Protein AF-0000000087414784 (afdb_homodimer)

Nearest PDB structures (foldseek):
  6j0m-assembly1_C  TM=7.718E-01  e=8.730E-21  Photorhabdus asymbiotica
  6rbk-assembly1_C  TM=7.246E-01  e=9.329E-22  Serratia entomophila
  6h3n-assembly1_B  TM=6.293E-01  e=3.799E-21  Pseudomonas aeruginosa PAO1
  7aef-assembly1_q  TM=4.570E-01  e=4.813E-23  Algoriphagus machipongonensis
  7q5p-assembly1_C  TM=6.430E-01  e=1.374E-19  Pseudomonas protegens Pf-5

Structure (mmCIF, N/CA/C/O backbone):
data_AF-0000000087414784-model_v1
#
loop_
_entity.id
_entity.type
_entity.pdbx_description
1 polymer 'Gp5/Type VI secretion system Vgr protein OB-fold domain-containing protein'
#
loop_
_atom_site.group_PDB
_atom_site.id
_atom_site.type_symbol
_atom_site.label_atom_id
_atom_site.label_alt_id
_atom_site.label_comp_id
_atom_site.label_asym_id
_atom_site.label_entity_id
_atom_site.label_seq_id
_atom_site.pdbx_PDB_ins_code
_atom_site.Cartn_x
_atom_site.Cartn_y
_atom_site.Cartn_z
_atom_site.occupancy
_atom_site.B_iso_or_equiv
_atom_site.auth_seq_id
_atom_site.auth_comp_id
_atom_site.auth_asym_id
_atom_site.auth_atom_id
_atom_site.pdbx_PDB_model_num
ATOM 1 N N . MET A 1 1 ? 35.594 40.844 33.906 1 26.88 1 MET A N 1
ATOM 2 C CA . MET A 1 1 ? 35.469 40.469 32.5 1 26.88 1 MET A CA 1
ATOM 3 C C . MET A 1 1 ? 34.125 40.906 31.906 1 26.88 1 MET A C 1
ATOM 5 O O . MET A 1 1 ? 33.094 40.562 32.438 1 26.88 1 MET A O 1
ATOM 9 N N . SER A 1 2 ? 34 42.062 31.359 1 31.09 2 SER A N 1
ATOM 10 C CA . SER A 1 2 ? 32.844 42.812 30.938 1 31.09 2 SER A CA 1
ATOM 11 C C . S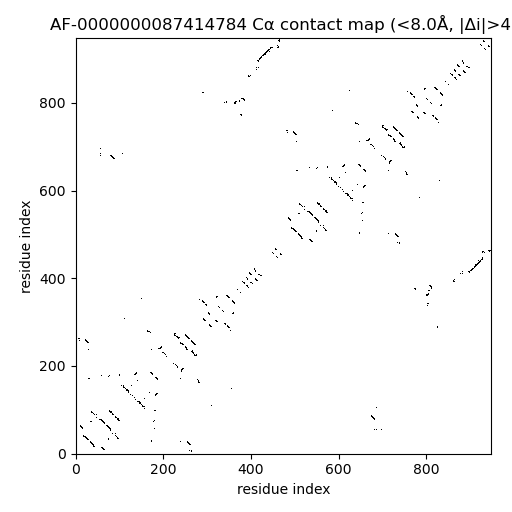ER A 1 2 ? 31.969 42 29.969 1 31.09 2 SER A C 1
ATOM 13 O O . SER A 1 2 ? 32.438 41.531 28.953 1 31.09 2 SER A O 1
ATOM 15 N N . LEU A 1 3 ? 31.031 41.344 30.547 1 39.91 3 LEU A N 1
ATOM 16 C CA . LEU A 1 3 ? 30 40.625 29.812 1 39.91 3 LEU A CA 1
ATOM 17 C C . LEU A 1 3 ? 29.453 41.469 28.656 1 39.91 3 LEU A C 1
ATOM 19 O O . LEU A 1 3 ? 28.812 42.469 28.875 1 39.91 3 LEU A O 1
ATOM 23 N N . SER A 1 4 ? 30.203 41.719 27.625 1 41.31 4 SER A N 1
ATOM 24 C CA . SER A 1 4 ? 29.734 42.438 26.453 1 41.31 4 SER A CA 1
ATOM 25 C C . SER A 1 4 ? 28.359 41.969 26.031 1 41.31 4 SER A C 1
ATOM 27 O O . SER A 1 4 ? 28.172 40.781 25.719 1 41.31 4 SER A O 1
ATOM 29 N N . VAL A 1 5 ? 27.359 42.625 26.594 1 47.62 5 VAL A N 1
ATOM 30 C CA . VAL A 1 5 ? 25.953 42.438 26.25 1 47.62 5 VAL A CA 1
ATOM 31 C C . VAL A 1 5 ? 25.75 42.656 24.75 1 47.62 5 VAL A C 1
ATOM 33 O O . VAL A 1 5 ? 26.047 43.719 24.219 1 47.62 5 VAL A O 1
ATOM 36 N N . ILE A 1 6 ? 25.828 41.719 23.859 1 50.88 6 ILE A N 1
ATOM 37 C CA . ILE A 1 6 ? 25.516 41.812 22.438 1 50.88 6 ILE A CA 1
ATOM 38 C C . ILE A 1 6 ? 24.047 42.156 22.25 1 50.88 6 ILE A C 1
ATOM 40 O O . ILE A 1 6 ? 23.156 41.438 22.719 1 50.88 6 ILE A O 1
ATOM 44 N N . ALA A 1 7 ? 23.734 43.469 21.984 1 57.78 7 ALA A N 1
ATOM 45 C CA . ALA A 1 7 ? 22.422 44.094 21.812 1 57.78 7 ALA A CA 1
ATOM 46 C C . ALA A 1 7 ? 21.891 43.906 20.406 1 57.78 7 ALA A C 1
ATOM 48 O O . ALA A 1 7 ? 22.562 43.312 19.547 1 57.78 7 ALA A O 1
ATOM 49 N N . TYR A 1 8 ? 20.625 44.281 20.031 1 57.5 8 TYR A N 1
ATOM 50 C CA . TYR A 1 8 ? 19.859 44.188 18.781 1 57.5 8 TYR A CA 1
ATOM 51 C C . TYR A 1 8 ? 20.703 44.688 17.609 1 57.5 8 TYR A C 1
ATOM 53 O O . TYR A 1 8 ? 20.562 44.156 16.5 1 57.5 8 TYR A O 1
ATOM 61 N N . ASN A 1 9 ? 21.719 45.562 17.875 1 63.94 9 ASN A N 1
ATOM 62 C CA . ASN A 1 9 ? 22.516 46.156 16.797 1 63.94 9 ASN A CA 1
ATOM 63 C C . ASN A 1 9 ? 23.547 45.188 16.25 1 63.94 9 ASN A C 1
ATOM 65 O O . ASN A 1 9 ? 24.188 45.469 15.234 1 63.94 9 ASN A O 1
ATOM 69 N N . ASN A 1 10 ? 23.453 44 16.797 1 79.62 10 ASN A N 1
ATOM 70 C CA . ASN A 1 10 ? 24.531 43.094 16.438 1 79.62 10 ASN A CA 1
ATOM 71 C C . ASN A 1 10 ? 24.031 41.969 15.516 1 79.62 10 ASN A C 1
ATOM 73 O O . ASN A 1 10 ? 24.781 41.031 15.203 1 79.62 10 ASN A O 1
ATOM 77 N N . LEU A 1 11 ? 22.766 42.031 15.086 1 88.12 11 LEU A N 1
ATOM 78 C CA . LEU A 1 11 ? 22.281 40.969 14.195 1 88.12 11 LEU A CA 1
ATOM 79 C C . LEU A 1 11 ? 21.938 41.562 12.82 1 88.12 11 LEU A C 1
ATOM 81 O O . LEU A 1 11 ? 21.375 42.625 12.719 1 88.12 11 LEU A O 1
ATOM 85 N N . GLN A 1 12 ? 22.344 40.875 11.852 1 90.19 12 GLN A N 1
ATOM 86 C CA . GLN A 1 12 ? 22 41.219 10.477 1 90.19 12 GLN A CA 1
ATOM 87 C C . GLN A 1 12 ? 21.141 40.156 9.836 1 90.19 12 GLN A C 1
ATOM 89 O O . GLN A 1 12 ? 21.516 38.969 9.82 1 90.19 12 GLN A O 1
ATOM 94 N N . ILE A 1 13 ? 19.969 40.594 9.391 1 93.38 13 ILE A N 1
ATOM 95 C CA . ILE A 1 13 ? 19.062 39.656 8.711 1 93.38 13 ILE A CA 1
ATOM 96 C C . ILE A 1 13 ? 18.906 40.062 7.246 1 93.38 13 ILE A C 1
ATOM 98 O O . ILE A 1 13 ? 18.531 41.188 6.945 1 93.38 13 ILE A O 1
ATOM 102 N N . ALA A 1 14 ? 19.297 39.281 6.391 1 91.62 14 ALA A N 1
ATOM 103 C CA . ALA A 1 14 ? 19.141 39.5 4.953 1 91.62 14 ALA A CA 1
ATOM 104 C C . ALA A 1 14 ? 18.156 38.5 4.355 1 91.62 14 ALA A C 1
ATOM 106 O O . ALA A 1 14 ? 18.203 37.312 4.684 1 91.62 14 ALA A O 1
ATOM 107 N N . PRO A 1 15 ? 17.25 38.906 3.449 1 92.06 15 PRO A N 1
ATOM 108 C CA . PRO A 1 15 ? 17.234 40.156 2.707 1 92.06 15 PRO A CA 1
ATOM 109 C C . PRO A 1 15 ? 16.312 41.188 3.326 1 92.06 15 PRO A C 1
ATOM 111 O O . PRO A 1 15 ? 16.109 42.281 2.752 1 92.06 15 PRO A O 1
ATOM 114 N N . TYR A 1 16 ? 15.742 40.938 4.441 1 91.62 16 TYR A N 1
ATOM 115 C CA . TYR A 1 16 ? 14.727 41.812 4.988 1 91.62 16 TYR A CA 1
ATOM 116 C C . TYR A 1 16 ? 15.359 42.906 5.832 1 91.62 16 TYR A C 1
ATOM 118 O O . TYR A 1 16 ? 16.234 42.656 6.652 1 91.62 16 TYR A O 1
ATOM 126 N N . LYS A 1 17 ? 14.938 44.094 5.547 1 88.94 17 LYS A N 1
ATOM 127 C CA . LYS A 1 17 ? 15.336 45.25 6.363 1 88.94 17 LYS A CA 1
ATOM 128 C C . LYS A 1 17 ? 14.25 45.625 7.359 1 88.94 17 LYS A C 1
ATOM 130 O O . LYS A 1 17 ? 13.156 46.031 6.965 1 88.94 17 LYS A O 1
ATOM 135 N N . LEU A 1 18 ? 14.578 45.5 8.648 1 90.44 18 LEU A N 1
ATOM 136 C CA . LEU A 1 18 ? 13.609 45.781 9.703 1 90.44 18 LEU A CA 1
ATOM 137 C C . LEU A 1 18 ? 13.922 47.125 10.383 1 90.44 18 LEU A C 1
ATOM 139 O O . LEU A 1 18 ? 15.086 47.469 10.57 1 90.44 18 LEU A O 1
ATOM 143 N N . THR A 1 19 ? 12.914 47.844 10.695 1 89.56 19 THR A N 1
ATOM 144 C CA . THR A 1 19 ? 13.086 49.031 11.523 1 89.56 19 THR A CA 1
ATOM 145 C C . THR A 1 19 ? 13.438 48.656 12.953 1 89.56 19 THR A C 1
ATOM 147 O O . THR A 1 19 ? 14.258 49.281 13.602 1 89.56 19 THR A O 1
ATOM 150 N N . ASN A 1 20 ? 12.805 47.625 13.422 1 90.62 20 ASN A N 1
ATOM 151 C CA . ASN A 1 20 ? 13.055 47.094 14.758 1 90.62 20 ASN A CA 1
ATOM 152 C C . ASN A 1 20 ? 12.836 45.562 14.797 1 90.62 20 ASN A C 1
ATOM 154 O O . ASN A 1 20 ? 11.805 45.062 14.352 1 90.62 20 ASN A O 1
ATOM 158 N N . LEU A 1 21 ? 13.867 44.906 15.289 1 92 21 LEU A N 1
ATOM 159 C CA . LEU A 1 21 ? 13.734 43.469 15.531 1 92 21 LEU A CA 1
ATOM 160 C C . LEU A 1 21 ? 13.141 43.219 16.906 1 92 21 LEU A C 1
ATOM 162 O O . LEU A 1 21 ? 13.656 43.719 17.922 1 92 21 LEU A O 1
ATOM 166 N N . LEU A 1 22 ? 12.086 42.5 16.953 1 91.88 22 LEU A N 1
ATOM 167 C CA . LEU A 1 22 ? 11.391 42.281 18.219 1 91.88 22 LEU A CA 1
ATOM 168 C C . LEU A 1 22 ? 11.781 40.938 18.844 1 91.88 22 LEU A C 1
ATOM 170 O O . LEU A 1 22 ? 12.078 40.875 20.031 1 91.88 22 LEU A O 1
ATOM 174 N N . GLU A 1 23 ? 11.703 39.938 18.109 1 94.5 23 GLU A N 1
ATOM 175 C CA . GLU A 1 23 ? 12.023 38.625 18.594 1 94.5 23 GLU A CA 1
ATOM 176 C C . GLU A 1 23 ? 12.742 37.812 17.516 1 94.5 23 GLU A C 1
ATOM 178 O O . GLU A 1 23 ? 12.508 38 16.312 1 94.5 23 GLU A O 1
ATOM 183 N N . LEU A 1 24 ? 13.648 36.938 17.953 1 96.19 24 LEU A N 1
ATOM 184 C CA . LEU A 1 24 ? 14.352 36.031 17.062 1 96.19 24 LEU A CA 1
ATOM 185 C C . LEU A 1 24 ? 14.656 34.719 17.766 1 96.19 24 LEU A C 1
ATOM 187 O O . LEU A 1 24 ? 15.07 34.719 18.922 1 96.19 24 LEU A O 1
ATOM 191 N N . LYS A 1 25 ? 14.383 33.656 17.141 1 97.44 25 LYS A N 1
ATOM 192 C CA . LYS A 1 25 ? 14.664 32.344 17.672 1 97.44 25 LYS A CA 1
ATOM 193 C C . LYS A 1 25 ? 15.273 31.438 16.594 1 97.44 25 LYS A C 1
ATOM 195 O O . LYS A 1 25 ? 14.773 31.359 15.477 1 97.44 25 LYS A O 1
ATOM 200 N N . ILE A 1 26 ? 16.391 30.781 16.875 1 97.88 26 ILE A N 1
ATOM 201 C CA . ILE A 1 26 ? 17 29.766 16.047 1 97.88 26 ILE A CA 1
ATOM 202 C C . ILE A 1 26 ? 17.125 28.453 16.812 1 97.88 26 ILE A C 1
ATOM 204 O O . ILE A 1 26 ? 17.578 28.453 17.969 1 97.88 26 ILE A O 1
ATOM 208 N N . THR A 1 27 ? 16.703 27.406 16.234 1 98.38 27 THR A N 1
ATOM 209 C CA . THR A 1 27 ? 16.812 26.094 16.875 1 98.38 27 THR A CA 1
ATOM 210 C C . THR A 1 27 ? 17.516 25.094 15.945 1 98.38 27 THR A C 1
ATOM 212 O O . THR A 1 27 ? 17.203 25.031 14.758 1 98.38 27 THR A O 1
ATOM 215 N N . LYS A 1 28 ? 18.453 24.344 16.469 1 97.94 28 LYS A N 1
ATOM 216 C CA . LYS A 1 28 ? 19.156 23.281 15.75 1 97.94 28 LYS A CA 1
ATOM 217 C C . LYS A 1 28 ? 19.156 21.984 16.562 1 97.94 28 LYS A C 1
ATOM 219 O O . LYS A 1 28 ? 19.547 21.969 17.719 1 97.94 28 LYS A O 1
ATOM 224 N N . LYS A 1 29 ? 18.672 21 15.984 1 97.25 29 LYS A N 1
ATOM 225 C CA . LYS A 1 29 ? 18.625 19.688 16.594 1 97.25 29 LYS A CA 1
ATOM 226 C C . LYS A 1 29 ? 18.984 18.594 15.586 1 97.25 29 LYS A C 1
ATOM 228 O O . LYS A 1 29 ? 18.672 18.719 14.398 1 97.25 29 LYS A O 1
ATOM 233 N N . MET A 1 30 ? 19.594 17.531 16.125 1 96.31 30 MET A N 1
ATOM 234 C CA . MET A 1 30 ? 19.875 16.391 15.258 1 96.31 30 MET A CA 1
ATOM 235 C C . MET A 1 30 ? 18.578 15.836 14.664 1 96.31 30 MET A C 1
ATOM 237 O O . MET A 1 30 ? 17.562 15.75 15.352 1 96.31 30 MET A O 1
ATOM 241 N N . ASN A 1 31 ? 18.578 15.445 13.398 1 97.31 31 ASN A N 1
ATOM 242 C CA . ASN A 1 31 ? 17.5 14.805 12.656 1 97.31 31 ASN A CA 1
ATOM 243 C C . ASN A 1 31 ? 16.391 15.797 12.297 1 97.31 31 ASN A C 1
ATOM 245 O O . ASN A 1 31 ? 15.43 15.445 11.617 1 97.31 31 ASN A O 1
ATOM 249 N N . ASP A 1 32 ? 16.516 17.047 12.766 1 97.81 32 ASP A N 1
ATOM 250 C CA . ASP A 1 32 ? 15.602 18.109 12.375 1 97.81 32 ASP A CA 1
ATOM 251 C C . ASP A 1 32 ? 16.312 19.156 11.508 1 97.81 32 ASP A C 1
ATOM 253 O O . ASP A 1 32 ? 17.531 19.266 11.547 1 97.81 32 ASP A O 1
ATOM 257 N N . HIS A 1 33 ? 15.492 19.781 10.727 1 98.19 33 HIS A N 1
ATOM 258 C CA . HIS A 1 33 ? 16.047 20.969 10.07 1 98.19 33 HIS A CA 1
ATOM 259 C C . HIS A 1 33 ? 16.203 22.109 11.055 1 98.19 33 HIS A C 1
ATOM 261 O O . HIS A 1 33 ? 15.453 22.219 12.023 1 98.19 33 HIS A O 1
ATOM 267 N N . ALA A 1 34 ? 17.266 22.859 10.805 1 98.38 34 ALA A N 1
ATOM 268 C CA . ALA A 1 34 ? 17.375 24.078 11.602 1 98.38 34 ALA A CA 1
ATOM 269 C C . ALA A 1 34 ? 16.234 25.047 11.281 1 98.38 34 ALA A C 1
ATOM 271 O O . ALA A 1 34 ? 15.812 25.156 10.125 1 98.38 34 ALA A O 1
ATOM 272 N N . ARG A 1 35 ? 15.797 25.703 12.281 1 98.38 35 ARG A N 1
ATOM 273 C CA . ARG A 1 35 ? 14.648 26.594 12.094 1 98.38 35 ARG A CA 1
ATOM 274 C C . ARG A 1 35 ? 14.938 27.984 12.617 1 98.38 35 ARG A C 1
ATOM 276 O O . ARG A 1 35 ? 15.656 28.156 13.609 1 98.38 35 ARG A O 1
ATOM 283 N N . LEU A 1 36 ? 14.359 28.938 11.898 1 98.25 36 LEU A N 1
ATOM 284 C CA . LEU A 1 36 ? 14.461 30.359 12.266 1 98.25 36 LEU A CA 1
ATOM 285 C C . LEU A 1 36 ? 13.078 30.984 12.344 1 98.25 36 LEU A C 1
ATOM 287 O O . LEU A 1 36 ? 12.227 30.75 11.484 1 98.25 36 LEU A O 1
ATOM 291 N N . TYR A 1 37 ? 12.812 31.609 13.359 1 98.06 37 TYR A N 1
ATOM 292 C CA . TYR A 1 37 ? 11.633 32.438 13.516 1 98.06 37 TYR A CA 1
ATOM 293 C C . TYR A 1 37 ? 12.008 33.844 13.992 1 98.06 37 TYR A C 1
ATOM 295 O O . TYR A 1 37 ? 12.844 34 14.883 1 98.06 37 TYR A O 1
ATOM 303 N N . PHE A 1 38 ? 11.469 34.906 13.398 1 96.31 38 PHE A N 1
ATOM 304 C CA . PHE A 1 38 ? 11.664 36.25 13.961 1 96.31 38 PHE A CA 1
ATOM 305 C C . PHE A 1 38 ? 10.477 37.156 13.648 1 96.31 38 PHE A C 1
ATOM 307 O O . PHE A 1 38 ? 9.703 36.875 12.734 1 96.31 38 PHE A O 1
ATOM 314 N N . THR A 1 39 ? 10.258 38.062 14.414 1 95.31 39 THR A N 1
ATOM 315 C CA . THR A 1 39 ? 9.258 39.094 14.227 1 95.31 39 THR A CA 1
ATOM 316 C C . THR A 1 39 ? 9.883 40.5 14.375 1 95.31 39 THR A C 1
ATOM 318 O O . THR A 1 39 ? 10.844 40.656 15.125 1 95.31 39 THR A O 1
ATOM 321 N N . GLY A 1 40 ? 9.43 41.438 13.617 1 92.94 40 GLY A N 1
ATOM 322 C CA . GLY A 1 40 ? 9.906 42.812 13.664 1 92.94 40 GLY A CA 1
ATOM 323 C C . GLY A 1 40 ? 8.977 43.812 12.992 1 92.94 40 GLY A C 1
ATOM 324 O O . GLY A 1 40 ? 7.914 43.406 12.492 1 92.94 40 GLY A O 1
ATOM 325 N N . ILE A 1 41 ? 9.336 45.031 13.086 1 93.69 41 ILE A N 1
ATOM 326 C CA . ILE A 1 41 ? 8.547 46.125 12.484 1 93.69 41 ILE A CA 1
ATOM 327 C C . ILE A 1 41 ? 9.172 46.531 11.156 1 93.69 41 ILE A C 1
ATOM 329 O O . ILE A 1 41 ? 10.398 46.656 11.055 1 93.69 41 ILE A O 1
ATOM 333 N N . VAL A 1 42 ? 8.289 46.625 10.156 1 91.94 42 VAL A N 1
ATOM 334 C CA . VAL A 1 42 ? 8.758 47.062 8.844 1 91.94 42 VAL A CA 1
ATOM 335 C C . VAL A 1 42 ? 8.117 48.375 8.477 1 91.94 42 VAL A C 1
ATOM 337 O O . VAL A 1 42 ? 7.062 48.75 9.016 1 91.94 42 VAL A O 1
ATOM 340 N N . SER A 1 43 ? 8.82 49.062 7.531 1 89.38 43 SER A N 1
ATOM 341 C CA . SER A 1 43 ? 8.289 50.344 7.082 1 89.38 43 SER A CA 1
ATOM 342 C C . SER A 1 43 ? 7.059 50.156 6.195 1 89.38 43 SER A C 1
ATOM 344 O O . SER A 1 43 ? 6.871 49.094 5.605 1 89.38 43 SER A O 1
ATOM 346 N N . GLU A 1 44 ? 6.234 51.156 6.117 1 84.81 44 GLU A N 1
ATOM 347 C CA . GLU A 1 44 ? 5.012 51.156 5.324 1 84.81 44 GLU A CA 1
ATOM 348 C C . GLU A 1 44 ? 5.316 50.969 3.84 1 84.81 44 GLU A C 1
ATOM 350 O O . GLU A 1 44 ? 4.539 50.344 3.111 1 84.81 44 GLU A O 1
ATOM 355 N N . GLU A 1 45 ? 6.414 51.438 3.443 1 81.38 45 GLU A N 1
ATOM 356 C CA . GLU A 1 45 ? 6.777 51.375 2.031 1 81.38 45 GLU A CA 1
ATOM 357 C C . GLU A 1 45 ? 7.109 49.969 1.606 1 81.38 45 GLU A C 1
ATOM 359 O O . GLU A 1 45 ? 6.945 49.594 0.438 1 81.38 45 GLU A O 1
ATOM 364 N N . LEU A 1 46 ? 7.383 49.188 2.57 1 78.25 46 LEU A N 1
ATOM 365 C CA . LEU A 1 46 ? 7.918 47.875 2.23 1 78.25 46 LEU A CA 1
ATOM 366 C C . LEU A 1 46 ? 6.914 46.75 2.555 1 78.25 46 LEU A C 1
ATOM 368 O O . LEU A 1 46 ? 7.102 45.594 2.162 1 78.25 46 LEU A O 1
ATOM 372 N N . LYS A 1 47 ? 5.867 47 3.15 1 70.94 47 LYS A N 1
ATOM 373 C CA . LYS A 1 47 ? 4.984 46.031 3.787 1 70.94 47 LYS A CA 1
ATOM 374 C C . LYS A 1 47 ? 4.438 45.031 2.768 1 70.94 47 LYS A C 1
ATOM 376 O O . LYS A 1 47 ? 4.625 43.844 2.912 1 70.94 47 LYS A O 1
ATOM 381 N N . ASP A 1 48 ? 3.805 45.5 1.738 1 70.94 48 ASP A N 1
ATOM 382 C CA . ASP A 1 48 ? 3.18 44.594 0.782 1 70.94 48 ASP A CA 1
ATOM 383 C C . ASP A 1 48 ? 4.215 44.031 -0.179 1 70.94 48 ASP A C 1
ATOM 385 O O . ASP A 1 48 ? 4.07 42.875 -0.64 1 70.94 48 ASP A O 1
ATOM 389 N N . SER A 1 49 ? 5.227 44.688 -0.272 1 79.62 49 SER A N 1
ATOM 390 C CA . SER A 1 49 ? 6.273 44.281 -1.208 1 79.62 49 SER A CA 1
ATOM 391 C C . SER A 1 49 ? 7 43.031 -0.723 1 79.62 49 SER A C 1
ATOM 393 O O . SER A 1 49 ? 7.32 42.156 -1.518 1 79.62 49 SER A O 1
ATOM 395 N N . TYR A 1 50 ? 7.113 42.906 0.583 1 85.81 50 TYR A N 1
ATOM 396 C CA . TYR A 1 50 ? 7.875 41.781 1.112 1 85.81 50 TYR A CA 1
ATOM 397 C C . TYR A 1 50 ? 7.113 40.469 0.921 1 85.81 50 TYR A C 1
ATOM 399 O O . TYR A 1 50 ? 7.715 39.438 0.603 1 85.81 50 TYR A O 1
ATOM 407 N N . VAL A 1 51 ? 5.883 40.531 1.086 1 86.44 51 VAL A N 1
ATOM 408 C CA . VAL A 1 51 ? 5.102 39.312 0.902 1 86.44 51 VAL A CA 1
ATOM 409 C C . VAL A 1 51 ? 5.113 38.906 -0.57 1 86.44 51 VAL A C 1
ATOM 411 O O . VAL A 1 51 ? 5.273 37.719 -0.895 1 86.44 51 VAL A O 1
ATOM 414 N N . GLU A 1 52 ? 5.031 39.844 -1.412 1 82.5 52 GLU A N 1
ATOM 415 C CA . GLU A 1 52 ? 5.008 39.562 -2.848 1 82.5 52 GLU A CA 1
ATOM 416 C C . GLU A 1 52 ? 6.391 39.188 -3.361 1 82.5 52 GLU A C 1
ATOM 418 O O . GLU A 1 52 ? 6.512 38.312 -4.238 1 82.5 52 GLU A O 1
ATOM 423 N N . MET A 1 53 ? 7.387 39.75 -2.74 1 84.56 53 MET A N 1
ATOM 424 C CA . MET A 1 53 ? 8.75 39.531 -3.213 1 84.56 53 MET A CA 1
ATOM 425 C C . MET A 1 53 ? 9.305 38.188 -2.725 1 84.56 53 MET A C 1
ATOM 427 O O . MET A 1 53 ? 10.227 37.656 -3.326 1 84.56 53 MET A O 1
ATOM 431 N N . THR A 1 54 ? 8.789 37.781 -1.643 1 90.38 54 THR A N 1
ATOM 432 C CA . THR A 1 54 ? 9.281 36.5 -1.106 1 90.38 54 THR A CA 1
ATOM 433 C C . THR A 1 54 ? 8.766 35.344 -1.93 1 90.38 54 THR A C 1
ATOM 435 O O . THR A 1 54 ? 7.551 35.156 -2.068 1 90.38 54 THR A O 1
ATOM 438 N N . GLU A 1 55 ? 9.703 34.625 -2.492 1 90.44 55 GLU A N 1
ATOM 439 C CA . GLU A 1 55 ? 9.375 33.5 -3.332 1 90.44 55 GLU A CA 1
ATOM 440 C C . GLU A 1 55 ? 9.859 32.188 -2.701 1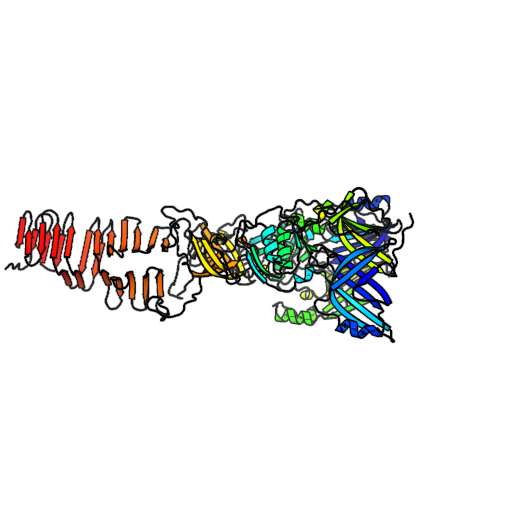 90.44 55 GLU A C 1
ATOM 442 O O . GLU A 1 55 ? 10.508 32.188 -1.657 1 90.44 55 GLU A O 1
ATOM 447 N N . VAL A 1 56 ? 9.539 31.125 -3.361 1 89.06 56 VAL A N 1
ATOM 448 C CA . VAL A 1 56 ? 9.781 29.781 -2.857 1 89.06 56 VAL A CA 1
ATOM 449 C C . VAL A 1 56 ? 11.289 29.562 -2.68 1 89.06 56 VAL A C 1
ATOM 451 O O . VAL A 1 56 ? 11.711 28.844 -1.775 1 89.06 56 VAL A O 1
ATOM 454 N N . GLN A 1 57 ? 12.109 30.234 -3.363 1 87.44 57 GLN A N 1
ATOM 455 C CA . GLN A 1 57 ? 13.547 30.016 -3.303 1 87.44 57 GLN A CA 1
ATOM 456 C C . GLN A 1 57 ? 14.25 31.172 -2.586 1 87.44 57 GLN A C 1
ATOM 458 O O . GLN A 1 57 ? 15.477 31.266 -2.607 1 87.44 57 GLN A O 1
ATOM 463 N N . THR A 1 58 ? 13.453 32 -1.995 1 93.25 58 THR A N 1
ATOM 464 C CA . THR A 1 58 ? 14.07 33.125 -1.302 1 93.25 58 THR A CA 1
ATOM 465 C C . THR A 1 58 ? 14.953 32.625 -0.156 1 93.25 58 THR A C 1
ATOM 467 O O . THR A 1 58 ? 14.477 31.953 0.753 1 93.25 58 THR A O 1
ATOM 470 N N . LYS A 1 59 ? 16.188 33.094 -0.203 1 94.94 59 LYS A N 1
ATOM 471 C CA . LYS A 1 59 ? 17.172 32.719 0.819 1 94.94 59 LYS A CA 1
ATOM 472 C C . LYS A 1 59 ? 17.172 33.75 1.952 1 94.94 59 LYS A C 1
ATOM 474 O O . LYS A 1 59 ? 16.891 34.938 1.733 1 94.94 59 LYS A O 1
ATOM 479 N N . ILE A 1 60 ? 17.438 33.25 3.07 1 96.38 60 ILE A N 1
ATOM 480 C CA . ILE A 1 60 ? 17.547 34.125 4.238 1 96.38 60 ILE A CA 1
ATOM 481 C C . ILE A 1 60 ? 18.797 33.75 5.031 1 96.38 60 ILE A C 1
ATOM 483 O O . ILE A 1 60 ? 19.156 32.562 5.141 1 96.38 60 ILE A O 1
ATOM 487 N N . GLN A 1 61 ? 19.484 34.75 5.523 1 96.31 61 GLN A N 1
ATOM 488 C CA . GLN A 1 61 ? 20.688 34.562 6.344 1 96.31 61 GLN A CA 1
ATOM 489 C C . GLN A 1 61 ? 20.656 35.469 7.566 1 96.31 61 GLN A C 1
ATOM 491 O O . GLN A 1 61 ? 20.234 36.625 7.477 1 96.31 61 GLN A O 1
ATOM 496 N N . VAL A 1 62 ? 21 34.906 8.617 1 95.75 62 VAL A N 1
ATOM 497 C CA . VAL A 1 62 ? 21.172 35.656 9.859 1 95.75 62 VAL A CA 1
ATOM 498 C C . VAL A 1 62 ? 22.609 35.562 10.328 1 95.75 62 VAL A C 1
ATOM 500 O O . VAL A 1 62 ? 23.172 34.469 10.461 1 95.75 62 VAL A O 1
ATOM 503 N N . SER A 1 63 ? 23.203 36.719 10.539 1 93.75 63 SER A N 1
ATOM 504 C CA . SER A 1 63 ? 24.594 36.781 10.992 1 93.75 63 SER A CA 1
ATOM 505 C C . SER A 1 63 ? 24.734 37.688 12.219 1 93.75 63 SER A C 1
ATOM 507 O O . SER A 1 63 ? 23.969 38.625 12.383 1 93.75 63 SER A O 1
ATOM 509 N N . GLN A 1 64 ? 25.625 37.25 12.984 1 90.19 64 GLN A N 1
ATOM 510 C CA . GLN A 1 64 ? 26 38.062 14.133 1 90.19 64 GLN A CA 1
ATOM 511 C C . GLN A 1 64 ? 27.25 38.906 13.836 1 90.19 64 GLN A C 1
ATOM 513 O O . GLN A 1 64 ? 28.219 38.375 13.297 1 90.19 64 GLN A O 1
ATOM 518 N N . ILE A 1 65 ? 27.156 40.188 14.141 1 86.62 65 ILE A N 1
ATOM 519 C CA . ILE A 1 65 ? 28.297 41.094 13.938 1 86.62 65 ILE A CA 1
ATOM 520 C C . ILE A 1 65 ? 28.922 41.438 15.289 1 86.62 65 ILE A C 1
ATOM 522 O O . ILE A 1 65 ? 28.234 41.906 16.188 1 86.62 65 ILE A O 1
ATOM 526 N N . ASP A 1 66 ? 30.141 41.125 15.438 1 78.5 66 ASP A N 1
ATOM 527 C CA . ASP A 1 66 ? 30.812 41.438 16.703 1 78.5 66 ASP A CA 1
ATOM 528 C C . ASP A 1 66 ? 31.344 42.875 16.703 1 78.5 66 ASP A C 1
ATOM 530 O O . ASP A 1 66 ? 31.141 43.594 15.734 1 78.5 66 ASP A O 1
ATOM 534 N N . LYS A 1 67 ? 31.969 43.281 17.859 1 76.38 67 LYS A N 1
ATOM 535 C CA . LYS A 1 67 ? 32.469 44.656 18.047 1 76.38 67 LYS A CA 1
ATOM 536 C C . LYS A 1 67 ? 33.594 44.969 17.047 1 76.38 67 LYS A C 1
ATOM 538 O O . LYS A 1 67 ? 33.781 46.125 16.672 1 76.38 67 LYS A O 1
ATOM 543 N N . GLN A 1 68 ? 34.219 43.938 16.656 1 77.12 68 GLN A N 1
ATOM 544 C CA . GLN A 1 68 ? 35.312 44.125 15.688 1 77.12 68 GLN A CA 1
ATOM 545 C C . GLN A 1 68 ? 34.781 44 14.258 1 77.12 68 GLN A C 1
ATOM 547 O O . GLN A 1 68 ? 35.562 43.812 13.32 1 77.12 68 GLN A O 1
ATOM 552 N N . ALA A 1 69 ? 33.531 44 14.07 1 79.62 69 ALA A N 1
ATOM 553 C CA . ALA A 1 69 ? 32.844 43.969 12.789 1 79.62 69 ALA A CA 1
ATOM 554 C C . ALA A 1 69 ? 33 42.625 12.109 1 79.62 69 ALA A C 1
ATOM 556 O O . ALA A 1 69 ? 32.875 42.531 10.883 1 79.62 69 ALA A O 1
ATOM 557 N N . ASN A 1 70 ? 33.344 41.594 12.883 1 83.56 70 ASN A N 1
ATOM 558 C CA . ASN A 1 70 ? 33.375 40.25 12.32 1 83.56 70 ASN A CA 1
ATOM 559 C C . ASN A 1 70 ? 31.953 39.656 12.227 1 83.56 70 ASN A C 1
ATOM 561 O O . ASN A 1 70 ? 31.172 39.781 13.156 1 83.56 70 ASN A O 1
ATOM 565 N N . CYS A 1 71 ? 31.688 39.125 11.016 1 86.44 71 CYS A N 1
ATOM 566 C CA . CYS A 1 71 ? 30.359 38.562 10.75 1 86.44 71 CYS A CA 1
ATOM 567 C C . CYS A 1 71 ? 30.375 37.062 10.906 1 86.44 71 CYS A C 1
ATOM 569 O O . CYS A 1 71 ? 31.078 36.344 10.18 1 86.44 71 CYS A O 1
ATOM 571 N N . THR A 1 72 ? 29.703 36.531 11.867 1 88.62 72 THR A N 1
ATOM 572 C CA . THR A 1 72 ? 29.578 35.094 12.078 1 88.62 72 THR A CA 1
ATOM 573 C C . THR A 1 72 ? 28.188 34.625 11.68 1 88.62 72 THR A C 1
ATOM 575 O O . THR A 1 72 ? 27.188 35.031 12.281 1 88.62 72 THR A O 1
ATOM 578 N N . PRO A 1 73 ? 28.141 33.75 10.766 1 92.94 73 PRO A N 1
ATOM 579 C CA . PRO A 1 73 ? 26.828 33.25 10.352 1 92.94 73 PRO A CA 1
ATOM 580 C C . PRO A 1 73 ? 26.172 32.375 11.406 1 92.94 73 PRO A C 1
ATOM 582 O O . PRO A 1 73 ? 26.812 31.469 11.945 1 92.94 73 PRO A O 1
ATOM 585 N N . LEU A 1 74 ? 24.922 32.656 11.703 1 94.69 74 LEU A N 1
ATOM 586 C CA . LEU A 1 74 ? 24.172 31.875 12.688 1 94.69 74 LEU A CA 1
ATOM 587 C C . LEU A 1 74 ? 23.172 30.938 11.992 1 94.69 74 LEU A C 1
ATOM 589 O O . LEU A 1 74 ? 22.859 29.859 12.516 1 94.69 74 LEU A O 1
ATOM 593 N N . PHE A 1 75 ? 22.641 31.391 10.883 1 97.12 75 PHE A N 1
ATOM 594 C CA . PHE A 1 75 ? 21.609 30.625 10.203 1 97.12 75 PHE A CA 1
ATOM 595 C C . PHE A 1 75 ? 21.547 30.969 8.727 1 97.12 75 PHE A C 1
ATOM 597 O O . PHE A 1 75 ? 21.688 32.156 8.352 1 97.12 75 PHE A O 1
ATOM 604 N N . ALA A 1 76 ? 21.422 30.016 7.922 1 97.31 76 ALA A N 1
ATOM 605 C CA . ALA A 1 76 ? 21.156 30.172 6.492 1 97.31 76 ALA A CA 1
ATOM 606 C C . ALA A 1 76 ? 20.125 29.141 6.02 1 97.31 76 ALA A C 1
ATOM 608 O O . ALA A 1 76 ? 20.234 27.953 6.328 1 97.31 76 ALA A O 1
ATOM 609 N N . GLY A 1 77 ? 19.125 29.578 5.336 1 97.12 77 GLY A N 1
ATOM 610 C CA . GLY A 1 77 ? 18.078 28.688 4.852 1 97.12 77 GLY A CA 1
ATOM 611 C C . GLY A 1 77 ? 17.109 29.359 3.887 1 97.12 77 GLY A C 1
ATOM 612 O O . GLY A 1 77 ? 17.516 30.25 3.129 1 97.12 77 GLY A O 1
ATOM 613 N N . ILE A 1 78 ? 15.938 28.844 3.797 1 96.12 78 ILE A N 1
ATOM 614 C CA . ILE A 1 78 ? 14.906 29.375 2.916 1 96.12 78 ILE A CA 1
ATOM 615 C C . ILE A 1 78 ? 13.68 29.766 3.734 1 96.12 78 ILE A C 1
ATOM 617 O O . ILE A 1 78 ? 13.383 29.125 4.75 1 96.12 78 ILE A O 1
ATOM 621 N N . VAL A 1 79 ? 12.961 30.766 3.232 1 96.56 79 VAL A N 1
ATOM 622 C CA . VAL A 1 79 ? 11.758 31.234 3.918 1 96.56 79 VAL A CA 1
ATOM 623 C C . VAL A 1 79 ? 10.617 30.25 3.68 1 96.56 79 VAL A C 1
ATOM 625 O O . VAL A 1 79 ? 10.352 29.859 2.541 1 96.56 79 VAL A O 1
ATOM 628 N N . SER A 1 80 ? 9.984 29.812 4.754 1 96.12 80 SER A N 1
ATOM 629 C CA . SER A 1 80 ? 8.875 28.859 4.645 1 96.12 80 SER A CA 1
ATOM 630 C C . SER A 1 80 ? 7.531 29.562 4.797 1 96.12 80 SER A C 1
ATOM 632 O O . SER A 1 80 ? 6.516 29.094 4.277 1 96.12 80 SER A O 1
ATOM 634 N N . ARG A 1 81 ? 7.547 30.625 5.559 1 96.06 81 ARG A N 1
ATOM 635 C CA . ARG A 1 81 ? 6.324 31.391 5.816 1 96.06 81 ARG A CA 1
ATOM 636 C C . ARG A 1 81 ? 6.637 32.844 6.121 1 96.06 81 ARG A C 1
ATOM 638 O O . ARG A 1 81 ? 7.605 33.156 6.82 1 96.06 81 ARG A O 1
ATOM 645 N N . ILE A 1 82 ? 5.879 33.75 5.586 1 95.06 82 ILE A N 1
ATOM 646 C CA . ILE A 1 82 ? 5.988 35.188 5.871 1 95.06 82 ILE A CA 1
ATOM 647 C C . ILE A 1 82 ? 4.598 35.781 6.082 1 95.06 82 ILE A C 1
ATOM 649 O O . ILE A 1 82 ? 3.648 35.406 5.383 1 95.06 82 ILE A O 1
ATOM 653 N N . GLU A 1 83 ? 4.469 36.531 7.059 1 94.25 83 GLU A N 1
ATOM 654 C CA . GLU A 1 83 ? 3.201 37.188 7.379 1 94.25 83 GLU A CA 1
ATOM 655 C C . GLU A 1 83 ? 3.41 38.625 7.766 1 94.25 83 GLU A C 1
ATOM 657 O O . GLU A 1 83 ? 4.371 38.969 8.469 1 94.25 83 GLU A O 1
ATOM 662 N N . ILE A 1 84 ? 2.611 39.5 7.219 1 92.12 84 ILE A N 1
ATOM 663 C CA . ILE A 1 84 ? 2.598 40.906 7.613 1 92.12 84 ILE A CA 1
ATOM 664 C C . ILE A 1 84 ? 1.245 41.25 8.234 1 92.12 84 ILE A C 1
ATOM 666 O O . ILE A 1 84 ? 0.197 41 7.637 1 92.12 84 ILE A O 1
ATOM 670 N N . LYS A 1 85 ? 1.306 41.781 9.375 1 90.44 85 LYS A N 1
ATOM 671 C CA . LYS A 1 85 ? 0.11 42.219 10.094 1 90.44 85 LYS A CA 1
ATOM 672 C C . LYS A 1 85 ? 0.07 43.75 10.211 1 90.44 85 LYS A C 1
ATOM 674 O O . LYS A 1 85 ? 1.033 44.344 10.672 1 90.44 85 LYS A O 1
ATOM 679 N N . ALA A 1 86 ? -1.015 44.312 9.773 1 87.38 86 ALA A N 1
ATOM 680 C CA . ALA A 1 86 ? -1.215 45.75 9.914 1 87.38 86 ALA A CA 1
ATOM 681 C C . ALA A 1 86 ? -2.102 46.062 11.117 1 87.38 86 ALA A C 1
ATOM 683 O O . ALA A 1 86 ? -3.27 45.656 11.156 1 87.38 86 ALA A O 1
ATOM 684 N N . VAL A 1 87 ? -1.528 46.688 12.148 1 84.56 87 VAL A N 1
ATOM 685 C CA . VAL A 1 87 ? -2.262 47.094 13.336 1 84.56 87 VAL A CA 1
ATOM 686 C C . VAL A 1 87 ? -2.061 48.594 13.57 1 84.56 87 VAL A C 1
ATOM 688 O O . VAL A 1 87 ? -0.975 49.031 13.961 1 84.56 87 VAL A O 1
ATOM 691 N N . ARG A 1 88 ? -3.158 49.438 13.453 1 82.44 88 ARG A N 1
ATOM 692 C CA . ARG A 1 88 ? -3.131 50.875 13.695 1 82.44 88 ARG A CA 1
ATOM 693 C C . ARG A 1 88 ? -1.969 51.531 12.953 1 82.44 88 ARG A C 1
ATOM 695 O O . ARG A 1 88 ? -1.166 52.219 13.562 1 82.44 88 ARG A O 1
ATOM 702 N N . ASP A 1 89 ? -1.67 51.156 11.812 1 82.69 89 ASP A N 1
ATOM 703 C CA . ASP A 1 89 ? -0.72 51.75 10.867 1 82.69 89 ASP A CA 1
ATOM 704 C C . ASP A 1 89 ? 0.704 51.281 11.164 1 82.69 89 ASP A C 1
ATOM 706 O O . ASP A 1 89 ? 1.672 51.906 10.727 1 82.69 89 ASP A O 1
ATOM 710 N N . ILE A 1 90 ? 0.761 50.312 12.07 1 88.69 90 ILE A N 1
ATOM 711 C CA . ILE A 1 90 ? 2.045 49.656 12.273 1 88.69 90 ILE A CA 1
ATOM 712 C C . ILE A 1 90 ? 2.035 48.281 11.586 1 88.69 90 ILE A C 1
ATOM 714 O O . ILE A 1 90 ? 1.048 47.562 11.664 1 88.69 90 ILE A O 1
ATOM 718 N N . TYR A 1 91 ? 3.162 48.062 10.953 1 91.12 91 TYR A N 1
ATOM 719 C CA . TYR A 1 91 ? 3.244 46.812 10.188 1 91.12 91 TYR A CA 1
ATOM 720 C C . TYR A 1 91 ? 4.23 45.844 10.82 1 91.12 91 TYR A C 1
ATOM 722 O O . TYR A 1 91 ? 5.438 46.094 10.844 1 91.12 91 TYR A O 1
ATOM 730 N N . TYR A 1 92 ? 3.717 44.75 11.305 1 92.94 92 TYR A N 1
ATOM 731 C CA . TYR A 1 92 ? 4.523 43.719 11.93 1 92.94 92 TYR A CA 1
ATOM 732 C C . TYR A 1 92 ? 4.773 42.562 10.961 1 92.94 92 TYR A C 1
ATOM 734 O O . TYR A 1 92 ? 3.838 42.062 10.344 1 92.94 92 TYR A O 1
ATOM 742 N N . MET A 1 93 ? 6.047 42.219 10.867 1 94 93 MET A N 1
ATOM 743 C CA . MET A 1 93 ? 6.43 41.125 9.992 1 94 93 MET A CA 1
ATOM 744 C C . MET A 1 93 ? 6.809 39.906 10.812 1 94 93 MET A C 1
ATOM 746 O O . MET A 1 93 ? 7.5 40 11.828 1 94 93 MET A O 1
ATOM 750 N N . GLU A 1 94 ? 6.285 38.781 10.461 1 95.81 94 GLU A N 1
ATOM 751 C CA . GLU A 1 94 ? 6.66 37.5 11.023 1 95.81 94 GLU A CA 1
ATOM 752 C C . GLU A 1 94 ? 7.184 36.562 9.938 1 95.81 94 GLU A C 1
ATOM 754 O O . GLU A 1 94 ? 6.527 36.344 8.914 1 95.81 94 GLU A O 1
ATOM 759 N N . VAL A 1 95 ? 8.383 36.031 10.188 1 96.56 95 VAL A N 1
ATOM 760 C CA . VAL A 1 95 ? 8.992 35.156 9.188 1 96.56 95 VAL A CA 1
ATOM 761 C C . VAL A 1 95 ? 9.414 33.844 9.828 1 96.56 95 VAL A C 1
ATOM 763 O O . VAL A 1 95 ? 9.945 33.812 10.938 1 96.56 95 VAL A O 1
ATOM 766 N N . GLU A 1 96 ? 9.078 32.75 9.188 1 97.88 96 GLU A N 1
ATOM 767 C CA . GLU A 1 96 ? 9.617 31.422 9.492 1 97.88 96 GLU A CA 1
ATOM 768 C C . GLU A 1 96 ? 10.5 30.922 8.359 1 97.88 96 GLU A C 1
ATOM 770 O O . GLU A 1 96 ? 10.188 31.109 7.18 1 97.88 96 GLU A O 1
ATOM 775 N N . ALA A 1 97 ? 11.617 30.375 8.75 1 97.81 97 ALA A N 1
ATOM 776 C CA . ALA A 1 97 ? 12.547 29.844 7.758 1 97.81 97 ALA A CA 1
ATOM 777 C C . ALA A 1 97 ? 13.125 28.5 8.211 1 97.81 97 ALA A C 1
ATOM 779 O O . ALA A 1 97 ? 13.016 28.141 9.391 1 97.81 97 ALA A O 1
ATOM 780 N N . VAL A 1 98 ? 13.578 27.734 7.266 1 97.62 98 VAL A N 1
ATOM 781 C CA . VAL A 1 98 ? 14.156 26.422 7.508 1 97.62 98 VAL A CA 1
ATOM 782 C C . VAL A 1 98 ? 15.477 26.297 6.75 1 97.62 98 VAL A C 1
ATOM 784 O O . VAL A 1 98 ? 15.68 26.953 5.73 1 97.62 98 VAL A O 1
ATOM 787 N N . SER A 1 99 ? 16.344 25.5 7.312 1 97.69 99 SER A N 1
ATOM 788 C CA . SER A 1 99 ? 17.656 25.328 6.672 1 97.69 99 SER A CA 1
ATOM 789 C C . SER A 1 99 ? 17.5 24.781 5.258 1 97.69 99 SER A C 1
ATOM 791 O O . SER A 1 99 ? 16.469 24.203 4.918 1 97.69 99 SER A O 1
ATOM 793 N N . HIS A 1 100 ? 18.547 24.953 4.449 1 97 100 HIS A N 1
ATOM 794 C CA . HIS A 1 100 ? 18.531 24.547 3.051 1 97 100 HIS A CA 1
ATOM 795 C C . HIS A 1 100 ? 18.328 23.031 2.924 1 97 100 HIS A C 1
ATOM 797 O O . HIS A 1 100 ? 17.875 22.547 1.877 1 97 100 HIS A O 1
ATOM 803 N N . THR A 1 101 ? 18.578 22.281 3.949 1 97.25 101 THR A N 1
ATOM 804 C CA . THR A 1 101 ? 18.438 20.828 3.918 1 97.25 101 THR A CA 1
ATOM 805 C C . THR A 1 101 ? 16.969 20.438 3.756 1 97.25 101 THR A C 1
ATOM 807 O O . THR A 1 101 ? 16.656 19.297 3.406 1 97.25 101 THR A O 1
ATOM 810 N N . TYR A 1 102 ? 16.062 21.375 4.004 1 96.88 102 TYR A N 1
ATOM 811 C CA . TYR A 1 102 ? 14.633 21.141 3.846 1 96.88 102 TYR A CA 1
ATOM 812 C C . TYR A 1 102 ? 14.305 20.719 2.416 1 96.88 102 TYR A C 1
ATOM 814 O O . TYR A 1 102 ? 13.305 20.047 2.174 1 96.88 102 TYR A O 1
ATOM 822 N N . GLN A 1 103 ? 15.117 21.078 1.475 1 95.31 103 GLN A N 1
ATOM 823 C CA . GLN A 1 103 ? 14.914 20.703 0.077 1 95.31 103 GLN A CA 1
ATOM 824 C C . GLN A 1 103 ? 14.852 19.188 -0.094 1 95.31 103 GLN A C 1
ATOM 826 O O . GLN A 1 103 ? 14.195 18.688 -1.013 1 95.31 103 GLN A O 1
ATOM 831 N N . LEU A 1 104 ? 15.492 18.5 0.825 1 97.31 104 LEU A N 1
ATOM 832 C CA . LEU A 1 104 ? 15.531 17.047 0.753 1 97.31 104 LEU A CA 1
ATOM 833 C C . LEU A 1 104 ? 14.273 16.438 1.37 1 97.31 104 LEU A C 1
ATOM 835 O O . LEU A 1 104 ? 14.078 15.219 1.331 1 97.31 104 LEU A O 1
ATOM 839 N N . ASP A 1 105 ? 13.461 17.203 1.982 1 97.31 105 ASP A N 1
ATOM 840 C CA . ASP A 1 105 ? 12.32 16.703 2.756 1 97.31 105 ASP A CA 1
ATOM 841 C C . ASP A 1 105 ? 11 17.172 2.152 1 97.31 105 ASP A C 1
ATOM 843 O O . ASP A 1 105 ? 10.062 17.5 2.883 1 97.31 105 ASP A O 1
ATOM 847 N N . VAL A 1 106 ? 10.977 17.25 0.808 1 95.31 106 VAL A N 1
ATOM 848 C CA . VAL A 1 106 ? 9.789 17.766 0.125 1 95.31 106 VAL A CA 1
ATOM 849 C C . VAL A 1 106 ? 9.172 16.656 -0.719 1 95.31 106 VAL A C 1
ATOM 851 O O . VAL A 1 106 ? 8.094 16.141 -0.387 1 95.31 106 VAL A O 1
ATOM 854 N N . LYS A 1 107 ? 9.852 16.172 -1.658 1 95.12 107 LYS A N 1
ATOM 855 C CA . LYS A 1 107 ? 9.328 15.219 -2.631 1 95.12 107 LYS A CA 1
ATOM 856 C C . LYS A 1 107 ? 9.461 13.789 -2.117 1 95.12 107 LYS A C 1
ATOM 858 O O . LYS A 1 107 ? 10.523 13.398 -1.622 1 95.12 107 LYS A O 1
ATOM 863 N N . ARG A 1 108 ? 8.422 13.062 -2.176 1 95.31 108 ARG A N 1
ATOM 864 C CA . ARG A 1 108 ? 8.477 11.641 -1.854 1 95.31 108 ARG A CA 1
ATOM 865 C C . ARG A 1 108 ? 8.922 10.82 -3.059 1 95.31 108 ARG A C 1
ATOM 867 O O . ARG A 1 108 ? 8.531 11.109 -4.191 1 95.31 108 ARG A O 1
ATOM 874 N N . LYS A 1 109 ? 9.789 9.859 -2.762 1 96.19 109 LYS A N 1
ATOM 875 C CA . LYS A 1 109 ? 10.359 9.047 -3.83 1 96.19 109 LYS A CA 1
ATOM 876 C C . LYS A 1 109 ? 10.312 7.562 -3.475 1 96.19 109 LYS A C 1
ATOM 878 O O . LYS A 1 109 ? 10.141 7.203 -2.307 1 96.19 109 LYS A O 1
ATOM 883 N N . SER A 1 110 ? 10.391 6.738 -4.508 1 97.12 110 SER A N 1
ATOM 884 C CA . SER A 1 110 ? 10.547 5.297 -4.359 1 97.12 110 SER A CA 1
ATOM 885 C C . SER A 1 110 ? 11.664 4.77 -5.262 1 97.12 110 SER A C 1
ATOM 887 O O . SER A 1 110 ? 11.648 5.004 -6.469 1 97.12 110 SER A O 1
ATOM 889 N N . ARG A 1 111 ? 12.594 4.109 -4.676 1 97.94 111 ARG A N 1
ATOM 890 C CA . ARG A 1 111 ? 13.688 3.475 -5.398 1 97.94 111 ARG A CA 1
ATOM 891 C C . ARG A 1 111 ? 14.32 2.361 -4.566 1 97.94 111 ARG A C 1
ATOM 893 O O . ARG A 1 111 ? 14.211 2.359 -3.338 1 97.94 111 ARG A O 1
ATOM 900 N N . SER A 1 112 ? 14.922 1.428 -5.199 1 98.31 112 SER A N 1
ATOM 901 C CA . SER A 1 112 ? 15.578 0.331 -4.488 1 98.31 112 SER A CA 1
ATOM 902 C C . SER A 1 112 ? 17.094 0.384 -4.656 1 98.31 112 SER A C 1
ATOM 904 O O . SER A 1 112 ? 17.594 0.904 -5.656 1 98.31 112 SER A O 1
ATOM 906 N N . PHE A 1 113 ? 17.812 -0.008 -3.672 1 98.38 113 PHE A N 1
ATOM 907 C CA . PHE A 1 113 ? 19.25 -0.222 -3.656 1 98.38 113 PHE A CA 1
ATOM 908 C C . PHE A 1 113 ? 19.578 -1.694 -3.436 1 98.38 113 PHE A C 1
ATOM 910 O O . PHE A 1 113 ? 19.562 -2.176 -2.301 1 98.38 113 PHE A O 1
ATOM 917 N N . GLN A 1 114 ? 20.016 -2.33 -4.539 1 98.19 114 GLN A N 1
ATOM 918 C CA . GLN A 1 114 ? 20.094 -3.787 -4.512 1 98.19 114 GLN A CA 1
ATOM 919 C C . GLN A 1 114 ? 21.531 -4.266 -4.438 1 98.19 114 GLN A C 1
ATOM 921 O O . GLN A 1 114 ? 21.797 -5.438 -4.152 1 98.19 114 GLN A O 1
ATOM 926 N N . TYR A 1 115 ? 22.469 -3.381 -4.723 1 97.75 115 TYR A N 1
ATOM 927 C CA . TYR A 1 115 ? 23.859 -3.777 -4.773 1 97.75 115 TYR A CA 1
ATOM 928 C C . TYR A 1 115 ? 24.438 -3.939 -3.369 1 97.75 115 TYR A C 1
ATOM 930 O O . TYR A 1 115 ? 24.734 -2.949 -2.697 1 97.75 115 TYR A O 1
ATOM 938 N N . LYS A 1 116 ? 24.656 -5.125 -2.998 1 96.06 116 LYS A N 1
ATOM 939 C CA . LYS A 1 116 ? 25.062 -5.43 -1.631 1 96.06 116 LYS A CA 1
ATOM 940 C C . LYS A 1 116 ? 26.422 -4.801 -1.306 1 96.06 116 LYS A C 1
ATOM 942 O O . LYS A 1 116 ? 26.688 -4.48 -0.149 1 96.06 116 LYS A O 1
ATOM 947 N N . ASP A 1 117 ? 27.266 -4.574 -2.279 1 97.12 117 ASP A N 1
ATOM 948 C CA . ASP A 1 117 ? 28.625 -4.074 -2.047 1 97.12 117 ASP A CA 1
ATOM 949 C C . ASP A 1 117 ? 28.672 -2.555 -2.188 1 97.12 117 ASP A C 1
ATOM 951 O O . ASP A 1 117 ? 29.75 -1.958 -2.131 1 97.12 117 ASP A O 1
ATOM 955 N N . MET A 1 118 ? 27.562 -1.977 -2.387 1 97.69 118 MET A N 1
ATOM 956 C CA . MET A 1 118 ? 27.531 -0.518 -2.43 1 97.69 118 MET A CA 1
ATOM 957 C C . MET A 1 118 ? 27.875 0.077 -1.07 1 97.69 118 MET A C 1
ATOM 959 O O . MET A 1 118 ? 27.344 -0.35 -0.044 1 97.69 118 MET A O 1
ATOM 963 N N . SER A 1 119 ? 28.766 0.993 -1.076 1 98.06 119 SER A N 1
ATOM 964 C CA . SER A 1 119 ? 29.109 1.666 0.171 1 98.06 119 SER A CA 1
ATOM 965 C C . SER A 1 119 ? 28.062 2.701 0.552 1 98.06 119 SER A C 1
ATOM 967 O O . SER A 1 119 ? 27.359 3.238 -0.315 1 98.06 119 SER A O 1
ATOM 969 N N . TYR A 1 120 ? 27.953 2.992 1.788 1 98.19 120 TYR A N 1
ATOM 970 C CA . TYR A 1 120 ? 27.031 4.035 2.236 1 98.19 120 TYR A CA 1
ATOM 971 C C . TYR A 1 120 ? 27.422 5.387 1.657 1 98.19 120 TYR A C 1
ATOM 973 O O . TYR A 1 120 ? 26.562 6.223 1.375 1 98.19 120 TYR A O 1
ATOM 981 N N . SER A 1 121 ? 28.672 5.633 1.484 1 97.31 121 SER A N 1
ATOM 982 C CA . SER A 1 121 ? 29.125 6.867 0.849 1 97.31 121 SER A CA 1
ATOM 983 C C . SER A 1 121 ? 28.578 6.988 -0.569 1 97.31 121 SER A C 1
ATOM 985 O O . SER A 1 121 ? 28.141 8.062 -0.982 1 97.31 121 SER A O 1
ATOM 987 N N . ALA A 1 122 ? 28.641 5.887 -1.258 1 97.31 122 ALA A N 1
ATOM 988 C CA . ALA A 1 122 ? 28.109 5.883 -2.617 1 97.31 122 ALA A CA 1
ATOM 989 C C . ALA A 1 122 ? 26.594 6.098 -2.611 1 97.31 122 ALA A C 1
ATOM 991 O O . ALA A 1 122 ? 26.062 6.805 -3.471 1 97.31 122 ALA A O 1
ATOM 992 N N . LEU A 1 123 ? 25.906 5.453 -1.687 1 98.06 123 LEU A N 1
ATOM 993 C CA . LEU A 1 123 ? 24.469 5.641 -1.534 1 98.06 123 LEU A CA 1
ATOM 994 C C . LEU A 1 123 ? 24.125 7.105 -1.289 1 98.06 123 LEU A C 1
ATOM 996 O O . LEU A 1 123 ? 23.234 7.66 -1.938 1 98.06 123 LEU A O 1
ATOM 1000 N N . LEU A 1 124 ? 24.875 7.75 -0.397 1 98.19 124 LEU A N 1
ATOM 1001 C CA . LEU A 1 124 ? 24.656 9.156 -0.078 1 98.19 124 LEU A CA 1
ATOM 1002 C C . LEU A 1 124 ? 24.812 10.031 -1.32 1 98.19 124 LEU A C 1
ATOM 1004 O O . LEU A 1 124 ? 23.984 10.883 -1.597 1 98.19 124 LEU A O 1
ATOM 1008 N N . GLN A 1 125 ? 25.812 9.773 -2.029 1 96.94 125 GLN A N 1
ATOM 1009 C CA . GLN A 1 125 ? 26.062 10.562 -3.229 1 96.94 125 GLN A CA 1
ATOM 1010 C C . GLN A 1 125 ? 24.953 10.383 -4.262 1 96.94 125 GLN A C 1
ATOM 1012 O O . GLN A 1 125 ? 24.547 11.352 -4.906 1 96.94 125 GLN A O 1
ATOM 1017 N N . GLU A 1 126 ? 24.5 9.195 -4.398 1 96.5 126 GLU A N 1
ATOM 1018 C CA . GLU A 1 126 ? 23.422 8.938 -5.344 1 96.5 126 GLU A CA 1
ATOM 1019 C C . GLU A 1 126 ? 22.141 9.664 -4.934 1 96.5 126 GLU A C 1
ATOM 1021 O O . GLU A 1 126 ? 21.453 10.242 -5.777 1 96.5 126 GLU A O 1
ATOM 1026 N N . VAL A 1 127 ? 21.812 9.633 -3.682 1 97.69 127 VAL A N 1
ATOM 1027 C CA . VAL A 1 127 ? 20.578 10.227 -3.168 1 97.69 127 VAL A CA 1
ATOM 1028 C C . VAL A 1 127 ? 20.609 11.742 -3.342 1 97.69 127 VAL A C 1
ATOM 1030 O O . VAL A 1 127 ? 19.625 12.359 -3.73 1 97.69 127 VAL A O 1
ATOM 1033 N N . VAL A 1 128 ? 21.812 12.375 -3.16 1 96.75 128 VAL A N 1
ATOM 1034 C CA . VAL A 1 128 ? 21.859 13.828 -3.125 1 96.75 128 VAL A CA 1
ATOM 1035 C C . VAL A 1 128 ? 22.203 14.367 -4.508 1 96.75 128 VAL A C 1
ATOM 1037 O O . VAL A 1 128 ? 22.219 15.586 -4.723 1 96.75 128 V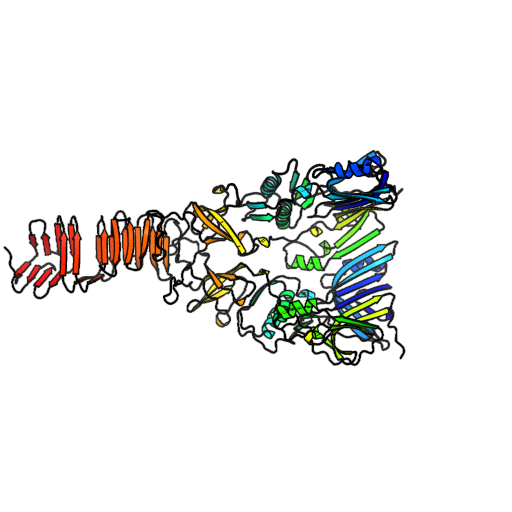AL A O 1
ATOM 1040 N N . SER A 1 129 ? 22.484 13.477 -5.488 1 94.12 129 SER A N 1
ATOM 1041 C CA . SER A 1 129 ? 22.938 13.867 -6.816 1 94.12 129 SER A CA 1
ATOM 1042 C C . SER A 1 129 ? 21.938 14.797 -7.488 1 94.12 129 SER A C 1
ATOM 1044 O O . SER A 1 129 ? 22.312 15.641 -8.305 1 94.12 129 SER A O 1
ATOM 1046 N N . GLY A 1 130 ? 20.75 14.812 -7.137 1 90.75 130 GLY A N 1
ATOM 1047 C CA . GLY A 1 130 ? 19.734 15.617 -7.797 1 90.75 130 GLY A CA 1
ATOM 1048 C C . GLY A 1 130 ? 19.625 17.016 -7.215 1 90.75 130 GLY A C 1
ATOM 1049 O O . GLY A 1 130 ? 18.891 17.859 -7.742 1 90.75 130 GLY A O 1
ATOM 1050 N N . TYR A 1 131 ? 20.375 17.375 -6.219 1 94.81 131 TYR A N 1
ATOM 1051 C CA . TYR A 1 131 ? 20.297 18.672 -5.562 1 94.81 131 TYR A CA 1
ATOM 1052 C C . TYR A 1 131 ? 21.531 19.516 -5.883 1 94.81 131 TYR A C 1
ATOM 1054 O O . TYR A 1 131 ? 22.641 19.219 -5.426 1 94.81 131 TYR A O 1
ATOM 1062 N N . PRO A 1 132 ? 21.328 20.578 -6.535 1 90.81 132 PRO A N 1
ATOM 1063 C CA . PRO A 1 132 ? 22.469 21.406 -6.926 1 90.81 132 PRO A CA 1
ATOM 1064 C C . PRO A 1 132 ? 23.219 21.969 -5.73 1 90.81 132 PRO A C 1
ATOM 1066 O O . PRO A 1 132 ? 22.609 22.531 -4.816 1 90.81 132 PRO A O 1
ATOM 1069 N N . GLY A 1 133 ? 24.562 21.781 -5.738 1 91.5 133 GLY A N 1
ATOM 1070 C CA . GLY A 1 133 ? 25.453 22.391 -4.75 1 91.5 133 GLY A CA 1
ATOM 1071 C C . GLY A 1 133 ? 25.406 21.688 -3.408 1 91.5 133 GLY A C 1
ATOM 1072 O O . GLY A 1 133 ? 26 22.156 -2.436 1 91.5 133 GLY A O 1
ATOM 1073 N N . ILE A 1 134 ? 24.75 20.641 -3.355 1 93.88 134 ILE A N 1
ATOM 1074 C CA . ILE A 1 134 ? 24.609 19.953 -2.072 1 93.88 134 ILE A CA 1
ATOM 1075 C C . ILE A 1 134 ? 25.938 19.312 -1.681 1 93.88 134 ILE A C 1
ATOM 1077 O O . ILE A 1 134 ? 26.719 18.906 -2.547 1 93.88 134 ILE A O 1
ATOM 1081 N N . ASP A 1 135 ? 26.188 19.297 -0.363 1 95.38 135 ASP A N 1
ATOM 1082 C CA . ASP A 1 135 ? 27.375 18.641 0.191 1 95.38 135 ASP A CA 1
ATOM 1083 C C . ASP A 1 135 ? 27.016 17.797 1.418 1 95.38 135 ASP A C 1
ATOM 1085 O O . ASP A 1 135 ? 26.375 18.297 2.352 1 95.38 135 ASP A O 1
ATOM 1089 N N . VAL A 1 136 ? 27.375 16.547 1.355 1 96.62 136 VAL A N 1
ATOM 1090 C CA . VAL A 1 136 ? 27.141 15.664 2.484 1 96.62 136 VAL A CA 1
ATOM 1091 C C . VAL A 1 136 ? 28.469 15.125 3.008 1 96.62 136 VAL A C 1
ATOM 1093 O O . VAL A 1 136 ? 29.297 14.625 2.234 1 96.62 136 VAL A O 1
ATOM 1096 N N . MET A 1 137 ? 28.734 15.289 4.238 1 95.69 137 MET A N 1
ATOM 1097 C CA . MET A 1 137 ? 29.938 14.773 4.891 1 95.69 137 MET A CA 1
ATOM 1098 C C . MET A 1 137 ? 29.625 13.531 5.707 1 95.69 137 MET A C 1
ATOM 1100 O O . MET A 1 137 ? 28.922 13.609 6.715 1 95.69 137 MET A O 1
ATOM 1104 N N . ASP A 1 138 ? 30.156 12.43 5.352 1 96.75 138 ASP A N 1
ATOM 1105 C CA . ASP A 1 138 ? 29.922 11.156 6.023 1 96.75 138 ASP A CA 1
ATOM 1106 C C . ASP A 1 138 ? 30.875 10.992 7.215 1 96.75 138 ASP A C 1
ATOM 1108 O O . ASP A 1 138 ? 32.062 10.789 7.035 1 96.75 138 ASP A O 1
ATOM 1112 N N . MET A 1 139 ? 30.297 11.008 8.414 1 95.88 139 MET A N 1
ATOM 1113 C CA . MET A 1 139 ? 31.078 10.922 9.641 1 95.88 139 MET A CA 1
ATOM 1114 C C . MET A 1 139 ? 30.859 9.586 10.344 1 95.88 139 MET A C 1
ATOM 1116 O O . MET A 1 139 ? 31.328 9.383 11.461 1 95.88 139 MET A O 1
ATOM 1120 N N . ALA A 1 140 ? 30.156 8.703 9.703 1 95.69 140 ALA A N 1
ATOM 1121 C CA . ALA A 1 140 ? 29.703 7.562 10.5 1 95.69 140 ALA A CA 1
ATOM 1122 C C . ALA A 1 140 ? 29.984 6.246 9.781 1 95.69 140 ALA A C 1
ATOM 1124 O O . ALA A 1 140 ? 30.438 5.277 10.398 1 95.69 140 ALA A O 1
ATOM 1125 N N . SER A 1 141 ? 29.859 6.168 8.445 1 96 141 SER A N 1
ATOM 1126 C CA . SER A 1 141 ? 29.828 4.879 7.766 1 96 141 SER A CA 1
ATOM 1127 C C . SER A 1 141 ? 31.219 4.27 7.668 1 96 141 SER A C 1
ATOM 1129 O O . SER A 1 141 ? 31.375 3.047 7.688 1 96 141 SER A O 1
ATOM 1131 N N . ASN A 1 142 ? 32.281 5.055 7.547 1 95.12 142 ASN A N 1
ATOM 1132 C CA . ASN A 1 142 ? 33.656 4.598 7.465 1 95.12 142 ASN A CA 1
ATOM 1133 C C . ASN A 1 142 ? 33.844 3.506 6.41 1 95.12 142 ASN A C 1
ATOM 1135 O O . ASN A 1 142 ? 34.438 2.463 6.68 1 95.12 142 ASN A O 1
ATOM 1139 N N . GLY A 1 143 ? 33.156 3.668 5.285 1 93.31 143 GLY A N 1
ATOM 1140 C CA . GLY A 1 143 ? 33.312 2.766 4.16 1 93.31 143 GLY A CA 1
ATOM 1141 C C . GLY A 1 143 ? 32.469 1.522 4.242 1 93.31 143 GLY A C 1
ATOM 1142 O O . GLY A 1 143 ? 32.562 0.64 3.387 1 93.31 143 GLY A O 1
ATOM 1143 N N . THR A 1 144 ? 31.625 1.456 5.188 1 97.38 144 THR A N 1
ATOM 1144 C CA . THR A 1 144 ? 30.75 0.294 5.355 1 97.38 144 THR A CA 1
ATOM 1145 C C . THR A 1 144 ? 29.844 0.113 4.141 1 97.38 144 THR A C 1
ATOM 1147 O O . THR A 1 144 ? 29.375 1.094 3.559 1 97.38 144 THR A O 1
ATOM 1150 N N . LYS A 1 145 ? 29.656 -1.145 3.742 1 97.81 145 LYS A N 1
ATOM 1151 C CA . LYS A 1 145 ? 28.781 -1.487 2.619 1 97.81 145 LYS A CA 1
ATOM 1152 C C . LYS A 1 145 ? 27.359 -1.749 3.088 1 97.81 145 LYS A C 1
ATOM 1154 O O . LYS A 1 145 ? 27.109 -1.937 4.281 1 97.81 145 LYS A O 1
ATOM 1159 N N . LEU A 1 146 ? 26.359 -1.666 2.217 1 97.25 146 LEU A N 1
ATOM 1160 C CA . LEU A 1 146 ? 24.953 -1.906 2.547 1 97.25 146 LEU A CA 1
ATOM 1161 C C . LEU A 1 146 ? 24.75 -3.33 3.053 1 97.25 146 LEU A C 1
ATOM 1163 O O . LEU A 1 146 ? 24.141 -3.539 4.098 1 97.25 146 LEU A O 1
ATOM 1167 N N . GLU A 1 147 ? 25.297 -4.395 2.307 1 96.38 147 GLU A N 1
ATOM 1168 C CA . GLU A 1 147 ? 25.297 -5.812 2.654 1 96.38 147 GLU A CA 1
ATOM 1169 C C . GLU A 1 147 ? 23.891 -6.402 2.57 1 96.38 147 GLU A C 1
ATOM 1171 O O . GLU A 1 147 ? 23.734 -7.625 2.609 1 96.38 147 GLU A O 1
ATOM 1176 N N . LYS A 1 148 ? 22.922 -5.621 2.561 1 96.12 148 LYS A N 1
ATOM 1177 C CA . LYS A 1 148 ? 21.547 -6.113 2.482 1 96.12 148 LYS A CA 1
ATOM 1178 C C . LYS A 1 148 ? 20.703 -5.27 1.524 1 96.12 148 LYS A C 1
ATOM 1180 O O . LYS A 1 148 ? 21.078 -4.141 1.196 1 96.12 148 LYS A O 1
ATOM 1185 N N . PHE A 1 149 ? 19.609 -5.879 1.086 1 97.75 149 PHE A N 1
ATOM 1186 C CA . PHE A 1 149 ? 18.656 -5.152 0.253 1 97.75 149 PHE A CA 1
ATOM 1187 C C . PHE A 1 149 ? 18.125 -3.932 0.988 1 97.75 149 PHE A C 1
ATOM 1189 O O . PHE A 1 149 ? 17.766 -4.016 2.166 1 97.75 149 PHE A O 1
ATOM 1196 N N . THR A 1 150 ? 18.078 -2.762 0.324 1 98.31 150 THR A N 1
ATOM 1197 C CA . THR A 1 150 ? 17.594 -1.514 0.909 1 98.31 150 THR A CA 1
ATOM 1198 C C . THR A 1 150 ? 16.625 -0.815 -0.033 1 98.31 150 THR A C 1
ATOM 1200 O O . THR A 1 150 ? 16.844 -0.767 -1.244 1 98.31 150 THR A O 1
ATOM 1203 N N . ILE A 1 151 ? 15.484 -0.266 0.547 1 98.12 151 ILE A N 1
ATOM 1204 C CA . ILE A 1 151 ? 14.484 0.363 -0.311 1 98.12 151 ILE A CA 1
ATOM 1205 C C . ILE A 1 151 ? 14.047 1.693 0.298 1 98.12 151 ILE A C 1
ATOM 1207 O O . ILE A 1 151 ? 13.914 1.812 1.519 1 98.12 151 ILE A O 1
ATOM 1211 N N . GLN A 1 152 ? 14.039 2.715 -0.476 1 97.94 152 GLN A N 1
ATOM 1212 C CA . GLN A 1 152 ? 13.273 3.928 -0.208 1 97.94 152 GLN A CA 1
ATOM 1213 C C . GLN A 1 152 ? 11.875 3.842 -0.812 1 97.94 152 GLN A C 1
ATOM 1215 O O . GLN A 1 152 ? 11.727 3.711 -2.029 1 97.94 152 GLN A O 1
ATOM 1220 N N . TYR A 1 153 ? 10.828 3.9 0.037 1 97.38 153 TYR A N 1
ATOM 1221 C CA . TYR A 1 153 ? 9.469 3.74 -0.455 1 97.38 153 TYR A CA 1
ATOM 1222 C C . TYR A 1 153 ? 8.562 4.84 0.082 1 97.38 153 TYR A C 1
ATOM 1224 O O . TYR A 1 153 ? 8.211 4.848 1.267 1 97.38 153 TYR A O 1
ATOM 1232 N N . GLN A 1 154 ? 8.156 5.75 -0.797 1 94.94 154 GLN A N 1
ATOM 1233 C CA . GLN A 1 154 ? 7.258 6.844 -0.448 1 94.94 154 GLN A CA 1
ATOM 1234 C C . GLN A 1 154 ? 7.789 7.637 0.741 1 94.94 154 GLN A C 1
ATOM 1236 O O . GLN A 1 154 ? 7.062 7.895 1.701 1 94.94 154 GLN A O 1
ATOM 1241 N N . GLU A 1 155 ? 9.031 7.918 0.624 1 96 155 GLU A N 1
ATOM 1242 C CA . GLU A 1 155 ? 9.75 8.727 1.606 1 96 155 GLU A CA 1
ATOM 1243 C C . GLU A 1 155 ? 10.555 9.836 0.931 1 96 155 GLU A C 1
ATOM 1245 O O . GLU A 1 155 ? 10.977 9.688 -0.217 1 96 155 GLU A O 1
ATOM 1250 N N . THR A 1 156 ? 10.703 10.898 1.697 1 97.44 156 THR A N 1
ATOM 1251 C CA . THR A 1 156 ? 11.617 11.922 1.191 1 97.44 156 THR A CA 1
ATOM 1252 C C . THR A 1 156 ? 13.062 11.477 1.335 1 97.44 156 THR A C 1
ATOM 1254 O O . THR A 1 156 ? 13.359 10.539 2.074 1 97.44 156 THR A O 1
ATOM 1257 N N . ASP A 1 157 ? 13.938 12.078 0.617 1 98.44 157 ASP A N 1
ATOM 1258 C CA . ASP A 1 157 ? 15.359 11.758 0.726 1 98.44 157 ASP A CA 1
ATOM 1259 C C . ASP A 1 157 ? 15.859 11.977 2.148 1 98.44 157 ASP A C 1
ATOM 1261 O O . ASP A 1 157 ? 16.672 11.203 2.652 1 98.44 157 ASP A O 1
ATOM 1265 N N . TRP A 1 158 ? 15.383 13.023 2.824 1 98.38 158 TRP A N 1
ATOM 1266 C CA . TRP A 1 158 ? 15.781 13.312 4.199 1 98.38 158 TRP A CA 1
ATOM 1267 C C . TRP A 1 158 ? 15.336 12.195 5.141 1 98.38 158 TRP A C 1
ATOM 1269 O O . TRP A 1 158 ? 16.125 11.703 5.949 1 98.38 158 TRP A O 1
ATOM 1279 N N . GLN A 1 159 ? 14.086 11.773 4.98 1 98.12 159 GLN A N 1
ATOM 1280 C CA . GLN A 1 159 ? 13.562 10.688 5.797 1 98.12 159 GLN A CA 1
ATOM 1281 C C . GLN A 1 159 ? 14.344 9.398 5.57 1 98.12 159 GLN A C 1
ATOM 1283 O O . GLN A 1 159 ? 14.664 8.68 6.52 1 98.12 159 GLN A O 1
ATOM 1288 N N . PHE A 1 160 ? 14.641 9.172 4.359 1 98.38 160 PHE A N 1
ATOM 1289 C CA . PHE A 1 160 ? 15.375 7.973 3.988 1 98.38 160 PHE A CA 1
ATOM 1290 C C . PHE A 1 160 ? 16.781 7.996 4.578 1 98.38 160 PHE A C 1
ATOM 1292 O O . PHE A 1 160 ? 17.219 7.02 5.188 1 98.38 160 PHE A O 1
ATOM 1299 N N . LEU A 1 161 ? 17.469 9.094 4.434 1 98.56 161 LEU A N 1
ATOM 1300 C CA . LEU A 1 161 ? 18.844 9.203 4.926 1 98.56 161 LEU A CA 1
ATOM 1301 C C . LEU A 1 161 ? 18.875 9.164 6.449 1 98.56 161 LEU A C 1
ATOM 1303 O O . LEU A 1 161 ? 19.828 8.641 7.039 1 98.56 161 LEU A O 1
ATOM 1307 N N . LYS A 1 162 ? 17.875 9.727 7.074 1 98.19 162 LYS A N 1
ATOM 1308 C CA . LYS A 1 162 ? 17.75 9.602 8.523 1 98.19 162 LYS A CA 1
ATOM 1309 C C . LYS A 1 162 ? 17.703 8.133 8.953 1 98.19 162 LYS A C 1
ATOM 1311 O O . LYS A 1 162 ? 18.375 7.734 9.898 1 98.19 162 LYS A O 1
ATOM 1316 N N . ARG A 1 163 ? 16.938 7.359 8.266 1 97.69 163 ARG A N 1
ATOM 1317 C CA . ARG A 1 163 ? 16.828 5.93 8.539 1 97.69 163 ARG A CA 1
ATOM 1318 C C . ARG A 1 163 ? 18.172 5.23 8.328 1 97.69 163 ARG A C 1
ATOM 1320 O O . ARG A 1 163 ? 18.578 4.402 9.141 1 97.69 163 ARG A O 1
ATOM 1327 N N . MET A 1 164 ? 18.859 5.578 7.254 1 98.06 164 MET A N 1
ATOM 1328 C CA . MET A 1 164 ? 20.172 4.992 6.984 1 98.06 164 MET A CA 1
ATOM 1329 C C . MET A 1 164 ? 21.156 5.332 8.094 1 98.06 164 MET A C 1
ATOM 1331 O O . MET A 1 164 ? 21.922 4.473 8.531 1 98.06 164 MET A O 1
ATOM 1335 N N . ALA A 1 165 ? 21.094 6.594 8.562 1 97.94 165 ALA A N 1
ATOM 1336 C CA . ALA A 1 165 ? 21.984 7.02 9.641 1 97.94 165 ALA A CA 1
ATOM 1337 C C . ALA A 1 165 ? 21.703 6.246 10.922 1 97.94 165 ALA A C 1
ATOM 1339 O O . ALA A 1 165 ? 22.625 5.914 11.672 1 97.94 165 ALA A O 1
ATOM 1340 N N . SER A 1 166 ? 20.484 5.957 11.086 1 96.56 166 SER A N 1
ATOM 1341 C CA . SER A 1 166 ? 20.078 5.266 12.305 1 96.56 166 SER A CA 1
ATOM 1342 C C . SER A 1 166 ? 20.688 3.869 12.367 1 96.56 166 SER A C 1
ATOM 1344 O O . SER A 1 166 ? 20.859 3.307 13.453 1 96.56 166 SER A O 1
ATOM 1346 N N . ARG A 1 167 ? 21.016 3.307 11.234 1 95.38 167 ARG A N 1
ATOM 1347 C CA . ARG A 1 167 ? 21.672 2.008 11.211 1 95.38 167 ARG A CA 1
ATOM 1348 C C . ARG A 1 167 ? 23.031 2.072 11.906 1 95.38 167 ARG A C 1
ATOM 1350 O O . ARG A 1 167 ? 23.578 1.043 12.305 1 95.38 167 ARG A O 1
ATOM 1357 N N . PHE A 1 168 ? 23.625 3.248 12.016 1 95.44 168 PHE A N 1
ATOM 1358 C CA . PHE A 1 168 ? 24.875 3.479 12.703 1 95.44 168 PHE A CA 1
ATOM 1359 C C . PHE A 1 168 ? 24.641 4.156 14.047 1 95.44 168 PHE A C 1
ATOM 1361 O O . PHE A 1 168 ? 25.562 4.734 14.633 1 95.44 168 PHE A O 1
ATOM 1368 N N . HIS A 1 169 ? 23.375 4.195 14.469 1 93.75 169 HIS A N 1
ATOM 1369 C CA . HIS A 1 169 ? 22.969 4.785 15.734 1 93.75 169 HIS A CA 1
ATOM 1370 C C . HIS A 1 169 ? 23.328 6.266 15.797 1 93.75 169 HIS A C 1
ATOM 1372 O O . HIS A 1 169 ? 23.828 6.742 16.828 1 93.75 169 HIS A O 1
ATOM 1378 N N . THR A 1 170 ? 23.172 6.938 14.719 1 95.81 170 THR A N 1
ATOM 1379 C CA . THR A 1 170 ? 23.391 8.375 14.633 1 95.81 170 THR A CA 1
ATOM 1380 C C . THR A 1 170 ? 22.297 9.031 13.789 1 95.81 170 THR A C 1
ATOM 1382 O O . THR A 1 170 ? 21.25 8.43 13.547 1 95.81 170 THR A O 1
ATOM 1385 N N . GLY A 1 171 ? 22.406 10.367 13.523 1 97.31 171 GLY A N 1
ATOM 1386 C CA . GLY A 1 171 ? 21.406 11.102 12.758 1 97.31 171 GLY A CA 1
ATOM 1387 C C . GLY A 1 171 ? 22.031 12.07 11.766 1 97.31 171 GLY A C 1
ATOM 1388 O O . GLY A 1 171 ? 23.188 11.93 11.398 1 97.31 171 GLY A O 1
ATOM 1389 N N . LEU A 1 172 ? 21.203 12.891 11.266 1 98.38 172 LEU A N 1
ATOM 1390 C CA . LEU A 1 172 ? 21.609 13.938 10.344 1 98.38 172 LEU A CA 1
ATOM 1391 C C . LEU A 1 172 ? 21.688 15.289 11.047 1 98.38 172 LEU A C 1
ATOM 1393 O O . LEU A 1 172 ? 20.844 15.602 11.883 1 98.38 172 LEU A O 1
ATOM 1397 N N . ILE A 1 173 ? 22.703 16.031 10.695 1 97.94 173 ILE A N 1
ATOM 1398 C CA . ILE A 1 173 ? 22.859 17.359 11.281 1 97.94 173 ILE A CA 1
ATOM 1399 C C . ILE A 1 173 ? 23.047 18.391 10.18 1 97.94 173 ILE A C 1
ATOM 1401 O O . ILE A 1 173 ? 24.062 18.391 9.477 1 97.94 173 ILE A O 1
ATOM 1405 N N . PRO A 1 174 ? 22.109 19.281 10.008 1 97.56 174 PRO A N 1
ATOM 1406 C CA . PRO A 1 174 ? 22.281 20.344 9.008 1 97.56 174 PRO A CA 1
ATOM 1407 C C . PRO A 1 174 ? 23.422 21.297 9.344 1 97.56 174 PRO A C 1
ATOM 1409 O O . PRO A 1 174 ? 23.625 21.641 10.516 1 97.56 174 PRO A O 1
ATOM 1412 N N . ALA A 1 175 ? 24.234 21.609 8.391 1 95 175 ALA A N 1
ATOM 1413 C CA . ALA A 1 175 ? 25.156 22.734 8.492 1 95 175 ALA A CA 1
ATOM 1414 C C . ALA A 1 175 ? 24.484 24.031 8.055 1 95 175 ALA A C 1
ATOM 1416 O O . ALA A 1 175 ? 24.656 24.469 6.914 1 95 175 ALA A O 1
ATOM 1417 N N . SER A 1 176 ? 23.828 24.672 8.945 1 93.5 176 SER A N 1
ATOM 1418 C CA . SER A 1 176 ? 22.891 25.75 8.625 1 93.5 176 SER A CA 1
ATOM 1419 C C . SER A 1 176 ? 23.594 27.109 8.586 1 93.5 176 SER A C 1
ATOM 1421 O O . SER A 1 176 ? 22.984 28.141 8.883 1 93.5 176 SER A O 1
ATOM 1423 N N . SER A 1 177 ? 24.859 27.156 8.359 1 92.44 177 SER A N 1
ATOM 1424 C CA . SER A 1 177 ? 25.594 28.406 8.219 1 92.44 177 SER A CA 1
ATOM 1425 C C . SER A 1 177 ? 26.047 28.625 6.781 1 92.44 177 SER A C 1
ATOM 1427 O O . SER A 1 177 ? 26.656 29.656 6.465 1 92.44 177 SER A O 1
ATOM 1429 N N . PHE A 1 178 ? 25.656 27.703 5.965 1 91.12 178 PHE A N 1
ATOM 1430 C CA . PHE A 1 178 ? 26.094 27.766 4.574 1 91.12 178 PHE A CA 1
ATOM 1431 C C . PHE A 1 178 ? 24.922 28.109 3.658 1 91.12 178 PHE A C 1
ATOM 1433 O O . PHE A 1 178 ? 23.766 27.844 3.996 1 91.12 178 PHE A O 1
ATOM 1440 N N . ASP A 1 179 ? 25.234 28.609 2.48 1 90.81 179 ASP A N 1
ATOM 1441 C CA . ASP A 1 179 ? 24.219 29.094 1.551 1 90.81 179 ASP A CA 1
ATOM 1442 C C . ASP A 1 179 ? 23.703 27.969 0.66 1 90.81 179 ASP A C 1
ATOM 1444 O O . ASP A 1 179 ? 22.938 28.219 -0.274 1 90.81 179 ASP A O 1
ATOM 1448 N N . LYS A 1 180 ? 24.203 26.828 0.871 1 92.5 180 LYS A N 1
ATOM 1449 C CA . LYS A 1 180 ? 23.766 25.625 0.143 1 92.5 180 LYS A CA 1
ATOM 1450 C C . LYS A 1 180 ? 23.422 24.5 1.103 1 92.5 180 LYS A C 1
ATOM 1452 O O . LYS A 1 180 ? 23.828 24.516 2.266 1 92.5 180 LYS A O 1
ATOM 1457 N N . PRO A 1 181 ? 22.578 23.609 0.543 1 95.31 181 PRO A N 1
ATOM 1458 C CA . PRO A 1 181 ? 22.297 22.484 1.438 1 95.31 181 PRO A CA 1
ATOM 1459 C C . PRO A 1 181 ? 23.547 21.688 1.787 1 95.31 181 PRO A C 1
ATOM 1461 O O . PRO A 1 181 ? 24.25 21.203 0.893 1 95.31 181 PRO A O 1
ATOM 1464 N N . LYS A 1 182 ? 23.875 21.672 3.006 1 96.88 182 LYS A N 1
ATOM 1465 C CA . LYS A 1 182 ? 25 20.938 3.561 1 96.88 182 LYS A CA 1
ATOM 1466 C C . LYS A 1 182 ? 24.625 20.266 4.875 1 96.88 182 LYS A C 1
ATOM 1468 O O . LYS A 1 182 ? 23.922 20.844 5.699 1 96.88 182 LYS A O 1
ATOM 1473 N N . PHE A 1 183 ? 24.984 18.969 5.004 1 97.88 183 PHE A N 1
ATOM 1474 C CA . PHE A 1 183 ? 24.672 18.297 6.262 1 97.88 183 PHE A CA 1
ATOM 1475 C C . PHE A 1 183 ? 25.672 17.188 6.551 1 97.88 183 PHE A C 1
ATOM 1477 O O . PHE A 1 183 ? 26.422 16.781 5.672 1 97.88 183 PHE A O 1
ATOM 1484 N N . TYR A 1 184 ? 25.688 16.828 7.777 1 97.56 184 TYR A N 1
ATOM 1485 C CA . TYR A 1 184 ? 26.547 15.75 8.25 1 97.56 184 TYR A CA 1
ATOM 1486 C C . TYR A 1 184 ? 25.734 14.469 8.43 1 97.56 184 TYR A C 1
ATOM 1488 O O . TYR A 1 184 ? 24.625 14.492 8.961 1 97.56 184 TYR A O 1
ATOM 1496 N N . PHE A 1 185 ? 26.266 13.383 7.879 1 98.25 185 PHE A N 1
ATOM 1497 C CA . PHE A 1 185 ? 25.844 12.031 8.211 1 98.25 185 PHE A CA 1
ATOM 1498 C C . PHE A 1 185 ? 26.609 11.508 9.422 1 98.25 185 PHE A C 1
ATOM 1500 O O . PHE A 1 185 ? 27.719 10.977 9.281 1 98.25 185 PHE A O 1
ATOM 1507 N N . GLY A 1 186 ? 25.922 11.75 10.602 1 96.75 186 GLY A N 1
ATOM 1508 C CA . GLY A 1 186 ? 26.625 11.531 11.859 1 96.75 186 GLY A CA 1
ATOM 1509 C C . GLY A 1 186 ? 26.984 12.82 12.57 1 96.75 186 GLY A C 1
ATOM 1510 O O . GLY A 1 186 ? 26.672 13.906 12.086 1 96.75 186 GLY A O 1
ATOM 1511 N N . VAL A 1 187 ? 27.609 12.68 13.664 1 95.31 187 VAL A N 1
ATOM 1512 C CA . VAL A 1 187 ? 28.016 13.82 14.477 1 95.31 187 VAL A CA 1
ATOM 1513 C C . VAL A 1 187 ? 29.359 14.344 14.008 1 95.31 187 VAL A C 1
ATOM 1515 O O . VAL A 1 187 ? 30.328 13.586 13.922 1 95.31 187 VAL A O 1
ATOM 1518 N N . PRO A 1 188 ? 29.391 15.586 13.641 1 93.12 188 PRO A N 1
ATOM 1519 C CA . PRO A 1 188 ? 30.672 16.141 13.211 1 93.12 188 PRO A CA 1
ATOM 1520 C C . PRO A 1 188 ? 31.703 16.172 14.328 1 93.12 188 PRO A C 1
ATOM 1522 O O . PRO A 1 188 ? 31.344 16.297 15.5 1 93.12 188 PRO A O 1
ATOM 1525 N N . GLU A 1 189 ? 32.969 15.891 13.992 1 83.56 189 GLU A N 1
ATOM 1526 C CA . GLU A 1 189 ? 34.062 16.031 14.953 1 83.56 189 GLU A CA 1
ATOM 1527 C C . GLU A 1 189 ? 34.5 17.484 15.102 1 83.56 189 GLU A C 1
ATOM 1529 O O . GLU A 1 189 ? 35.312 17.984 14.328 1 83.56 189 GLU A O 1
ATOM 1534 N N . GLY A 1 190 ? 33.688 18.203 15.742 1 70.69 190 GLY A N 1
ATOM 1535 C CA . GLY A 1 190 ? 33.969 19.609 15.898 1 70.69 190 GLY A CA 1
ATOM 1536 C C . GLY A 1 190 ? 35.219 19.891 16.672 1 70.69 190 GLY A C 1
ATOM 1537 O O . GLY A 1 190 ? 35.781 18.984 17.328 1 70.69 190 GLY A O 1
ATOM 1538 N N . GLY A 1 191 ? 35.969 20.906 16.422 1 73.56 191 GLY A N 1
ATOM 1539 C CA . GLY A 1 191 ? 37.156 21.312 17.156 1 73.56 191 GLY A CA 1
ATOM 1540 C C . GLY A 1 191 ? 36.875 21.656 18.609 1 73.56 191 GLY A C 1
ATOM 1541 O O . GLY A 1 191 ? 35.719 21.906 18.984 1 73.56 191 GLY A O 1
ATOM 1542 N N . TYR A 1 192 ? 37.656 21.344 19.562 1 79.75 192 TYR A N 1
ATOM 1543 C CA . TYR A 1 192 ? 37.594 21.719 20.969 1 79.75 192 TYR A CA 1
ATOM 1544 C C . TYR A 1 192 ? 37.406 23.219 21.125 1 79.75 192 TYR A C 1
ATOM 1546 O O . TYR A 1 192 ? 38.219 24.016 20.609 1 79.75 192 TYR A O 1
ATOM 1554 N N . SER A 1 193 ? 36.219 23.656 21.625 1 80.38 193 SER A N 1
ATOM 1555 C CA . SER A 1 193 ? 35.875 25.062 21.719 1 80.38 193 SER A CA 1
ATOM 1556 C C . SER A 1 193 ? 36.219 25.641 23.078 1 80.38 193 SER A C 1
ATOM 1558 O O . SER A 1 193 ? 35.875 26.781 23.391 1 80.38 193 SER A O 1
ATOM 1560 N N . GLY A 1 194 ? 36.812 24.812 23.969 1 83.19 194 GLY A N 1
ATOM 1561 C CA . GLY A 1 194 ? 37.312 25.312 25.234 1 83.19 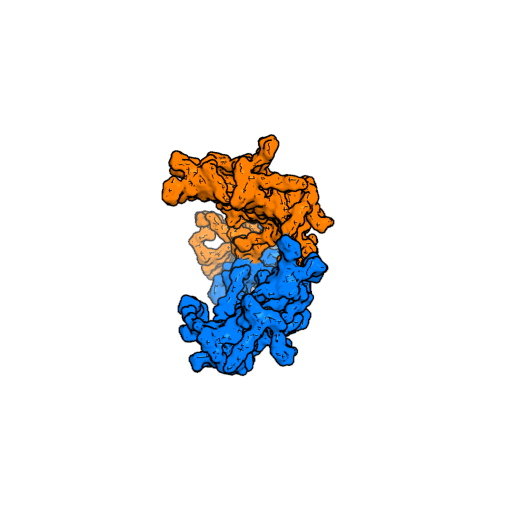194 GLY A CA 1
ATOM 1562 C C . GLY A 1 194 ? 36.344 25.062 26.391 1 83.19 194 GLY A C 1
ATOM 1563 O O . GLY A 1 194 ? 35.406 24.266 26.266 1 83.19 194 GLY A O 1
ATOM 1564 N N . ARG A 1 195 ? 36.781 25.703 27.562 1 86.75 195 ARG A N 1
ATOM 1565 C CA . ARG A 1 195 ? 36 25.562 28.797 1 86.75 195 ARG A CA 1
ATOM 1566 C C . ARG A 1 195 ? 34.844 26.562 28.828 1 86.75 195 ARG A C 1
ATOM 1568 O O . ARG A 1 195 ? 35.031 27.719 28.453 1 86.75 195 ARG A O 1
ATOM 1575 N N . LEU A 1 196 ? 33.656 26.062 28.984 1 84.56 196 LEU A N 1
ATOM 1576 C CA . LEU A 1 196 ? 32.5 26.953 29.156 1 84.56 196 LEU A CA 1
ATOM 1577 C C . LEU A 1 196 ? 32.406 27.406 30.609 1 84.56 196 LEU A C 1
ATOM 1579 O O . LEU A 1 196 ? 32.469 26.609 31.531 1 84.56 196 LEU A O 1
ATOM 1583 N N . GLU A 1 197 ? 32.656 28.656 30.828 1 69.94 197 GLU A N 1
ATOM 1584 C CA . GLU A 1 197 ? 32.469 29.203 32.156 1 69.94 197 GLU A CA 1
ATOM 1585 C C . GLU A 1 197 ? 31.016 29.578 32.406 1 69.94 197 GLU A C 1
ATOM 1587 O O . GLU A 1 197 ? 30.328 30.062 31.516 1 69.94 197 GLU A O 1
ATOM 1592 N N . ASP A 1 198 ? 30.266 28.766 33.062 1 59.47 198 ASP A N 1
ATOM 1593 C CA . ASP A 1 198 ? 28.828 29.031 33.031 1 59.47 198 ASP A CA 1
ATOM 1594 C C . ASP A 1 198 ? 28.328 29.516 34.406 1 59.47 198 ASP A C 1
ATOM 1596 O O . ASP A 1 198 ? 28.812 29.047 35.438 1 59.47 198 ASP A O 1
ATOM 1600 N N . PHE A 1 199 ? 27.625 30.656 34.312 1 64.31 199 PHE A N 1
ATOM 1601 C CA . PHE A 1 199 ? 27.016 31.062 35.594 1 64.31 199 PHE A CA 1
ATOM 1602 C C . PHE A 1 199 ? 25.734 30.297 35.844 1 64.31 199 PHE A C 1
ATOM 1604 O O . PHE A 1 199 ? 25.531 29.766 36.938 1 64.31 199 PHE A O 1
ATOM 1611 N N . HIS A 1 200 ? 24.766 30.156 34.719 1 79.62 200 HIS A N 1
ATOM 1612 C CA . HIS A 1 200 ? 23.484 29.516 34.906 1 79.62 200 HIS A CA 1
ATOM 1613 C C . HIS A 1 200 ? 23.406 28.203 34.125 1 79.62 200 HIS A C 1
ATOM 1615 O O . HIS A 1 200 ? 23.766 28.172 32.938 1 79.62 200 HIS A O 1
ATOM 1621 N N . TYR A 1 201 ? 23.266 27.078 34.875 1 84.94 201 TYR A N 1
ATOM 1622 C CA . TYR A 1 201 ? 23.188 25.812 34.156 1 84.94 201 TYR A CA 1
ATOM 1623 C C . TYR A 1 201 ? 22.141 24.906 34.812 1 84.94 201 TYR A C 1
ATOM 1625 O O . TYR A 1 201 ? 21.656 25.172 35.906 1 84.94 201 TYR A O 1
ATOM 1633 N N . SER A 1 202 ? 21.625 23.969 34.062 1 91.56 202 SER A N 1
ATOM 1634 C CA . SER A 1 202 ? 20.75 22.891 34.531 1 91.56 202 SER A CA 1
ATOM 1635 C C . SER A 1 202 ? 21.25 21.531 34.094 1 91.56 202 SER A C 1
ATOM 1637 O O . SER A 1 202 ? 21.922 21.422 33.062 1 91.56 202 SER A O 1
ATOM 1639 N N . ILE A 1 203 ? 21.094 20.547 35 1 92.44 203 ILE A N 1
ATOM 1640 C CA . ILE A 1 203 ? 21.453 19.156 34.719 1 92.44 203 ILE A CA 1
ATOM 1641 C C . ILE A 1 203 ? 20.203 18.281 34.781 1 92.44 203 ILE A C 1
ATOM 1643 O O . ILE A 1 203 ? 19.375 18.422 35.656 1 92.44 203 ILE A O 1
ATOM 1647 N N . ARG A 1 204 ? 19.984 17.5 33.75 1 93.88 204 ARG A N 1
ATOM 1648 C CA . ARG A 1 204 ? 18.859 16.578 33.75 1 93.88 204 ARG A CA 1
ATOM 1649 C C . ARG A 1 204 ? 19.297 15.188 33.281 1 93.88 204 ARG A C 1
ATOM 1651 O O . ARG A 1 204 ? 20.203 15.055 32.469 1 93.88 204 ARG A O 1
ATOM 1658 N N . LYS A 1 205 ? 18.672 14.125 33.875 1 93.31 205 LYS A N 1
ATOM 1659 C CA . LYS A 1 205 ? 18.891 12.727 33.5 1 93.31 205 LYS A CA 1
ATOM 1660 C C . LYS A 1 205 ? 17.625 12.086 32.969 1 93.31 205 LYS A C 1
ATOM 1662 O O . LYS A 1 205 ? 16.578 12.109 33.625 1 93.31 205 LYS A O 1
ATOM 1667 N N . GLU A 1 206 ? 17.688 11.648 31.734 1 92.81 206 GLU A N 1
ATOM 1668 C CA . GLU A 1 206 ? 16.531 11.047 31.078 1 92.81 206 GLU A CA 1
ATOM 1669 C C . GLU A 1 206 ? 16.547 9.531 31.219 1 92.81 206 GLU A C 1
ATOM 1671 O O . GLU A 1 206 ? 16.891 8.82 30.266 1 92.81 206 GLU A O 1
ATOM 1676 N N . LEU A 1 207 ? 15.977 8.953 32.281 1 91.25 207 LEU A N 1
ATOM 1677 C CA . LEU A 1 207 ? 16.031 7.535 32.625 1 91.25 207 LEU A CA 1
ATOM 1678 C C . LEU A 1 207 ? 15.07 6.727 31.781 1 91.25 207 LEU A C 1
ATOM 1680 O O . LEU A 1 207 ? 15.336 5.57 31.453 1 91.25 207 LEU A O 1
ATOM 1684 N N . ALA A 1 208 ? 13.914 7.297 31.516 1 88.56 208 ALA A N 1
ATOM 1685 C CA . ALA A 1 208 ? 12.938 6.602 30.672 1 88.56 208 ALA A CA 1
ATOM 1686 C C . ALA A 1 208 ? 13.516 6.293 29.297 1 88.56 208 ALA A C 1
ATOM 1688 O O . ALA A 1 208 ? 13.359 5.184 28.781 1 88.56 208 ALA A O 1
ATOM 1689 N N . ASN A 1 209 ? 14.188 7.297 28.703 1 88.38 209 ASN A N 1
ATOM 1690 C CA . ASN A 1 209 ? 14.805 7.109 27.406 1 88.38 209 ASN A CA 1
ATOM 1691 C C . ASN A 1 209 ? 15.898 6.047 27.453 1 88.38 209 ASN A C 1
ATOM 1693 O O . ASN A 1 209 ? 16.031 5.25 26.516 1 88.38 209 ASN A O 1
ATOM 1697 N N . PHE A 1 210 ? 16.672 6.012 28.5 1 90 210 PHE A N 1
ATOM 1698 C CA . PHE A 1 210 ? 17.703 4.996 28.672 1 90 210 PHE A CA 1
ATOM 1699 C C . PHE A 1 210 ? 17.078 3.602 28.703 1 90 210 PHE A C 1
ATOM 1701 O O . PHE A 1 210 ? 17.578 2.682 28.047 1 90 210 PHE A O 1
ATOM 1708 N N . ARG A 1 211 ? 16.016 3.486 29.406 1 89.19 211 ARG A N 1
ATOM 1709 C CA . ARG A 1 211 ? 15.352 2.191 29.531 1 89.19 211 ARG A CA 1
ATOM 1710 C C . ARG A 1 211 ? 14.867 1.689 28.172 1 89.19 211 ARG A C 1
ATOM 1712 O O . ARG A 1 211 ? 15.062 0.523 27.828 1 89.19 211 ARG A O 1
ATOM 1719 N N . ILE A 1 212 ? 14.32 2.504 27.438 1 88.31 212 ILE A N 1
ATOM 1720 C CA . ILE A 1 212 ? 13.781 2.145 26.141 1 88.31 212 ILE A CA 1
ATOM 1721 C C . ILE A 1 212 ? 14.922 1.765 25.188 1 88.31 212 ILE A C 1
ATOM 1723 O O . ILE A 1 212 ? 14.875 0.721 24.531 1 88.31 212 ILE A O 1
ATOM 1727 N N . SER A 1 213 ? 15.914 2.551 25.172 1 88.94 213 SER A N 1
ATOM 1728 C CA . SER A 1 213 ? 17.031 2.328 24.25 1 88.94 213 SER A CA 1
ATOM 1729 C C . SER A 1 213 ? 17.828 1.09 24.641 1 88.94 213 SER A C 1
ATOM 1731 O O . SER A 1 213 ? 18.234 0.305 23.781 1 88.94 213 SER A O 1
ATOM 1733 N N . SER A 1 214 ? 18.062 0.881 25.891 1 87.75 214 SER A N 1
ATOM 1734 C CA . SER A 1 214 ? 18.875 -0.233 26.359 1 87.75 214 SER A CA 1
ATOM 1735 C C . SER A 1 214 ? 18.172 -1.568 26.125 1 87.75 214 SER A C 1
ATOM 1737 O O . SER A 1 214 ? 18.828 -2.576 25.844 1 87.75 214 SER A O 1
ATOM 1739 N N . GLU A 1 215 ? 16.891 -1.479 26.109 1 87.19 215 GLU A N 1
ATOM 1740 C CA . GLU A 1 215 ? 16.156 -2.729 25.984 1 87.19 215 GLU A CA 1
ATOM 1741 C C . GLU A 1 215 ? 15.867 -3.053 24.516 1 87.19 215 GLU A C 1
ATOM 1743 O O . GLU A 1 215 ? 15.672 -4.215 24.156 1 87.19 215 GLU A O 1
ATOM 1748 N N . ASN A 1 216 ? 15.844 -2.084 23.734 1 84.88 216 ASN A N 1
ATOM 1749 C CA . ASN A 1 216 ? 15.383 -2.314 22.359 1 84.88 216 ASN A CA 1
ATOM 1750 C C . ASN A 1 216 ? 16.516 -2.148 21.359 1 84.88 216 ASN A C 1
ATOM 1752 O O . ASN A 1 216 ? 16.406 -2.594 20.219 1 84.88 216 ASN A O 1
ATOM 1756 N N . ASP A 1 217 ? 17.5 -1.457 21.828 1 79.38 217 ASP A N 1
ATOM 1757 C CA . ASP A 1 217 ? 18.562 -1.192 20.859 1 79.38 217 ASP A CA 1
ATOM 1758 C C . ASP A 1 217 ? 19.906 -1.698 21.391 1 79.38 217 ASP A C 1
ATOM 1760 O O . ASP A 1 217 ? 20.047 -1.984 22.578 1 79.38 217 ASP A O 1
ATOM 1764 N N . THR A 1 218 ? 20.906 -2.029 20.578 1 66.88 218 THR A N 1
ATOM 1765 C CA . THR A 1 218 ? 22.141 -2.699 20.938 1 66.88 218 THR A CA 1
ATOM 1766 C C . THR A 1 218 ? 23.266 -1.686 21.125 1 66.88 218 THR A C 1
ATOM 1768 O O . THR A 1 218 ? 24.438 -2.061 21.234 1 66.88 218 THR A O 1
ATOM 1771 N N . GLY A 1 219 ? 22.953 -0.544 21.297 1 66.94 219 GLY A N 1
ATOM 1772 C CA . GLY A 1 219 ? 24.109 0.33 21.359 1 66.94 219 GLY A CA 1
ATOM 1773 C C . GLY A 1 219 ? 24.828 0.263 22.688 1 66.94 219 GLY A C 1
ATOM 1774 O O . GLY A 1 219 ? 24.297 -0.244 23.672 1 66.94 219 GLY A O 1
ATOM 1775 N N . ASP A 1 220 ? 26.109 0.411 22.688 1 82.25 220 ASP A N 1
ATOM 1776 C CA . ASP A 1 220 ? 26.969 0.507 23.875 1 82.25 220 ASP A CA 1
ATOM 1777 C C . ASP A 1 220 ? 26.719 1.809 24.625 1 82.25 220 ASP A C 1
ATOM 1779 O O . ASP A 1 220 ? 27.484 2.766 24.5 1 82.25 220 ASP A O 1
ATOM 1783 N N . ILE A 1 221 ? 25.547 1.811 25.25 1 86.56 221 ILE A N 1
ATOM 1784 C CA . ILE A 1 221 ? 25.188 3.027 25.969 1 86.56 221 ILE A CA 1
ATOM 1785 C C . ILE A 1 221 ? 25.047 2.729 27.453 1 86.56 221 ILE A C 1
ATOM 1787 O O . ILE A 1 221 ? 24.703 1.609 27.844 1 86.56 221 ILE A O 1
ATOM 1791 N N . GLY A 1 222 ? 25.438 3.658 28.25 1 89.25 222 GLY A N 1
ATOM 1792 C CA . GLY A 1 222 ? 25.266 3.588 29.703 1 89.25 222 GLY A CA 1
ATOM 1793 C C . GLY A 1 222 ? 24.297 4.625 30.234 1 89.25 222 GLY A C 1
ATOM 1794 O O . GLY A 1 222 ? 23.922 5.559 29.531 1 89.25 222 GLY A O 1
ATOM 1795 N N . GLU A 1 223 ? 23.969 4.434 31.406 1 91.12 223 GLU A N 1
ATOM 1796 C CA . GLU A 1 223 ? 23.031 5.336 32.062 1 91.12 223 GLU A CA 1
ATOM 1797 C C . GLU A 1 223 ? 23.562 6.766 32.094 1 91.12 223 GLU A C 1
ATOM 1799 O O . GLU A 1 223 ? 22.797 7.723 31.969 1 91.12 223 GLU A O 1
ATOM 1804 N N . SER A 1 224 ? 24.812 6.926 32.219 1 91.31 224 SER A N 1
ATOM 1805 C CA . SER A 1 224 ? 25.453 8.234 32.344 1 91.31 224 SER A CA 1
ATOM 1806 C C . SER A 1 224 ? 25.422 8.977 31.016 1 91.31 224 SER A C 1
ATOM 1808 O O . SER A 1 224 ? 25.609 10.195 30.969 1 91.31 224 SER A O 1
ATOM 1810 N N . ASP A 1 225 ? 25.156 8.273 29.953 1 92.38 225 ASP A N 1
ATOM 1811 C CA . ASP A 1 225 ? 25.094 8.883 28.641 1 92.38 225 ASP A CA 1
ATOM 1812 C C . ASP A 1 225 ? 23.766 9.617 28.438 1 92.38 225 ASP A C 1
ATOM 1814 O O . ASP A 1 225 ? 23.609 10.359 27.469 1 92.38 225 ASP A O 1
ATOM 1818 N N . PHE A 1 226 ? 22.922 9.508 29.344 1 93.44 226 PHE A N 1
ATOM 1819 C CA . PHE A 1 226 ? 21.625 10.148 29.25 1 93.44 226 PHE A CA 1
ATOM 1820 C C . PHE A 1 226 ? 21.516 11.312 30.234 1 93.44 226 PHE A C 1
ATOM 1822 O O . PHE A 1 226 ? 20.422 11.664 30.672 1 93.44 226 PHE A O 1
ATOM 1829 N N . ILE A 1 227 ? 22.656 11.781 30.609 1 94.62 227 ILE A N 1
ATOM 1830 C CA . ILE A 1 227 ? 22.734 13.016 31.375 1 94.62 227 ILE A CA 1
ATOM 1831 C C . ILE A 1 227 ? 22.953 14.195 30.422 1 94.62 227 ILE A C 1
ATOM 1833 O O . ILE A 1 227 ? 23.891 14.188 29.609 1 94.62 227 ILE A O 1
ATOM 1837 N N . TYR A 1 228 ? 22.141 15.219 30.578 1 95.56 228 TYR A N 1
ATOM 1838 C CA . TYR A 1 228 ? 22.219 16.406 29.734 1 95.56 228 TYR A CA 1
ATOM 1839 C C . TYR A 1 228 ? 22.406 17.656 30.562 1 95.56 228 TYR A C 1
ATOM 1841 O O . TYR A 1 228 ? 21.797 17.812 31.625 1 95.56 228 TYR A O 1
ATOM 1849 N N . TYR A 1 229 ? 23.281 18.484 30.062 1 94.31 229 TYR A N 1
ATOM 1850 C CA . TYR A 1 229 ? 23.562 19.766 30.703 1 94.31 229 TYR A CA 1
ATOM 1851 C C . TYR A 1 229 ? 23.078 20.922 29.844 1 94.31 229 TYR A C 1
ATOM 1853 O O . TYR A 1 229 ? 23.219 20.891 28.609 1 94.31 229 TYR A O 1
ATOM 1861 N N . GLU A 1 230 ? 22.438 21.766 30.391 1 94.5 230 GLU A N 1
ATOM 1862 C CA . GLU A 1 230 ? 22.062 23 29.703 1 94.5 230 GLU A CA 1
ATOM 1863 C C . GLU A 1 230 ? 22.906 24.172 30.156 1 94.5 230 GLU A C 1
ATOM 1865 O O . GLU A 1 230 ? 23.047 24.422 31.359 1 94.5 230 GLU A O 1
ATOM 1870 N N . ALA A 1 231 ? 23.516 24.844 29.203 1 91.5 231 ALA A N 1
ATOM 1871 C CA . ALA A 1 231 ? 24.391 25.984 29.531 1 91.5 231 ALA A CA 1
ATOM 1872 C C . ALA A 1 231 ? 24.078 27.172 28.625 1 91.5 231 ALA A C 1
ATOM 1874 O O . ALA A 1 231 ? 23.781 27.016 27.453 1 91.5 231 ALA A O 1
ATOM 1875 N N . GLU A 1 232 ? 24.156 28.297 29.219 1 90.06 232 GLU A N 1
ATOM 1876 C CA . GLU A 1 232 ? 24.016 29.547 28.484 1 90.06 232 GLU A CA 1
ATOM 1877 C C . GLU A 1 232 ? 25.359 30.266 28.359 1 90.06 232 GLU A C 1
ATOM 1879 O O . GLU A 1 232 ? 26.109 30.359 29.328 1 90.06 232 GLU A O 1
ATOM 1884 N N . THR A 1 233 ? 25.703 30.609 27.125 1 85.19 233 THR A N 1
ATOM 1885 C CA . THR A 1 233 ? 26.969 31.297 26.875 1 85.19 233 THR A CA 1
ATOM 1886 C C . THR A 1 233 ? 26.828 32.281 25.719 1 85.19 233 THR A C 1
ATOM 1888 O O . THR A 1 233 ? 25.844 32.219 24.969 1 85.19 233 THR A O 1
ATOM 1891 N N . ASP A 1 234 ? 27.781 33.188 25.594 1 80.69 234 ASP A N 1
ATOM 1892 C CA . ASP A 1 234 ? 27.797 34.125 24.484 1 80.69 234 ASP A CA 1
ATOM 1893 C C . ASP A 1 234 ? 28.625 33.594 23.312 1 80.69 234 ASP A C 1
ATOM 1895 O O . ASP A 1 234 ? 28.594 34.156 22.219 1 80.69 234 ASP A O 1
ATOM 1899 N N . LYS A 1 235 ? 29.234 32.469 23.531 1 83.88 235 LYS A N 1
ATOM 1900 C CA . LYS A 1 235 ? 30 31.828 22.469 1 83.88 235 LYS A CA 1
ATOM 1901 C C . LYS A 1 235 ? 29.078 31.141 21.453 1 83.88 235 LYS A C 1
ATOM 1903 O O . LYS A 1 235 ? 28.078 30.531 21.828 1 83.88 235 LYS A O 1
ATOM 1908 N N . VAL A 1 236 ? 29.438 31.375 20.234 1 89.5 236 VAL A N 1
ATOM 1909 C CA . VAL A 1 236 ? 28.656 30.719 19.188 1 89.5 236 VAL A CA 1
ATOM 1910 C C . VAL A 1 236 ? 29.219 29.328 18.938 1 89.5 236 VAL A C 1
ATOM 1912 O O . VAL A 1 236 ? 30.375 29.172 18.531 1 89.5 236 VAL A O 1
ATOM 1915 N N . LEU A 1 237 ? 28.438 28.344 19.234 1 92 237 LEU A N 1
ATOM 1916 C CA . LEU A 1 237 ? 28.812 26.953 19.047 1 92 237 LEU A CA 1
ATOM 1917 C C . LEU A 1 237 ? 27.812 26.25 18.125 1 92 237 LEU A C 1
ATOM 1919 O O . LEU A 1 237 ? 26.719 26.766 17.875 1 92 237 LEU A O 1
ATOM 1923 N N . ASP A 1 238 ? 28.234 25.156 17.562 1 93.44 238 ASP A N 1
ATOM 1924 C CA . ASP A 1 238 ? 27.359 24.344 16.703 1 93.44 238 ASP A CA 1
ATOM 1925 C C . ASP A 1 238 ? 27.25 22.922 17.234 1 93.44 238 ASP A C 1
ATOM 1927 O O . ASP A 1 238 ? 28.031 22.516 18.094 1 93.44 238 ASP A O 1
ATOM 1931 N N . ILE A 1 239 ? 26.266 22.266 16.75 1 95.75 239 ILE A N 1
ATOM 1932 C CA . ILE A 1 239 ? 26.125 20.859 17.156 1 95.75 239 ILE A CA 1
ATOM 1933 C C . ILE A 1 239 ? 27.422 20.109 16.828 1 95.75 239 ILE A C 1
ATOM 1935 O O . ILE A 1 239 ? 27.984 20.266 15.75 1 95.75 239 ILE A O 1
ATOM 1939 N N . GLY A 1 240 ? 27.891 19.312 17.781 1 94.5 240 GLY A N 1
ATOM 1940 C CA . GLY A 1 240 ? 29.109 18.547 17.594 1 94.5 240 GLY A CA 1
ATOM 1941 C C . GLY A 1 240 ? 30.328 19.203 18.203 1 94.5 240 GLY A C 1
ATOM 1942 O O . GLY A 1 240 ? 31.375 18.562 18.359 1 94.5 240 GLY A O 1
ATOM 1943 N N . SER A 1 241 ? 30.219 20.469 18.516 1 94.06 241 SER A N 1
ATOM 1944 C CA . SER A 1 241 ? 31.328 21.141 19.203 1 94.06 241 SER A CA 1
ATOM 1945 C C . SER A 1 241 ? 31.625 20.5 20.547 1 94.06 241 SER A C 1
ATOM 1947 O O . SER A 1 241 ? 30.703 20.141 21.297 1 94.06 241 SER A O 1
ATOM 1949 N N . GLU A 1 242 ? 32.906 20.344 20.828 1 94.88 242 GLU A N 1
ATOM 1950 C CA . GLU A 1 242 ? 33.344 19.797 22.109 1 94.88 242 GLU A CA 1
ATOM 1951 C C . GLU A 1 242 ? 33.688 20.906 23.094 1 94.88 242 GLU A C 1
ATOM 1953 O O . GLU A 1 242 ? 34.406 21.844 22.734 1 94.88 242 GLU A O 1
ATOM 1958 N N . VAL A 1 243 ? 33.188 20.734 24.266 1 93.69 243 VAL A N 1
ATOM 1959 C CA . VAL A 1 243 ? 33.438 21.75 25.281 1 93.69 243 VAL A CA 1
ATOM 1960 C C . VAL A 1 243 ? 33.719 21.062 26.625 1 93.69 243 VAL A C 1
ATOM 1962 O O . VAL A 1 243 ? 33.281 19.938 26.859 1 93.69 243 VAL A O 1
ATOM 1965 N N . ASP A 1 244 ? 34.5 21.75 27.438 1 92.25 244 ASP A N 1
ATOM 1966 C CA . ASP A 1 244 ? 34.688 21.312 28.812 1 92.25 244 ASP A CA 1
ATOM 1967 C C . ASP A 1 244 ? 33.688 22.016 29.75 1 92.25 244 ASP A C 1
ATOM 1969 O O . ASP A 1 244 ? 33.625 23.25 29.781 1 92.25 244 ASP A O 1
ATOM 1973 N N . PHE A 1 245 ? 32.938 21.219 30.344 1 90.81 245 PHE A N 1
ATOM 1974 C CA . PHE A 1 245 ? 31.938 21.766 31.25 1 90.81 245 PHE A CA 1
ATOM 1975 C C . PHE A 1 245 ? 31.859 20.938 32.531 1 90.81 245 PHE A C 1
ATOM 1977 O O . PHE A 1 245 ? 31.656 19.719 32.469 1 90.81 245 PHE A O 1
ATOM 1984 N N . LYS A 1 246 ? 32.062 21.578 33.688 1 87 246 LYS A N 1
ATOM 1985 C CA . LYS A 1 246 ? 32 20.953 35 1 87 246 LYS A CA 1
ATOM 1986 C C . LYS A 1 246 ? 32.938 19.75 35.094 1 87 246 LYS A C 1
ATOM 1988 O O . LYS A 1 246 ? 32.531 18.688 35.562 1 87 246 LYS A O 1
ATOM 1993 N N . GLY A 1 247 ? 34 19.812 34.5 1 85.88 247 GLY A N 1
ATOM 1994 C CA . GLY A 1 247 ? 35.062 18.797 34.625 1 85.88 247 GLY A CA 1
ATOM 1995 C C . GLY A 1 247 ? 34.906 17.656 33.625 1 85.88 247 GLY A C 1
ATOM 1996 O O . GLY A 1 247 ? 35.625 16.672 33.688 1 85.88 247 GLY A O 1
ATOM 1997 N N . LYS A 1 248 ? 34 17.859 32.844 1 90.5 248 LYS A N 1
ATOM 1998 C CA . LYS A 1 248 ? 33.75 16.812 31.844 1 90.5 248 LYS A CA 1
ATOM 1999 C C . LYS A 1 248 ? 33.875 17.375 30.422 1 90.5 248 LYS A C 1
ATOM 2001 O O . LYS A 1 248 ? 33.531 18.547 30.188 1 90.5 248 LYS A O 1
ATOM 2006 N N . THR A 1 249 ? 34.344 16.562 29.562 1 92.38 249 THR A N 1
ATOM 2007 C CA . THR A 1 249 ? 34.312 16.922 28.141 1 92.38 249 THR A CA 1
ATOM 2008 C C . THR A 1 249 ? 33 16.469 27.516 1 92.38 249 THR A C 1
ATOM 2010 O O . THR A 1 249 ? 32.688 15.273 27.484 1 92.38 249 THR A O 1
ATOM 2013 N N . LEU A 1 250 ? 32.219 17.422 27.078 1 94.62 250 LEU A N 1
ATOM 2014 C CA . LEU A 1 250 ? 30.906 17.156 26.531 1 94.62 250 LEU A CA 1
ATOM 2015 C C . LEU A 1 250 ? 30.781 17.672 25.109 1 94.62 250 LEU A C 1
ATOM 2017 O O . LEU A 1 250 ? 31.688 18.328 24.594 1 94.62 250 LEU A O 1
ATOM 2021 N N . VAL A 1 251 ? 29.703 17.281 24.469 1 95.62 251 VAL A N 1
ATOM 2022 C CA . VAL A 1 251 ? 29.422 17.672 23.094 1 95.62 251 VAL A CA 1
ATOM 2023 C C . VAL A 1 251 ? 28.094 18.422 23.031 1 95.62 251 VAL A C 1
ATOM 2025 O O . VAL A 1 251 ? 27.141 18.078 23.734 1 95.62 251 VAL A O 1
ATOM 2028 N N . VAL A 1 252 ? 28.031 19.469 22.141 1 95.69 252 VAL A N 1
ATOM 2029 C CA . VAL A 1 252 ? 26.781 20.203 21.938 1 95.69 252 VAL A CA 1
ATOM 2030 C C . VAL A 1 252 ? 25.781 19.344 21.172 1 95.69 252 VAL A C 1
ATOM 2032 O O . VAL A 1 252 ? 26.047 18.953 20.031 1 95.69 252 VAL A O 1
ATOM 2035 N N . SER A 1 253 ? 24.641 19.125 21.75 1 96.12 253 SER A N 1
ATOM 2036 C CA . SER A 1 253 ? 23.641 18.281 21.109 1 96.12 253 SER A CA 1
ATOM 2037 C C . SER A 1 253 ? 22.516 19.109 20.516 1 96.12 253 SER A C 1
ATOM 2039 O O . SER A 1 253 ? 21.906 18.734 19.516 1 96.12 253 SER A O 1
ATOM 2041 N N . GLU A 1 254 ? 22.172 20.203 21.141 1 97.38 254 GLU A N 1
ATOM 2042 C CA . GLU A 1 254 ? 21.141 21.125 20.672 1 97.38 254 GLU A CA 1
ATOM 2043 C C . GLU A 1 254 ? 21.578 22.578 20.828 1 97.38 254 GLU A C 1
ATOM 2045 O O . GLU A 1 254 ? 22.344 22.906 21.734 1 97.38 254 GLU A O 1
ATOM 2050 N N . VAL A 1 255 ? 21.078 23.359 19.938 1 96.88 255 VAL A N 1
ATOM 2051 C CA . VAL A 1 255 ? 21.391 24.781 19.953 1 96.88 255 VAL A CA 1
ATOM 2052 C C . VAL A 1 255 ? 20.109 25.594 19.969 1 96.88 255 VAL A C 1
ATOM 2054 O O . VAL A 1 255 ? 19.234 25.406 19.109 1 96.88 255 VAL A O 1
ATOM 2057 N N . TYR A 1 256 ? 19.984 26.438 20.922 1 96.5 256 TYR A N 1
ATOM 2058 C CA . TYR A 1 256 ? 18.891 27.406 21 1 96.5 256 TYR A CA 1
ATOM 2059 C C . TYR A 1 256 ? 19.422 28.828 21.078 1 96.5 256 TYR A C 1
ATOM 2061 O O . TYR A 1 256 ? 20.094 29.188 22.047 1 96.5 256 TYR A O 1
ATOM 2069 N N . THR A 1 257 ? 19.172 29.594 20.078 1 95.56 257 THR A N 1
ATOM 2070 C CA . THR A 1 257 ? 19.5 31.016 20.078 1 95.56 257 THR A CA 1
ATOM 2071 C C . THR A 1 257 ? 18.25 31.875 20.156 1 95.56 257 THR A C 1
ATOM 2073 O O . THR A 1 257 ? 17.328 31.703 19.344 1 95.56 257 THR A O 1
ATOM 2076 N N . GLU A 1 258 ? 18.219 32.719 21.094 1 93.94 258 GLU A N 1
ATOM 2077 C CA . GLU A 1 258 ? 17.031 33.562 21.266 1 93.94 258 GLU A CA 1
ATOM 2078 C C . GLU A 1 258 ? 17.406 35.031 21.531 1 93.94 258 GLU A C 1
ATOM 2080 O O . GLU A 1 258 ? 18.359 35.281 22.25 1 93.94 258 GLU A O 1
ATOM 2085 N N . MET A 1 259 ? 16.75 35.844 20.844 1 91.06 259 MET A N 1
ATOM 2086 C CA . MET A 1 259 ? 16.828 37.281 21.141 1 91.06 259 MET A CA 1
ATOM 2087 C C . MET A 1 259 ? 15.492 37.781 21.688 1 91.06 259 MET A C 1
ATOM 2089 O O . MET A 1 259 ? 14.461 37.688 21.031 1 91.06 259 MET A O 1
ATOM 2093 N N . LYS A 1 260 ? 15.562 38.156 22.906 1 79.25 260 LYS A N 1
ATOM 2094 C CA . LYS A 1 260 ? 14.422 38.812 23.547 1 79.25 260 LYS A CA 1
ATOM 2095 C C . LYS A 1 260 ? 14.844 40.062 24.266 1 79.25 260 LYS A C 1
ATOM 2097 O O . LYS A 1 260 ? 15.859 40.094 24.984 1 79.25 260 LYS A O 1
ATOM 2102 N N . ASN A 1 261 ? 14.094 41.156 24.141 1 79.94 261 ASN A N 1
ATOM 2103 C CA . ASN A 1 261 ? 14.359 42.438 24.766 1 79.94 261 ASN A CA 1
ATOM 2104 C C . ASN A 1 261 ? 15.766 42.938 24.453 1 79.94 261 ASN A C 1
ATOM 2106 O O . ASN A 1 261 ? 16.5 43.344 25.359 1 79.94 261 ASN A O 1
ATOM 2110 N N . SER A 1 262 ? 16.266 42.688 23.203 1 79.19 262 SER A N 1
ATOM 2111 C CA . SER A 1 262 ? 17.5 43.219 22.625 1 79.19 262 SER A CA 1
ATOM 2112 C C . SER A 1 262 ? 18.719 42.5 23.156 1 79.19 262 SER A C 1
ATOM 2114 O O . SER A 1 262 ? 19.844 43 23.078 1 79.19 262 SER A O 1
ATOM 2116 N N . LEU A 1 263 ? 18.484 41.375 23.766 1 83.19 263 LEU A N 1
ATOM 2117 C CA . LEU A 1 263 ? 19.609 40.562 24.234 1 83.19 263 LEU A CA 1
ATOM 2118 C C . LEU A 1 263 ? 19.656 39.219 23.5 1 83.19 263 LEU A C 1
ATOM 2120 O O . LEU A 1 263 ? 18.641 38.5 23.453 1 83.19 263 LEU A O 1
ATOM 2124 N N . LEU A 1 264 ? 20.812 38.969 22.969 1 88 264 LEU A N 1
ATOM 2125 C CA . LEU A 1 264 ? 21 37.688 22.266 1 88 264 LEU A CA 1
ATOM 2126 C C . LEU A 1 264 ? 21.609 36.656 23.203 1 88 264 LEU A C 1
ATOM 2128 O O . LEU A 1 264 ? 22.625 36.906 23.859 1 88 264 LEU A O 1
ATOM 2132 N N . LYS A 1 265 ? 20.953 35.562 23.344 1 88.19 265 LYS A N 1
ATOM 2133 C CA . LYS A 1 265 ? 21.422 34.5 24.203 1 88.19 265 LYS A CA 1
ATOM 2134 C C . LYS A 1 265 ? 21.531 33.188 23.438 1 88.19 265 LYS A C 1
ATOM 2136 O O . LYS A 1 265 ? 20.688 32.875 22.578 1 88.19 265 LYS A O 1
ATOM 2141 N N . HIS A 1 266 ? 22.562 32.5 23.734 1 91.75 266 HIS A N 1
ATOM 2142 C CA . HIS A 1 266 ? 22.734 31.141 23.203 1 91.75 266 HIS A CA 1
ATOM 2143 C C . HIS A 1 266 ? 22.625 30.094 24.297 1 91.75 266 HIS A C 1
ATOM 2145 O O . HIS A 1 266 ? 23.359 30.156 25.281 1 91.75 266 HIS A O 1
ATOM 2151 N N . ARG A 1 267 ? 21.734 29.266 24.188 1 93.44 267 ARG A N 1
ATOM 2152 C CA . ARG A 1 267 ? 21.562 28.141 25.109 1 93.44 267 ARG A CA 1
ATOM 2153 C C . ARG A 1 267 ? 21.891 26.812 24.422 1 93.44 267 ARG A C 1
ATOM 2155 O O . ARG A 1 267 ? 21.406 26.547 23.312 1 93.44 267 ARG A O 1
ATOM 2162 N N . TYR A 1 268 ? 22.703 26.062 25.062 1 94.62 268 TYR A N 1
ATOM 2163 C CA . TYR A 1 268 ? 23.156 24.812 24.484 1 94.62 268 TYR A CA 1
ATOM 2164 C C . TYR A 1 268 ? 22.797 23.625 25.391 1 94.62 268 TYR A C 1
ATOM 2166 O O . TYR A 1 268 ? 22.891 23.734 26.625 1 94.62 268 TYR A O 1
ATOM 2174 N N . ILE A 1 269 ? 22.422 22.531 24.812 1 96.19 269 ILE A N 1
ATOM 2175 C CA . ILE A 1 269 ? 22.312 21.266 25.516 1 96.19 269 ILE A CA 1
ATOM 2176 C C . ILE A 1 269 ? 23.547 20.406 25.25 1 96.19 269 ILE A C 1
ATOM 2178 O O . ILE A 1 269 ? 23.922 20.188 24.094 1 96.19 269 ILE A O 1
ATOM 2182 N N . LEU A 1 270 ? 24.203 20 26.328 1 95.19 270 LEU A N 1
ATOM 2183 C CA . LEU A 1 270 ? 25.453 19.25 26.266 1 95.19 270 LEU A CA 1
ATOM 2184 C C . LEU A 1 270 ? 25.281 17.828 26.781 1 95.19 270 LEU A C 1
ATOM 2186 O O . LEU A 1 270 ? 24.531 17.594 27.734 1 95.19 270 LEU A O 1
ATOM 2190 N N . CYS A 1 271 ? 25.953 16.938 26.156 1 95.31 271 CYS A N 1
ATOM 2191 C CA . CYS A 1 271 ? 25.953 15.547 26.609 1 95.31 271 CYS A CA 1
ATOM 2192 C C . CYS A 1 271 ? 27.234 14.844 26.203 1 95.31 271 CYS A C 1
ATOM 2194 O O . CYS A 1 271 ? 28.094 15.445 25.547 1 95.31 271 CYS A O 1
ATOM 2196 N N . SER A 1 272 ? 27.359 13.656 26.719 1 93.25 272 SER A N 1
ATOM 2197 C CA . SER A 1 272 ? 28.5 12.867 26.266 1 93.25 272 SER A CA 1
ATOM 2198 C C . SER A 1 272 ? 28.359 12.5 24.797 1 93.25 272 SER A C 1
ATOM 2200 O O . SER A 1 272 ? 27.281 12.617 24.219 1 93.25 272 SER A O 1
ATOM 2202 N N . LYS A 1 273 ? 29.438 12.133 24.219 1 91.06 273 LYS A N 1
ATOM 2203 C CA . LYS A 1 273 ? 29.406 11.719 22.828 1 91.06 273 LYS A CA 1
ATOM 2204 C C . LYS A 1 273 ? 28.422 10.57 22.609 1 91.06 273 LYS A C 1
ATOM 2206 O O . LYS A 1 273 ? 27.656 10.562 21.641 1 91.06 273 LYS A O 1
ATOM 2211 N N . LYS A 1 274 ? 28.359 9.648 23.516 1 91.5 274 LYS A N 1
ATOM 2212 C CA . LYS A 1 274 ? 27.453 8.5 23.453 1 91.5 274 LYS A CA 1
ATOM 2213 C C . LYS A 1 274 ? 26.016 8.922 23.703 1 91.5 274 LYS A C 1
ATOM 2215 O O . LYS A 1 274 ? 25.078 8.195 23.344 1 91.5 274 LYS A O 1
ATOM 2220 N N . GLY A 1 275 ? 25.891 10.023 24.344 1 91.81 275 GLY A N 1
ATOM 2221 C CA . GL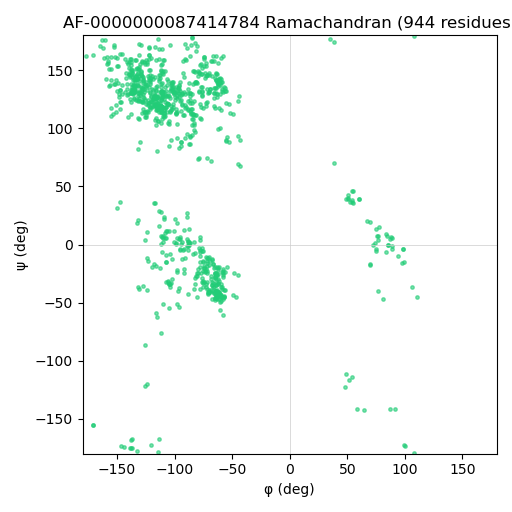Y A 1 275 ? 24.562 10.555 24.594 1 91.81 275 GLY A CA 1
ATOM 2222 C C . GLY A 1 275 ? 23.859 11 23.312 1 91.81 275 GLY A C 1
ATOM 2223 O O . GLY A 1 275 ? 22.641 11.195 23.312 1 91.81 275 GLY A O 1
ATOM 2224 N N . MET A 1 276 ? 24.594 11.102 22.25 1 92.88 276 MET A N 1
ATOM 2225 C CA . MET A 1 276 ? 24.047 11.531 20.953 1 92.88 276 MET A CA 1
ATOM 2226 C C . MET A 1 276 ? 23.516 10.344 20.172 1 92.88 276 MET A C 1
ATOM 2228 O O . MET A 1 276 ? 22.969 10.508 19.078 1 92.88 276 MET A O 1
ATOM 2232 N N . THR A 1 277 ? 23.641 9.203 20.75 1 92.06 277 THR A N 1
ATOM 2233 C CA . THR A 1 277 ? 23.266 7.977 20.062 1 92.06 277 THR A CA 1
ATOM 2234 C C . THR A 1 277 ? 21.766 7.977 19.734 1 92.06 277 THR A C 1
ATOM 2236 O O . THR A 1 277 ? 20.953 8.414 20.562 1 92.06 277 THR A O 1
ATOM 2239 N N . GLN A 1 278 ? 21.422 7.52 18.516 1 92.5 278 GLN A N 1
ATOM 2240 C CA . GLN A 1 278 ? 20.031 7.41 18.062 1 92.5 278 GLN A CA 1
ATOM 2241 C C . GLN A 1 278 ? 19.609 5.953 17.938 1 92.5 278 GLN A C 1
ATOM 2243 O O . GLN A 1 278 ? 20.422 5.09 17.594 1 92.5 278 GLN A O 1
ATOM 2248 N N . ASN A 1 279 ? 18.312 5.664 18.219 1 92.19 279 ASN A N 1
ATOM 2249 C CA . ASN A 1 279 ? 17.75 4.332 18 1 92.19 279 ASN A CA 1
ATOM 2250 C C . ASN A 1 279 ? 17.562 4.051 16.516 1 92.19 279 ASN A C 1
ATOM 2252 O O . ASN A 1 279 ? 17.375 4.977 15.719 1 92.19 279 ASN A O 1
ATOM 2256 N N . THR A 1 280 ? 17.594 2.799 16.219 1 93.25 280 THR A N 1
ATOM 2257 C CA . THR A 1 280 ? 17.375 2.4 14.836 1 93.25 280 THR A CA 1
ATOM 2258 C C . THR A 1 280 ? 15.922 2.646 14.438 1 93.25 280 THR A C 1
ATOM 2260 O O . THR A 1 280 ? 15 2.342 15.195 1 93.25 280 THR A O 1
ATOM 2263 N N . VAL A 1 281 ? 15.781 3.236 13.273 1 94.56 281 VAL A N 1
ATOM 2264 C CA . VAL A 1 281 ? 14.453 3.545 12.766 1 94.56 281 VAL A CA 1
ATOM 2265 C C . VAL A 1 281 ? 14.141 2.664 11.555 1 94.56 281 VAL A C 1
ATOM 2267 O O . VAL A 1 281 ? 14.953 2.568 10.625 1 94.56 281 VAL A O 1
ATOM 2270 N N . TYR A 1 282 ? 12.938 2.016 11.539 1 94.38 282 TYR A N 1
ATOM 2271 C CA . TYR A 1 282 ? 12.484 1.196 10.422 1 94.38 282 TYR A CA 1
ATOM 2272 C C . TYR A 1 282 ? 11.32 1.867 9.695 1 94.38 282 TYR A C 1
ATOM 2274 O O . TYR A 1 282 ? 10.578 2.65 10.289 1 94.38 282 TYR A O 1
ATOM 2282 N N . HIS A 1 283 ? 11.242 1.617 8.438 1 94.69 283 HIS A N 1
ATOM 2283 C CA . HIS A 1 283 ? 10.133 2.146 7.66 1 94.69 283 HIS A CA 1
ATOM 2284 C C . HIS A 1 283 ? 8.906 1.248 7.77 1 94.69 283 HIS A C 1
ATOM 2286 O O . HIS A 1 283 ? 8.789 0.26 7.039 1 94.69 283 HIS A O 1
ATOM 2292 N N . GLN A 1 284 ? 7.902 1.67 8.469 1 92.06 284 GLN A N 1
ATOM 2293 C CA . GLN A 1 284 ? 6.715 0.853 8.711 1 92.06 284 GLN A CA 1
ATOM 2294 C C . GLN A 1 284 ? 5.844 0.777 7.461 1 92.06 284 GLN A C 1
ATOM 2296 O O . GLN A 1 284 ? 5.07 -0.17 7.293 1 92.06 284 GLN A O 1
ATOM 2301 N N . GLY A 1 285 ? 6.035 1.661 6.633 1 93.44 285 GLY A N 1
ATOM 2302 C CA . GLY A 1 285 ? 5.184 1.787 5.461 1 93.44 285 GLY A CA 1
ATOM 2303 C C . GLY A 1 285 ? 5.398 0.685 4.445 1 93.44 285 GLY A C 1
ATOM 2304 O O . GLY A 1 285 ? 4.582 0.494 3.543 1 93.44 285 GLY A O 1
ATOM 2305 N N . ILE A 1 286 ? 6.434 -0.111 4.574 1 94.75 286 ILE A N 1
ATOM 2306 C CA . ILE A 1 286 ? 6.707 -1.138 3.574 1 94.75 286 ILE A CA 1
ATOM 2307 C C . ILE A 1 286 ? 6.062 -2.455 3.998 1 94.75 286 ILE A C 1
ATOM 2309 O O . ILE A 1 286 ? 5.98 -3.396 3.205 1 94.75 286 ILE A O 1
ATOM 2313 N N . THR A 1 287 ? 5.602 -2.559 5.242 1 94.62 287 THR A N 1
ATOM 2314 C CA . THR A 1 287 ? 5.066 -3.811 5.77 1 94.62 287 THR A CA 1
ATOM 2315 C C . THR A 1 287 ? 3.797 -4.211 5.023 1 94.62 287 THR A C 1
ATOM 2317 O O . THR A 1 287 ? 2.826 -3.451 4.984 1 94.62 287 THR A O 1
ATOM 2320 N N . GLY A 1 288 ? 3.852 -5.352 4.363 1 94.56 288 GLY A N 1
ATOM 2321 C CA . GLY A 1 288 ? 2.658 -5.898 3.738 1 94.56 288 GLY A CA 1
ATOM 2322 C C . GLY A 1 288 ? 2.518 -5.512 2.279 1 94.56 288 GLY A C 1
ATOM 2323 O O . GLY A 1 288 ? 1.688 -6.074 1.561 1 94.56 288 GLY A O 1
ATOM 2324 N N . ILE A 1 289 ? 3.324 -4.625 1.835 1 95.5 289 ILE A N 1
ATOM 2325 C CA . ILE A 1 289 ? 3.195 -4.184 0.45 1 95.5 289 ILE A CA 1
ATOM 2326 C C . ILE A 1 289 ? 3.877 -5.184 -0.477 1 95.5 289 ILE A C 1
ATOM 2328 O O . ILE A 1 289 ? 4.586 -6.082 -0.015 1 95.5 289 ILE A O 1
ATOM 2332 N N . SER A 1 290 ? 3.623 -5.062 -1.702 1 96.62 290 SER A N 1
ATOM 2333 C CA . SER A 1 290 ? 4.406 -5.754 -2.719 1 96.62 290 SER A CA 1
ATOM 2334 C C . SER A 1 290 ? 4.664 -4.859 -3.926 1 96.62 290 SER A C 1
ATOM 2336 O O . SER A 1 290 ? 3.84 -4 -4.254 1 96.62 290 SER A O 1
ATOM 2338 N N . LEU A 1 291 ? 5.801 -5.039 -4.52 1 97.25 291 LEU A N 1
ATOM 2339 C CA . LEU A 1 291 ? 6.227 -4.254 -5.672 1 97.25 291 LEU A CA 1
ATOM 2340 C C . LEU A 1 291 ? 6.441 -5.148 -6.891 1 97.25 291 LEU A C 1
ATOM 2342 O O . LEU A 1 291 ? 7.086 -6.195 -6.789 1 97.25 291 LEU A O 1
ATOM 2346 N N . GLN A 1 292 ? 5.914 -4.711 -7.977 1 96.81 292 GLN A N 1
ATOM 2347 C CA . GLN A 1 292 ? 6.055 -5.469 -9.211 1 96.81 292 GLN A CA 1
ATOM 2348 C C . GLN A 1 292 ? 7.422 -5.234 -9.852 1 96.81 292 GLN A C 1
ATOM 2350 O O . GLN A 1 292 ? 8.008 -4.164 -9.688 1 96.81 292 GLN A O 1
ATOM 2355 N N . GLY A 1 293 ? 7.887 -6.234 -10.523 1 97.62 293 GLY A N 1
ATOM 2356 C CA . GLY A 1 293 ? 9.117 -6.113 -11.289 1 97.62 293 GLY A CA 1
ATOM 2357 C C . GLY A 1 293 ? 9.312 -7.242 -12.281 1 97.62 293 GLY A C 1
ATOM 2358 O O . GLY A 1 293 ? 8.578 -8.234 -12.258 1 97.62 293 GLY A O 1
ATOM 2359 N N . LYS A 1 294 ? 10.297 -7.098 -13.125 1 98.06 294 LYS A N 1
ATOM 2360 C CA . LYS A 1 294 ? 10.609 -8.062 -14.172 1 98.06 294 LYS A CA 1
ATOM 2361 C C . LYS A 1 294 ? 11.812 -8.922 -13.789 1 98.06 294 LYS A C 1
ATOM 2363 O O . LYS A 1 294 ? 12.82 -8.406 -13.305 1 98.06 294 LYS A O 1
ATOM 2368 N N . VAL A 1 295 ? 11.695 -10.25 -13.984 1 98.12 295 VAL A N 1
ATOM 2369 C CA . VAL A 1 295 ? 12.773 -11.18 -13.656 1 98.12 295 VAL A CA 1
ATOM 2370 C C . VAL A 1 295 ? 13.922 -11.008 -14.648 1 98.12 295 VAL A C 1
ATOM 2372 O O . VAL A 1 295 ? 13.719 -11.117 -15.859 1 98.12 295 VAL A O 1
ATOM 2375 N N . ILE A 1 296 ? 15.164 -10.875 -14.133 1 98.62 296 ILE A N 1
ATOM 2376 C CA . ILE A 1 296 ? 16.297 -10.617 -15.023 1 98.62 296 ILE A CA 1
ATOM 2377 C C . ILE A 1 296 ? 17.359 -11.703 -14.836 1 98.62 296 ILE A C 1
ATOM 2379 O O . ILE A 1 296 ? 18.266 -11.828 -15.656 1 98.62 296 ILE A O 1
ATOM 2383 N N . ALA A 1 297 ? 17.266 -12.484 -13.781 1 98.5 297 ALA A N 1
ATOM 2384 C CA . ALA A 1 297 ? 18.109 -13.648 -13.578 1 98.5 297 ALA A CA 1
ATOM 2385 C C . ALA A 1 297 ? 17.438 -14.68 -12.672 1 98.5 297 ALA A C 1
ATOM 2387 O O . ALA A 1 297 ? 16.609 -14.328 -11.828 1 98.5 297 ALA A O 1
ATOM 2388 N N . VAL A 1 298 ? 17.766 -15.891 -12.867 1 97.75 298 VAL A N 1
ATOM 2389 C CA . VAL A 1 298 ? 17.234 -17 -12.062 1 97.75 298 VAL A CA 1
ATOM 2390 C C . VAL A 1 298 ? 18.375 -17.953 -11.703 1 97.75 298 VAL A C 1
ATOM 2392 O O . VAL A 1 298 ? 19.156 -18.359 -12.57 1 97.75 298 VAL A O 1
ATOM 2395 N N . GLU A 1 299 ? 18.484 -18.297 -10.438 1 97.81 299 GLU A N 1
ATOM 2396 C CA . GLU A 1 299 ? 19.453 -19.266 -9.953 1 97.81 299 GLU A CA 1
ATOM 2397 C C . GLU A 1 299 ? 18.906 -20.062 -8.758 1 97.81 299 GLU A C 1
ATOM 2399 O O . GLU A 1 299 ? 18.5 -19.469 -7.762 1 97.81 299 GLU A O 1
ATOM 2404 N N . LYS A 1 300 ? 18.859 -21.422 -8.867 1 96.69 300 LYS A N 1
ATOM 2405 C CA . LYS A 1 300 ? 18.297 -22.266 -7.824 1 96.69 300 LYS A CA 1
ATOM 2406 C C . LYS A 1 300 ? 16.875 -21.828 -7.469 1 96.69 300 LYS A C 1
ATOM 2408 O O . LYS A 1 300 ? 16.016 -21.75 -8.336 1 96.69 300 LYS A O 1
ATOM 2413 N N . ASP A 1 301 ? 16.703 -21.344 -6.223 1 96.06 301 ASP A N 1
ATOM 2414 C CA . ASP A 1 301 ? 15.383 -20.922 -5.797 1 96.06 301 ASP A CA 1
ATOM 2415 C C . ASP A 1 301 ? 15.336 -19.422 -5.559 1 96.06 301 ASP A C 1
ATOM 2417 O O . ASP A 1 301 ? 14.594 -18.938 -4.699 1 96.06 301 ASP A O 1
ATOM 2421 N N . ASN A 1 302 ? 16.203 -18.703 -6.316 1 98 302 ASN A N 1
ATOM 2422 C CA . ASN A 1 302 ? 16.281 -17.266 -6.188 1 98 302 ASN A CA 1
ATOM 2423 C C . ASN A 1 302 ? 16.094 -16.562 -7.535 1 98 302 ASN A C 1
ATOM 2425 O O . ASN A 1 302 ? 16.328 -17.172 -8.586 1 98 302 ASN A O 1
ATOM 2429 N N . VAL A 1 303 ? 15.641 -15.32 -7.441 1 98.06 303 VAL A N 1
ATOM 2430 C CA . VAL A 1 303 ? 15.5 -14.516 -8.648 1 98.06 303 VAL A CA 1
ATOM 2431 C C . VAL A 1 303 ? 16.062 -13.117 -8.422 1 98.06 303 VAL A C 1
ATOM 2433 O O . VAL A 1 303 ? 16.031 -12.609 -7.301 1 98.06 303 VAL A O 1
ATOM 2436 N N . LYS A 1 304 ? 16.672 -12.508 -9.453 1 98.69 304 LYS A N 1
ATOM 2437 C CA . LYS A 1 304 ? 16.953 -11.078 -9.508 1 98.69 304 LYS A CA 1
ATOM 2438 C C . LYS A 1 304 ? 15.867 -10.328 -10.281 1 98.69 304 LYS A C 1
ATOM 2440 O O . LYS A 1 304 ? 15.398 -10.805 -11.312 1 98.69 304 LYS A O 1
ATOM 2445 N N . VAL A 1 305 ? 15.461 -9.234 -9.758 1 98.62 305 VAL A N 1
ATOM 2446 C CA . VAL A 1 305 ? 14.289 -8.562 -10.305 1 98.62 305 VAL A CA 1
ATOM 2447 C C . VAL A 1 305 ? 14.602 -7.094 -10.562 1 98.62 305 VAL A C 1
ATOM 2449 O O . VAL A 1 305 ? 15.203 -6.422 -9.727 1 98.62 305 VAL A O 1
ATOM 2452 N N . HIS A 1 306 ? 14.273 -6.613 -11.758 1 98.75 306 HIS A N 1
ATOM 2453 C CA . HIS A 1 306 ? 14.195 -5.184 -12.039 1 98.75 306 HIS A CA 1
ATOM 2454 C C . HIS A 1 306 ? 12.844 -4.613 -11.617 1 98.75 306 HIS A C 1
ATOM 2456 O O . HIS A 1 306 ? 11.852 -4.766 -12.328 1 98.75 306 HIS A O 1
ATOM 2462 N N . LEU A 1 307 ? 12.859 -3.934 -10.5 1 98.5 307 LEU A N 1
ATOM 2463 C CA . LEU A 1 307 ? 11.617 -3.404 -9.953 1 98.5 307 LEU A CA 1
ATOM 2464 C C . LEU A 1 307 ? 11.102 -2.24 -10.789 1 98.5 307 LEU A C 1
ATOM 2466 O O . LEU A 1 307 ? 11.891 -1.42 -11.266 1 98.5 307 LEU A O 1
ATOM 2470 N N . ASP A 1 308 ? 9.82 -2.072 -10.922 1 97.19 308 ASP A N 1
ATOM 2471 C CA . ASP A 1 308 ? 9.188 -1.03 -11.727 1 97.19 308 ASP A CA 1
ATOM 2472 C C . ASP A 1 308 ? 9.516 0.358 -11.18 1 97.19 308 ASP A C 1
ATOM 2474 O O . ASP A 1 308 ? 9.508 1.34 -11.922 1 97.19 308 ASP A O 1
ATOM 2478 N N . ILE A 1 309 ? 9.805 0.431 -9.93 1 97.25 309 ILE A N 1
ATOM 2479 C CA . ILE A 1 309 ? 10.055 1.723 -9.297 1 97.25 309 ILE A CA 1
ATOM 2480 C C . ILE A 1 309 ? 11.438 2.236 -9.703 1 97.25 309 ILE A C 1
ATOM 2482 O O . ILE A 1 309 ? 11.758 3.406 -9.484 1 97.25 309 ILE A O 1
ATOM 2486 N N . ASP A 1 310 ? 12.25 1.365 -10.273 1 98.12 310 ASP A N 1
ATOM 2487 C CA . ASP A 1 310 ? 13.602 1.743 -10.68 1 98.12 310 ASP A CA 1
ATOM 2488 C C . ASP A 1 310 ? 13.672 1.967 -12.188 1 98.12 310 ASP A C 1
ATOM 2490 O O . ASP A 1 310 ? 13.141 1.168 -12.969 1 98.12 310 ASP A O 1
ATOM 2494 N N . LYS A 1 311 ? 14.367 2.961 -12.602 1 96.38 311 LYS A N 1
ATOM 2495 C CA . LYS A 1 311 ? 14.523 3.252 -14.023 1 96.38 311 LYS A CA 1
ATOM 2496 C C . LYS A 1 311 ? 15.391 2.203 -14.711 1 96.38 311 LYS A C 1
ATOM 2498 O O . LYS A 1 311 ? 15.109 1.788 -15.836 1 96.38 311 LYS A O 1
ATOM 2503 N N . GLU A 1 312 ? 16.438 1.799 -14.031 1 96.94 312 GLU A N 1
ATOM 2504 C CA . GLU A 1 312 ? 17.375 0.806 -14.547 1 96.94 312 GLU A CA 1
ATOM 2505 C C . GLU A 1 312 ? 17.844 -0.143 -13.445 1 96.94 312 GLU A C 1
ATOM 2507 O O . GLU A 1 312 ? 17.75 0.186 -12.258 1 96.94 312 GLU A O 1
ATOM 2512 N N . GLN A 1 313 ? 18.281 -1.32 -13.859 1 97.56 313 GLN A N 1
ATOM 2513 C CA . GLN A 1 313 ? 18.797 -2.316 -12.93 1 97.56 313 GLN A CA 1
ATOM 2514 C C . GLN A 1 313 ? 19.766 -3.268 -13.633 1 97.56 313 GLN A C 1
ATOM 2516 O O . GLN A 1 313 ? 19.359 -4.027 -14.516 1 97.56 313 GLN A O 1
ATOM 2521 N N . SER A 1 314 ? 21.031 -3.205 -13.328 1 97.38 314 SER A N 1
ATOM 2522 C CA . SER A 1 314 ? 22 -4.16 -13.867 1 97.38 314 SER A CA 1
ATOM 2523 C C . SER A 1 314 ? 21.906 -5.504 -13.156 1 97.38 314 SER A C 1
ATOM 2525 O O . SER A 1 314 ? 21.703 -5.551 -11.938 1 97.38 314 SER A O 1
ATOM 2527 N N . ILE A 1 315 ? 22.156 -6.598 -13.844 1 97.94 315 ILE A N 1
ATOM 2528 C CA . ILE A 1 315 ? 22.094 -7.945 -13.281 1 97.94 315 ILE A CA 1
ATOM 2529 C C . ILE A 1 315 ? 23.172 -8.109 -12.211 1 97.94 315 ILE A C 1
ATOM 2531 O O . ILE A 1 315 ? 22.906 -8.656 -11.141 1 97.94 315 ILE A O 1
ATOM 2535 N N . ALA A 1 316 ? 24.312 -7.582 -12.461 1 97.5 316 ALA A N 1
ATOM 2536 C CA . ALA A 1 316 ? 25.469 -7.754 -11.586 1 97.5 316 ALA A CA 1
ATOM 2537 C C . ALA A 1 316 ? 25.234 -7.102 -10.227 1 97.5 316 ALA A C 1
ATOM 2539 O O . ALA A 1 316 ? 25.75 -7.562 -9.211 1 97.5 316 ALA A O 1
ATOM 2540 N N . LYS A 1 317 ? 24.438 -6.109 -10.211 1 97.62 317 LYS A N 1
ATOM 2541 C CA . LYS A 1 317 ? 24.25 -5.344 -8.984 1 97.62 317 LYS A CA 1
ATOM 2542 C C . LYS A 1 317 ? 22.875 -5.613 -8.375 1 97.62 317 LYS A C 1
ATOM 2544 O O . LYS A 1 317 ? 22.484 -4.965 -7.402 1 97.62 317 LYS A O 1
ATOM 2549 N N . ALA A 1 318 ? 22.141 -6.539 -8.953 1 98.38 318 ALA A N 1
ATOM 2550 C CA . ALA A 1 318 ? 20.797 -6.836 -8.469 1 98.38 318 ALA A CA 1
ATOM 2551 C C . ALA A 1 318 ? 20.844 -7.781 -7.273 1 98.38 318 ALA A C 1
ATOM 2553 O O . ALA A 1 318 ? 21.766 -8.586 -7.145 1 98.38 318 ALA A O 1
ATOM 2554 N N . TRP A 1 319 ? 19.938 -7.684 -6.383 1 98.38 319 TRP A N 1
ATOM 2555 C CA . TRP A 1 319 ? 19.781 -8.5 -5.184 1 98.38 319 TRP A CA 1
ATOM 2556 C C . TRP A 1 319 ? 19.094 -9.82 -5.516 1 98.38 319 TRP A C 1
ATOM 2558 O O . TRP A 1 319 ? 18.172 -9.859 -6.336 1 98.38 319 TRP A O 1
ATOM 2568 N N . TRP A 1 320 ? 19.516 -10.945 -4.922 1 98.44 320 TRP A N 1
ATOM 2569 C CA . TRP A 1 320 ? 18.844 -12.242 -5.062 1 98.44 320 TRP A CA 1
ATOM 2570 C C . TRP A 1 320 ? 17.688 -12.367 -4.078 1 98.44 320 TRP A C 1
ATOM 2572 O O . TRP A 1 320 ? 17.906 -12.438 -2.867 1 98.44 320 TRP A O 1
ATOM 2582 N N . PHE A 1 321 ? 16.5 -12.383 -4.539 1 98.5 321 PHE A N 1
ATOM 2583 C CA . PHE A 1 321 ? 15.32 -12.617 -3.713 1 98.5 321 PHE A CA 1
ATOM 2584 C C . PHE A 1 321 ? 14.961 -14.094 -3.684 1 98.5 321 PHE A C 1
ATOM 2586 O O . PHE A 1 321 ? 14.891 -14.742 -4.73 1 98.5 321 PHE A O 1
ATOM 2593 N N . PRO A 1 322 ? 14.734 -14.664 -2.492 1 97.88 322 PRO A N 1
ATOM 2594 C CA . PRO A 1 322 ? 14.172 -16.016 -2.479 1 97.88 322 PRO A CA 1
ATOM 2595 C C . PRO A 1 322 ? 12.773 -16.078 -3.105 1 97.88 322 PRO A C 1
ATOM 2597 O O . PRO A 1 322 ? 11.977 -15.164 -2.928 1 97.88 322 PRO A O 1
ATOM 2600 N N . TYR A 1 323 ? 12.523 -17.125 -3.857 1 96.75 323 TYR A N 1
ATOM 2601 C CA . TYR A 1 323 ? 11.234 -17.281 -4.523 1 96.75 323 TYR A CA 1
ATOM 2602 C C . TYR A 1 323 ? 10.32 -18.188 -3.721 1 96.75 323 TYR A C 1
ATOM 2604 O O . TYR A 1 323 ? 10.695 -19.312 -3.361 1 96.75 323 TYR A O 1
ATOM 2612 N N . SER A 1 324 ? 9.117 -17.656 -3.48 1 94.5 324 SER A N 1
ATOM 2613 C CA . SER A 1 324 ? 8.141 -18.406 -2.711 1 94.5 324 SER A CA 1
ATOM 2614 C C . SER A 1 324 ? 7.434 -19.438 -3.582 1 94.5 324 SER A C 1
ATOM 2616 O O . SER A 1 324 ? 7.098 -19.172 -4.734 1 94.5 324 SER A O 1
ATOM 2618 N N . THR A 1 325 ? 7.227 -20.641 -2.988 1 91.88 325 THR A N 1
ATOM 2619 C CA . THR A 1 325 ? 6.52 -21.703 -3.682 1 91.88 325 THR A CA 1
ATOM 2620 C C . THR A 1 325 ? 5.355 -22.219 -2.842 1 91.88 325 THR A C 1
ATOM 2622 O O . THR A 1 325 ? 5.34 -22.047 -1.621 1 91.88 325 THR A O 1
ATOM 2625 N N . ALA A 1 326 ? 4.363 -22.828 -3.512 1 87.5 326 ALA A N 1
ATOM 2626 C CA . ALA A 1 326 ? 3.145 -23.281 -2.84 1 87.5 326 ALA A CA 1
ATOM 2627 C C . ALA A 1 326 ? 3.393 -24.547 -2.041 1 87.5 326 ALA A C 1
ATOM 2629 O O . ALA A 1 326 ? 2.672 -24.844 -1.086 1 87.5 326 ALA A O 1
ATOM 2630 N N . TYR A 1 327 ? 4.383 -25.297 -2.367 1 90.75 327 TYR A N 1
ATOM 2631 C CA . TYR A 1 327 ? 4.594 -26.609 -1.766 1 90.75 327 TYR A CA 1
ATOM 2632 C C . TYR A 1 327 ? 6.074 -26.969 -1.738 1 90.75 327 TYR A C 1
ATOM 2634 O O . TYR A 1 327 ? 6.715 -27.078 -2.789 1 90.75 327 TYR A O 1
ATOM 2642 N N . THR A 1 328 ? 6.578 -27.047 -0.548 1 91.88 328 THR A N 1
ATOM 2643 C CA . THR A 1 328 ? 7.922 -27.578 -0.35 1 91.88 328 THR A CA 1
ATOM 2644 C C . THR A 1 328 ? 7.867 -28.969 0.265 1 91.88 328 THR A C 1
ATOM 2646 O O . THR A 1 328 ? 6.945 -29.281 1.021 1 91.88 328 THR A O 1
ATOM 2649 N N . ALA A 1 329 ? 8.617 -29.844 -0.163 1 92.56 329 ALA A N 1
ATOM 2650 C CA . ALA A 1 329 ? 8.953 -31.125 0.45 1 92.56 329 ALA A CA 1
ATOM 2651 C C . ALA A 1 329 ? 10.438 -31.188 0.812 1 92.56 329 ALA A C 1
ATOM 2653 O O . ALA A 1 329 ? 11.234 -31.797 0.095 1 92.56 329 ALA A O 1
ATOM 2654 N N . GLU A 1 330 ? 10.711 -30.609 1.887 1 92.75 330 GLU A N 1
ATOM 2655 C CA . GLU A 1 330 ? 12.109 -30.375 2.236 1 92.75 330 GLU A CA 1
ATOM 2656 C C . GLU A 1 330 ? 12.961 -31.609 1.964 1 92.75 330 GLU A C 1
ATOM 2658 O O . GLU A 1 330 ? 12.609 -32.719 2.383 1 92.75 330 GLU A O 1
ATOM 2663 N N . GLY A 1 331 ? 13.984 -31.312 1.233 1 93.5 331 GLY A N 1
ATOM 2664 C CA . GLY A 1 331 ? 14.883 -32.406 0.867 1 93.5 331 GLY A CA 1
ATOM 2665 C C . GLY A 1 331 ? 14.406 -33.188 -0.338 1 93.5 331 GLY A C 1
ATOM 2666 O O . GLY A 1 331 ? 15.117 -34.062 -0.831 1 93.5 331 GLY A O 1
ATOM 2667 N N . HIS A 1 332 ? 13.141 -32.875 -0.852 1 93.25 332 HIS A N 1
ATOM 2668 C CA . HIS A 1 332 ? 12.578 -33.656 -1.954 1 93.25 332 HIS A CA 1
ATOM 2669 C C . HIS A 1 332 ? 12.016 -32.75 -3.033 1 93.25 332 HIS A C 1
ATOM 2671 O O . HIS A 1 332 ? 11.133 -33.125 -3.799 1 93.25 332 HIS A O 1
ATOM 2677 N N . SER A 1 333 ? 12.344 -31.391 -3.188 1 90.88 333 SER A N 1
ATOM 2678 C CA . SER A 1 333 ? 12.078 -30.391 -4.211 1 90.88 333 SER A CA 1
ATOM 2679 C C . SER A 1 333 ? 10.688 -29.797 -4.055 1 90.88 333 SER A C 1
ATOM 2681 O O . SER A 1 333 ? 10.531 -28.578 -4.008 1 90.88 333 SER A O 1
ATOM 2683 N N . GLY A 1 334 ? 9.672 -30.75 -3.852 1 93.56 334 GLY A N 1
ATOM 2684 C CA . GLY A 1 334 ? 8.32 -30.219 -3.846 1 93.56 334 GLY A CA 1
ATOM 2685 C C . GLY A 1 334 ? 7.902 -29.625 -5.176 1 93.56 334 GLY A C 1
ATOM 2686 O O . GLY A 1 334 ? 8.18 -30.203 -6.23 1 93.56 334 GLY A O 1
ATOM 2687 N N . TRP A 1 335 ? 7.176 -28.562 -5.145 1 93.25 335 TRP A N 1
ATOM 2688 C CA . TRP A 1 335 ? 6.84 -27.812 -6.355 1 93.25 335 TRP A CA 1
ATOM 2689 C C . TRP A 1 335 ? 7.965 -26.875 -6.746 1 93.25 335 TRP A C 1
ATOM 2691 O O . TRP A 1 335 ? 8.086 -25.781 -6.184 1 93.25 335 TRP A O 1
ATOM 2701 N N . TYR A 1 336 ? 8.844 -27.281 -7.676 1 94.31 336 TYR A N 1
ATOM 2702 C CA . TYR A 1 336 ? 9.961 -26.484 -8.164 1 94.31 336 TYR A CA 1
ATOM 2703 C C . TYR A 1 336 ? 9.68 -25.938 -9.562 1 94.31 336 TYR A C 1
ATOM 2705 O O . TYR A 1 336 ? 10.031 -26.578 -10.555 1 94.31 336 TYR A O 1
ATOM 2713 N N . CYS A 1 337 ? 9.031 -24.859 -9.617 1 93.88 337 CYS A N 1
ATOM 2714 C CA . CYS A 1 337 ? 8.625 -24.172 -10.836 1 93.88 337 CYS A CA 1
ATOM 2715 C C . CYS A 1 337 ? 9.016 -22.703 -10.773 1 93.88 337 CYS A C 1
ATOM 2717 O O . CYS A 1 337 ? 8.203 -21.844 -10.391 1 93.88 337 CYS A O 1
ATOM 2719 N N . MET A 1 338 ? 10.227 -22.375 -11.211 1 95.31 338 MET A N 1
ATOM 2720 C CA . MET A 1 338 ? 10.773 -21.016 -11.117 1 95.31 338 MET A CA 1
ATOM 2721 C C . MET A 1 338 ? 10.297 -20.156 -12.289 1 95.31 338 MET A C 1
ATOM 2723 O O . MET A 1 338 ? 10.062 -20.672 -13.383 1 95.31 338 MET A O 1
ATOM 2727 N N . PRO A 1 339 ? 10.164 -18.891 -12.062 1 95.62 339 PRO A N 1
ATOM 2728 C CA . PRO A 1 339 ? 9.797 -18 -13.164 1 95.62 339 PRO A CA 1
ATOM 2729 C C . PRO A 1 339 ? 10.836 -17.969 -14.281 1 95.62 339 PRO A C 1
ATOM 2731 O O . PRO A 1 339 ? 12 -18.312 -14.055 1 95.62 339 PRO A O 1
ATOM 2734 N N . GLU A 1 340 ? 10.359 -17.594 -15.484 1 96.31 340 GLU A N 1
ATOM 2735 C CA . GLU A 1 340 ? 11.234 -17.406 -16.641 1 96.31 340 GLU A CA 1
ATOM 2736 C C . GLU A 1 340 ? 11.805 -15.992 -16.672 1 96.31 340 GLU A C 1
ATOM 2738 O O . GLU A 1 340 ? 11.281 -15.086 -16.031 1 96.31 340 GLU A O 1
ATOM 2743 N N . LEU A 1 341 ? 12.914 -15.836 -17.469 1 96.38 341 LEU A N 1
ATOM 2744 C CA . LEU A 1 341 ? 13.391 -14.484 -17.75 1 96.38 341 LEU A CA 1
ATOM 2745 C C . LEU A 1 341 ? 12.305 -13.648 -18.422 1 96.38 341 LEU A C 1
ATOM 2747 O O . LEU A 1 341 ? 11.594 -14.141 -19.297 1 96.38 341 LEU A O 1
ATOM 2751 N N . ASN A 1 342 ? 12.078 -12.43 -17.906 1 95.19 342 ASN A N 1
ATOM 2752 C CA . ASN A 1 342 ? 11.141 -11.453 -18.453 1 95.19 342 ASN A CA 1
ATOM 2753 C C . ASN A 1 342 ? 9.719 -11.688 -17.938 1 95.19 342 ASN A C 1
ATOM 2755 O O . ASN A 1 342 ? 8.789 -10.992 -18.344 1 95.19 342 ASN A O 1
ATOM 2759 N N . ASP A 1 343 ? 9.594 -12.711 -17.125 1 96 343 ASP A N 1
ATOM 2760 C CA . ASP A 1 343 ? 8.336 -12.789 -16.375 1 96 343 ASP A CA 1
ATOM 2761 C C . ASP A 1 343 ? 8.234 -11.656 -15.359 1 96 343 ASP A C 1
ATOM 2763 O O . ASP A 1 343 ? 9.242 -11.055 -14.992 1 96 343 ASP A O 1
ATOM 2767 N N . TYR A 1 344 ? 7.008 -11.375 -14.977 1 96.56 344 TYR A N 1
ATOM 2768 C CA . TYR A 1 344 ? 6.785 -10.391 -13.922 1 96.56 344 TYR A CA 1
ATOM 2769 C C . TYR A 1 344 ? 6.434 -11.078 -12.609 1 96.56 344 TYR A C 1
ATOM 2771 O O . TYR A 1 344 ? 5.668 -12.039 -12.586 1 96.56 344 TYR A O 1
ATOM 2779 N N . VAL A 1 345 ? 7.102 -10.648 -11.547 1 96.81 345 VAL A N 1
ATOM 2780 C CA . VAL A 1 345 ? 6.832 -11.148 -10.203 1 96.81 345 VAL A CA 1
ATOM 2781 C C . VAL A 1 345 ? 6.637 -9.977 -9.242 1 96.81 345 VAL A C 1
ATOM 2783 O O . VAL A 1 345 ? 6.797 -8.82 -9.633 1 96.81 345 VAL A O 1
ATOM 2786 N N . ARG A 1 346 ? 6.219 -10.289 -8.055 1 96.88 346 ARG A N 1
ATOM 2787 C CA . ARG A 1 346 ? 6.055 -9.266 -7.027 1 96.88 346 ARG A CA 1
ATOM 2788 C C . ARG A 1 346 ? 6.996 -9.508 -5.855 1 96.88 346 ARG A C 1
ATOM 2790 O O . ARG A 1 346 ? 7.16 -10.648 -5.41 1 96.88 346 ARG A O 1
ATOM 2797 N N . ILE A 1 347 ? 7.656 -8.492 -5.418 1 98.12 347 ILE A N 1
ATOM 2798 C CA . ILE A 1 347 ? 8.477 -8.562 -4.215 1 98.12 347 ILE A CA 1
ATOM 2799 C C . ILE A 1 347 ? 7.652 -8.141 -3 1 98.12 347 ILE A C 1
ATOM 2801 O O . ILE A 1 347 ? 7.277 -6.977 -2.867 1 98.12 347 ILE A O 1
ATOM 2805 N N . TYR A 1 348 ? 7.395 -9.086 -2.166 1 97.38 348 TYR A N 1
ATOM 2806 C CA . TYR A 1 348 ? 6.559 -8.922 -0.981 1 97.38 348 TYR A CA 1
ATOM 2807 C C . TYR A 1 348 ? 7.41 -8.664 0.256 1 97.38 348 TYR A C 1
ATOM 2809 O O . TYR A 1 348 ? 8.445 -9.305 0.448 1 97.38 348 TYR A O 1
ATOM 2817 N N . PHE A 1 349 ? 6.996 -7.652 1.083 1 97.81 349 PHE A N 1
ATOM 2818 C CA . PHE A 1 349 ? 7.656 -7.332 2.344 1 97.81 349 PHE A CA 1
ATOM 2819 C C . PHE A 1 349 ? 6.828 -7.824 3.525 1 97.81 349 PHE A C 1
ATOM 2821 O O . PHE A 1 349 ? 5.902 -7.137 3.969 1 97.81 349 PHE A O 1
ATOM 2828 N N . PRO A 1 350 ? 7.258 -8.922 4.113 1 95.31 350 PRO A N 1
ATOM 2829 C CA . PRO A 1 350 ? 6.449 -9.484 5.199 1 95.31 350 PRO A CA 1
ATOM 2830 C C . PRO A 1 350 ? 6.535 -8.664 6.484 1 95.31 350 PRO A C 1
ATOM 2832 O O . PRO A 1 350 ? 5.668 -8.781 7.355 1 95.31 350 PRO A O 1
ATOM 2835 N N . SER A 1 351 ? 7.629 -7.922 6.602 1 95.19 351 SER A N 1
ATOM 2836 C CA . SER A 1 351 ? 7.836 -7.062 7.762 1 95.19 351 SER A CA 1
ATOM 2837 C C . SER A 1 351 ? 8.547 -5.77 7.375 1 95.19 351 SER A C 1
ATOM 2839 O O . SER A 1 351 ? 8.75 -5.5 6.188 1 95.19 351 SER A O 1
ATOM 2841 N N . HIS A 1 352 ? 8.883 -4.996 8.398 1 94.25 352 HIS A N 1
ATOM 2842 C CA . HIS A 1 352 ? 9.578 -3.736 8.148 1 94.25 352 HIS A CA 1
ATOM 2843 C C . HIS A 1 352 ? 11.055 -3.965 7.867 1 94.25 352 HIS A C 1
ATOM 2845 O O . HIS A 1 352 ? 11.789 -3.021 7.559 1 94.25 352 HIS A O 1
ATOM 2851 N N . ARG A 1 353 ? 11.562 -5.25 8.016 1 94.81 353 ARG A N 1
ATOM 2852 C CA . ARG A 1 353 ? 12.938 -5.582 7.664 1 94.81 353 ARG A CA 1
ATOM 2853 C C . ARG A 1 353 ? 13.07 -5.816 6.16 1 94.81 353 ARG A C 1
ATOM 2855 O O . ARG A 1 353 ? 12.602 -6.828 5.641 1 94.81 353 ARG A O 1
ATOM 2862 N N . GLU A 1 354 ? 13.734 -4.945 5.508 1 97.06 354 GLU A N 1
ATOM 2863 C CA . GLU A 1 354 ? 13.812 -4.91 4.047 1 97.06 354 GLU A CA 1
ATOM 2864 C C . GLU A 1 354 ? 14.469 -6.176 3.502 1 97.06 354 GLU A C 1
ATOM 2866 O O . GLU A 1 354 ? 14.094 -6.66 2.43 1 97.06 354 GLU A O 1
ATOM 2871 N N . GLU A 1 355 ? 15.414 -6.754 4.207 1 94.81 355 GLU A N 1
ATOM 2872 C CA . GLU A 1 355 ? 16.172 -7.914 3.75 1 94.81 355 GLU A CA 1
ATOM 2873 C C . GLU A 1 355 ? 15.328 -9.18 3.773 1 94.81 355 GLU A C 1
ATOM 2875 O O . GLU A 1 355 ? 15.711 -10.203 3.203 1 94.81 355 GLU A O 1
ATOM 2880 N N . GLU A 1 356 ? 14.188 -9.117 4.367 1 96.44 356 GLU A N 1
ATOM 2881 C CA . GLU A 1 356 ? 13.305 -10.273 4.461 1 96.44 356 GLU A CA 1
ATOM 2882 C C . GLU A 1 356 ? 12.375 -10.359 3.252 1 96.44 356 GLU A C 1
ATOM 2884 O O . GLU A 1 356 ? 11.562 -11.281 3.148 1 96.44 356 GLU A O 1
ATOM 2889 N N . ALA A 1 357 ? 12.539 -9.461 2.322 1 97.62 357 ALA A N 1
ATOM 2890 C CA . ALA A 1 357 ? 11.68 -9.422 1.141 1 97.62 357 ALA A CA 1
ATOM 2891 C C . ALA A 1 357 ? 11.805 -10.711 0.332 1 97.62 357 ALA A C 1
ATOM 2893 O O . ALA A 1 357 ? 12.891 -11.266 0.201 1 97.62 357 ALA A O 1
ATOM 2894 N N . ILE A 1 358 ? 10.648 -11.195 -0.254 1 97.81 358 ILE A N 1
ATOM 2895 C CA . ILE A 1 358 ? 10.625 -12.414 -1.055 1 97.81 358 ILE A CA 1
ATOM 2896 C C . ILE A 1 358 ? 9.852 -12.164 -2.348 1 97.81 358 ILE A C 1
ATOM 2898 O O . ILE A 1 358 ? 9 -11.281 -2.408 1 97.81 358 ILE A O 1
ATOM 2902 N N . ALA A 1 359 ? 10.234 -12.898 -3.354 1 97.38 359 ALA A N 1
ATOM 2903 C CA . ALA A 1 359 ? 9.484 -12.859 -4.605 1 97.38 359 ALA A CA 1
ATOM 2904 C C . ALA A 1 359 ? 8.297 -13.828 -4.562 1 97.38 359 ALA A C 1
ATOM 2906 O O . ALA A 1 359 ? 8.453 -14.984 -4.172 1 97.38 359 ALA A O 1
ATOM 2907 N N . ILE A 1 360 ? 7.086 -13.258 -4.938 1 93.62 360 ILE A N 1
ATOM 2908 C CA . ILE A 1 360 ? 5.898 -14.109 -4.887 1 93.62 360 ILE A CA 1
ATOM 2909 C C . ILE A 1 360 ? 5.121 -13.977 -6.195 1 93.62 360 ILE A C 1
ATOM 2911 O O . ILE A 1 360 ? 5.082 -12.898 -6.797 1 93.62 360 ILE A O 1
ATOM 2915 N N . GLY A 1 361 ? 4.496 -14.969 -6.629 1 84.75 361 GLY A N 1
ATOM 2916 C CA . GLY A 1 361 ? 3.496 -15.07 -7.68 1 84.75 361 GLY A CA 1
ATOM 2917 C C . GLY A 1 361 ? 3.746 -14.125 -8.836 1 84.75 361 GLY A C 1
ATOM 2918 O O . GLY A 1 361 ? 4.777 -13.445 -8.883 1 84.75 361 GLY A O 1
ATOM 2919 N N . SER A 1 362 ? 2.887 -14.289 -9.758 1 86.12 362 SER A N 1
ATOM 2920 C CA . SER A 1 362 ? 2.975 -13.523 -10.992 1 86.12 362 SER A CA 1
ATOM 2921 C C . SER A 1 362 ? 1.593 -13.109 -11.484 1 86.12 362 SER A C 1
ATOM 2923 O O . SER A 1 362 ? 0.608 -13.812 -11.258 1 86.12 362 SER A O 1
ATOM 2925 N N . VAL A 1 363 ? 1.536 -11.891 -11.93 1 90.06 363 VAL A N 1
ATOM 2926 C CA . VAL A 1 363 ? 0.374 -11.461 -12.703 1 90.06 363 VAL A CA 1
ATOM 2927 C C . VAL A 1 363 ? 0.758 -11.297 -14.172 1 90.06 363 VAL A C 1
ATOM 2929 O O . VAL A 1 363 ? 1.668 -10.539 -14.5 1 90.06 363 VAL A O 1
ATOM 2932 N N . ARG A 1 364 ? 0.025 -12.039 -14.898 1 92.69 364 ARG A N 1
ATOM 2933 C CA . ARG A 1 364 ? 0.317 -12.07 -16.328 1 92.69 364 ARG A CA 1
ATOM 2934 C C . ARG A 1 364 ? 0.175 -10.688 -16.938 1 92.69 364 ARG A C 1
ATOM 2936 O O . ARG A 1 364 ? -0.764 -9.953 -16.625 1 92.69 364 ARG A O 1
ATOM 2943 N N . LYS A 1 365 ? 1.099 -10.32 -17.828 1 91.94 365 LYS A N 1
ATOM 2944 C CA . LYS A 1 365 ? 1.036 -9.039 -18.531 1 91.94 365 LYS A CA 1
ATOM 2945 C C . LYS A 1 365 ? 0.605 -9.234 -19.984 1 91.94 365 LYS A C 1
ATOM 2947 O O . LYS A 1 365 ? -0.055 -8.367 -20.562 1 91.94 365 LYS A O 1
ATOM 2952 N N . ASP A 1 366 ? 1.006 -10.359 -20.516 1 91.12 366 ASP A N 1
ATOM 2953 C CA . ASP A 1 366 ? 0.589 -10.711 -21.875 1 91.12 366 ASP A CA 1
ATOM 2954 C C . ASP A 1 366 ? -0.723 -11.492 -21.859 1 91.12 366 ASP A C 1
ATOM 2956 O O . ASP A 1 366 ? -0.719 -12.719 -21.734 1 91.12 366 ASP A O 1
ATOM 2960 N N . SER A 1 367 ? -1.789 -10.844 -22.031 1 87.94 367 SER A N 1
ATOM 2961 C CA . SER A 1 367 ? -3.1 -11.484 -21.969 1 87.94 367 SER A CA 1
ATOM 2962 C C . SER A 1 367 ? -3.648 -11.758 -23.375 1 87.94 367 SER A C 1
ATOM 2964 O O . SER A 1 367 ? -4.832 -12.07 -23.531 1 87.94 367 SER A O 1
ATOM 2966 N N . GLU A 1 368 ? -2.834 -11.617 -24.328 1 91.5 368 GLU A N 1
ATOM 2967 C CA . GLU A 1 368 ? -3.27 -11.875 -25.688 1 91.5 368 GLU A CA 1
ATOM 2968 C C . GLU A 1 368 ? -3.377 -13.375 -25.969 1 91.5 368 GLU A C 1
ATOM 2970 O O . GLU A 1 368 ? -2.471 -14.141 -25.625 1 91.5 368 GLU A O 1
ATOM 2975 N N . ILE A 1 369 ? -4.484 -13.711 -26.531 1 92.12 369 ILE A N 1
ATOM 2976 C CA . ILE A 1 369 ? -4.699 -15.109 -26.875 1 92.12 369 ILE A CA 1
ATOM 2977 C C . ILE A 1 369 ? -3.938 -15.453 -28.156 1 92.12 369 ILE A C 1
ATOM 2979 O O . ILE A 1 369 ? -4.121 -14.797 -29.188 1 92.12 369 ILE A O 1
ATOM 2983 N N . LYS A 1 370 ? -3.053 -16.344 -28.203 1 88.56 370 LYS A N 1
ATOM 2984 C CA . LYS A 1 370 ? -2.27 -16.844 -29.344 1 88.56 370 LYS A CA 1
ATOM 2985 C C . LYS A 1 370 ? -2.17 -18.359 -29.312 1 88.56 370 LYS A C 1
ATOM 2987 O O . LYS A 1 370 ? -2.756 -19.016 -28.438 1 88.56 370 LYS A O 1
ATOM 2992 N N . GLU A 1 371 ? -1.476 -18.953 -30.141 1 88.06 371 GLU A N 1
ATOM 2993 C CA . GLU A 1 371 ? -1.318 -20.406 -30.234 1 88.06 371 GLU A CA 1
ATOM 2994 C C . GLU A 1 371 ? -0.646 -20.969 -29 1 88.06 371 GLU A C 1
ATOM 2996 O O . GLU A 1 371 ? -1.051 -22.031 -28.484 1 88.06 371 GLU A O 1
ATOM 3001 N N . LYS A 1 372 ? 0.312 -20.312 -28.516 1 90.06 372 LYS A N 1
ATOM 3002 C CA . LYS A 1 372 ? 1.076 -20.797 -27.359 1 90.06 372 LYS A CA 1
ATOM 3003 C C . LYS A 1 372 ? 0.583 -20.156 -26.062 1 90.06 372 LYS A C 1
ATOM 3005 O O . LYS A 1 372 ? 0.878 -20.641 -24.969 1 90.06 372 LYS A O 1
ATOM 3010 N N . ASN A 1 373 ? -0.009 -19.062 -26.125 1 92.62 373 ASN A N 1
ATOM 3011 C CA . ASN A 1 373 ? -0.583 -18.375 -24.969 1 92.62 373 ASN A CA 1
ATOM 3012 C C . ASN A 1 373 ? -2.074 -18.672 -24.828 1 92.62 373 ASN A C 1
ATOM 3014 O O . ASN A 1 373 ? -2.908 -17.812 -25.156 1 92.62 373 ASN A O 1
ATOM 3018 N N . LYS A 1 374 ? -2.4 -19.75 -24.25 1 93.88 374 LYS A N 1
ATOM 3019 C CA . LYS A 1 374 ? -3.746 -20.312 -24.219 1 93.88 374 LYS A CA 1
ATOM 3020 C C . LYS A 1 374 ? -4.52 -19.828 -23 1 93.88 374 LYS A C 1
ATOM 3022 O O . LYS A 1 374 ? -4.527 -20.484 -21.953 1 93.88 374 LYS A O 1
ATOM 3027 N N . LEU A 1 375 ? -5.227 -18.75 -23.172 1 93.69 375 LEU A N 1
ATOM 3028 C CA . LEU A 1 375 ? -5.918 -18.094 -22.062 1 93.69 375 LEU A CA 1
ATOM 3029 C C . LEU A 1 375 ? -7.398 -17.922 -22.375 1 93.69 375 LEU A C 1
ATOM 3031 O O . LEU A 1 375 ? -8.133 -17.297 -21.609 1 93.69 375 LEU A O 1
ATOM 3035 N N . GLY A 1 376 ? -7.852 -18.422 -23.469 1 93.31 376 GLY A N 1
ATOM 3036 C CA . GLY A 1 376 ? -9.156 -18.062 -23.984 1 93.31 376 GLY A CA 1
ATOM 3037 C C . GLY A 1 376 ? -10.305 -18.734 -23.234 1 93.31 376 GLY A C 1
ATOM 3038 O O . GLY A 1 376 ? -11.43 -18.219 -23.25 1 93.31 376 GLY A O 1
ATOM 3039 N N . ASN A 1 377 ? -10.078 -19.875 -22.688 1 95.06 377 ASN A N 1
ATOM 3040 C CA . ASN A 1 377 ? -11.133 -20.609 -22.016 1 95.06 377 ASN A CA 1
ATOM 3041 C C . ASN A 1 377 ? -10.75 -20.969 -20.594 1 95.06 377 ASN A C 1
ATOM 3043 O O . ASN A 1 377 ? -9.992 -21.922 -20.359 1 95.06 377 ASN A O 1
ATOM 3047 N N . PRO A 1 378 ? -11.406 -20.312 -19.641 1 95 378 PRO A N 1
ATOM 3048 C CA . PRO A 1 378 ? -11.023 -20.547 -18.234 1 95 378 PRO A CA 1
ATOM 3049 C C . PRO A 1 378 ? -11.414 -21.922 -17.734 1 95 378 PRO A C 1
ATOM 3051 O O . PRO A 1 378 ? -10.977 -22.344 -16.672 1 95 378 PRO A O 1
ATOM 3054 N N . ASP A 1 379 ? -12.203 -22.672 -18.469 1 94.94 379 ASP A N 1
ATOM 3055 C CA . ASP A 1 379 ? -12.578 -24.031 -18.078 1 94.94 379 ASP A CA 1
ATOM 3056 C C . ASP A 1 379 ? -11.453 -25.016 -18.359 1 94.94 379 ASP A C 1
ATOM 3058 O O . ASP A 1 379 ? -11.477 -26.141 -17.875 1 94.94 379 ASP A O 1
ATOM 3062 N N . ILE A 1 380 ? -10.602 -24.625 -19.188 1 96.81 380 ILE A N 1
ATOM 3063 C CA . ILE A 1 380 ? -9.453 -25.469 -19.5 1 96.81 380 ILE A CA 1
ATOM 3064 C C . ILE A 1 380 ? -8.273 -25.062 -18.609 1 96.81 380 ILE A C 1
ATOM 3066 O O . ILE A 1 380 ? -7.957 -23.875 -18.5 1 96.81 380 ILE A O 1
ATOM 3070 N N . LYS A 1 381 ? -7.668 -26.031 -17.938 1 97.06 381 LYS A N 1
ATOM 3071 C CA . LYS A 1 381 ? -6.496 -25.797 -17.094 1 97.06 381 LYS A CA 1
ATOM 3072 C C . LYS A 1 381 ? -5.219 -26.25 -17.781 1 97.06 381 LYS A C 1
ATOM 3074 O O . LYS A 1 381 ? -5.203 -27.312 -18.438 1 97.06 381 LYS A O 1
ATOM 3079 N N . TYR A 1 382 ? -4.207 -25.391 -17.703 1 96.5 382 TYR A N 1
ATOM 3080 C CA . TYR A 1 382 ? -2.951 -25.703 -18.375 1 96.5 382 TYR A CA 1
ATOM 3081 C C . TYR A 1 382 ? -1.779 -25.625 -17.391 1 96.5 382 TYR A C 1
ATOM 3083 O O . TYR A 1 382 ? -1.727 -24.734 -16.547 1 96.5 382 TYR A O 1
ATOM 3091 N N . PHE A 1 383 ? -0.897 -26.547 -17.438 1 96.56 383 PHE A N 1
ATOM 3092 C CA . PHE A 1 383 ? 0.502 -26.375 -17.078 1 96.56 383 PHE A CA 1
ATOM 3093 C C . PHE A 1 383 ? 1.402 -26.484 -18.297 1 96.56 383 PHE A C 1
ATOM 3095 O O . PHE A 1 383 ? 1.562 -27.562 -18.859 1 96.56 383 PHE A O 1
ATOM 3102 N N . ARG A 1 384 ? 1.913 -25.375 -18.797 1 96.44 384 ARG A N 1
ATOM 3103 C CA . ARG A 1 384 ? 2.717 -25.344 -20.016 1 96.44 384 ARG A CA 1
ATOM 3104 C C . ARG A 1 384 ? 4.008 -24.562 -19.797 1 96.44 384 ARG A C 1
ATOM 3106 O O . ARG A 1 384 ? 3.979 -23.422 -19.344 1 96.44 384 ARG A O 1
ATOM 3113 N N . THR A 1 385 ? 5.121 -25.141 -20.078 1 95.81 385 THR A N 1
ATOM 3114 C CA . THR A 1 385 ? 6.414 -24.5 -19.891 1 95.81 385 THR A CA 1
ATOM 3115 C C . THR A 1 385 ? 6.789 -23.656 -21.109 1 95.81 385 THR A C 1
ATOM 3117 O O . THR A 1 385 ? 6.113 -23.719 -22.141 1 95.81 385 THR A O 1
ATOM 3120 N N . ALA A 1 386 ? 7.871 -22.906 -20.953 1 93.94 386 ALA A N 1
ATOM 3121 C CA . ALA A 1 386 ? 8.352 -22.047 -22.031 1 93.94 386 ALA A CA 1
ATOM 3122 C C . ALA A 1 386 ? 8.836 -22.875 -23.219 1 93.94 386 ALA A C 1
ATOM 3124 O O . ALA A 1 386 ? 8.867 -22.391 -24.344 1 93.94 386 ALA A O 1
ATOM 3125 N N . PHE A 1 387 ? 9.148 -24.172 -22.984 1 94.69 387 PHE A N 1
ATOM 3126 C CA . PHE A 1 387 ? 9.688 -25.016 -24.031 1 94.69 387 PHE A CA 1
ATOM 3127 C C . PHE A 1 387 ? 8.594 -25.891 -24.656 1 94.69 387 PHE A C 1
ATOM 3129 O O . PHE A 1 387 ? 8.875 -26.797 -25.422 1 94.69 387 PHE A O 1
ATOM 3136 N N . GLY A 1 388 ? 7.348 -25.688 -24.125 1 94.75 388 GLY A N 1
ATOM 3137 C CA . GLY A 1 388 ? 6.211 -26.25 -24.844 1 94.75 388 GLY A CA 1
ATOM 3138 C C . GLY A 1 388 ? 5.734 -27.578 -24.266 1 94.75 388 GLY A C 1
ATOM 3139 O O . GLY A 1 388 ? 4.82 -28.203 -24.797 1 94.75 388 GLY A O 1
ATOM 3140 N N . LYS A 1 389 ? 6.379 -28.125 -23.281 1 97.44 389 LYS A N 1
ATOM 3141 C CA . LYS A 1 389 ? 5.82 -29.266 -22.578 1 97.44 389 LYS A CA 1
ATOM 3142 C C . LYS A 1 389 ? 4.523 -28.906 -21.859 1 97.44 389 LYS A C 1
ATOM 3144 O O . LYS A 1 389 ? 4.457 -27.875 -21.172 1 97.44 389 LYS A O 1
ATOM 3149 N N . GLU A 1 390 ? 3.455 -29.719 -22.047 1 97.25 390 GLU A N 1
ATOM 3150 C CA . GLU A 1 390 ? 2.146 -29.25 -21.609 1 97.25 390 GLU A CA 1
ATOM 3151 C C . GLU A 1 390 ? 1.32 -30.375 -21 1 97.25 390 GLU A C 1
ATOM 3153 O O . GLU A 1 390 ? 1.325 -31.5 -21.5 1 97.25 390 GLU A O 1
ATOM 3158 N N . LEU A 1 391 ? 0.714 -30.125 -19.891 1 97.62 391 LEU A N 1
ATOM 3159 C CA . LEU A 1 391 ? -0.414 -30.875 -19.344 1 97.62 391 LEU A CA 1
ATOM 3160 C C . LEU A 1 391 ? -1.704 -30.062 -19.453 1 97.62 391 LEU A C 1
ATOM 3162 O O . LEU A 1 391 ? -1.813 -28.969 -18.891 1 97.62 391 LEU A O 1
ATOM 3166 N N . MET A 1 392 ? -2.656 -30.547 -20.172 1 98 392 MET A N 1
ATOM 3167 C CA . MET A 1 392 ? -3.912 -29.828 -20.391 1 98 392 MET A CA 1
ATOM 3168 C C . MET A 1 392 ? -5.09 -30.609 -19.828 1 98 392 MET A C 1
ATOM 3170 O O . MET A 1 392 ? -5.207 -31.812 -20.047 1 98 392 MET A O 1
ATOM 3174 N N . PHE A 1 393 ? -5.91 -30 -19.047 1 98.06 393 PHE A N 1
ATOM 3175 C CA . PHE A 1 393 ? -7.137 -30.562 -18.484 1 98.06 393 PHE A CA 1
ATOM 3176 C C . PHE A 1 393 ? -8.359 -29.812 -19 1 98.06 393 PHE A C 1
ATOM 3178 O O . PHE A 1 393 ? -8.648 -28.703 -18.547 1 98.06 393 PHE A O 1
ATOM 3185 N N . SER A 1 394 ? -9.047 -30.328 -19.875 1 97.56 394 SER A N 1
ATOM 3186 C CA . SER A 1 394 ? -10.297 -29.75 -20.375 1 97.56 394 SER A CA 1
ATOM 3187 C C . SER A 1 394 ? -11.5 -30.5 -19.812 1 97.56 394 SER A C 1
ATOM 3189 O O . SER A 1 394 ? -11.344 -31.516 -19.125 1 97.56 394 SER A O 1
ATOM 3191 N N . PRO A 1 395 ? -12.672 -29.969 -20.062 1 96.69 395 PRO A N 1
ATOM 3192 C CA . PRO A 1 395 ? -13.859 -30.672 -19.578 1 96.69 395 PRO A CA 1
ATOM 3193 C C . PRO A 1 395 ? -13.969 -32.094 -20.109 1 96.69 395 PRO A C 1
ATOM 3195 O O . PRO A 1 395 ? -14.469 -33 -19.422 1 96.69 395 PRO A O 1
ATOM 3198 N N . GLU A 1 396 ? -13.305 -32.406 -21.203 1 97.31 396 GLU A N 1
ATOM 3199 C CA . GLU A 1 396 ? -13.555 -33.688 -21.859 1 97.31 396 GLU A CA 1
ATOM 3200 C C . GLU A 1 396 ? -12.305 -34.562 -21.875 1 97.31 396 GLU A C 1
ATOM 3202 O O . GLU A 1 396 ? -12.391 -35.75 -22.109 1 97.31 396 GLU A O 1
ATOM 3207 N N . GLU A 1 397 ? -11.195 -34.031 -21.656 1 97.62 397 GLU A N 1
ATOM 3208 C CA . GLU A 1 397 ? -10.016 -34.875 -21.828 1 97.62 397 GLU A CA 1
ATOM 3209 C C . GLU A 1 397 ? -8.828 -34.312 -21.047 1 97.62 397 GLU A C 1
ATOM 3211 O O . GLU A 1 397 ? -8.844 -33.156 -20.625 1 97.62 397 GLU A O 1
ATOM 3216 N N . ILE A 1 398 ? -7.855 -35.125 -20.797 1 98.31 398 ILE A N 1
ATOM 3217 C CA . ILE A 1 398 ? -6.496 -34.781 -20.375 1 98.31 398 ILE A CA 1
ATOM 3218 C C . ILE A 1 398 ? -5.523 -35.062 -21.516 1 98.31 398 ILE A C 1
ATOM 3220 O O . ILE A 1 398 ? -5.59 -36.094 -22.172 1 98.31 398 ILE A O 1
ATOM 3224 N N . VAL A 1 399 ? -4.688 -34.094 -21.797 1 98.5 399 VAL A N 1
ATOM 3225 C CA . VAL A 1 399 ? -3.676 -34.281 -22.844 1 98.5 399 VAL A CA 1
ATOM 3226 C C . VAL A 1 399 ? -2.291 -34 -22.266 1 98.5 399 VAL A C 1
ATOM 3228 O O . VAL A 1 399 ? -2.061 -32.906 -21.719 1 98.5 399 VAL A O 1
ATOM 3231 N N . ILE A 1 400 ? -1.443 -34.938 -22.312 1 98.38 400 ILE A N 1
ATOM 3232 C CA . ILE A 1 400 ? -0.035 -34.781 -21.953 1 98.38 400 ILE A CA 1
ATOM 3233 C C . ILE A 1 400 ? 0.8 -34.656 -23.234 1 98.38 400 ILE A C 1
ATOM 3235 O O . ILE A 1 400 ? 0.878 -35.594 -24.031 1 98.38 400 ILE A O 1
ATOM 3239 N N . THR A 1 401 ? 1.474 -33.531 -23.406 1 98.12 401 THR A N 1
ATOM 3240 C CA . THR A 1 401 ? 2.141 -33.25 -24.672 1 98.12 401 THR A CA 1
ATOM 3241 C C . THR A 1 401 ? 3.641 -33.062 -24.469 1 98.12 401 THR A C 1
ATOM 3243 O O . THR A 1 401 ? 4.066 -32.188 -23.703 1 98.12 401 THR A O 1
ATOM 3246 N N . GLY A 1 402 ? 4.418 -33.844 -25.172 1 97.69 402 GLY A N 1
ATOM 3247 C CA . GLY A 1 402 ? 5.859 -33.688 -25.203 1 97.69 402 GLY A CA 1
ATOM 3248 C C . GLY A 1 402 ? 6.324 -32.719 -26.281 1 97.69 402 GLY A C 1
ATOM 3249 O O . GLY A 1 402 ? 7.273 -31.969 -26.094 1 97.69 402 GLY A O 1
ATOM 3250 N N . LYS A 1 403 ? 5.715 -32.875 -27.359 1 97.25 403 LYS A N 1
ATOM 3251 C CA . LYS A 1 403 ? 5.918 -31.969 -28.5 1 97.25 403 LYS A CA 1
ATOM 3252 C C . LYS A 1 403 ? 4.602 -31.703 -29.219 1 97.25 403 LYS A C 1
ATOM 3254 O O . LYS A 1 403 ? 3.91 -32.625 -29.625 1 97.25 403 LYS A O 1
ATOM 3259 N N . ASP A 1 404 ? 4.367 -30.406 -29.391 1 94.69 404 ASP A N 1
ATOM 3260 C CA . ASP A 1 404 ? 3.092 -30 -29.969 1 94.69 404 ASP A CA 1
ATOM 3261 C C . ASP A 1 404 ? 2.826 -30.719 -31.281 1 94.69 404 ASP A C 1
ATOM 3263 O O . ASP A 1 404 ? 3.629 -30.641 -32.219 1 94.69 404 ASP A O 1
ATOM 3267 N N . GLY A 1 405 ? 1.719 -31.438 -31.297 1 93.88 405 GLY A N 1
ATOM 3268 C CA . GLY A 1 405 ? 1.246 -32.094 -32.5 1 93.88 405 GLY A CA 1
ATOM 3269 C C . GLY A 1 405 ? 2.053 -33.312 -32.875 1 93.88 405 GLY A C 1
ATOM 3270 O O . GLY A 1 405 ? 1.711 -34.031 -33.844 1 93.88 405 GLY A O 1
ATOM 3271 N N . GLU A 1 406 ? 3.076 -33.75 -32.156 1 97.38 406 GLU A N 1
ATOM 3272 C CA . GLU A 1 406 ? 3.982 -34.781 -32.625 1 97.38 406 GLU A CA 1
ATOM 3273 C C . GLU A 1 406 ? 4.082 -35.906 -31.578 1 97.38 406 GLU A C 1
ATOM 3275 O O . GLU A 1 406 ? 4.297 -37.062 -31.938 1 97.38 406 GLU A O 1
ATOM 3280 N N . ILE A 1 407 ? 4.043 -35.625 -30.344 1 98.31 407 ILE A N 1
ATOM 3281 C CA . ILE A 1 407 ? 4.191 -36.594 -29.281 1 98.31 407 ILE A CA 1
ATOM 3282 C C . ILE A 1 407 ? 3.223 -36.281 -28.141 1 98.31 407 ILE A C 1
ATOM 3284 O O . ILE A 1 407 ? 3.381 -35.281 -27.453 1 98.31 407 ILE A O 1
ATOM 3288 N N . PHE A 1 408 ? 2.197 -37.094 -27.938 1 98.44 408 PHE A N 1
ATOM 3289 C CA . PHE A 1 408 ? 1.243 -36.812 -26.875 1 98.44 408 PHE A CA 1
ATOM 3290 C C . PHE A 1 408 ? 0.497 -38.062 -26.453 1 98.44 408 PHE A C 1
ATOM 3292 O O . PHE A 1 408 ? 0.504 -39.062 -27.172 1 98.44 408 PHE A O 1
ATOM 3299 N N . ILE A 1 409 ? -0.043 -38.125 -25.297 1 98.44 409 ILE A N 1
ATOM 3300 C CA . ILE A 1 409 ? -1.011 -39.062 -24.75 1 98.44 409 ILE A CA 1
ATOM 3301 C C . ILE A 1 409 ? -2.32 -38.375 -24.438 1 98.44 409 ILE A C 1
ATOM 3303 O O . ILE A 1 409 ? -2.324 -37.312 -23.781 1 98.44 409 ILE A O 1
ATOM 3307 N N . LYS A 1 410 ? -3.375 -38.875 -24.906 1 98.31 410 LYS A N 1
ATOM 3308 C CA . LYS A 1 410 ? -4.688 -38.25 -24.734 1 98.31 410 LYS A CA 1
ATOM 3309 C C . LYS A 1 410 ? -5.66 -39.219 -24.062 1 98.31 410 LYS A C 1
ATOM 3311 O O . LYS A 1 410 ? -5.809 -40.375 -24.484 1 98.31 410 LYS A O 1
ATOM 3316 N N . LEU A 1 411 ? -6.184 -38.812 -22.953 1 98.56 411 LEU A N 1
ATOM 3317 C CA . LEU A 1 411 ? -7.277 -39.531 -22.297 1 98.56 411 LEU A CA 1
ATOM 3318 C C . LEU A 1 411 ? -8.594 -38.781 -22.484 1 98.56 411 LEU A C 1
ATOM 3320 O O . LEU A 1 411 ? -8.867 -37.781 -21.812 1 98.56 411 LEU A O 1
ATOM 3324 N N . ASN A 1 412 ? -9.414 -39.281 -23.344 1 98.19 412 ASN A N 1
ATOM 3325 C CA . ASN A 1 412 ? -10.656 -38.625 -23.734 1 98.19 412 ASN A CA 1
ATOM 3326 C C . ASN A 1 412 ? -11.875 -39.406 -23.297 1 98.19 412 ASN A C 1
ATOM 3328 O O . ASN A 1 412 ? -11.922 -40.625 -23.469 1 98.19 412 ASN A O 1
ATOM 3332 N N . GLU A 1 413 ? -12.852 -38.688 -22.859 1 96.5 413 GLU A N 1
ATOM 3333 C CA . GLU A 1 413 ? -14.039 -39.344 -22.312 1 96.5 413 GLU A CA 1
ATOM 3334 C C . GLU A 1 413 ? -14.805 -40.094 -23.406 1 96.5 413 GLU A C 1
ATOM 3336 O O . GLU A 1 413 ? -15.445 -41.125 -23.141 1 96.5 413 GLU A O 1
ATOM 3341 N N . LYS A 1 414 ? -14.758 -39.594 -24.547 1 96.38 414 LYS A N 1
ATOM 3342 C CA . LYS A 1 414 ? -15.562 -40.156 -25.641 1 96.38 414 LYS A CA 1
ATOM 3343 C C . LYS A 1 414 ? -14.75 -41.125 -26.469 1 96.38 414 LYS A C 1
ATOM 3345 O O . LYS A 1 414 ? -15.258 -42.188 -26.875 1 96.38 414 LYS A O 1
ATOM 3350 N N . ASP A 1 415 ? -13.461 -40.812 -26.672 1 96.62 415 ASP A N 1
ATOM 3351 C CA . ASP A 1 415 ? -12.672 -41.562 -27.641 1 96.62 415 ASP A CA 1
ATOM 3352 C C . ASP A 1 415 ? -11.75 -42.562 -26.953 1 96.62 415 ASP A C 1
ATOM 3354 O O . ASP A 1 415 ? -11.188 -43.469 -27.609 1 96.62 415 ASP A O 1
ATOM 3358 N N . GLY A 1 416 ? -11.586 -42.469 -25.656 1 97.81 416 GLY A N 1
ATOM 3359 C CA . GLY A 1 416 ? -10.695 -43.375 -24.922 1 97.81 416 GLY A CA 1
ATOM 3360 C C . GLY A 1 416 ? -9.281 -42.844 -24.797 1 97.81 416 GLY A C 1
ATOM 3361 O O . GLY A 1 416 ? -9.086 -41.688 -24.438 1 97.81 416 GLY A O 1
ATOM 3362 N N . ILE A 1 417 ? -8.289 -43.781 -24.922 1 98.5 417 ILE A N 1
ATOM 3363 C CA . ILE A 1 417 ? -6.902 -43.375 -24.719 1 98.5 417 ILE A CA 1
ATOM 3364 C C . ILE A 1 417 ? -6.145 -43.438 -26.047 1 98.5 417 ILE A C 1
ATOM 3366 O O . ILE A 1 417 ? -6.273 -44.438 -26.797 1 98.5 417 ILE A O 1
ATOM 3370 N N . GLN A 1 418 ? -5.457 -42.438 -26.359 1 98.38 418 GLN A N 1
ATOM 3371 C CA . GLN A 1 418 ? -4.609 -42.406 -27.547 1 98.38 418 GLN A CA 1
ATOM 3372 C C . GLN A 1 418 ? -3.16 -42.094 -27.188 1 98.38 418 GLN A C 1
ATOM 3374 O O . GLN A 1 418 ? -2.879 -41.094 -26.5 1 98.38 418 GLN A O 1
ATOM 3379 N N . ILE A 1 419 ? -2.246 -42.938 -27.484 1 98.31 419 ILE A N 1
ATOM 3380 C CA . ILE A 1 419 ? -0.808 -42.719 -27.406 1 98.31 419 ILE A CA 1
ATOM 3381 C C . ILE A 1 419 ? -0.229 -42.5 -28.797 1 98.31 419 ILE A C 1
ATOM 3383 O O . ILE A 1 419 ? -0.253 -43.438 -29.625 1 98.31 419 ILE A O 1
ATOM 3387 N N . PHE A 1 420 ? 0.264 -41.281 -29.047 1 98.44 420 PHE A N 1
ATOM 3388 C CA . PHE A 1 420 ? 0.69 -40.938 -30.391 1 98.44 420 PHE A CA 1
ATOM 3389 C C . PHE A 1 420 ? 2.125 -40.438 -30.391 1 98.44 420 PHE A C 1
ATOM 3391 O O . PHE A 1 420 ? 2.512 -39.656 -29.516 1 98.44 420 PHE A O 1
ATOM 3398 N N . SER A 1 421 ? 2.984 -40.844 -31.391 1 98.44 421 SER A N 1
ATOM 3399 C CA . SER A 1 421 ? 4.352 -40.375 -31.547 1 98.44 421 SER A CA 1
ATOM 3400 C C . SER A 1 421 ? 4.781 -40.375 -33 1 98.44 421 SER A C 1
ATOM 3402 O O . SER A 1 421 ? 4.547 -41.344 -33.719 1 98.44 421 SER A O 1
ATOM 3404 N N . LYS A 1 422 ? 5.348 -39.281 -33.406 1 98.06 422 LYS A N 1
ATOM 3405 C CA . LYS A 1 422 ? 6 -39.281 -34.719 1 98.06 422 LYS A CA 1
ATOM 3406 C C . LYS A 1 422 ? 7.328 -40 -34.656 1 98.06 422 LYS A C 1
ATOM 3408 O O . LYS A 1 422 ? 7.949 -40.25 -35.688 1 98.06 422 LYS A O 1
ATOM 3413 N N . LYS A 1 423 ? 7.684 -40.438 -33.469 1 97.75 423 LYS A N 1
ATOM 3414 C CA . LYS A 1 423 ? 8.891 -41.219 -33.219 1 97.75 423 LYS A CA 1
ATOM 3415 C C . LYS A 1 423 ? 8.547 -42.562 -32.625 1 97.75 423 LYS A C 1
ATOM 3417 O O . LYS A 1 423 ? 7.383 -42.969 -32.594 1 97.75 423 LYS A O 1
ATOM 3422 N N . ASN A 1 424 ? 9.57 -43.344 -32.188 1 97.5 424 ASN A N 1
ATOM 3423 C CA . ASN A 1 424 ? 9.367 -44.719 -31.703 1 97.5 424 ASN A CA 1
ATOM 3424 C C . ASN A 1 424 ? 8.578 -44.719 -30.391 1 97.5 424 ASN A C 1
ATOM 3426 O O . ASN A 1 424 ? 8.672 -43.781 -29.594 1 97.5 424 ASN A O 1
ATOM 3430 N N . ILE A 1 425 ? 7.73 -45.781 -30.25 1 97.56 425 ILE A N 1
ATOM 3431 C CA . ILE A 1 425 ? 7.102 -46.094 -28.969 1 97.56 425 ILE A CA 1
ATOM 3432 C C . ILE A 1 425 ? 7.664 -47.406 -28.438 1 97.56 425 ILE A C 1
ATOM 3434 O O . ILE A 1 425 ? 7.656 -48.438 -29.141 1 97.56 425 ILE A O 1
ATOM 3438 N N . LYS A 1 426 ? 8.18 -47.375 -27.281 1 97.5 426 LYS A N 1
ATOM 3439 C CA . LYS A 1 426 ? 8.734 -48.562 -26.672 1 97.5 426 LYS A CA 1
ATOM 3440 C C . LYS A 1 426 ? 7.98 -48.938 -25.391 1 97.5 426 LYS A C 1
ATOM 3442 O O . LYS A 1 426 ? 7.895 -48.125 -24.469 1 97.5 426 LYS A O 1
ATOM 3447 N N . ILE A 1 427 ? 7.41 -50.156 -25.375 1 96.69 427 ILE A N 1
ATOM 3448 C CA . ILE A 1 427 ? 6.805 -50.75 -24.172 1 96.69 427 ILE A CA 1
ATOM 3449 C C . ILE A 1 427 ? 7.645 -51.906 -23.688 1 96.69 427 ILE A C 1
ATOM 3451 O O . ILE A 1 427 ? 7.672 -52.969 -24.312 1 96.69 427 ILE A O 1
ATOM 3455 N N . ILE A 1 428 ? 8.305 -51.75 -22.547 1 97.12 428 ILE A N 1
ATOM 3456 C CA . ILE A 1 428 ? 9.273 -52.719 -22.078 1 97.12 428 ILE A CA 1
ATOM 3457 C C . ILE A 1 428 ? 8.93 -53.125 -20.641 1 97.12 428 ILE A C 1
ATOM 3459 O O . ILE A 1 428 ? 8.75 -52.281 -19.766 1 97.12 428 ILE A O 1
ATOM 3463 N N . SER A 1 429 ? 8.82 -54.406 -20.391 1 96.38 429 SER A N 1
ATOM 3464 C CA . SER A 1 429 ? 8.586 -54.938 -19.062 1 96.38 429 SER A CA 1
ATOM 3465 C C . SER A 1 429 ? 9.617 -56.031 -18.703 1 96.38 429 SER A C 1
ATOM 3467 O O . SER A 1 429 ? 9.977 -56.844 -19.547 1 96.38 429 SER A O 1
ATOM 3469 N N . GLN A 1 430 ? 10.117 -55.938 -17.531 1 96.12 430 GLN A N 1
ATOM 3470 C CA . GLN A 1 430 ? 10.992 -57 -17.047 1 96.12 430 GLN A CA 1
ATOM 3471 C C . GLN A 1 430 ? 10.195 -58.156 -16.484 1 96.12 430 GLN A C 1
ATOM 3473 O O . GLN A 1 430 ? 10.766 -59.125 -15.93 1 96.12 430 GLN A O 1
ATOM 3478 N N . ALA A 1 431 ? 8.922 -58 -16.578 1 96.31 431 ALA A N 1
ATOM 3479 C CA . ALA A 1 431 ? 7.988 -59.062 -16.203 1 96.31 431 ALA A CA 1
ATOM 3480 C C . ALA A 1 431 ? 7.066 -59.406 -17.359 1 96.31 431 ALA A C 1
ATOM 3482 O O . ALA A 1 431 ? 7.535 -59.781 -18.438 1 96.31 431 ALA A O 1
ATOM 3483 N N . ASP A 1 432 ? 5.695 -59.25 -17.203 1 96.38 432 ASP A N 1
ATOM 3484 C CA . ASP A 1 432 ? 4.738 -59.656 -18.219 1 96.38 432 ASP A CA 1
ATOM 3485 C C . ASP A 1 432 ? 4.07 -58.438 -18.859 1 96.38 432 ASP A C 1
ATOM 3487 O O . ASP A 1 432 ? 3.988 -57.375 -18.25 1 96.38 432 ASP A O 1
ATOM 3491 N N . ILE A 1 433 ? 3.709 -58.5 -20.141 1 96.56 433 ILE A N 1
ATOM 3492 C CA . ILE A 1 433 ? 2.811 -57.594 -20.812 1 96.56 433 ILE A CA 1
ATOM 3493 C C . ILE A 1 433 ? 1.512 -58.312 -21.188 1 96.56 433 ILE A C 1
ATOM 3495 O O . ILE A 1 433 ? 1.535 -59.344 -21.859 1 96.56 433 ILE A O 1
ATOM 3499 N N . THR A 1 434 ? 0.513 -57.812 -20.656 1 96.44 434 THR A N 1
ATOM 3500 C CA . THR A 1 434 ? -0.793 -58.375 -20.969 1 96.44 434 THR A CA 1
ATOM 3501 C C . THR A 1 434 ? -1.665 -57.344 -21.688 1 96.44 434 THR A C 1
ATOM 3503 O O . THR A 1 434 ? -1.821 -56.219 -21.219 1 96.44 434 THR A O 1
ATOM 3506 N N . MET A 1 435 ? -2.154 -57.688 -22.906 1 95.81 435 MET A N 1
ATOM 3507 C CA . MET A 1 435 ? -3.129 -56.875 -23.656 1 95.81 435 MET A CA 1
ATOM 3508 C C . MET A 1 435 ? -4.465 -57.625 -23.75 1 95.81 435 MET A C 1
ATOM 3510 O O . MET A 1 435 ? -4.543 -58.688 -24.344 1 95.81 435 MET A O 1
ATOM 3514 N N . SER A 1 436 ? -5.426 -57 -23.156 1 96.06 436 SER A N 1
ATOM 3515 C CA . SER A 1 436 ? -6.734 -57.625 -23.125 1 96.06 436 SER A CA 1
ATOM 3516 C C . SER A 1 436 ? -7.832 -56.688 -23.578 1 96.06 436 SER A C 1
ATOM 3518 O O . SER A 1 436 ? -7.918 -55.562 -23.078 1 96.06 436 SER A O 1
ATOM 3520 N N . ALA A 1 437 ? -8.734 -57.125 -24.578 1 95.88 437 ALA A N 1
ATOM 3521 C CA . ALA A 1 437 ? -9.844 -56.312 -25.062 1 95.88 437 ALA A CA 1
ATOM 3522 C C . ALA A 1 437 ? -11.164 -57.094 -24.984 1 95.88 437 ALA A C 1
ATOM 3524 O O . ALA A 1 437 ? -11.211 -58.281 -25.25 1 95.88 437 ALA A O 1
ATOM 3525 N N . GLU A 1 438 ? -12.164 -56.406 -24.578 1 94.75 438 GLU A N 1
ATOM 3526 C CA . GLU A 1 438 ? -13.477 -57.062 -24.5 1 94.75 438 GLU A CA 1
ATOM 3527 C C . GLU A 1 438 ? -14.117 -57.188 -25.875 1 94.75 438 GLU A C 1
ATOM 3529 O O . GLU A 1 438 ? -15.117 -57.875 -26.047 1 94.75 438 GLU A O 1
ATOM 3534 N N . LYS A 1 439 ? -13.57 -56.562 -26.844 1 95.25 439 LYS A N 1
ATOM 3535 C CA . LYS A 1 439 ? -14.109 -56.688 -28.203 1 95.25 439 LYS A CA 1
ATOM 3536 C C . LYS A 1 439 ? -13.023 -57.125 -29.172 1 95.25 439 LYS A C 1
ATOM 3538 O O . LYS A 1 439 ? -12.828 -58.344 -29.406 1 95.25 439 LYS A O 1
ATOM 3543 N N . LYS A 1 440 ? -12.242 -56.188 -29.734 1 96.25 440 LYS A N 1
ATOM 3544 C CA . LYS A 1 440 ? -11.312 -56.531 -30.797 1 96.25 440 LYS A CA 1
ATOM 3545 C C . LYS A 1 440 ? -9.93 -55.938 -30.547 1 96.25 440 LYS A C 1
ATOM 3547 O O . LYS A 1 440 ? -9.812 -54.875 -29.906 1 96.25 440 LYS A O 1
ATOM 3552 N N . ILE A 1 441 ? -8.789 -56.594 -30.953 1 95.81 441 ILE A N 1
ATOM 3553 C CA . ILE A 1 441 ? -7.43 -56.062 -31.047 1 95.81 441 ILE A CA 1
ATOM 3554 C C . ILE A 1 441 ? -6.969 -56.062 -32.5 1 95.81 441 ILE A C 1
ATOM 3556 O O . ILE A 1 441 ? -7.031 -57.094 -33.188 1 95.81 441 ILE A O 1
ATOM 3560 N N . SER A 1 442 ? -6.688 -54.969 -32.969 1 96.06 442 SER A N 1
ATOM 3561 C CA . SER A 1 442 ? -6.148 -54.844 -34.312 1 96.06 442 SER A CA 1
ATOM 3562 C C . SER A 1 442 ? -4.711 -54.344 -34.281 1 96.06 442 SER A C 1
ATOM 3564 O O . SER A 1 442 ? -4.438 -53.25 -33.781 1 96.06 442 SER A O 1
ATOM 3566 N N . ILE A 1 443 ? -3.762 -55.125 -34.781 1 95.31 443 ILE A N 1
ATOM 3567 C CA . ILE A 1 443 ? -2.357 -54.75 -34.906 1 95.31 443 ILE A CA 1
ATOM 3568 C C . ILE A 1 443 ? -2.002 -54.594 -36.375 1 95.31 443 ILE A C 1
ATOM 3570 O O . ILE A 1 443 ? -2.168 -55.5 -37.188 1 95.31 443 ILE A O 1
ATOM 3574 N N . SER A 1 444 ? -1.61 -53.375 -36.719 1 95.81 444 SER A N 1
ATOM 3575 C CA . SER A 1 444 ? -1.28 -53.125 -38.125 1 95.81 444 SER A CA 1
ATOM 3576 C C . SER A 1 444 ? 0.019 -52.344 -38.25 1 95.81 444 SER A C 1
ATOM 3578 O O . SER A 1 444 ? 0.293 -51.469 -37.438 1 95.81 444 SER A O 1
ATOM 3580 N N . ALA A 1 445 ? 0.877 -52.625 -39.219 1 95.19 445 ALA A N 1
ATOM 3581 C CA . ALA A 1 445 ? 2.1 -51.906 -39.562 1 95.19 445 ALA A CA 1
ATOM 3582 C C . ALA A 1 445 ? 2.234 -51.75 -41.094 1 95.19 445 ALA A C 1
ATOM 3584 O O . ALA A 1 445 ? 1.791 -52.594 -41.844 1 95.19 445 ALA A O 1
ATOM 3585 N N . LYS A 1 446 ? 2.818 -50.656 -41.438 1 93.88 446 LYS A N 1
ATOM 3586 C CA . LYS A 1 446 ? 2.957 -50.344 -42.875 1 93.88 446 LYS A CA 1
ATOM 3587 C C . LYS A 1 446 ? 4.059 -51.188 -43.5 1 93.88 446 LYS A C 1
ATOM 3589 O O . LYS A 1 446 ? 3.914 -51.656 -44.625 1 93.88 446 LYS A O 1
ATOM 3594 N N . ASP A 1 447 ? 5.129 -51.438 -42.781 1 94.19 447 ASP A N 1
ATOM 3595 C CA . ASP A 1 447 ? 6.297 -52.031 -43.406 1 94.19 447 ASP A CA 1
ATOM 3596 C C . ASP A 1 447 ? 6.5 -53.469 -42.938 1 94.19 447 ASP A C 1
ATOM 3598 O O . ASP A 1 447 ? 6.73 -54.344 -43.75 1 94.19 447 ASP A O 1
ATOM 3602 N N . GLU A 1 448 ? 6.504 -53.656 -41.562 1 95.44 448 GLU A N 1
ATOM 3603 C CA . GLU A 1 448 ? 6.855 -55 -41.094 1 95.44 448 GLU A CA 1
ATOM 3604 C C . GLU A 1 448 ? 6.332 -55.219 -39.656 1 95.44 448 GLU A C 1
ATOM 3606 O O . GLU A 1 448 ? 6.324 -54.312 -38.844 1 95.44 448 GLU A O 1
ATOM 3611 N N . ILE A 1 449 ? 5.82 -56.562 -39.375 1 95.62 449 ILE A N 1
ATOM 3612 C CA . ILE A 1 449 ? 5.531 -57.031 -38.031 1 95.62 449 ILE A CA 1
ATOM 3613 C C . ILE A 1 449 ? 6.395 -58.25 -37.719 1 95.62 449 ILE A C 1
ATOM 3615 O O . ILE A 1 449 ? 6.355 -59.25 -38.438 1 95.62 449 ILE A O 1
ATOM 3619 N N . ASN A 1 450 ? 7.117 -58.094 -36.688 1 94.94 450 ASN A N 1
ATOM 3620 C CA . ASN A 1 450 ? 7.965 -59.188 -36.219 1 94.94 450 ASN A CA 1
ATOM 3621 C C . ASN A 1 450 ? 7.613 -59.594 -34.781 1 94.94 450 ASN A C 1
ATOM 3623 O O . ASN A 1 450 ? 7.664 -58.781 -33.875 1 94.94 450 ASN A O 1
ATOM 3627 N N . ILE A 1 451 ? 7.176 -60.906 -34.625 1 93.81 451 ILE A N 1
ATOM 3628 C CA . ILE A 1 451 ? 6.895 -61.5 -33.344 1 93.81 451 ILE A CA 1
ATOM 3629 C C . ILE A 1 451 ? 7.922 -62.594 -33.031 1 93.81 451 ILE A C 1
ATOM 3631 O O . ILE A 1 451 ? 8.031 -63.594 -33.781 1 93.81 451 ILE A O 1
ATOM 3635 N N . THR A 1 452 ? 8.609 -62.375 -31.984 1 93.69 452 THR A N 1
ATOM 3636 C CA . THR A 1 452 ? 9.68 -63.344 -31.703 1 93.69 452 THR A CA 1
ATOM 3637 C C . THR A 1 452 ? 9.68 -63.719 -30.219 1 93.69 452 THR A C 1
ATOM 3639 O O . THR A 1 452 ? 9.477 -62.875 -29.344 1 93.69 452 THR A O 1
ATOM 3642 N N . CYS A 1 453 ? 9.852 -65.062 -29.938 1 93 453 CYS A N 1
ATOM 3643 C CA . CYS A 1 453 ? 10.031 -65.625 -28.609 1 93 453 CYS A CA 1
ATOM 3644 C C . CYS A 1 453 ? 10.938 -66.875 -28.641 1 93 453 CYS A C 1
ATOM 3646 O O . CYS A 1 453 ? 10.586 -67.875 -29.234 1 93 453 CYS A O 1
ATOM 3648 N N . LYS A 1 454 ? 12.062 -66.812 -28 1 92 454 LYS A N 1
ATOM 3649 C CA . LYS A 1 454 ? 13.039 -67.875 -28.062 1 92 454 LYS A CA 1
ATOM 3650 C C . LYS A 1 454 ? 13.32 -68.312 -29.5 1 92 454 LYS A C 1
ATOM 3652 O O . LYS A 1 454 ? 13.656 -67.438 -30.344 1 92 454 LYS A O 1
ATOM 3657 N N . GLU A 1 455 ? 12.898 -69.625 -29.984 1 88.88 455 GLU A N 1
ATOM 3658 C CA . GLU A 1 455 ? 13.211 -70.062 -31.328 1 88.88 455 GLU A CA 1
ATOM 3659 C C . GLU A 1 455 ? 12.023 -69.875 -32.281 1 88.88 455 GLU A C 1
ATOM 3661 O O . GLU A 1 455 ? 12.133 -70.125 -33.469 1 88.88 455 GLU A O 1
ATOM 3666 N N . SER A 1 456 ? 10.992 -69.375 -31.75 1 91.88 456 SER A N 1
ATOM 3667 C CA . SER A 1 456 ? 9.805 -69.188 -32.562 1 91.88 456 SER A CA 1
ATOM 3668 C C . SER A 1 456 ? 9.758 -67.75 -33.125 1 91.88 456 SER A C 1
ATOM 3670 O O . SER A 1 456 ? 10.141 -66.812 -32.406 1 91.88 456 SER A O 1
ATOM 3672 N N . SER A 1 457 ? 9.344 -67.625 -34.406 1 93.44 457 SER A N 1
ATOM 3673 C CA . SER A 1 457 ? 9.219 -66.25 -35 1 93.44 457 SER A CA 1
ATOM 3674 C C . SER A 1 457 ? 8.125 -66.25 -36.062 1 93.44 457 SER A C 1
ATOM 3676 O O . SER A 1 457 ? 7.891 -67.188 -36.75 1 93.44 457 SER A O 1
ATOM 3678 N N . ILE A 1 458 ? 7.418 -65.188 -36.062 1 93.19 458 ILE A N 1
ATOM 3679 C CA . ILE A 1 458 ? 6.48 -64.812 -37.125 1 93.19 458 ILE A CA 1
ATOM 3680 C C . ILE A 1 458 ? 6.879 -63.5 -37.75 1 93.19 458 ILE A C 1
ATOM 3682 O O . ILE A 1 458 ? 6.965 -62.5 -37.062 1 93.19 458 ILE A O 1
ATOM 3686 N N . LYS A 1 459 ? 7.184 -63.5 -39 1 95 459 LYS A N 1
ATOM 3687 C CA . LYS A 1 459 ? 7.535 -62.312 -39.75 1 95 459 LYS A CA 1
ATOM 3688 C C . LYS A 1 459 ? 6.508 -62.031 -40.844 1 95 459 LYS A C 1
ATOM 3690 O O . LYS A 1 459 ? 6.23 -62.875 -41.656 1 95 459 LYS A O 1
ATOM 3695 N N . MET A 1 460 ? 6.016 -60.844 -40.844 1 94.88 460 MET A N 1
ATOM 3696 C CA . MET A 1 460 ? 4.996 -60.438 -41.812 1 94.88 460 MET A CA 1
ATOM 3697 C C . MET A 1 460 ? 5.414 -59.156 -42.531 1 94.88 460 MET A C 1
ATOM 3699 O O . MET A 1 460 ? 5.5 -58.094 -41.938 1 94.88 460 MET A O 1
ATOM 3703 N N . ASN A 1 461 ? 5.641 -59.094 -43.812 1 94.31 461 ASN A N 1
ATOM 3704 C CA . ASN A 1 461 ? 6.016 -57.969 -44.656 1 94.31 461 ASN A CA 1
ATOM 3705 C C . ASN A 1 461 ? 5.48 -58.125 -46.094 1 94.31 461 ASN A C 1
ATOM 3707 O O . ASN A 1 461 ? 6.113 -57.688 -47.062 1 94.31 461 ASN A O 1
ATOM 3711 N N . GLY A 1 462 ? 4.438 -58.719 -46.188 1 91.25 462 GLY A N 1
ATOM 3712 C CA . GLY A 1 462 ? 3.877 -59.156 -47.438 1 91.25 462 GLY A CA 1
ATOM 3713 C C . GLY A 1 462 ? 3.914 -60.688 -47.594 1 91.25 462 GLY A C 1
ATOM 3714 O O . GLY A 1 462 ? 2.955 -61.281 -48.094 1 91.25 462 GLY A O 1
ATOM 3715 N N . ILE A 1 463 ? 5.137 -61.188 -47.219 1 92.88 463 ILE A N 1
ATOM 3716 C CA . ILE A 1 463 ? 5.316 -62.625 -47.062 1 92.88 463 ILE A CA 1
ATOM 3717 C C . ILE A 1 463 ? 5.215 -63 -45.594 1 92.88 463 ILE A C 1
ATOM 3719 O O . ILE A 1 463 ? 5.785 -62.312 -44.75 1 92.88 463 ILE A O 1
ATOM 3723 N N . THR A 1 464 ? 4.441 -64.125 -45.312 1 93.81 464 THR A N 1
ATOM 3724 C CA . THR A 1 464 ? 4.297 -64.562 -43.906 1 93.81 464 THR A CA 1
ATOM 3725 C C . THR A 1 464 ? 5.191 -65.75 -43.625 1 93.81 464 THR A C 1
ATOM 3727 O O . THR A 1 464 ? 4.992 -66.812 -44.219 1 93.81 464 THR A O 1
ATOM 3730 N N . ASN A 1 465 ? 6.082 -65.562 -42.781 1 92.88 465 ASN A N 1
ATOM 3731 C CA . ASN A 1 465 ? 6.988 -66.625 -42.406 1 92.88 465 ASN A CA 1
ATOM 3732 C C . ASN A 1 465 ? 6.793 -67 -40.938 1 92.88 465 ASN A C 1
ATOM 3734 O O . ASN A 1 465 ? 6.945 -66.188 -40.031 1 92.88 465 ASN A O 1
ATOM 3738 N N . ILE A 1 466 ? 6.402 -68.25 -40.688 1 93.25 466 ILE A N 1
ATOM 3739 C CA . ILE A 1 466 ? 6.242 -68.812 -39.344 1 93.25 466 ILE A CA 1
ATOM 3740 C C . ILE A 1 466 ? 7.316 -69.875 -39.094 1 93.25 466 ILE A C 1
ATOM 3742 O O . ILE A 1 466 ? 7.391 -70.875 -39.812 1 93.25 466 ILE A O 1
ATOM 3746 N N . SER A 1 467 ? 8.102 -69.562 -38.156 1 91.88 467 SER A N 1
ATOM 3747 C CA . SER A 1 467 ? 9.211 -70.5 -37.906 1 91.88 467 SER A CA 1
ATOM 3748 C C . SER A 1 467 ? 9.273 -70.875 -36.438 1 91.88 467 SER A C 1
ATOM 3750 O O . SER A 1 467 ? 8.867 -70.125 -35.562 1 91.88 467 SER A O 1
ATOM 3752 N N . GLY A 1 468 ? 9.719 -72.125 -36.062 1 89.38 468 GLY A N 1
ATOM 3753 C CA . GLY A 1 468 ? 9.945 -72.688 -34.75 1 89.38 468 GLY A CA 1
ATOM 3754 C C . GLY A 1 468 ? 10.641 -74 -34.781 1 89.38 468 GLY A C 1
ATOM 3755 O O . GLY A 1 468 ? 10.805 -74.625 -35.844 1 89.38 468 GLY A O 1
ATOM 3756 N N . LYS A 1 469 ? 11.172 -74.375 -33.656 1 89.88 469 LYS A N 1
ATOM 3757 C CA . LYS A 1 469 ? 11.734 -75.75 -33.594 1 89.88 469 LYS A CA 1
ATOM 3758 C C . LYS A 1 469 ? 10.758 -76.75 -34.125 1 89.88 469 LYS A C 1
ATOM 3760 O O . LYS A 1 469 ? 11.148 -77.688 -34.875 1 89.88 469 LYS A O 1
ATOM 3765 N N . GLU A 1 470 ? 9.5 -76.625 -33.75 1 88.56 470 GLU A N 1
ATOM 3766 C CA . GLU A 1 470 ? 8.367 -77.375 -34.281 1 88.56 470 GLU A CA 1
ATOM 3767 C C . GLU A 1 470 ? 7.137 -76.5 -34.438 1 88.56 470 GLU A C 1
ATOM 3769 O O . GLU A 1 470 ? 6.828 -75.688 -33.562 1 88.56 470 GLU A O 1
ATOM 3774 N N . VAL A 1 471 ? 6.543 -76.562 -35.656 1 86.94 471 VAL A N 1
ATOM 3775 C CA . VAL A 1 471 ? 5.309 -75.812 -35.906 1 86.94 471 VAL A CA 1
ATOM 3776 C C . VAL A 1 471 ? 4.141 -76.75 -36.031 1 86.94 471 VAL A C 1
ATOM 3778 O O . VAL A 1 471 ? 4.105 -77.625 -36.969 1 86.94 471 VAL A O 1
ATOM 3781 N N . LYS A 1 472 ? 3.264 -76.75 -35.188 1 83.88 472 LYS A N 1
ATOM 3782 C CA . LYS A 1 472 ? 2.121 -77.688 -35.219 1 83.88 472 LYS A CA 1
ATOM 3783 C C . LYS A 1 472 ? 0.844 -76.938 -35.625 1 83.88 472 LYS A C 1
ATOM 3785 O O . LYS A 1 472 ? 0.51 -75.938 -35.031 1 83.88 472 LYS A O 1
ATOM 3790 N N . THR A 1 473 ? 0.262 -77.312 -36.719 1 78.12 473 THR A N 1
ATOM 3791 C CA . THR A 1 473 ? -1.033 -76.812 -37.156 1 78.12 473 THR A CA 1
ATOM 3792 C C . THR A 1 473 ? -2.07 -77.938 -37.188 1 78.12 473 THR A C 1
ATOM 3794 O O . THR A 1 473 ? -1.798 -79 -37.719 1 78.12 473 THR A O 1
ATOM 3797 N N . ASN A 1 474 ? -3.064 -78 -36.5 1 66.62 474 ASN A N 1
ATOM 3798 C CA . ASN A 1 474 ? -4.047 -79.062 -36.594 1 66.62 474 ASN A CA 1
ATOM 3799 C C . ASN A 1 474 ? -5.211 -78.688 -37.5 1 66.62 474 ASN A C 1
ATOM 3801 O O . ASN A 1 474 ? -5.617 -77.562 -37.562 1 66.62 474 ASN A O 1
ATOM 3805 N N . MET B 1 1 ? -19.875 56.469 8.484 1 28.05 1 MET B N 1
ATOM 3806 C CA . MET B 1 1 ? -20.703 55.281 8.391 1 28.05 1 MET B CA 1
ATOM 3807 C C . MET B 1 1 ? -20.719 54.5 9.719 1 28.05 1 MET B C 1
ATOM 3809 O O . MET B 1 1 ? -19.656 54.188 10.266 1 28.05 1 MET B O 1
ATOM 3813 N N . SER B 1 2 ? -21.656 54.688 10.586 1 30.45 2 SER B N 1
ATOM 3814 C CA . SER B 1 2 ? -21.812 54.25 11.969 1 30.45 2 SER B CA 1
ATOM 3815 C C . SER B 1 2 ? -21.625 52.75 12.094 1 30.45 2 SER B C 1
ATOM 3817 O O . SER B 1 2 ? -22.312 51.969 11.43 1 30.45 2 SER B O 1
ATOM 3819 N N . LEU B 1 3 ? -20.391 52.344 12.289 1 40.25 3 LEU B N 1
ATOM 3820 C CA . LEU B 1 3 ? -20.047 50.969 12.586 1 40.25 3 LEU B CA 1
ATOM 3821 C C . LEU B 1 3 ? -21.016 50.375 13.609 1 40.25 3 LEU B C 1
ATOM 3823 O O . LEU B 1 3 ? -21.016 50.75 14.773 1 40.25 3 LEU B O 1
ATOM 3827 N N . SER B 1 4 ? -22.266 50.156 13.312 1 41.31 4 SER B N 1
ATOM 3828 C CA . SER B 1 4 ? -23.219 49.562 14.219 1 41.31 4 SER B CA 1
ATOM 3829 C C . SER B 1 4 ? -22.625 48.344 14.914 1 41.31 4 SER B C 1
ATOM 3831 O O . SER B 1 4 ? -22.188 47.375 14.258 1 41.31 4 SER B O 1
ATOM 3833 N N . VAL B 1 5 ? -22.078 48.594 16.062 1 48.03 5 VAL B N 1
ATOM 3834 C CA . VAL B 1 5 ? -21.547 47.594 16.984 1 48.03 5 VAL B CA 1
ATOM 3835 C C . VAL B 1 5 ? -22.641 46.562 17.312 1 48.03 5 VAL B C 1
ATOM 3837 O O . VAL B 1 5 ? -23.703 46.938 17.828 1 48.03 5 VAL B O 1
ATOM 3840 N N . ILE B 1 6 ? -22.859 45.5 16.641 1 52.5 6 ILE B N 1
ATOM 3841 C CA . ILE B 1 6 ? -23.781 44.438 16.969 1 52.5 6 ILE B CA 1
ATOM 3842 C C . ILE B 1 6 ? -23.391 43.812 18.312 1 52.5 6 ILE B C 1
ATOM 3844 O O . ILE B 1 6 ? -22.281 43.312 18.484 1 52.5 6 ILE B O 1
ATOM 3848 N N . ALA B 1 7 ? -24.109 44.219 19.406 1 56.81 7 ALA B N 1
ATOM 3849 C CA . ALA B 1 7 ? -23.938 43.844 20.797 1 56.81 7 ALA B CA 1
ATOM 3850 C C . ALA B 1 7 ? -24.578 42.469 21.094 1 56.81 7 ALA B C 1
ATOM 3852 O O . ALA B 1 7 ? -25.219 41.906 20.219 1 56.81 7 ALA B O 1
ATOM 3853 N N . TYR B 1 8 ? -24.375 41.844 22.297 1 56.91 8 TYR B N 1
ATOM 3854 C CA . TYR B 1 8 ? -24.844 40.594 22.844 1 56.91 8 TYR B CA 1
ATOM 3855 C C . TYR B 1 8 ? -26.328 40.406 22.578 1 56.91 8 TYR B C 1
ATOM 3857 O O . TYR B 1 8 ? -26.797 39.281 22.359 1 56.91 8 TYR B O 1
ATOM 3865 N N . ASN B 1 9 ? -27.047 41.562 22.422 1 63.16 9 ASN B N 1
ATOM 3866 C CA . ASN B 1 9 ? -28.5 41.469 22.281 1 63.16 9 ASN B CA 1
ATOM 3867 C C . ASN B 1 9 ? -28.906 41.031 20.875 1 63.16 9 ASN B C 1
ATOM 3869 O O . ASN B 1 9 ? -30.078 40.719 20.625 1 63.16 9 ASN B O 1
ATOM 3873 N N . ASN B 1 10 ? -27.859 40.688 20.125 1 79.88 10 ASN B N 1
ATOM 3874 C CA . ASN B 1 10 ? -28.188 40.438 18.734 1 79.88 10 ASN B CA 1
ATOM 3875 C C . ASN B 1 10 ? -28.016 38.969 18.391 1 79.88 10 ASN B C 1
ATOM 3877 O O . ASN B 1 10 ? -28.109 38.562 17.219 1 79.88 10 ASN B O 1
ATOM 3881 N N . LEU B 1 11 ? -27.75 38.125 19.406 1 88.62 11 LEU B N 1
ATOM 3882 C CA . LEU B 1 11 ? -27.594 36.719 19.125 1 88.62 11 LEU B CA 1
ATOM 3883 C C . LEU B 1 11 ? -28.688 35.906 19.812 1 88.62 11 LEU B C 1
ATOM 3885 O O . LEU B 1 11 ? -29.031 36.156 20.969 1 88.62 11 LEU B O 1
ATOM 3889 N N . GLN B 1 12 ? -29.219 35.031 19.109 1 90.25 12 GLN B N 1
ATOM 3890 C CA . GLN B 1 12 ? -30.203 34.125 19.656 1 90.25 12 GLN B CA 1
ATOM 3891 C C . GLN B 1 12 ? -29.703 32.688 19.609 1 90.25 12 GLN B C 1
ATOM 3893 O O . GLN B 1 12 ? -29.266 32.188 18.562 1 90.25 12 GLN B O 1
ATOM 3898 N N . ILE B 1 13 ? -29.734 32.062 20.797 1 93.44 13 ILE B N 1
ATOM 3899 C CA . ILE B 1 13 ? -29.297 30.656 20.906 1 93.44 13 ILE B CA 1
ATOM 3900 C C . ILE B 1 13 ? -30.484 29.781 21.328 1 93.44 13 ILE B C 1
ATOM 3902 O O . ILE B 1 13 ? -31.109 30.031 22.359 1 93.44 13 ILE B O 1
ATOM 3906 N N . ALA B 1 14 ? -30.828 28.969 20.516 1 91.88 14 ALA B N 1
ATOM 3907 C CA . ALA B 1 14 ? -31.891 28.016 20.812 1 91.88 14 ALA B CA 1
ATOM 3908 C C . ALA B 1 14 ? -31.344 26.594 20.938 1 91.88 14 ALA B C 1
ATOM 3910 O O . ALA B 1 14 ? -30.516 26.172 20.125 1 91.88 14 ALA B O 1
ATOM 3911 N N . PRO B 1 15 ? -31.766 25.719 21.906 1 91.56 15 PRO B N 1
ATOM 3912 C CA . PRO B 1 15 ? -32.938 25.891 22.766 1 91.56 15 PRO B CA 1
ATOM 3913 C C . PRO B 1 15 ? -32.625 26.5 24.125 1 91.56 15 PRO B C 1
ATOM 3915 O O . PRO B 1 15 ? -33.469 26.625 24.984 1 91.56 15 PRO B O 1
ATOM 3918 N N . TYR B 1 16 ? -31.422 26.891 24.297 1 91.31 16 TYR B N 1
ATOM 3919 C CA . TYR B 1 16 ? -31.016 27.328 25.625 1 91.31 16 TYR B CA 1
ATOM 3920 C C . TYR B 1 16 ? -31.297 28.828 25.812 1 91.31 16 TYR B C 1
ATOM 3922 O O . TYR B 1 16 ? -31 29.625 24.938 1 91.31 16 TYR B O 1
ATOM 3930 N N . LYS B 1 17 ? -31.859 29.078 26.938 1 89.12 17 LYS B N 1
ATOM 3931 C CA . LYS B 1 17 ? -32.062 30.469 27.312 1 89.12 17 LYS B CA 1
ATOM 3932 C C . LYS B 1 17 ? -31.031 30.906 28.359 1 89.12 17 LYS B C 1
ATOM 3934 O O . LYS B 1 17 ? -31.016 30.375 29.484 1 89.12 17 LYS B O 1
ATOM 3939 N N . LEU B 1 18 ? -30.266 31.891 27.953 1 90.19 18 LEU B N 1
ATOM 3940 C CA . LEU B 1 18 ? -29.219 32.375 28.828 1 90.19 18 LEU B CA 1
ATOM 3941 C C . LEU B 1 18 ? -29.562 33.719 29.422 1 90.19 18 LEU B C 1
ATOM 3943 O O . LEU B 1 18 ? -30.172 34.562 28.75 1 90.19 18 LEU B O 1
ATOM 3947 N N . THR B 1 19 ? -29.188 33.906 30.656 1 89.75 19 THR B N 1
ATOM 3948 C CA . THR B 1 19 ? -29.297 35.219 31.25 1 89.75 19 THR B CA 1
ATOM 3949 C C . THR B 1 19 ? -28.266 36.156 30.656 1 89.75 19 THR B C 1
ATOM 3951 O O . THR B 1 19 ? -28.547 37.344 30.422 1 89.75 19 THR B O 1
ATOM 3954 N N . ASN B 1 20 ? -27.094 35.656 30.5 1 90.69 20 ASN B N 1
ATOM 3955 C CA . ASN B 1 20 ? -26 36.406 29.906 1 90.69 20 ASN B CA 1
ATOM 3956 C C . ASN B 1 20 ? -25.078 35.5 29.094 1 90.69 20 ASN B C 1
ATOM 3958 O O . ASN B 1 20 ? -24.641 34.438 29.562 1 90.69 20 ASN B O 1
ATOM 3962 N N . LEU B 1 21 ? -24.844 35.969 27.844 1 92.31 21 LEU B N 1
ATOM 3963 C CA . LEU B 1 21 ? -23.859 35.281 27.016 1 92.31 21 LEU B CA 1
ATOM 3964 C C . LEU B 1 21 ? -22.453 35.844 27.234 1 92.31 21 LEU B C 1
ATOM 3966 O O . LEU B 1 21 ? -22.25 37.062 27.125 1 92.31 21 LEU B O 1
ATOM 3970 N N . LEU B 1 22 ? -21.531 35.031 27.594 1 91.75 22 LEU B N 1
ATOM 3971 C CA . LEU B 1 22 ? -20.188 35.469 27.953 1 91.75 22 LEU B CA 1
ATOM 3972 C C . LEU B 1 22 ? -19.234 35.344 26.766 1 91.75 22 LEU B C 1
ATOM 3974 O O . LEU B 1 22 ? -18.484 36.281 26.453 1 91.75 22 LEU B O 1
ATOM 3978 N N . GLU B 1 23 ? -19.188 34.219 26.219 1 94.5 23 GLU B N 1
ATOM 3979 C CA . GLU B 1 23 ? -18.297 33.938 25.094 1 94.5 23 GLU B CA 1
ATOM 3980 C C . GLU B 1 23 ? -18.984 33.062 24.047 1 94.5 23 GLU B C 1
ATOM 3982 O O . GLU B 1 23 ? -19.812 32.219 24.391 1 94.5 23 GLU B O 1
ATOM 3987 N N . LEU B 1 24 ? -18.656 33.281 22.828 1 96.44 24 LEU B N 1
ATOM 3988 C CA . LEU B 1 24 ? -19.156 32.469 21.734 1 96.44 24 LEU B CA 1
ATOM 3989 C C . LEU B 1 24 ? -18.109 32.375 20.609 1 96.44 24 LEU B C 1
ATOM 3991 O O . LEU B 1 24 ? -17.5 33.375 20.25 1 96.44 24 LEU B O 1
ATOM 3995 N N . LYS B 1 25 ? -17.828 31.203 20.188 1 97.5 25 LYS B N 1
ATOM 3996 C CA . LYS B 1 25 ? -16.906 30.969 19.078 1 97.5 25 LYS B CA 1
ATOM 3997 C C . LYS B 1 25 ? -17.5 29.984 18.062 1 97.5 25 LYS B C 1
ATOM 3999 O O . LYS B 1 25 ? -18 28.922 18.453 1 97.5 25 LYS B O 1
ATOM 4004 N N . ILE B 1 26 ? -17.531 30.328 16.828 1 98 26 ILE B N 1
ATOM 4005 C CA . ILE B 1 26 ? -17.906 29.453 15.719 1 98 26 ILE B CA 1
ATOM 4006 C C . ILE B 1 26 ? -16.75 29.344 14.727 1 98 26 ILE B C 1
ATOM 4008 O O . ILE B 1 26 ? -16.156 30.359 14.336 1 98 26 ILE B O 1
ATOM 4012 N N . THR B 1 27 ? -16.344 28.156 14.367 1 98.44 27 THR B N 1
ATOM 4013 C CA . THR B 1 27 ? -15.281 27.938 13.391 1 98.44 27 THR B CA 1
ATOM 4014 C C . THR B 1 27 ? -15.781 27.062 12.25 1 98.44 27 THR B C 1
ATOM 4016 O O . THR B 1 27 ? -16.422 26.031 12.484 1 98.44 27 THR B O 1
ATOM 4019 N N . LYS B 1 28 ? -15.508 27.469 11.023 1 98.06 28 LYS B N 1
ATOM 4020 C CA . LYS B 1 28 ? -15.82 26.703 9.82 1 98.06 28 LYS B CA 1
ATOM 4021 C C . LYS B 1 28 ? -14.594 26.562 8.93 1 98.06 28 LYS B C 1
ATOM 4023 O O . LYS B 1 28 ? -13.961 27.562 8.57 1 98.06 28 LYS B O 1
ATOM 4028 N N . LYS B 1 29 ? -14.219 25.406 8.641 1 97.31 29 LYS B N 1
ATOM 4029 C CA . LYS B 1 29 ? -13.094 25.094 7.766 1 97.31 29 LYS B CA 1
ATOM 4030 C C . LYS B 1 29 ? -13.445 23.953 6.809 1 97.31 29 LYS B C 1
ATOM 4032 O O . LYS B 1 29 ? -14.188 23.047 7.168 1 97.31 29 LYS B O 1
ATOM 4037 N N . MET B 1 30 ? -12.859 24.016 5.617 1 96.56 30 MET B N 1
ATOM 4038 C CA . MET B 1 30 ? -13.039 22.922 4.676 1 96.56 30 MET B CA 1
ATOM 4039 C C . MET B 1 30 ? -12.547 21.609 5.277 1 96.56 30 MET B C 1
ATOM 4041 O O . MET B 1 30 ? -11.508 21.562 5.938 1 96.56 30 MET B O 1
ATOM 4045 N N . ASN B 1 31 ? -13.258 20.484 5.059 1 97.5 31 ASN B N 1
ATOM 4046 C CA . ASN B 1 31 ? -12.922 19.125 5.449 1 97.5 31 ASN B CA 1
ATOM 4047 C C . ASN B 1 31 ? -13.133 18.891 6.945 1 97.5 31 ASN B C 1
ATOM 4049 O O . ASN B 1 31 ? -12.945 17.781 7.441 1 97.5 31 ASN B O 1
ATOM 4053 N N . ASP B 1 32 ? -13.477 19.969 7.688 1 97.94 32 ASP B N 1
ATOM 4054 C CA . ASP B 1 32 ? -13.844 19.844 9.094 1 97.94 32 ASP B CA 1
ATOM 4055 C C . ASP B 1 32 ? -15.328 20.125 9.305 1 97.94 32 ASP B C 1
ATOM 4057 O O . ASP B 1 32 ? -15.961 20.797 8.492 1 97.94 32 ASP B O 1
ATOM 4061 N N . HIS B 1 33 ? -15.781 19.547 10.375 1 98.38 33 HIS B N 1
ATOM 4062 C CA . HIS B 1 33 ? -17.109 19.984 10.797 1 98.38 33 HIS B CA 1
ATOM 4063 C C . HIS B 1 33 ? -17.078 21.375 11.422 1 98.38 33 HIS B C 1
ATOM 4065 O O . HIS B 1 33 ? -16.062 21.75 12.031 1 98.38 33 HIS B O 1
ATOM 4071 N N . ALA B 1 34 ? -18.156 22.094 11.117 1 98.38 34 ALA B N 1
ATOM 4072 C CA . ALA B 1 34 ? -18.25 23.375 11.828 1 98.38 34 ALA B CA 1
ATOM 4073 C C . ALA B 1 34 ? -18.406 23.156 13.328 1 98.38 34 ALA B C 1
ATOM 4075 O O . ALA B 1 34 ? -19.062 22.203 13.758 1 98.38 34 ALA B O 1
ATOM 4076 N N . ARG B 1 35 ? -17.859 24.047 14.086 1 98.44 35 ARG B N 1
ATOM 4077 C CA . ARG B 1 35 ? -17.875 23.875 15.531 1 98.44 35 ARG B CA 1
ATOM 4078 C C . ARG B 1 35 ? -18.359 25.156 16.219 1 98.44 35 ARG B C 1
ATOM 4080 O O . ARG B 1 35 ? -18.109 26.266 15.742 1 98.44 35 ARG B O 1
ATOM 4087 N N . LEU B 1 36 ? -19.094 24.875 17.328 1 98.19 36 LEU B N 1
ATOM 4088 C CA . LEU B 1 36 ? -19.625 25.953 18.156 1 98.19 36 LEU B CA 1
ATOM 4089 C C . LEU B 1 36 ? -19.219 25.75 19.609 1 98.19 36 LEU B C 1
ATOM 4091 O O . LEU B 1 36 ? -19.281 24.625 20.125 1 98.19 36 LEU B O 1
ATOM 4095 N N . TYR B 1 37 ? -18.734 26.734 20.172 1 98.06 37 TYR B N 1
ATOM 4096 C CA . TYR B 1 37 ? -18.484 26.797 21.609 1 98.06 37 TYR B CA 1
ATOM 4097 C C . TYR B 1 37 ? -19.047 28.078 22.219 1 98.06 37 TYR B C 1
ATOM 4099 O O . TYR B 1 37 ? -18.906 29.156 21.641 1 98.06 37 TYR B O 1
ATOM 4107 N N . PHE B 1 38 ? -19.797 28 23.359 1 96.38 38 PHE B N 1
ATOM 4108 C CA . PHE B 1 38 ? -20.172 29.219 24.047 1 96.38 38 PHE B CA 1
ATOM 4109 C C . PHE B 1 38 ? -20.297 28.984 25.547 1 96.38 38 PHE B C 1
ATOM 4111 O O . PHE B 1 38 ? -20.422 27.844 25.984 1 96.38 38 PHE B O 1
ATOM 4118 N N . THR B 1 39 ? -20.109 29.969 26.203 1 95.06 39 THR B N 1
ATOM 4119 C CA . THR B 1 39 ? -20.328 29.984 27.641 1 95.06 39 THR B CA 1
ATOM 4120 C C . THR B 1 39 ? -21.25 31.141 28.047 1 95.06 39 THR B C 1
ATOM 4122 O O . THR B 1 39 ? -21.234 32.188 27.406 1 95.06 39 THR B O 1
ATOM 4125 N N . GLY B 1 40 ? -22.125 30.859 29.031 1 92.81 40 GLY B N 1
ATOM 4126 C CA . GLY B 1 40 ? -23.062 31.875 29.531 1 92.81 40 GLY B CA 1
ATOM 4127 C C . GLY B 1 40 ? -23.609 31.531 30.906 1 92.81 40 GLY B C 1
ATOM 4128 O O . GLY B 1 40 ? -23.266 30.5 31.484 1 92.81 40 GLY B O 1
ATOM 4129 N N . ILE B 1 41 ? -24.375 32.469 31.406 1 93.62 41 ILE B N 1
ATOM 4130 C CA . ILE B 1 41 ? -24.984 32.312 32.719 1 93.62 41 ILE B CA 1
ATOM 4131 C C . ILE B 1 41 ? -26.453 31.891 32.562 1 93.62 41 ILE B C 1
ATOM 4133 O O . ILE B 1 41 ? -27.156 32.406 31.703 1 93.62 41 ILE B O 1
ATOM 4137 N N . VAL B 1 42 ? -26.781 30.844 33.312 1 92.12 42 VAL B N 1
ATOM 4138 C CA . VAL B 1 42 ? -28.156 30.375 33.312 1 92.12 42 VAL B CA 1
ATOM 4139 C C . VAL B 1 42 ? -28.797 30.594 34.656 1 92.12 42 VAL B C 1
ATOM 4141 O O . VAL B 1 42 ? -28.094 30.703 35.688 1 92.12 42 VAL B O 1
ATOM 4144 N N . SER B 1 43 ? -30.156 30.594 34.594 1 90 43 SER B N 1
ATOM 4145 C CA . SER B 1 43 ? -30.875 30.781 35.844 1 90 43 SER B CA 1
ATOM 4146 C C . SER B 1 43 ? -30.828 29.516 36.688 1 90 43 SER B C 1
ATOM 4148 O O . SER B 1 43 ? -30.625 28.422 36.188 1 90 43 SER B O 1
ATOM 4150 N N . GLU B 1 44 ? -31.062 29.703 37.969 1 85.81 44 GLU B N 1
ATOM 4151 C CA . GLU B 1 44 ? -31.047 28.609 38.938 1 85.81 44 GLU B CA 1
ATOM 4152 C C . GLU B 1 44 ? -32.156 27.594 38.656 1 85.81 44 GLU B C 1
ATOM 4154 O O . GLU B 1 44 ? -31.969 26.406 38.875 1 85.81 44 GLU B O 1
ATOM 4159 N N . GLU B 1 45 ? -33.156 28.062 38.125 1 83 45 GLU B N 1
ATOM 4160 C CA . GLU B 1 45 ? -34.281 27.203 37.844 1 83 45 GLU B CA 1
ATOM 4161 C C . GLU B 1 45 ? -34 26.25 36.688 1 83 45 GLU B C 1
ATOM 4163 O O . GLU B 1 45 ? -34.562 25.141 36.656 1 83 45 GLU B O 1
ATOM 4168 N N . LEU B 1 46 ? -33.156 26.609 35.906 1 79.5 46 LEU B N 1
ATOM 4169 C CA . LEU B 1 46 ? -33 25.859 34.656 1 79.5 46 LEU B CA 1
ATOM 4170 C C . LEU B 1 46 ? -31.719 25.031 34.688 1 79.5 46 LEU B C 1
ATOM 4172 O O . LEU B 1 46 ? -31.516 24.172 33.844 1 79.5 46 LEU B O 1
ATOM 4176 N N . LYS B 1 47 ? -30.844 25.156 35.625 1 70.56 47 LYS B N 1
ATOM 4177 C CA . LYS B 1 47 ? -29.469 24.656 35.656 1 70.56 47 LYS B CA 1
ATOM 4178 C C . LYS B 1 47 ? -29.438 23.141 35.469 1 70.56 47 LYS B C 1
ATOM 4180 O O . LYS B 1 47 ? -28.797 22.641 34.531 1 70.56 47 LYS B O 1
ATOM 4185 N N . ASP B 1 48 ? -30.062 22.391 36.344 1 74.56 48 ASP B N 1
ATOM 4186 C CA . ASP B 1 48 ? -29.984 20.938 36.25 1 74.56 48 ASP B CA 1
ATOM 4187 C C . ASP B 1 48 ? -30.844 20.406 35.125 1 74.56 48 ASP B C 1
ATOM 4189 O O . ASP B 1 48 ? -30.516 19.375 34.531 1 74.56 48 ASP B O 1
ATOM 4193 N N . SER B 1 49 ? -31.75 21.188 34.75 1 82 49 SER B N 1
ATOM 4194 C CA . SER B 1 49 ? -32.688 20.766 33.719 1 82 49 SER B CA 1
ATOM 4195 C C . SER B 1 49 ? -32.031 20.719 32.344 1 82 49 SER B C 1
ATOM 4197 O O . SER B 1 49 ? -32.281 19.812 31.562 1 82 49 SER B O 1
ATOM 4199 N N . TYR B 1 50 ? -31.156 21.578 32.156 1 86.38 50 TYR B N 1
ATOM 4200 C CA . TYR B 1 50 ? -30.547 21.672 30.844 1 86.38 50 TYR B CA 1
ATOM 4201 C C . TYR B 1 50 ? -29.641 20.469 30.578 1 86.38 50 TYR B C 1
ATOM 4203 O O . TYR B 1 50 ? -29.609 19.938 29.469 1 86.38 50 TYR B O 1
ATOM 4211 N N . VAL B 1 51 ? -28.891 20.047 31.547 1 86.62 51 VAL B N 1
ATOM 4212 C CA . VAL B 1 51 ? -28.031 18.875 31.391 1 86.62 51 VAL B CA 1
ATOM 4213 C C . VAL B 1 51 ? -28.891 17.625 31.156 1 86.62 51 VAL B C 1
ATOM 4215 O O . VAL B 1 51 ? -28.578 16.797 30.297 1 86.62 51 VAL B O 1
ATOM 4218 N N . GLU B 1 52 ? -29.969 17.531 31.859 1 85.88 52 GLU B N 1
ATOM 4219 C CA . GLU B 1 52 ? -30.844 16.359 31.766 1 85.88 52 GLU B CA 1
ATOM 4220 C C . GLU B 1 52 ? -31.656 16.375 30.469 1 85.88 52 GLU B C 1
ATOM 4222 O O . GLU B 1 52 ? -31.922 15.328 29.875 1 85.88 52 GLU B O 1
ATOM 4227 N N . MET B 1 53 ? -31.984 17.562 30.016 1 85.62 53 MET B N 1
ATOM 4228 C CA . MET B 1 53 ? -32.812 17.703 28.828 1 85.62 53 MET B CA 1
ATOM 4229 C C . MET B 1 53 ? -32 17.531 27.562 1 85.62 53 MET B C 1
ATOM 4231 O O . MET B 1 53 ? -32.562 17.234 26.5 1 85.62 53 MET B O 1
ATOM 4235 N N . THR B 1 54 ? -30.734 17.797 27.703 1 89 54 THR B N 1
ATOM 4236 C CA . THR B 1 54 ? -29.891 17.656 26.531 1 89 54 THR B CA 1
ATOM 4237 C C . THR B 1 54 ? -29.609 16.188 26.219 1 89 54 THR B C 1
ATOM 4239 O O . THR B 1 54 ? -29.062 15.469 27.047 1 89 54 THR B O 1
ATOM 4242 N N . GLU B 1 55 ? -30.062 15.727 25.047 1 90.25 55 GLU B N 1
ATOM 4243 C CA . GLU B 1 55 ? -29.891 14.344 24.609 1 90.25 55 GLU B CA 1
ATOM 4244 C C . GLU B 1 55 ? -28.984 14.266 23.375 1 90.25 55 GLU B C 1
ATOM 4246 O O . GLU B 1 55 ? -28.516 15.289 22.891 1 90.25 55 GLU B O 1
ATOM 4251 N N . VAL B 1 56 ? -28.812 13.102 22.906 1 87.81 56 VAL B N 1
ATOM 4252 C CA . VAL B 1 56 ? -27.859 12.805 21.844 1 87.81 56 VAL B CA 1
ATOM 4253 C C . VAL B 1 56 ? -28.281 13.5 20.562 1 87.81 56 VAL B C 1
ATOM 4255 O O . VAL B 1 56 ? -27.438 13.914 19.766 1 87.81 56 VAL B O 1
ATOM 4258 N N . GLN B 1 57 ? -29.531 13.797 20.422 1 88.06 57 GLN B N 1
ATOM 4259 C CA . GLN B 1 57 ? -30 14.383 19.172 1 88.06 57 GLN B CA 1
ATOM 4260 C C . GLN B 1 57 ? -30.469 15.82 19.391 1 88.06 57 GLN B C 1
ATOM 4262 O O . GLN B 1 57 ? -31.172 16.375 18.547 1 88.06 57 GLN B O 1
ATOM 4267 N N . THR B 1 58 ? -30.078 16.359 20.5 1 93.44 58 THR B N 1
ATOM 4268 C CA . THR B 1 58 ? -30.5 17.734 20.75 1 93.44 58 THR B CA 1
ATOM 4269 C C . THR B 1 58 ? -29.875 18.688 19.734 1 93.44 58 THR B C 1
ATOM 4271 O O . THR B 1 58 ? -28.656 18.766 19.609 1 93.44 58 THR B O 1
ATOM 4274 N N . LYS B 1 59 ? -30.766 19.453 19.078 1 95.06 59 LYS B N 1
ATOM 4275 C CA . LYS B 1 59 ? -30.344 20.406 18.062 1 95.06 59 LYS B CA 1
ATOM 4276 C C . LYS B 1 59 ? -30.094 21.781 18.688 1 95.06 59 LYS B C 1
ATOM 4278 O O . LYS B 1 59 ? -30.734 22.156 19.672 1 95.06 59 LYS B O 1
ATOM 4283 N N . ILE B 1 60 ? -29.141 22.391 18.156 1 96.12 60 ILE B N 1
ATOM 4284 C CA . ILE B 1 60 ? -28.828 23.75 18.594 1 96.12 60 ILE B CA 1
ATOM 4285 C C . ILE B 1 60 ? -28.672 24.672 17.391 1 96.12 60 ILE B C 1
ATOM 4287 O O . ILE B 1 60 ? -28.156 24.266 16.344 1 96.12 60 ILE B O 1
ATOM 4291 N N . GLN B 1 61 ? -29.156 25.891 17.5 1 96.25 61 GLN B N 1
ATOM 4292 C CA . GLN B 1 61 ? -29.047 26.906 16.453 1 96.25 61 GLN B CA 1
ATOM 4293 C C . GLN B 1 61 ? -28.641 28.266 17.031 1 96.25 61 GLN B C 1
ATOM 4295 O O . GLN B 1 61 ? -29.109 28.641 18.109 1 96.25 61 GLN B O 1
ATOM 4300 N N . VAL B 1 62 ? -27.766 28.828 16.344 1 95.75 62 VAL B N 1
ATOM 4301 C CA . VAL B 1 62 ? -27.359 30.188 16.672 1 95.75 62 VAL B CA 1
ATOM 4302 C C . VAL B 1 62 ? -27.672 31.125 15.516 1 95.75 62 VAL B C 1
ATOM 4304 O O . VAL B 1 62 ? -27.281 30.875 14.375 1 95.75 62 VAL B O 1
ATOM 4307 N N . SER B 1 63 ? -28.406 32.188 15.812 1 93.81 63 SER B N 1
ATOM 4308 C CA . SER B 1 63 ? -28.781 33.188 14.789 1 93.81 63 SER B CA 1
ATOM 4309 C C . SER B 1 63 ? -28.453 34.594 15.234 1 93.81 63 SER B C 1
ATOM 4311 O O . SER B 1 63 ? -28.453 34.906 16.422 1 93.81 63 SER B O 1
ATOM 4313 N N . GLN B 1 64 ? -28.125 35.312 14.234 1 90.25 64 GLN B N 1
ATOM 4314 C CA . GLN B 1 64 ? -27.906 36.719 14.461 1 90.25 64 GLN B CA 1
ATOM 4315 C C . GLN B 1 64 ? -29.141 37.531 14.07 1 90.25 64 GLN B C 1
ATOM 4317 O O . GLN B 1 64 ? -29.734 37.312 13.023 1 90.25 64 GLN B O 1
ATOM 4322 N N . ILE B 1 65 ? -29.562 38.438 14.992 1 86.56 65 ILE B N 1
ATOM 4323 C CA . ILE B 1 65 ? -30.719 39.281 14.75 1 86.56 65 ILE B CA 1
ATOM 4324 C C . ILE B 1 65 ? -30.25 40.688 14.445 1 86.56 65 ILE B C 1
ATOM 4326 O O . ILE B 1 65 ? -29.516 41.312 15.234 1 86.56 65 ILE B O 1
ATOM 4330 N N . ASP B 1 66 ? -30.594 41.188 13.289 1 77.75 66 ASP B N 1
ATOM 4331 C CA . ASP B 1 66 ? -30.203 42.562 12.945 1 77.75 66 ASP B CA 1
ATOM 4332 C C . ASP B 1 66 ? -31.203 43.562 13.5 1 77.75 66 ASP B C 1
ATOM 4334 O O . ASP B 1 66 ? -32.156 43.188 14.172 1 77.75 66 ASP B O 1
ATOM 4338 N N . LYS B 1 67 ? -30.891 44.906 13.258 1 75.31 67 LYS B N 1
ATOM 4339 C CA . LYS B 1 67 ? -31.703 46 13.773 1 75.31 67 LYS B CA 1
ATOM 4340 C C . LYS B 1 67 ? -33.125 45.938 13.18 1 75.31 67 LYS B C 1
ATOM 4342 O O . LYS B 1 67 ? -34.062 46.406 13.812 1 75.31 67 LYS B O 1
ATOM 4347 N N . GLN B 1 68 ? -33.188 45.438 12.047 1 76.31 68 GLN B N 1
ATOM 4348 C CA . GLN B 1 68 ? -34.5 45.312 11.391 1 76.31 68 GLN B CA 1
ATOM 4349 C C . GLN B 1 68 ? -35.188 44 11.758 1 76.31 68 GLN B C 1
ATOM 4351 O O . GLN B 1 68 ? -36.125 43.562 11.07 1 76.31 68 GLN B O 1
ATOM 4356 N N . ALA B 1 69 ? -34.719 43.312 12.734 1 78.25 69 ALA B N 1
ATOM 4357 C CA . ALA B 1 69 ? -35.25 42.062 13.289 1 78.25 69 ALA B CA 1
ATOM 4358 C C . ALA B 1 69 ? -35.125 40.906 12.297 1 78.25 69 ALA B C 1
ATOM 4360 O O . ALA B 1 69 ? -35.875 39.938 12.352 1 78.25 69 ALA B O 1
ATOM 4361 N N . ASN B 1 70 ? -34.219 41.062 11.312 1 83.69 70 ASN B N 1
ATOM 4362 C CA . ASN B 1 70 ? -33.938 39.938 10.438 1 83.69 70 ASN B CA 1
ATOM 4363 C C . ASN B 1 70 ? -33 38.938 11.117 1 83.69 70 ASN B C 1
ATOM 4365 O O . ASN B 1 70 ? -32.031 39.312 11.766 1 83.69 70 ASN B O 1
ATOM 4369 N N . CYS B 1 71 ? -33.438 37.656 11.016 1 85.81 71 CYS B N 1
ATOM 4370 C CA . CYS B 1 71 ? -32.688 36.562 11.641 1 85.81 71 CYS B CA 1
ATOM 4371 C C . CYS B 1 71 ? -31.797 35.875 10.633 1 85.81 71 CYS B C 1
ATOM 4373 O O . CYS B 1 71 ? -32.312 35.281 9.664 1 85.81 71 CYS B O 1
ATOM 4375 N N . THR B 1 72 ? -30.531 35.969 10.781 1 88.56 72 THR B N 1
ATOM 4376 C CA . THR B 1 72 ? -29.594 35.281 9.922 1 88.56 72 THR B CA 1
ATOM 4377 C C . THR B 1 72 ? -28.953 34.094 10.664 1 88.56 72 THR B C 1
ATOM 4379 O O . THR B 1 72 ? -28.25 34.312 11.656 1 88.56 72 THR B O 1
ATOM 4382 N N . PRO B 1 73 ? -29.109 32.969 10.172 1 92.81 73 PRO B N 1
ATOM 4383 C CA . PRO B 1 73 ? -28.516 31.797 10.852 1 92.81 73 PRO B CA 1
ATOM 4384 C C . PRO B 1 73 ? -26.984 31.766 10.719 1 92.81 73 PRO B C 1
ATOM 4386 O O . PRO B 1 73 ? -26.453 31.953 9.625 1 92.81 73 PRO B O 1
ATOM 4389 N N . LEU B 1 74 ? -26.297 31.516 11.852 1 94.75 74 LEU B N 1
ATOM 4390 C CA . LEU B 1 74 ? -24.844 31.453 11.867 1 94.75 74 LEU B CA 1
ATOM 4391 C C . LEU B 1 74 ? -24.375 30.016 12.023 1 94.75 74 LEU B C 1
ATOM 4393 O O . LEU B 1 74 ? -23.297 29.641 11.523 1 94.75 74 LEU B O 1
ATOM 4397 N N . PHE B 1 75 ? -25.156 29.219 12.75 1 97.31 75 PHE B N 1
ATOM 4398 C CA . PHE B 1 75 ? -24.734 27.859 13.055 1 97.31 75 PHE B CA 1
ATOM 4399 C C . PHE B 1 75 ? -25.938 26.969 13.383 1 97.31 75 PHE B C 1
ATOM 4401 O O . PHE B 1 75 ? -26.859 27.422 14.047 1 97.31 75 PHE B O 1
ATOM 4408 N N . ALA B 1 76 ? -25.953 25.844 12.875 1 97.31 76 ALA B N 1
ATOM 4409 C CA . ALA B 1 76 ? -26.906 24.797 13.234 1 97.31 76 ALA B CA 1
ATOM 4410 C C . ALA B 1 76 ? -26.219 23.438 13.344 1 97.31 76 ALA B C 1
ATOM 4412 O O . ALA B 1 76 ? -25.438 23.062 12.469 1 97.31 76 ALA B O 1
ATOM 4413 N N . GLY B 1 77 ? -26.438 22.734 14.422 1 97.25 77 GLY B N 1
ATOM 4414 C CA . GLY B 1 77 ? -25.812 21.438 14.641 1 97.25 77 GLY B CA 1
ATOM 4415 C C . GLY B 1 77 ? -26.375 20.703 15.836 1 97.25 77 GLY B C 1
ATOM 4416 O O . GLY B 1 77 ? -27.562 20.828 16.156 1 97.25 77 GLY B O 1
ATOM 4417 N N . ILE B 1 78 ? -25.578 19.844 16.375 1 96.56 78 ILE B N 1
ATOM 4418 C CA . ILE B 1 78 ? -25.969 19.047 17.531 1 96.56 78 ILE B CA 1
ATOM 4419 C C . ILE B 1 78 ? -25 19.281 18.688 1 96.56 78 ILE B C 1
ATOM 4421 O O . ILE B 1 78 ? -23.812 19.516 18.469 1 96.56 78 ILE B O 1
ATOM 4425 N N . VAL B 1 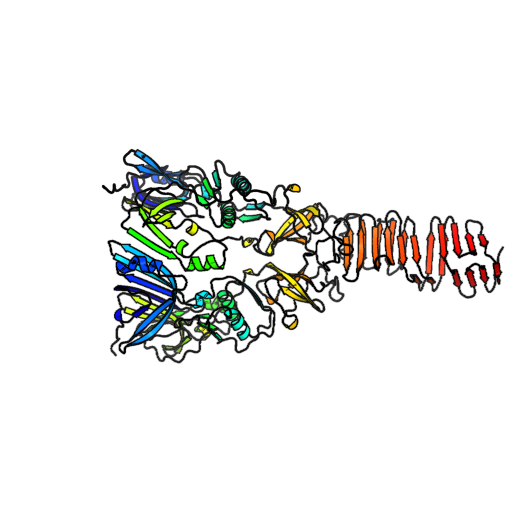79 ? -25.516 19.156 19.875 1 96.75 79 VAL B N 1
ATOM 4426 C CA . VAL B 1 79 ? -24.703 19.375 21.062 1 96.75 79 VAL B CA 1
ATOM 4427 C C . VAL B 1 79 ? -23.797 18.172 21.297 1 96.75 79 VAL B C 1
ATOM 4429 O O . VAL B 1 79 ? -24.266 17.031 21.281 1 96.75 79 VAL B O 1
ATOM 4432 N N . SER B 1 80 ? -22.547 18.391 21.469 1 96.19 80 SER B N 1
ATOM 4433 C CA . SER B 1 80 ? -21.594 17.312 21.703 1 96.19 80 SER B CA 1
ATOM 4434 C C . SER B 1 80 ? -21.203 17.234 23.188 1 96.19 80 SER B C 1
ATOM 4436 O O . SER B 1 80 ? -20.875 16.156 23.688 1 96.19 80 SER B O 1
ATOM 4438 N N . ARG B 1 81 ? -21.172 18.359 23.828 1 96.25 81 ARG B N 1
ATOM 4439 C CA . ARG B 1 81 ? -20.812 18.422 25.25 1 96.25 81 ARG B CA 1
ATOM 4440 C C . ARG B 1 81 ? -21.516 19.562 25.953 1 96.25 81 ARG B C 1
ATOM 4442 O O . ARG B 1 81 ? -21.672 20.656 25.375 1 96.25 81 ARG B O 1
ATOM 4449 N N . ILE B 1 82 ? -21.984 19.391 27.125 1 94.69 82 ILE B N 1
ATOM 4450 C CA . ILE B 1 82 ? -22.609 20.406 27.969 1 94.69 82 ILE B CA 1
ATOM 4451 C C . ILE B 1 82 ? -22.109 20.266 29.406 1 94.69 82 ILE B C 1
ATOM 4453 O O . ILE B 1 82 ? -21.938 19.141 29.906 1 94.69 82 ILE B O 1
ATOM 4457 N N . GLU B 1 83 ? -21.734 21.344 29.938 1 93.94 83 GLU B N 1
ATOM 4458 C CA . GLU B 1 83 ? -21.266 21.375 31.312 1 93.94 83 GLU B CA 1
ATOM 4459 C C . GLU B 1 83 ? -21.844 22.578 32.062 1 93.94 83 GLU B C 1
ATOM 4461 O O . GLU B 1 83 ? -21.938 23.672 31.5 1 93.94 83 GLU B O 1
ATOM 4466 N N . ILE B 1 84 ? -22.312 22.344 33.281 1 92.06 84 ILE B N 1
ATOM 4467 C CA . ILE B 1 84 ? -22.75 23.438 34.156 1 92.06 84 ILE B CA 1
ATOM 4468 C C . ILE B 1 84 ? -21.859 23.5 35.375 1 92.06 84 ILE B C 1
ATOM 4470 O O . ILE B 1 84 ? -21.641 22.484 36.062 1 92.06 84 ILE B O 1
ATOM 4474 N N . LYS B 1 85 ? -21.344 24.609 35.594 1 91.06 85 LYS B N 1
ATOM 4475 C CA . LYS B 1 85 ? -20.516 24.875 36.75 1 91.06 85 LYS B CA 1
ATOM 4476 C C . LYS B 1 85 ? -21.203 25.844 37.719 1 91.06 85 LYS B C 1
ATOM 4478 O O . LYS B 1 85 ? -21.609 26.938 37.312 1 91.06 85 LYS B O 1
ATOM 4483 N N . ALA B 1 86 ? -21.312 25.391 38.906 1 90 86 ALA B N 1
ATOM 4484 C CA . ALA B 1 86 ? -21.875 26.266 39.938 1 90 86 ALA B CA 1
ATOM 4485 C C . ALA B 1 86 ? -20.766 26.906 40.781 1 90 86 ALA B C 1
ATOM 4487 O O . ALA B 1 86 ? -20 26.219 41.438 1 90 86 ALA B O 1
ATOM 4488 N N . VAL B 1 87 ? -20.672 28.203 40.625 1 90.88 87 VAL B N 1
ATOM 4489 C CA . VAL B 1 87 ? -19.688 28.953 41.406 1 90.88 87 VAL B CA 1
ATOM 4490 C C . VAL B 1 87 ? -20.375 30.062 42.188 1 90.88 87 VAL B C 1
ATOM 4492 O O . VAL B 1 87 ? -20.891 31.031 41.594 1 90.88 87 VAL B O 1
ATOM 4495 N N . ARG B 1 88 ? -20.375 30.016 43.531 1 90.38 88 ARG B N 1
ATOM 4496 C CA . ARG B 1 88 ? -20.969 31.016 44.406 1 90.38 88 ARG B CA 1
ATOM 4497 C C . ARG B 1 88 ? -22.406 31.312 44 1 90.38 88 ARG B C 1
ATOM 4499 O O . ARG B 1 88 ? -22.766 32.469 43.812 1 90.38 88 ARG B O 1
ATOM 4506 N N . ASP B 1 89 ? -23.203 30.422 43.688 1 87.31 89 ASP B N 1
ATOM 4507 C CA . ASP B 1 89 ? -24.625 30.469 43.375 1 87.31 89 ASP B CA 1
ATOM 4508 C C . ASP B 1 89 ? -24.891 31.016 42 1 87.31 89 ASP B C 1
ATOM 4510 O O . ASP B 1 89 ? -26 31.438 41.688 1 87.31 89 ASP B O 1
ATOM 4514 N N . ILE B 1 90 ? -23.719 31.188 41.312 1 92 90 ILE B N 1
ATOM 4515 C CA . ILE B 1 90 ? -23.875 31.516 39.906 1 92 90 ILE B CA 1
ATOM 4516 C C . ILE B 1 90 ? -23.641 30.266 39.062 1 92 90 ILE B C 1
ATOM 4518 O O . ILE B 1 90 ? -22.719 29.5 39.312 1 92 90 ILE B O 1
ATOM 4522 N N . TYR B 1 91 ? -24.484 30.062 38.094 1 92.69 91 TYR B N 1
ATOM 4523 C CA . TYR B 1 91 ? -24.422 28.859 37.281 1 92.69 91 TYR B CA 1
ATOM 4524 C C . TYR B 1 91 ? -23.938 29.172 35.875 1 92.69 91 TYR B C 1
ATOM 4526 O O . TYR B 1 91 ? -24.625 29.844 35.094 1 92.69 91 TYR B O 1
ATOM 4534 N N . TYR B 1 92 ? -22.75 28.656 35.594 1 93.69 92 TYR B N 1
ATOM 4535 C CA . TYR B 1 92 ? -22.156 28.859 34.281 1 93.69 92 TYR B CA 1
ATOM 4536 C C . TYR B 1 92 ? -22.359 27.641 33.375 1 93.69 92 TYR B C 1
ATOM 4538 O O . TYR B 1 92 ? -22.047 26.516 33.781 1 93.69 92 TYR B O 1
ATOM 4546 N N . MET B 1 93 ? -22.891 27.922 32.219 1 93.62 93 MET B N 1
ATOM 4547 C CA . MET B 1 93 ? -23.109 26.859 31.25 1 93.62 93 MET B CA 1
ATOM 4548 C C . MET B 1 93 ? -22.078 26.906 30.125 1 93.62 93 MET B C 1
ATOM 4550 O O . MET B 1 93 ? -21.766 27.984 29.609 1 93.62 93 MET B O 1
ATOM 4554 N N . GLU B 1 94 ? -21.438 25.828 29.859 1 95.62 94 GLU B N 1
ATOM 4555 C CA . GLU B 1 94 ? -20.531 25.656 28.719 1 95.62 94 GLU B CA 1
ATOM 4556 C C . GLU B 1 94 ? -21.047 24.594 27.766 1 95.62 94 GLU B C 1
ATOM 4558 O O . GLU B 1 94 ? -21.344 23.469 28.172 1 95.62 94 GLU B O 1
ATOM 4563 N N . VAL B 1 95 ? -21.156 24.984 26.5 1 96.62 95 VAL B N 1
ATOM 4564 C CA . VAL B 1 95 ? -21.703 24.062 25.516 1 96.62 95 VAL B CA 1
ATOM 4565 C C . VAL B 1 95 ? -20.781 23.969 24.297 1 96.62 95 VAL B C 1
ATOM 4567 O O . VAL B 1 95 ? -20.234 24.984 23.844 1 96.62 95 VAL B O 1
ATOM 4570 N N . GLU B 1 96 ? -20.453 22.766 23.891 1 98 96 GLU B N 1
ATOM 4571 C CA . GLU B 1 96 ? -19.812 22.484 22.609 1 98 96 GLU B CA 1
ATOM 4572 C C . GLU B 1 96 ? -20.781 21.797 21.641 1 98 96 GLU B C 1
ATOM 4574 O O . GLU B 1 96 ? -21.562 20.938 22.047 1 98 96 GLU B O 1
ATOM 4579 N N . ALA B 1 97 ? -20.781 22.25 20.438 1 97.94 97 ALA B N 1
ATOM 4580 C CA . ALA B 1 97 ? -21.656 21.672 19.422 1 97.94 97 ALA B CA 1
ATOM 4581 C C . ALA B 1 97 ? -20.938 21.516 18.094 1 97.94 97 ALA B C 1
ATOM 4583 O O . ALA B 1 97 ? -19.875 22.109 17.875 1 97.94 97 ALA B O 1
ATOM 4584 N N . VAL B 1 98 ? -21.391 20.594 17.297 1 97.94 98 VAL B N 1
ATOM 4585 C CA . VAL B 1 98 ? -20.812 20.297 15.977 1 97.94 98 VAL B CA 1
ATOM 4586 C C . VAL B 1 98 ? -21.922 20.281 14.93 1 97.94 98 VAL B C 1
ATOM 4588 O O . VAL B 1 98 ? -23.094 20.031 15.25 1 97.94 98 VAL B O 1
ATOM 4591 N N . SER B 1 99 ? -21.562 20.656 13.727 1 97.75 99 SER B N 1
ATOM 4592 C CA . SER B 1 99 ? -22.562 20.688 12.664 1 97.75 99 SER B CA 1
ATOM 4593 C C . SER B 1 99 ? -23.219 19.328 12.461 1 97.75 99 SER B C 1
ATOM 4595 O O . SER B 1 99 ? -22.656 18.312 12.852 1 97.75 99 SER B O 1
ATOM 4597 N N . HIS B 1 100 ? -24.391 19.328 11.789 1 97.12 100 HIS B N 1
ATOM 4598 C CA . HIS B 1 100 ? -25.156 18.109 11.586 1 97.12 100 HIS B CA 1
ATOM 4599 C C . HIS B 1 100 ? -24.375 17.109 10.742 1 97.12 100 HIS B C 1
ATOM 4601 O O . HIS B 1 100 ? -24.656 15.898 10.789 1 97.12 100 HIS B O 1
ATOM 4607 N N . THR B 1 101 ? -23.375 17.516 9.992 1 97.31 101 THR B N 1
ATOM 4608 C CA . THR B 1 101 ? -22.594 16.641 9.133 1 97.31 101 THR B CA 1
ATOM 4609 C C . THR B 1 101 ? -21.797 15.648 9.961 1 97.31 101 THR B C 1
ATOM 4611 O O . THR B 1 101 ? -21.297 14.648 9.438 1 97.31 101 THR B O 1
ATOM 4614 N N . TYR B 1 102 ? -21.641 15.914 11.234 1 97.19 102 TYR B N 1
ATOM 4615 C CA . TYR B 1 102 ? -20.922 15.023 12.133 1 97.19 102 TYR B CA 1
ATOM 4616 C C . TYR B 1 102 ? -21.562 13.641 12.156 1 97.19 102 TYR B C 1
ATOM 4618 O O . TYR B 1 102 ? -20.891 12.648 12.453 1 97.19 102 TYR B O 1
ATOM 4626 N N . GLN B 1 103 ? -22.812 13.555 11.82 1 96.12 103 GLN B N 1
ATOM 4627 C CA . GLN B 1 103 ? -23.516 12.273 11.773 1 96.12 103 GLN B CA 1
ATOM 4628 C C . GLN B 1 103 ? -22.828 11.305 10.812 1 96.12 103 GLN B C 1
ATOM 4630 O O . GLN B 1 103 ? -22.875 10.094 11 1 96.12 103 GLN B O 1
ATOM 4635 N N . LEU B 1 104 ? -22.156 11.875 9.82 1 97.62 104 LEU B N 1
ATOM 4636 C CA . LEU B 1 104 ? -21.484 11.055 8.812 1 97.62 104 LEU B CA 1
ATOM 4637 C C . LEU B 1 104 ? -20.125 10.586 9.312 1 97.62 104 LEU B C 1
ATOM 4639 O O . LEU B 1 104 ? -19.453 9.812 8.641 1 97.62 104 LEU B O 1
ATOM 4643 N N . ASP B 1 105 ? -19.672 11.055 10.438 1 97.81 105 ASP B N 1
ATOM 4644 C CA . ASP B 1 105 ? -18.312 10.812 10.914 1 97.81 105 ASP B CA 1
ATOM 4645 C C . ASP B 1 105 ? -18.328 10.031 12.227 1 97.81 105 ASP B C 1
ATOM 4647 O O . ASP B 1 105 ? -17.469 10.234 13.078 1 97.81 105 ASP B O 1
ATOM 4651 N N . VAL B 1 106 ? -19.281 9.109 12.352 1 96.31 106 VAL B N 1
ATOM 4652 C CA . VAL B 1 106 ? -19.438 8.359 13.594 1 96.31 106 VAL B CA 1
ATOM 4653 C C . VAL B 1 106 ? -19.172 6.875 13.336 1 96.31 106 VAL B C 1
ATOM 4655 O O . VAL B 1 106 ? -18.219 6.305 13.867 1 96.31 106 VAL B O 1
ATOM 4658 N N . LYS B 1 107 ? -19.875 6.301 12.5 1 96.75 107 LYS B N 1
ATOM 4659 C CA . LYS B 1 107 ? -19.812 4.859 12.266 1 96.75 107 LYS B CA 1
ATOM 4660 C C . LYS B 1 107 ? -18.797 4.523 11.164 1 96.75 107 LYS B C 1
ATOM 4662 O O . LYS B 1 107 ? -18.844 5.113 10.086 1 96.75 107 LYS B O 1
ATOM 4667 N N . ARG B 1 108 ? -17.906 3.57 11.469 1 97.38 108 ARG B N 1
ATOM 4668 C CA . ARG B 1 108 ? -17 3.053 10.445 1 97.38 108 ARG B CA 1
ATOM 4669 C C . ARG B 1 108 ? -17.688 1.978 9.602 1 97.38 108 ARG B C 1
ATOM 4671 O O . ARG B 1 108 ? -18.438 1.16 10.125 1 97.38 108 ARG B O 1
ATOM 4678 N N . LYS B 1 109 ? -17.422 2.045 8.312 1 97.31 109 LYS B N 1
ATOM 4679 C CA . LYS B 1 109 ? -18.062 1.114 7.383 1 97.31 109 LYS B CA 1
ATOM 4680 C C . LYS B 1 109 ? -17.047 0.543 6.402 1 97.31 109 LYS B C 1
ATOM 4682 O O . LYS B 1 109 ? -15.938 1.084 6.258 1 97.31 109 LYS B O 1
ATOM 4687 N N . SER B 1 110 ? -17.406 -0.598 5.84 1 98 110 SER B N 1
ATOM 4688 C CA . SER B 1 110 ? -16.641 -1.2 4.75 1 98 110 SER B CA 1
ATOM 4689 C C . SER B 1 110 ? -17.562 -1.607 3.6 1 98 110 SER B C 1
ATOM 4691 O O . SER B 1 110 ? -18.531 -2.34 3.803 1 98 110 SER B O 1
ATOM 4693 N N . ARG B 1 111 ? -17.281 -1.105 2.43 1 97.94 111 ARG B N 1
ATOM 4694 C CA . ARG B 1 111 ? -18.016 -1.458 1.219 1 97.94 111 ARG B CA 1
ATOM 4695 C C . ARG B 1 111 ? -17.188 -1.176 -0.027 1 97.94 111 ARG B C 1
ATOM 4697 O O . ARG B 1 111 ? -16.266 -0.363 0.01 1 97.94 111 ARG B O 1
ATOM 4704 N N . SER B 1 112 ? -17.469 -1.837 -1.087 1 98.25 112 SER B N 1
ATOM 4705 C CA . SER B 1 112 ? -16.734 -1.627 -2.328 1 98.25 112 SER B CA 1
ATOM 4706 C C . SER B 1 112 ? -17.625 -1.017 -3.404 1 98.25 112 SER B C 1
ATOM 4708 O O . SER B 1 112 ? -18.844 -1.211 -3.393 1 98.25 112 SER B O 1
ATOM 4710 N N . PHE B 1 113 ? -17.062 -0.206 -4.199 1 98.38 113 PHE B N 1
ATOM 4711 C CA . PHE B 1 113 ? -17.656 0.36 -5.406 1 98.38 113 PHE B CA 1
ATOM 4712 C C . PHE B 1 113 ? -16.922 -0.122 -6.648 1 98.38 113 PHE B C 1
ATOM 4714 O O . PHE B 1 113 ? -15.867 0.412 -7 1 98.38 113 PHE B O 1
ATOM 4721 N N . GLN B 1 114 ? -17.594 -1.045 -7.375 1 98.19 114 GLN B N 1
ATOM 4722 C CA . GLN B 1 114 ? -16.875 -1.775 -8.414 1 98.19 114 GLN B CA 1
ATOM 4723 C C . GLN B 1 114 ? -17.281 -1.315 -9.805 1 98.19 114 GLN B C 1
ATOM 4725 O O . GLN B 1 114 ? -16.625 -1.635 -10.797 1 98.19 114 GLN B O 1
ATOM 4730 N N . TYR B 1 115 ? -18.391 -0.598 -9.867 1 97.81 115 TYR B N 1
ATOM 4731 C CA . TYR B 1 115 ? -18.922 -0.202 -11.172 1 97.81 115 TYR B CA 1
ATOM 4732 C C . TYR B 1 115 ? -18.141 0.966 -11.75 1 97.81 115 TYR B C 1
ATOM 4734 O O . TYR B 1 115 ? -18.312 2.111 -11.32 1 97.81 115 TYR B O 1
ATOM 4742 N N . LYS B 1 116 ? -17.375 0.703 -12.758 1 96.19 116 LYS B N 1
ATOM 4743 C CA . LYS B 1 116 ? -16.453 1.69 -13.312 1 96.19 116 LYS B CA 1
ATOM 4744 C C . LYS B 1 116 ? -17.203 2.883 -13.891 1 96.19 116 LYS B C 1
ATOM 4746 O O . LYS B 1 116 ? -16.688 4 -13.914 1 96.19 116 LYS B O 1
ATOM 4751 N N . ASP B 1 117 ? -18.453 2.709 -14.32 1 97.12 117 ASP B N 1
ATOM 4752 C CA . ASP B 1 117 ? -19.219 3.764 -14.984 1 97.12 117 ASP B CA 1
ATOM 4753 C C . ASP B 1 117 ? -20.109 4.5 -13.992 1 97.12 117 ASP B C 1
ATOM 4755 O O . ASP B 1 117 ? -20.922 5.348 -14.383 1 97.12 117 ASP B O 1
ATOM 4759 N N . MET B 1 118 ? -19.969 4.145 -12.766 1 97.69 118 MET B N 1
ATOM 4760 C CA . MET B 1 118 ? -20.719 4.879 -11.75 1 97.69 118 MET B CA 1
ATOM 4761 C C . MET B 1 118 ? -20.234 6.324 -11.656 1 97.69 118 MET B C 1
ATOM 4763 O O . MET B 1 118 ? -19.031 6.574 -11.586 1 97.69 118 MET B O 1
ATOM 4767 N N . SER B 1 119 ? -21.141 7.223 -11.695 1 97.94 119 SER B N 1
ATOM 4768 C CA . SER B 1 119 ? -20.781 8.625 -11.531 1 97.94 119 SER B CA 1
ATOM 4769 C C . SER B 1 119 ? -20.516 8.961 -10.07 1 97.94 119 SER B C 1
ATOM 4771 O O . SER B 1 119 ? -21.047 8.312 -9.172 1 97.94 119 SER B O 1
ATOM 4773 N N . TYR B 1 120 ? -19.766 9.953 -9.805 1 98.31 120 TYR B N 1
ATOM 4774 C CA . TYR B 1 120 ? -19.516 10.398 -8.438 1 98.31 120 TYR B CA 1
ATOM 4775 C C . TYR B 1 120 ? -20.812 10.898 -7.793 1 98.31 120 TYR B C 1
ATOM 4777 O O . TYR B 1 120 ? -21 10.742 -6.582 1 98.31 120 TYR B O 1
ATOM 4785 N N . SER B 1 121 ? -21.688 11.484 -8.547 1 97.38 121 SER B N 1
ATOM 4786 C CA . SER B 1 121 ? -22.984 11.906 -8.023 1 97.38 121 SER B CA 1
ATOM 4787 C C . SER B 1 121 ? -23.781 10.711 -7.488 1 97.38 121 SER B C 1
ATOM 4789 O O . SER B 1 121 ? -24.391 10.797 -6.426 1 97.38 121 SER B O 1
ATOM 4791 N N . ALA B 1 122 ? -23.734 9.648 -8.266 1 97.31 122 ALA B N 1
ATOM 4792 C CA . ALA B 1 122 ? -24.422 8.438 -7.832 1 97.31 122 ALA B CA 1
ATOM 4793 C C . ALA B 1 122 ? -23.781 7.863 -6.574 1 97.31 122 ALA B C 1
ATOM 4795 O O . ALA B 1 122 ? -24.484 7.387 -5.676 1 97.31 122 ALA B O 1
ATOM 4796 N N . LEU B 1 123 ? -22.469 7.867 -6.539 1 98.12 123 LEU B N 1
ATOM 4797 C CA . LEU B 1 123 ? -21.75 7.414 -5.355 1 98.12 123 LEU B CA 1
ATOM 4798 C C . LEU B 1 123 ? -22.156 8.219 -4.129 1 98.12 123 LEU B C 1
ATOM 4800 O O . LEU B 1 123 ? -22.438 7.652 -3.072 1 98.12 123 LEU B O 1
ATOM 4804 N N . LEU B 1 124 ? -22.203 9.555 -4.262 1 98.25 124 LEU B N 1
ATOM 4805 C CA . LEU B 1 124 ? -22.578 10.438 -3.166 1 98.25 124 LEU B CA 1
ATOM 4806 C C . LEU B 1 124 ? -23.984 10.102 -2.656 1 98.25 124 LEU B C 1
ATOM 4808 O O . LEU B 1 124 ? -24.188 9.977 -1.448 1 98.25 124 LEU B O 1
ATOM 4812 N N . GLN B 1 125 ? -24.859 9.914 -3.543 1 97 125 GLN B N 1
ATOM 4813 C CA . GLN B 1 125 ? -26.234 9.609 -3.166 1 97 125 GLN B CA 1
ATOM 4814 C C . GLN B 1 125 ? -26.328 8.273 -2.43 1 97 125 GLN B C 1
ATOM 4816 O O . GLN B 1 125 ? -27.062 8.148 -1.448 1 97 125 GLN B O 1
ATOM 4821 N N . GLU B 1 126 ? -25.578 7.332 -2.91 1 96.31 126 GLU B N 1
ATOM 4822 C CA . GLU B 1 126 ? -25.578 6.027 -2.254 1 96.31 126 GLU B CA 1
ATOM 4823 C C . GLU B 1 126 ? -25.031 6.125 -0.836 1 96.31 126 GLU B C 1
ATOM 4825 O O . GLU B 1 126 ? -25.578 5.523 0.092 1 96.31 126 GLU B O 1
ATOM 4830 N N . VAL B 1 127 ? -23.969 6.848 -0.669 1 97.69 127 VAL B N 1
ATOM 4831 C CA . VAL B 1 127 ? -23.297 6.957 0.619 1 97.69 127 VAL B CA 1
ATOM 4832 C C . VAL B 1 127 ? -24.203 7.676 1.617 1 97.69 127 VAL B C 1
ATOM 4834 O O . VAL B 1 127 ? -24.297 7.277 2.781 1 97.69 127 VAL B O 1
ATOM 4837 N N . VAL B 1 128 ? -24.969 8.688 1.16 1 96.75 128 VAL B N 1
ATOM 4838 C CA . VAL B 1 128 ? -25.703 9.516 2.111 1 96.75 128 VAL B CA 1
ATOM 4839 C C . VAL B 1 128 ? -27.125 9 2.266 1 96.75 128 VAL B C 1
ATOM 4841 O O . VAL B 1 128 ? -27.891 9.5 3.09 1 96.75 128 VAL B O 1
ATOM 4844 N N . SER B 1 129 ? -27.531 7.988 1.485 1 93.94 129 SER B N 1
ATOM 4845 C CA . SER B 1 129 ? -28.906 7.477 1.473 1 93.94 129 SER B CA 1
ATOM 4846 C C . SER B 1 129 ? -29.344 7.039 2.867 1 93.94 129 SER B C 1
ATOM 4848 O O . SER B 1 129 ? -30.531 7.102 3.197 1 93.94 129 SER B O 1
ATOM 4850 N N . GLY B 1 130 ? -28.484 6.719 3.727 1 90.62 130 GLY B N 1
ATOM 4851 C CA . GLY B 1 130 ? -28.844 6.23 5.047 1 90.62 130 GLY B CA 1
ATOM 4852 C C . GLY B 1 130 ? -29.078 7.34 6.051 1 90.62 130 GLY B C 1
ATOM 4853 O O . GLY B 1 130 ? -29.516 7.082 7.18 1 90.62 130 GLY B O 1
ATOM 4854 N N . TYR B 1 131 ? -28.969 8.586 5.688 1 94.81 131 TYR B N 1
ATOM 4855 C CA . TYR B 1 131 ? -29.125 9.711 6.598 1 94.81 131 TYR B CA 1
ATOM 4856 C C . TYR B 1 131 ? -30.375 10.508 6.273 1 94.81 131 TYR B C 1
ATOM 4858 O O . TYR B 1 131 ? -30.438 11.195 5.25 1 94.81 131 TYR B O 1
ATOM 4866 N N . PRO B 1 132 ? -31.297 10.492 7.152 1 90.94 132 PRO B N 1
ATOM 4867 C CA . PRO B 1 132 ? -32.562 11.188 6.887 1 90.94 132 PRO B CA 1
ATOM 4868 C C . PRO B 1 132 ? -32.375 12.688 6.66 1 90.94 132 PRO B C 1
ATOM 4870 O O . PRO B 1 132 ? -31.703 13.359 7.453 1 90.94 132 PRO B O 1
ATOM 4873 N N . GLY B 1 133 ? -32.969 13.203 5.531 1 91.75 133 GLY B N 1
ATOM 4874 C CA . GLY B 1 133 ? -33 14.633 5.258 1 91.75 133 GLY B CA 1
ATOM 4875 C C . GLY B 1 133 ? -31.688 15.18 4.754 1 91.75 133 GLY B C 1
ATOM 4876 O O . GLY B 1 133 ? -31.547 16.391 4.566 1 91.75 133 GLY B O 1
ATOM 4877 N N . ILE B 1 134 ? -30.766 14.344 4.562 1 93.56 134 ILE B N 1
ATOM 4878 C CA . ILE B 1 134 ? -29.453 14.812 4.16 1 93.56 134 ILE B CA 1
ATOM 4879 C C . ILE B 1 134 ? -29.5 15.344 2.73 1 93.56 134 ILE B C 1
ATOM 4881 O O . ILE B 1 134 ? -30.297 14.875 1.916 1 93.56 134 ILE B O 1
ATOM 4885 N N . ASP B 1 135 ? -28.672 16.391 2.512 1 95.44 135 ASP B N 1
ATOM 4886 C CA . ASP B 1 135 ? -28.531 16.953 1.178 1 95.44 135 ASP B CA 1
ATOM 4887 C C . ASP B 1 135 ? -27.062 17.219 0.844 1 95.44 135 ASP B C 1
ATOM 4889 O O . ASP B 1 135 ? -26.344 17.828 1.626 1 95.44 135 ASP B O 1
ATOM 4893 N N . VAL B 1 136 ? -26.672 16.656 -0.277 1 96.69 136 VAL B N 1
ATOM 4894 C CA . VAL B 1 136 ? -25.297 16.859 -0.738 1 96.69 136 VAL B CA 1
ATOM 4895 C C . VAL B 1 136 ? -25.312 17.562 -2.096 1 96.69 136 VAL B C 1
ATOM 4897 O O . VAL B 1 136 ? -26 17.125 -3.016 1 96.69 136 VAL B O 1
ATOM 4900 N N . MET B 1 137 ? -24.656 18.625 -2.213 1 95.88 137 MET B N 1
ATOM 4901 C CA . MET B 1 137 ? -24.531 19.359 -3.467 1 95.88 137 MET B CA 1
ATOM 4902 C C . MET B 1 137 ? -23.156 19.125 -4.094 1 95.88 137 MET B C 1
ATOM 4904 O O . MET B 1 137 ? -22.141 19.547 -3.551 1 95.88 137 MET B O 1
ATOM 4908 N N . ASP B 1 138 ? -23.109 18.531 -5.188 1 96.75 138 ASP B N 1
ATOM 4909 C CA . ASP B 1 138 ? -21.875 18.219 -5.898 1 96.75 138 ASP B CA 1
ATOM 4910 C C . ASP B 1 138 ? -21.406 19.406 -6.742 1 96.75 138 ASP B C 1
ATOM 4912 O O . ASP B 1 138 ? -22.016 19.719 -7.766 1 96.75 138 ASP B O 1
ATOM 4916 N N . MET B 1 139 ? -20.297 20 -6.355 1 96.19 139 MET B N 1
ATOM 4917 C CA . MET B 1 139 ? -19.781 21.188 -7.035 1 96.19 139 MET B CA 1
ATOM 4918 C C . MET B 1 139 ? -18.484 20.859 -7.785 1 96.19 139 MET B C 1
ATOM 4920 O O . MET B 1 139 ? -17.828 21.75 -8.312 1 96.19 139 MET B O 1
ATOM 4924 N N . ALA B 1 140 ? -18.094 19.594 -7.844 1 95.94 140 ALA B N 1
ATOM 4925 C CA . ALA B 1 140 ? -16.734 19.328 -8.297 1 95.94 140 ALA B CA 1
ATOM 4926 C C . ALA B 1 140 ? -16.719 18.25 -9.375 1 95.94 140 ALA B C 1
ATOM 4928 O O . ALA B 1 140 ? -16.016 18.375 -10.383 1 95.94 140 ALA B O 1
ATOM 4929 N N . SER B 1 141 ? -17.562 17.188 -9.297 1 96.12 141 SER B N 1
ATOM 4930 C CA . SER B 1 141 ? -17.375 16 -10.133 1 96.12 141 SER B CA 1
ATOM 4931 C C . SER B 1 141 ? -17.812 16.25 -11.562 1 96.12 141 SER B C 1
ATOM 4933 O O . SER B 1 141 ? -17.25 15.695 -12.508 1 96.12 141 SER B O 1
ATOM 4935 N N . ASN B 1 142 ? -18.844 17.078 -11.797 1 95.38 142 ASN B N 1
ATOM 4936 C CA . ASN B 1 142 ? -19.359 17.422 -13.125 1 95.38 142 ASN B CA 1
ATOM 4937 C C . ASN B 1 142 ? -19.625 16.172 -13.953 1 95.38 142 ASN B C 1
ATOM 4939 O O . ASN B 1 142 ? -19.203 16.078 -15.109 1 95.38 142 ASN B O 1
ATOM 4943 N N . GLY B 1 143 ? -20.156 15.148 -13.305 1 93.75 143 GLY B N 1
ATOM 4944 C CA . GLY B 1 143 ? -20.578 13.953 -14.023 1 93.75 143 GLY B CA 1
ATOM 4945 C C . GLY B 1 143 ? -19.469 12.945 -14.219 1 93.75 143 GLY B C 1
ATOM 4946 O O . GLY B 1 143 ? -19.672 11.914 -14.859 1 93.75 143 GLY B O 1
ATOM 4947 N N . THR B 1 144 ? -18.344 13.18 -13.688 1 97.31 144 THR B N 1
ATOM 4948 C CA . THR B 1 144 ? -17.219 12.273 -13.844 1 97.31 144 THR B CA 1
ATOM 4949 C C . THR B 1 144 ? -17.531 10.898 -13.258 1 97.31 144 THR B C 1
ATOM 4951 O O . THR B 1 144 ? -18.203 10.797 -12.227 1 97.31 144 THR B O 1
ATOM 4954 N N . LYS B 1 145 ? -17.062 9.867 -13.914 1 97.88 145 LYS B N 1
ATOM 4955 C CA . LYS B 1 145 ? -17.25 8.484 -13.477 1 97.88 145 LYS B CA 1
ATOM 4956 C C . LYS B 1 145 ? -16.078 8.016 -12.609 1 97.88 145 LYS B C 1
ATOM 4958 O O . LYS B 1 145 ? -15.023 8.648 -12.594 1 97.88 145 LYS B O 1
ATOM 4963 N N . LEU B 1 146 ? -16.266 7.023 -11.805 1 97.06 146 LEU B N 1
ATOM 4964 C CA . LEU B 1 146 ? -15.211 6.473 -10.953 1 97.06 146 LEU B CA 1
ATOM 4965 C C . LEU B 1 146 ? -14.039 5.965 -11.781 1 97.06 146 LEU B C 1
ATOM 4967 O O . LEU B 1 146 ? -12.883 6.297 -11.508 1 97.06 146 LEU B O 1
ATOM 4971 N N . GLU B 1 147 ? -14.312 5.129 -12.875 1 96.38 147 GLU B N 1
ATOM 4972 C CA . GLU B 1 147 ? -13.352 4.605 -13.852 1 96.38 147 GLU B CA 1
ATOM 4973 C C . GLU B 1 147 ? -12.43 3.572 -13.211 1 96.38 147 GLU B C 1
ATOM 4975 O O . GLU B 1 147 ? -11.711 2.854 -13.914 1 96.38 147 GLU B O 1
ATOM 4980 N N . LYS B 1 148 ? -12.352 3.527 -11.953 1 96.19 148 LYS B N 1
ATOM 4981 C CA . LYS B 1 148 ? -11.484 2.57 -11.281 1 96.19 148 LYS B CA 1
ATOM 4982 C C . LYS B 1 148 ? -12.172 1.966 -10.062 1 96.19 148 LYS B C 1
ATOM 4984 O O . LYS B 1 148 ? -13.148 2.521 -9.555 1 96.19 148 LYS B O 1
ATOM 4989 N N . PHE B 1 149 ? -11.648 0.811 -9.648 1 97.81 149 PHE B N 1
ATOM 4990 C CA . PHE B 1 149 ? -12.125 0.178 -8.422 1 97.81 149 PHE B CA 1
ATOM 4991 C C . PHE B 1 149 ? -11.945 1.104 -7.227 1 97.81 149 PHE B C 1
ATOM 4993 O O . PHE B 1 149 ? -10.898 1.73 -7.074 1 97.81 149 PHE B O 1
ATOM 5000 N N . THR B 1 150 ? -12.977 1.267 -6.398 1 98.38 150 THR B N 1
ATOM 5001 C CA . THR B 1 150 ? -12.953 2.125 -5.219 1 98.38 150 THR B CA 1
ATOM 5002 C C . THR B 1 150 ? -13.492 1.384 -4 1 98.38 150 THR B C 1
ATOM 5004 O O . THR B 1 150 ? -14.477 0.654 -4.098 1 98.38 150 THR B O 1
ATOM 5007 N N . ILE B 1 151 ? -12.789 1.554 -2.822 1 98.12 151 ILE B N 1
ATOM 5008 C CA . ILE B 1 151 ? -13.227 0.831 -1.632 1 98.12 151 ILE B CA 1
ATOM 5009 C C . ILE B 1 151 ? -13.25 1.776 -0.433 1 98.12 151 ILE B C 1
ATOM 5011 O O . ILE B 1 151 ? -12.375 2.639 -0.299 1 98.12 151 ILE B O 1
ATOM 5015 N N . GLN B 1 152 ? -14.312 1.757 0.302 1 98.06 152 GLN B N 1
ATOM 5016 C CA . GLN B 1 152 ? -14.359 2.252 1.674 1 98.06 152 GLN B CA 1
ATOM 5017 C C . GLN B 1 152 ? -14.047 1.141 2.672 1 98.06 152 GLN B C 1
ATOM 5019 O O . GLN B 1 152 ? -14.766 0.145 2.746 1 98.06 152 GLN B O 1
ATOM 5024 N N . TYR B 1 153 ? -12.938 1.288 3.451 1 98.12 153 TYR B N 1
ATOM 5025 C CA . TYR B 1 153 ? -12.516 0.225 4.355 1 98.12 153 TYR B CA 1
ATOM 5026 C C . TYR B 1 153 ? -12.242 0.773 5.75 1 98.12 153 TYR B C 1
ATOM 5028 O O . TYR B 1 153 ? -11.227 1.442 5.973 1 98.12 153 TYR B O 1
ATOM 5036 N N . GLN B 1 154 ? -13.148 0.448 6.66 1 97.44 154 GLN B N 1
ATOM 5037 C CA . GLN B 1 154 ? -13.016 0.864 8.055 1 97.44 154 GLN B CA 1
ATOM 5038 C C . GLN B 1 154 ? -12.844 2.377 8.156 1 97.44 154 GLN B C 1
ATOM 5040 O O . GLN B 1 154 ? -11.93 2.857 8.836 1 97.44 154 GLN B O 1
ATOM 5045 N N . GLU B 1 155 ? -13.648 3.088 7.453 1 97.06 155 GLU B N 1
ATOM 5046 C CA . GLU B 1 155 ? -13.711 4.547 7.457 1 97.06 155 GLU B CA 1
ATOM 5047 C C . GLU B 1 155 ? -15.148 5.035 7.617 1 97.06 155 GLU B C 1
ATOM 5049 O O . GLU B 1 155 ? -16.094 4.336 7.246 1 97.06 155 GLU B O 1
ATOM 5054 N N . THR B 1 156 ? -15.258 6.172 8.164 1 98.12 156 THR B N 1
ATOM 5055 C CA . THR B 1 156 ? -16.578 6.781 8.211 1 98.12 156 THR B CA 1
ATOM 5056 C C . THR B 1 156 ? -16.984 7.316 6.84 1 98.12 156 THR B C 1
ATOM 5058 O O . THR B 1 156 ? -16.141 7.465 5.957 1 98.12 156 THR B O 1
ATOM 5061 N N . ASP B 1 157 ? -18.25 7.535 6.66 1 98.62 157 ASP B N 1
ATOM 5062 C CA . ASP B 1 157 ? -18.719 8.094 5.398 1 98.62 157 ASP B CA 1
ATOM 5063 C C . ASP B 1 157 ? -18.078 9.453 5.125 1 98.62 157 ASP B C 1
ATOM 5065 O O . ASP B 1 157 ? -17.734 9.766 3.98 1 98.62 157 ASP B O 1
ATOM 5069 N N . TRP B 1 158 ? -17.859 10.281 6.172 1 98.5 158 TRP B N 1
ATOM 5070 C CA . TRP B 1 158 ? -17.219 11.586 6.027 1 98.5 158 TRP B CA 1
ATOM 5071 C C . TRP B 1 158 ? -15.773 11.438 5.574 1 98.5 158 TRP B C 1
ATOM 5073 O O . TRP B 1 158 ? -15.336 12.102 4.629 1 98.5 158 TRP B O 1
ATOM 5083 N N . GLN B 1 159 ? -15.07 10.531 6.207 1 98.19 159 GLN B N 1
ATOM 5084 C CA . GLN B 1 159 ? -13.68 10.273 5.832 1 98.19 159 GLN B CA 1
ATOM 5085 C C . GLN B 1 159 ? -13.578 9.789 4.391 1 98.19 159 GLN B C 1
ATOM 5087 O O . GLN B 1 159 ? -12.703 10.227 3.641 1 98.19 159 GLN B O 1
ATOM 5092 N N . PHE B 1 160 ? -14.477 8.906 4.078 1 98.5 160 PHE B N 1
ATOM 5093 C CA . PHE B 1 160 ? -14.492 8.344 2.736 1 98.5 160 PHE B CA 1
ATOM 5094 C C . PHE B 1 160 ? -14.781 9.422 1.698 1 98.5 160 PHE B C 1
ATOM 5096 O O . PHE B 1 160 ? -14.086 9.516 0.685 1 98.5 160 PHE B O 1
ATOM 5103 N N . LEU B 1 161 ? -15.773 10.227 1.951 1 98.62 161 LEU B N 1
ATOM 5104 C CA . LEU B 1 161 ? -16.156 11.258 0.998 1 98.62 161 LEU B CA 1
ATOM 5105 C C . LEU B 1 161 ? -15.078 12.328 0.888 1 98.62 161 LEU B C 1
ATOM 5107 O O . LEU B 1 161 ? -14.875 12.898 -0.186 1 98.62 161 LEU B O 1
ATOM 5111 N N . LYS B 1 162 ? -14.414 12.625 1.955 1 98.25 162 LYS B N 1
ATOM 5112 C CA . LYS B 1 162 ? -13.266 13.531 1.909 1 98.25 162 LYS B CA 1
ATOM 5113 C C . LYS B 1 162 ? -12.203 13.016 0.943 1 98.25 162 LYS B C 1
ATOM 5115 O O . LYS B 1 162 ? -11.664 13.781 0.14 1 98.25 162 LYS B O 1
ATOM 5120 N N . ARG B 1 163 ? -11.93 11.758 1.017 1 97.75 163 ARG B N 1
ATOM 5121 C CA . ARG B 1 163 ? -10.969 11.133 0.119 1 97.75 163 ARG B CA 1
ATOM 5122 C C . ARG B 1 163 ? -11.43 11.211 -1.331 1 97.75 163 ARG B C 1
ATOM 5124 O O . ARG B 1 163 ? -10.641 11.523 -2.227 1 97.75 163 ARG B O 1
ATOM 5131 N N . MET B 1 164 ? -12.711 10.969 -1.548 1 98.12 164 MET B N 1
ATOM 5132 C CA . MET B 1 164 ? -13.258 11.07 -2.898 1 98.12 164 MET B CA 1
ATOM 5133 C C . MET B 1 164 ? -13.133 12.492 -3.436 1 98.12 164 MET B C 1
ATOM 5135 O O . MET B 1 164 ? -12.781 12.695 -4.598 1 98.12 164 MET B O 1
ATOM 5139 N N . ALA B 1 165 ? -13.406 13.445 -2.557 1 98.12 165 ALA B N 1
ATOM 5140 C CA . ALA B 1 165 ? -13.312 14.844 -2.961 1 98.12 165 ALA B CA 1
ATOM 5141 C C . ALA B 1 165 ? -11.875 15.211 -3.322 1 98.12 165 ALA B C 1
ATOM 5143 O O . ALA B 1 165 ? -11.641 15.992 -4.25 1 98.12 165 ALA B O 1
ATOM 5144 N N . SER B 1 166 ? -10.992 14.602 -2.605 1 96.81 166 SER B N 1
ATOM 5145 C CA . SER B 1 166 ? -9.578 14.906 -2.828 1 96.81 166 SER B CA 1
ATOM 5146 C C . SER B 1 166 ? -9.133 14.492 -4.223 1 96.81 166 SER B C 1
ATOM 5148 O O . SER B 1 166 ? -8.164 15.031 -4.762 1 96.81 166 SER B O 1
ATOM 5150 N N . ARG B 1 167 ? -9.812 13.523 -4.832 1 96.19 167 ARG B N 1
ATOM 5151 C CA . ARG B 1 167 ? -9.508 13.109 -6.199 1 96.19 167 ARG B CA 1
ATOM 5152 C C . ARG B 1 167 ? -9.727 14.258 -7.18 1 96.19 167 ARG B C 1
ATOM 5154 O O . ARG B 1 167 ? -9.203 14.234 -8.297 1 96.19 167 ARG B O 1
ATOM 5161 N N . PHE B 1 168 ? -10.5 15.234 -6.785 1 96.06 168 PHE B N 1
ATOM 5162 C CA . PHE B 1 168 ? -10.758 16.438 -7.586 1 96.06 168 PHE B CA 1
ATOM 5163 C C . PHE B 1 168 ? -10.039 17.641 -7 1 96.06 168 PHE B C 1
ATOM 5165 O O . PHE B 1 168 ? -10.375 18.781 -7.312 1 96.06 168 PHE B O 1
ATOM 5172 N N . HIS B 1 169 ? -9.125 17.406 -6.051 1 94.44 169 HIS B N 1
ATOM 5173 C CA . HIS B 1 169 ? -8.336 18.438 -5.391 1 94.44 169 HIS B CA 1
ATOM 5174 C C . HIS B 1 169 ? -9.227 19.438 -4.668 1 94.44 169 HIS B C 1
ATOM 5176 O O . HIS B 1 169 ? -8.984 20.641 -4.742 1 94.44 169 HIS B O 1
ATOM 5182 N N . THR B 1 170 ? -10.25 18.938 -4.07 1 96.25 170 THR B N 1
ATOM 5183 C CA . THR B 1 170 ? -11.156 19.734 -3.258 1 96.25 170 THR B CA 1
ATOM 5184 C C . THR B 1 170 ? -11.539 19 -1.979 1 96.25 170 THR B C 1
ATOM 5186 O O . THR B 1 170 ? -10.891 18.016 -1.604 1 96.25 170 THR B O 1
ATOM 5189 N N . GLY B 1 171 ? -12.469 19.594 -1.166 1 97.56 171 GLY B N 1
ATOM 5190 C CA . GLY B 1 171 ? -12.8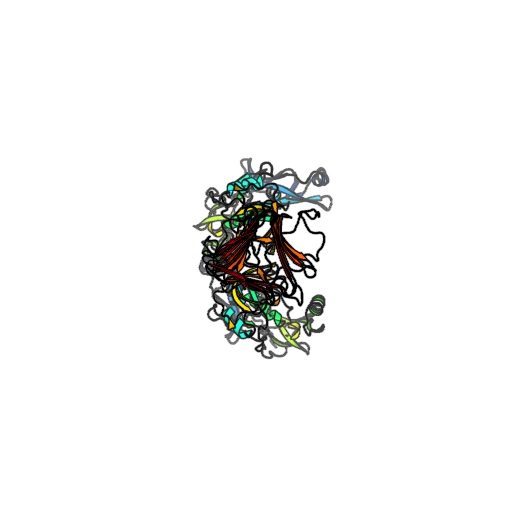91 19 0.089 1 97.56 171 GLY B CA 1
ATOM 5191 C C . GLY B 1 171 ? -14.383 19.078 0.318 1 97.56 171 GLY B C 1
ATOM 5192 O O . GLY B 1 171 ? -15.156 19.266 -0.627 1 97.56 171 GLY B O 1
ATOM 5193 N N . LEU B 1 172 ? -14.719 18.797 1.51 1 98.44 172 LEU B N 1
ATOM 5194 C CA . LEU B 1 172 ? -16.109 18.906 1.945 1 98.44 172 LEU B CA 1
ATOM 5195 C C . LEU B 1 172 ? -16.328 20.172 2.773 1 98.44 172 LEU B C 1
ATOM 5197 O O . LEU B 1 172 ? -15.477 20.531 3.592 1 98.44 172 LEU B O 1
ATOM 5201 N N . ILE B 1 173 ? -17.453 20.797 2.512 1 98 173 ILE B N 1
ATOM 5202 C CA . ILE B 1 173 ? -17.797 22 3.27 1 98 173 ILE B CA 1
ATOM 5203 C C . ILE B 1 173 ? -19.188 21.859 3.873 1 98 173 ILE B C 1
ATOM 5205 O O . ILE B 1 173 ? -20.188 21.828 3.146 1 98 173 ILE B O 1
ATOM 5209 N N . PRO B 1 174 ? -19.281 21.797 5.152 1 97.62 174 PRO B N 1
ATOM 5210 C CA . PRO B 1 174 ? -20.609 21.734 5.777 1 97.62 174 PRO B CA 1
ATOM 5211 C C . PRO B 1 174 ? -21.422 23.016 5.559 1 97.62 174 PRO B C 1
ATOM 5213 O O . PRO B 1 174 ? -20.875 24.109 5.598 1 97.62 174 PRO B O 1
ATOM 5216 N N . ALA B 1 175 ? -22.672 22.875 5.207 1 95.06 175 ALA B N 1
ATOM 5217 C CA . ALA B 1 175 ? -23.625 23.969 5.266 1 95.06 175 ALA B CA 1
ATOM 5218 C C . ALA B 1 175 ? -24.281 24.062 6.645 1 95.06 175 ALA B C 1
ATOM 5220 O O . ALA B 1 175 ? -25.391 23.594 6.848 1 95.06 175 ALA B O 1
ATOM 5221 N N . SER B 1 176 ? -23.641 24.75 7.508 1 93.44 176 SER B N 1
ATOM 5222 C CA . SER B 1 176 ? -23.969 24.688 8.922 1 93.44 176 SER B CA 1
ATOM 5223 C C . SER B 1 176 ? -25.031 25.734 9.289 1 93.44 176 SER B C 1
ATOM 5225 O O . SER B 1 176 ? -25.062 26.234 10.414 1 93.44 176 SER B O 1
ATOM 5227 N N . SER B 1 177 ? -25.859 26.141 8.406 1 92.31 177 SER B N 1
ATOM 5228 C CA . SER B 1 177 ? -26.953 27.062 8.68 1 92.31 177 SER B CA 1
ATOM 5229 C C . SER B 1 177 ? -28.297 26.375 8.547 1 92.31 177 SER B C 1
ATOM 5231 O O . SER B 1 177 ? -29.344 26.984 8.781 1 92.31 177 SER B O 1
ATOM 5233 N N . PHE B 1 178 ? -28.234 25.156 8.234 1 90.75 178 PHE B N 1
ATOM 5234 C CA . PHE B 1 178 ? -29.469 24.406 8.008 1 90.75 178 PHE B CA 1
ATOM 5235 C C . PHE B 1 178 ? -29.703 23.406 9.141 1 90.75 178 PHE B C 1
ATOM 5237 O O . PHE B 1 178 ? -28.766 22.984 9.805 1 90.75 178 PHE B O 1
ATOM 5244 N N . ASP B 1 179 ? -30.953 23 9.297 1 90.31 179 ASP B N 1
ATOM 5245 C CA . ASP B 1 179 ? -31.359 22.156 10.414 1 90.31 179 ASP B CA 1
ATOM 5246 C C . ASP B 1 179 ? -31.172 20.672 10.086 1 90.31 179 ASP B C 1
ATOM 5248 O O . ASP B 1 179 ? -31.594 19.797 10.844 1 90.31 179 ASP B O 1
ATOM 5252 N N . LYS B 1 180 ? -30.656 20.422 8.93 1 92.12 180 LYS B N 1
ATOM 5253 C CA . LYS B 1 180 ? -30.359 19.062 8.484 1 92.12 180 LYS B CA 1
ATOM 5254 C C . LYS B 1 180 ? -28.922 18.969 7.945 1 92.12 180 LYS B C 1
ATOM 5256 O O . LYS B 1 180 ? -28.312 19.984 7.617 1 92.12 180 LYS B O 1
ATOM 5261 N N . PRO B 1 181 ? -28.438 17.688 8.031 1 95.12 181 PRO B N 1
ATOM 5262 C CA . PRO B 1 181 ? -27.094 17.562 7.457 1 95.12 181 PRO B CA 1
ATOM 5263 C C . PRO B 1 181 ? -27.062 17.953 5.98 1 95.12 181 PRO B C 1
ATOM 5265 O O . PRO B 1 181 ? -27.797 17.391 5.172 1 95.12 181 PRO B O 1
ATOM 5268 N N . LYS B 1 182 ? -26.344 18.969 5.734 1 96.88 182 LYS B N 1
ATOM 5269 C CA . LYS B 1 182 ? -26.141 19.484 4.383 1 96.88 182 LYS B CA 1
ATOM 5270 C C . LYS B 1 182 ? -24.688 19.875 4.16 1 96.88 182 LYS B C 1
ATOM 5272 O O . LYS B 1 182 ? -24.047 20.453 5.043 1 96.88 182 LYS B O 1
ATOM 5277 N N . PHE B 1 183 ? -24.125 19.406 3.039 1 97.88 183 PHE B N 1
ATOM 5278 C CA . PHE B 1 183 ? -22.75 19.797 2.783 1 97.88 183 PHE B CA 1
ATOM 5279 C C . PHE B 1 183 ? -22.469 19.859 1.287 1 97.88 183 PHE B C 1
ATOM 5281 O O . PHE B 1 183 ? -23.266 19.375 0.481 1 97.88 183 PHE B O 1
ATOM 5288 N N . TYR B 1 184 ? -21.438 20.547 0.971 1 97.75 184 TYR B N 1
ATOM 5289 C CA . TYR B 1 184 ? -20.969 20.688 -0.404 1 97.75 184 TYR B CA 1
ATOM 5290 C C . TYR B 1 184 ? -19.797 19.75 -0.677 1 97.75 184 TYR B C 1
ATOM 5292 O O . TYR B 1 184 ? -18.891 19.625 0.151 1 97.75 184 TYR B O 1
ATOM 5300 N N . PHE B 1 185 ? -19.875 19.016 -1.772 1 98.25 185 PHE B N 1
ATOM 5301 C CA . PHE B 1 185 ? -18.75 18.328 -2.383 1 98.25 185 PHE B CA 1
ATOM 5302 C C . PHE B 1 185 ? -18 19.25 -3.338 1 98.25 185 PHE B C 1
ATOM 5304 O O . PHE B 1 185 ? -18.359 19.359 -4.512 1 98.25 185 PHE B O 1
ATOM 5311 N N . GLY B 1 186 ? -16.953 19.906 -2.73 1 97 186 GLY B N 1
ATOM 5312 C CA . GLY B 1 186 ? -16.297 21 -3.439 1 97 186 GLY B CA 1
ATOM 5313 C C . GLY B 1 186 ? -16.625 22.359 -2.863 1 97 186 GLY B C 1
ATOM 5314 O O . GLY B 1 186 ? -17.359 22.469 -1.879 1 97 186 GLY B O 1
ATOM 5315 N N . VAL B 1 187 ? -16.047 23.344 -3.455 1 95.75 187 VAL B N 1
ATOM 5316 C CA . VAL B 1 187 ? -16.234 24.719 -3.004 1 95.75 187 VAL B CA 1
ATOM 5317 C C . VAL B 1 187 ? -17.5 25.297 -3.635 1 95.75 187 VAL B C 1
ATOM 5319 O O . VAL B 1 187 ? -17.656 25.281 -4.859 1 95.75 187 VAL B O 1
ATOM 5322 N N . PRO B 1 188 ? -18.422 25.719 -2.803 1 93.69 188 PRO B N 1
ATOM 5323 C CA . PRO B 1 188 ? -19.641 26.312 -3.359 1 93.69 188 PRO B CA 1
ATOM 5324 C C . PRO B 1 188 ? -19.375 27.594 -4.129 1 93.69 188 PRO B C 1
ATOM 5326 O O . PRO B 1 188 ? -18.422 28.328 -3.82 1 93.69 188 PRO B O 1
ATOM 5329 N N . GLU B 1 189 ? -20.078 27.797 -5.227 1 84.44 189 GLU B N 1
ATOM 5330 C CA . GLU B 1 189 ? -20 29.047 -5.965 1 84.44 189 GLU B CA 1
ATOM 5331 C C . GLU B 1 189 ? -20.844 30.141 -5.293 1 84.44 189 GLU B C 1
ATOM 5333 O O . GLU B 1 189 ? -22.047 30.219 -5.516 1 84.44 189 GLU B O 1
ATOM 5338 N N . GLY B 1 190 ? -20.344 30.609 -4.246 1 71.69 190 GLY B N 1
ATOM 5339 C CA . GLY B 1 190 ? -21.094 31.609 -3.51 1 71.69 190 GLY B CA 1
ATOM 5340 C C . GLY B 1 190 ? -21.297 32.906 -4.285 1 71.69 190 GLY B C 1
ATOM 5341 O O . GLY B 1 190 ? -20.625 33.125 -5.293 1 71.69 190 GLY B O 1
ATOM 5342 N N . GLY B 1 191 ? -22.344 33.625 -4.152 1 74.75 191 GLY B N 1
ATOM 5343 C CA . GLY B 1 191 ? -22.609 34.906 -4.762 1 74.75 191 GLY B CA 1
ATOM 5344 C C . GLY B 1 191 ? -21.594 35.969 -4.359 1 74.75 191 GLY B C 1
ATOM 5345 O O . GLY B 1 191 ? -20.891 35.812 -3.365 1 74.75 191 GLY B O 1
ATOM 5346 N N . TYR B 1 192 ? -21.172 36.875 -5.203 1 80.44 192 TYR B N 1
ATOM 5347 C CA . TYR B 1 192 ? -20.328 38.031 -4.938 1 80.44 192 TYR B CA 1
ATOM 5348 C C . TYR B 1 192 ? -20.875 38.875 -3.787 1 80.44 192 TYR B C 1
ATOM 5350 O O . TYR B 1 192 ? -22.031 39.312 -3.822 1 80.44 192 TYR B O 1
ATOM 5358 N N . SER B 1 193 ? -20.125 38.906 -2.67 1 81.5 193 SER B N 1
ATOM 5359 C CA . SER B 1 193 ? -20.578 39.562 -1.44 1 81.5 193 SER B CA 1
ATOM 5360 C C . SER B 1 193 ? -20.078 41 -1.334 1 81.5 193 SER B C 1
ATOM 5362 O O . SER B 1 193 ? -20.266 41.656 -0.307 1 81.5 193 SER B O 1
ATOM 5364 N N . GLY B 1 194 ? -19.328 41.469 -2.342 1 84.12 194 GLY B N 1
ATOM 5365 C CA . GLY B 1 194 ? -18.922 42.875 -2.377 1 84.12 194 GLY B CA 1
ATOM 5366 C C . GLY B 1 194 ? -17.5 43.094 -1.894 1 84.12 194 GLY B C 1
ATOM 5367 O O . GLY B 1 194 ? -16.734 42.125 -1.762 1 84.12 194 GLY B O 1
ATOM 5368 N N . ARG B 1 195 ? -17.156 44.406 -1.789 1 87.75 195 ARG B N 1
ATOM 5369 C CA . ARG B 1 195 ? -15.812 44.812 -1.382 1 87.75 195 ARG B CA 1
ATOM 5370 C C . ARG B 1 195 ? -15.703 44.875 0.137 1 87.75 195 ARG B C 1
ATOM 5372 O O . ARG B 1 195 ? -16.625 45.344 0.813 1 87.75 195 ARG B O 1
ATOM 5379 N N . LEU B 1 196 ? -14.758 44.25 0.645 1 85.12 196 LEU B N 1
ATOM 5380 C CA . LEU B 1 196 ? -14.469 44.344 2.072 1 85.12 196 LEU B CA 1
ATOM 5381 C C . LEU B 1 196 ? -13.539 45.5 2.361 1 85.12 196 LEU B C 1
ATOM 5383 O O . LEU B 1 196 ? -12.57 45.719 1.634 1 85.12 196 LEU B O 1
ATOM 5387 N N . GLU B 1 197 ? -14.07 46.5 3.158 1 71.5 197 GLU B N 1
ATOM 5388 C CA . GLU B 1 197 ? -13.242 47.625 3.562 1 71.5 197 GLU B CA 1
ATOM 5389 C C . GLU B 1 197 ? -12.68 47.406 4.969 1 71.5 197 GLU B C 1
ATOM 5391 O O . GLU B 1 197 ? -13.391 46.938 5.863 1 71.5 197 GLU B O 1
ATOM 5396 N N . ASP B 1 198 ? -11.359 47.031 5.145 1 62.75 198 ASP B N 1
ATOM 5397 C CA . ASP B 1 198 ? -11.031 46.875 6.559 1 62.75 198 ASP B CA 1
ATOM 5398 C C . ASP B 1 198 ? -9.617 47.375 6.844 1 62.75 198 ASP B C 1
ATOM 5400 O O . ASP B 1 198 ? -8.742 47.281 5.977 1 62.75 198 ASP B O 1
ATOM 5404 N N . PHE B 1 199 ? -9.602 48 8.094 1 65.12 199 PHE B N 1
ATOM 5405 C CA . PHE B 1 199 ? -8.391 48.625 8.617 1 65.12 199 PHE B CA 1
ATOM 5406 C C . PHE B 1 199 ? -7.469 47.594 9.25 1 65.12 199 PHE B C 1
ATOM 5408 O O . PHE B 1 199 ? -6.254 47.812 9.328 1 65.12 199 PHE B O 1
ATOM 5415 N N . HIS B 1 200 ? -7.965 46.438 9.773 1 81.06 200 HIS B N 1
ATOM 5416 C CA . HIS B 1 200 ? -7.113 45.406 10.367 1 81.06 200 HIS B CA 1
ATOM 5417 C C . HIS B 1 200 ? -7.082 44.156 9.5 1 81.06 200 HIS B C 1
ATOM 5419 O O . HIS B 1 200 ? -8.117 43.5 9.281 1 81.06 200 HIS B O 1
ATOM 5425 N N . TYR B 1 201 ? -5.895 44 8.875 1 85.69 201 TYR B N 1
ATOM 5426 C CA . TYR B 1 201 ? -5.785 42.812 8.031 1 85.69 201 TYR B CA 1
ATOM 5427 C C . TYR B 1 201 ? -4.391 42.219 8.125 1 85.69 201 TYR B C 1
ATOM 5429 O O . TYR B 1 201 ? -3.473 42.812 8.672 1 85.69 201 TYR B O 1
ATOM 5437 N N . SER B 1 202 ? -4.305 41 7.777 1 90.88 202 SER B N 1
ATOM 5438 C CA . SER B 1 202 ? -3.016 40.344 7.672 1 90.88 202 SER B CA 1
ATOM 5439 C C . SER B 1 202 ? -2.898 39.562 6.359 1 90.88 202 SER B C 1
ATOM 5441 O O . SER B 1 202 ? -3.904 39.125 5.797 1 90.88 202 SER B O 1
ATOM 5443 N N . ILE B 1 203 ? -1.705 39.625 5.824 1 90.81 203 ILE B N 1
ATOM 5444 C CA . ILE B 1 203 ? -1.388 38.875 4.617 1 90.81 203 ILE B CA 1
ATOM 5445 C C . ILE B 1 203 ? -0.292 37.844 4.918 1 90.81 203 ILE B C 1
ATOM 5447 O O . ILE B 1 203 ? 0.733 38.188 5.516 1 90.81 203 ILE B O 1
ATOM 5451 N N . ARG B 1 204 ? -0.577 36.688 4.566 1 93.25 204 ARG B N 1
ATOM 5452 C CA . ARG B 1 204 ? 0.406 35.625 4.816 1 93.25 204 ARG B CA 1
ATOM 5453 C C . ARG B 1 204 ? 0.629 34.781 3.57 1 93.25 204 ARG B C 1
ATOM 5455 O O . ARG B 1 204 ? -0.305 34.531 2.803 1 93.25 204 ARG B O 1
ATOM 5462 N N . LYS B 1 205 ? 1.855 34.375 3.338 1 93.19 205 LYS B N 1
ATOM 5463 C CA . LYS B 1 205 ? 2.25 33.5 2.24 1 93.19 205 LYS B CA 1
ATOM 5464 C C . LYS B 1 205 ? 2.855 32.219 2.768 1 93.19 205 LYS B C 1
ATOM 5466 O O . LYS B 1 205 ? 3.838 32.219 3.512 1 93.19 205 LYS B O 1
ATOM 5471 N N . GLU B 1 206 ? 2.221 31.047 2.436 1 92.62 206 GLU B N 1
ATOM 5472 C CA . GLU B 1 206 ? 2.641 29.734 2.902 1 92.62 206 GLU B CA 1
ATOM 5473 C C . GLU B 1 206 ? 3.488 29.016 1.854 1 92.62 206 GLU B C 1
ATOM 5475 O O . GLU B 1 206 ? 2.984 28.172 1.107 1 92.62 206 GLU B O 1
ATOM 5480 N N . LEU B 1 207 ? 4.754 29.156 1.905 1 92.56 207 LEU B N 1
ATOM 5481 C CA . LEU B 1 207 ? 5.656 28.672 0.868 1 92.56 207 LEU B CA 1
ATOM 5482 C C . LEU B 1 207 ? 5.953 27.188 1.059 1 92.56 207 LEU B C 1
ATOM 5484 O O . LEU B 1 207 ? 6.137 26.453 0.083 1 92.56 207 LEU B O 1
ATOM 5488 N N . ALA B 1 208 ? 6.008 26.766 2.271 1 91.31 208 ALA B N 1
ATOM 5489 C CA . ALA B 1 208 ? 6.25 25.359 2.545 1 91.31 208 ALA B CA 1
ATOM 5490 C C . ALA B 1 208 ? 5.137 24.484 1.969 1 91.31 208 ALA B C 1
ATOM 5492 O O . ALA B 1 208 ? 5.402 23.469 1.323 1 91.31 208 ALA B O 1
ATOM 5493 N N . ASN B 1 209 ? 3.934 24.891 2.166 1 90.44 209 ASN B N 1
ATOM 5494 C CA . ASN B 1 209 ? 2.785 24.156 1.645 1 90.44 209 ASN B CA 1
ATOM 5495 C C . ASN B 1 209 ? 2.797 24.109 0.12 1 90.44 209 ASN B C 1
ATOM 5497 O O . ASN B 1 209 ? 2.479 23.078 -0.474 1 90.44 209 ASN B O 1
ATOM 5501 N N . PHE B 1 210 ? 3.156 25.219 -0.469 1 91.31 210 PHE B N 1
ATOM 5502 C CA . PHE B 1 210 ? 3.248 25.266 -1.923 1 91.31 210 PHE B CA 1
ATOM 5503 C C . PHE B 1 210 ? 4.281 24.266 -2.43 1 91.31 210 PHE B C 1
ATOM 5505 O O . PHE B 1 210 ? 4.023 23.531 -3.387 1 91.31 210 PHE B O 1
ATOM 5512 N N . ARG B 1 211 ? 5.387 24.203 -1.766 1 90.94 211 ARG B N 1
ATOM 5513 C CA . ARG B 1 211 ? 6.461 23.297 -2.17 1 90.94 211 ARG B CA 1
ATOM 5514 C C . ARG B 1 211 ? 6.004 21.844 -2.115 1 90.94 211 ARG B C 1
ATOM 5516 O O . ARG B 1 211 ? 6.188 21.094 -3.074 1 90.94 211 ARG B O 1
ATOM 5523 N N . ILE B 1 212 ? 5.406 21.484 -1.098 1 90.06 212 ILE B N 1
ATOM 5524 C CA . ILE B 1 212 ? 4.965 20.109 -0.886 1 90.06 212 ILE B CA 1
ATOM 5525 C C . ILE B 1 212 ? 3.904 19.75 -1.922 1 90.06 212 ILE B C 1
ATOM 5527 O O . ILE B 1 212 ? 3.988 18.688 -2.559 1 90.06 212 ILE B O 1
ATOM 5531 N N . SER B 1 213 ? 2.977 20.594 -2.133 1 91 213 SER B N 1
ATOM 5532 C CA . SER B 1 213 ? 1.882 20.312 -3.057 1 91 213 SER B CA 1
ATOM 5533 C C . SER B 1 213 ? 2.371 20.297 -4.5 1 91 213 SER B C 1
ATOM 5535 O O . SER B 1 213 ? 1.969 19.422 -5.281 1 91 213 SER B O 1
ATOM 5537 N N . SER B 1 214 ? 3.229 21.203 -4.836 1 89.81 214 SER B N 1
ATOM 5538 C CA . SER B 1 214 ? 3.699 21.312 -6.215 1 89.81 214 SER B CA 1
ATOM 5539 C C . SER B 1 214 ? 4.559 20.125 -6.605 1 89.81 214 SER B C 1
ATOM 5541 O O . SER B 1 214 ? 4.52 19.672 -7.75 1 89.81 214 SER B O 1
ATOM 5543 N N . GLU B 1 215 ? 5.23 19.562 -5.609 1 89.12 215 GLU B N 1
ATOM 5544 C CA . GLU B 1 215 ? 6.168 18.484 -5.91 1 89.12 215 GLU B CA 1
ATOM 5545 C C . GLU B 1 215 ? 5.488 17.125 -5.82 1 89.12 215 GLU B C 1
ATOM 5547 O O . GLU B 1 215 ? 5.973 16.141 -6.391 1 89.12 215 GLU B O 1
ATOM 5552 N N . ASN B 1 216 ? 4.391 17.047 -5.113 1 88.56 216 ASN B N 1
ATOM 5553 C CA . ASN B 1 216 ? 3.811 15.727 -4.852 1 88.56 216 ASN B CA 1
ATOM 5554 C C . ASN B 1 216 ? 2.432 15.594 -5.492 1 88.56 216 ASN B C 1
ATOM 5556 O O . ASN B 1 216 ? 1.907 14.484 -5.609 1 88.56 216 ASN B O 1
ATOM 5560 N N . ASP B 1 217 ? 1.852 16.719 -5.816 1 83 217 ASP B N 1
ATOM 5561 C CA . ASP B 1 217 ? 0.499 16.641 -6.359 1 83 217 ASP B CA 1
ATOM 5562 C C . ASP B 1 217 ? 0.411 17.344 -7.719 1 83 217 ASP B C 1
ATOM 5564 O O . ASP B 1 217 ? 1.328 18.062 -8.109 1 83 217 ASP B O 1
ATOM 5568 N N . THR B 1 218 ? -0.54 17.078 -8.57 1 68.25 218 THR B N 1
ATOM 5569 C CA . THR B 1 218 ? -0.641 17.516 -9.953 1 68.25 218 THR B CA 1
ATOM 5570 C C . THR B 1 218 ? -1.577 18.719 -10.07 1 68.25 218 THR B C 1
ATOM 5572 O O . THR B 1 218 ? -1.889 19.172 -11.172 1 68.25 218 THR B O 1
ATOM 5575 N N . GLY B 1 219 ? -1.753 19.344 -9.117 1 69.44 219 GLY B N 1
ATOM 5576 C CA . GLY B 1 219 ? -2.705 20.438 -9.312 1 69.44 219 GLY B CA 1
ATOM 5577 C C . GLY B 1 219 ? -2.098 21.641 -9.992 1 69.44 219 GLY B C 1
ATOM 5578 O O . GLY B 1 219 ? -0.875 21.797 -10.016 1 69.44 219 GLY B O 1
ATOM 5579 N N . ASP B 1 220 ? -2.824 22.312 -10.781 1 84.19 220 ASP B N 1
ATOM 5580 C CA . ASP B 1 220 ? -2.451 23.562 -11.406 1 84.19 220 ASP B CA 1
ATOM 5581 C C . ASP B 1 220 ? -2.428 24.703 -10.383 1 84.19 220 ASP B C 1
ATOM 5583 O O . ASP B 1 220 ? -3.391 25.469 -10.273 1 84.19 220 ASP B O 1
ATOM 5587 N N . ILE B 1 221 ? -1.396 24.656 -9.594 1 89.25 221 ILE B N 1
ATOM 5588 C CA . ILE B 1 221 ? -1.296 25.656 -8.531 1 89.25 221 ILE B CA 1
ATOM 5589 C C . ILE B 1 221 ? -0.027 26.484 -8.719 1 89.25 221 ILE B C 1
ATOM 5591 O O . ILE B 1 221 ? 0.965 26 -9.266 1 89.25 221 ILE B O 1
ATOM 5595 N N . GLY B 1 222 ? -0.122 27.719 -8.383 1 89.88 222 GLY B N 1
ATOM 5596 C CA . GLY B 1 222 ? 1.019 28.609 -8.367 1 89.88 222 GLY B CA 1
ATOM 5597 C C . GLY B 1 222 ? 1.344 29.141 -6.984 1 89.88 222 GLY B C 1
ATOM 5598 O O . GLY B 1 222 ? 0.558 28.969 -6.047 1 89.88 222 GLY B O 1
ATOM 5599 N N . GLU B 1 223 ? 2.432 29.75 -6.898 1 90.56 223 GLU B N 1
ATOM 5600 C CA . GLU B 1 223 ? 2.904 30.281 -5.625 1 90.56 223 GLU B CA 1
ATOM 5601 C C . GLU B 1 223 ? 1.921 31.297 -5.055 1 90.56 223 GLU B C 1
ATOM 5603 O O . GLU B 1 223 ? 1.713 31.359 -3.842 1 90.56 223 GLU B O 1
ATOM 5608 N N . SER B 1 224 ? 1.326 32.062 -5.895 1 89.62 224 SER B N 1
ATOM 5609 C CA . SER B 1 224 ? 0.413 33.125 -5.484 1 89.62 224 SER B CA 1
ATOM 5610 C C . SER B 1 224 ? -0.881 32.562 -4.914 1 89.62 224 SER B C 1
ATOM 5612 O O . SER B 1 224 ? -1.642 33.281 -4.254 1 89.62 224 SER B O 1
ATOM 5614 N N . ASP B 1 225 ? -1.133 31.297 -5.207 1 91.62 225 ASP B N 1
ATOM 5615 C CA . ASP B 1 225 ? -2.34 30.656 -4.699 1 91.62 225 ASP B CA 1
ATOM 5616 C C . ASP B 1 225 ? -2.188 30.297 -3.223 1 91.62 225 ASP B C 1
ATOM 5618 O O . ASP B 1 225 ? -3.158 29.906 -2.572 1 91.62 225 ASP B O 1
ATOM 5622 N N . PHE B 1 226 ? -1.04 30.5 -2.707 1 93.12 226 PHE B N 1
ATOM 5623 C CA . PHE B 1 226 ? -0.784 30.188 -1.306 1 93.12 226 PHE B CA 1
ATOM 5624 C C . PHE B 1 226 ? -0.621 31.469 -0.487 1 93.12 226 PHE B C 1
ATOM 5626 O O . PHE B 1 226 ? 0.096 31.484 0.515 1 93.12 226 PHE B O 1
ATOM 5633 N N . ILE B 1 227 ? -1.188 32.5 -1.001 1 93.06 227 ILE B N 1
ATOM 5634 C CA . ILE B 1 227 ? -1.317 33.75 -0.26 1 93.06 227 ILE B CA 1
ATOM 5635 C C . ILE B 1 227 ? -2.693 33.812 0.399 1 93.06 227 ILE B C 1
ATOM 5637 O O . ILE B 1 227 ? -3.715 33.625 -0.263 1 93.06 227 ILE B O 1
ATOM 5641 N N . TYR B 1 228 ? -2.701 34.125 1.668 1 94.38 228 TYR B N 1
ATOM 5642 C CA . TYR B 1 228 ? -3.936 34.188 2.443 1 94.38 228 TYR B CA 1
ATOM 5643 C C . TYR B 1 228 ? -4.086 35.562 3.113 1 94.38 228 TYR B C 1
ATOM 5645 O O . TYR B 1 228 ? -3.119 36.094 3.645 1 94.38 228 TYR B O 1
ATOM 5653 N N . TYR B 1 229 ? -5.273 36.031 3.025 1 93.19 229 TYR B N 1
ATOM 5654 C CA . TYR B 1 229 ? -5.617 37.312 3.666 1 93.19 229 TYR B CA 1
ATOM 5655 C C . TYR B 1 229 ? -6.559 37.094 4.844 1 93.19 229 TYR B C 1
ATOM 5657 O O . TYR B 1 229 ? -7.465 36.25 4.773 1 93.19 229 TYR B O 1
ATOM 5665 N N . GLU B 1 230 ? -6.25 37.656 5.828 1 93.62 230 GLU B N 1
ATOM 5666 C CA . GLU B 1 230 ? -7.176 37.656 6.957 1 93.62 230 GLU B CA 1
ATOM 5667 C C . GLU B 1 230 ? -7.848 39.031 7.098 1 93.62 230 GLU B C 1
ATOM 5669 O O . GLU B 1 230 ? -7.172 40.062 7.094 1 93.62 230 GLU B O 1
ATOM 5674 N N . ALA B 1 231 ? -9.188 39 7.18 1 90.75 231 ALA B N 1
ATOM 5675 C CA . ALA B 1 231 ? -9.945 40.25 7.301 1 90.75 231 ALA B CA 1
ATOM 5676 C C . ALA B 1 231 ? -11.031 40.125 8.367 1 90.75 231 ALA B C 1
ATOM 5678 O O . ALA B 1 231 ? -11.633 39.062 8.523 1 90.75 231 ALA B O 1
ATOM 5679 N N . GLU B 1 232 ? -11.188 41.188 9.047 1 89.44 232 GLU B N 1
ATOM 5680 C CA . GLU B 1 232 ? -12.273 41.281 10.016 1 89.44 232 GLU B CA 1
ATOM 5681 C C . GLU B 1 232 ? -13.383 42.188 9.5 1 89.44 232 GLU B C 1
ATOM 5683 O O . GLU B 1 232 ? -13.117 43.281 8.984 1 89.44 232 GLU B O 1
ATOM 5688 N N . THR B 1 233 ? -14.641 41.688 9.516 1 85.44 233 THR B N 1
ATOM 5689 C CA . THR B 1 233 ? -15.789 42.469 9.047 1 85.44 233 THR B CA 1
ATOM 5690 C C . THR B 1 233 ? -17.047 42.094 9.844 1 85.44 233 THR B C 1
ATOM 5692 O O . THR B 1 233 ? -17.062 41.094 10.57 1 85.44 233 THR B O 1
ATOM 5695 N N . ASP B 1 234 ? -18.047 42.938 9.75 1 81.5 234 ASP B N 1
ATOM 5696 C CA . ASP B 1 234 ? -19.328 42.656 10.398 1 81.5 234 ASP B CA 1
ATOM 5697 C C . ASP B 1 234 ? -20.281 41.938 9.461 1 81.5 234 ASP B C 1
ATOM 5699 O O . ASP B 1 234 ? -21.328 41.438 9.891 1 81.5 234 ASP B O 1
ATOM 5703 N N . LYS B 1 235 ? -19.875 41.75 8.258 1 84.5 235 LYS B N 1
ATOM 5704 C CA . LYS B 1 235 ? -20.688 41 7.301 1 84.5 235 LYS B CA 1
ATOM 5705 C C . LYS B 1 235 ? -20.609 39.5 7.555 1 84.5 235 LYS B C 1
ATOM 5707 O O . LYS B 1 235 ? -19.531 38.969 7.855 1 84.5 235 LYS B O 1
ATOM 5712 N N . VAL B 1 236 ? -21.766 38.938 7.496 1 89.69 236 VAL B N 1
ATOM 5713 C CA . VAL B 1 236 ? -21.797 37.5 7.656 1 89.69 236 VAL B CA 1
ATOM 5714 C C . VAL B 1 236 ? -21.547 36.812 6.309 1 89.69 236 VAL B C 1
ATOM 5716 O O . VAL B 1 236 ? -22.312 37 5.363 1 89.69 236 VAL B O 1
ATOM 5719 N N . LEU B 1 237 ? -20.469 36.156 6.215 1 92.38 237 LEU B N 1
ATOM 5720 C CA . LEU B 1 237 ? -20.078 35.406 5.016 1 92.38 237 LEU B CA 1
ATOM 5721 C C . LEU B 1 237 ? -19.891 33.938 5.316 1 92.38 237 LEU B C 1
ATOM 5723 O O . LEU B 1 237 ? -19.766 33.531 6.48 1 92.38 237 LEU B O 1
ATOM 5727 N N . ASP B 1 238 ? -19.938 33.125 4.293 1 93.62 238 ASP B N 1
ATOM 5728 C CA . ASP B 1 238 ? -19.703 31.688 4.422 1 93.62 238 ASP B CA 1
ATOM 5729 C C . ASP B 1 238 ? -18.547 31.234 3.521 1 93.62 238 ASP B C 1
ATOM 5731 O O . ASP B 1 238 ? -18.125 31.969 2.637 1 93.62 238 ASP B O 1
ATOM 5735 N N . ILE B 1 239 ? -18.062 30.078 3.828 1 96 239 ILE B N 1
ATOM 5736 C CA . ILE B 1 239 ? -17.016 29.531 2.984 1 96 239 ILE B CA 1
ATOM 5737 C C . ILE B 1 239 ? -17.484 29.484 1.532 1 96 239 ILE B C 1
ATOM 5739 O O . ILE B 1 239 ? -18.609 29.078 1.251 1 96 239 ILE B O 1
ATOM 5743 N N . GLY B 1 240 ? -16.672 29.953 0.64 1 94.81 240 GLY B N 1
ATOM 5744 C CA . GLY B 1 240 ? -17.031 29.969 -0.771 1 94.81 240 GLY B CA 1
ATOM 5745 C C . GLY B 1 240 ? -17.531 31.328 -1.248 1 94.81 240 GLY B C 1
ATOM 5746 O O . GLY B 1 240 ? -17.594 31.578 -2.453 1 94.81 240 GLY B O 1
ATOM 5747 N N . SER B 1 241 ? -17.859 32.188 -0.313 1 94.44 241 SER B N 1
ATOM 5748 C CA . SER B 1 241 ? -18.266 33.562 -0.689 1 94.44 241 SER B CA 1
ATOM 5749 C C . SER B 1 241 ? -17.125 34.312 -1.389 1 94.44 241 SER B C 1
ATOM 5751 O O . SER B 1 241 ? -15.969 34.188 -0.98 1 94.44 241 SER B O 1
ATOM 5753 N N . GLU B 1 242 ? -17.469 35 -2.451 1 94.94 242 GLU B N 1
ATOM 5754 C CA . GLU B 1 242 ? -16.5 35.812 -3.18 1 94.94 242 GLU B CA 1
ATOM 5755 C C . GLU B 1 242 ? -16.531 37.25 -2.723 1 94.94 242 GLU B C 1
ATOM 5757 O O . GLU B 1 242 ? -17.594 37.844 -2.59 1 94.94 242 GLU B O 1
ATOM 5762 N N . VAL B 1 243 ? -15.359 37.75 -2.482 1 94.25 243 VAL B N 1
ATOM 5763 C CA . VAL B 1 243 ? -15.258 39.125 -2.012 1 94.25 243 VAL B CA 1
ATOM 5764 C C . VAL B 1 243 ? -14.094 39.844 -2.715 1 94.25 243 VAL B C 1
ATOM 5766 O O . VAL B 1 243 ? -13.164 39.188 -3.186 1 94.25 243 VAL B O 1
ATOM 5769 N N . ASP B 1 244 ? -14.219 41.125 -2.859 1 92.69 244 ASP B N 1
ATOM 5770 C CA . ASP B 1 244 ? -13.102 41.938 -3.33 1 92.69 244 ASP B CA 1
ATOM 5771 C C . ASP B 1 244 ? -12.312 42.5 -2.158 1 92.69 244 ASP B C 1
ATOM 5773 O O . ASP B 1 244 ? -12.891 43.156 -1.271 1 92.69 244 ASP B O 1
ATOM 5777 N N . PHE B 1 245 ? -11.109 42.188 -2.107 1 90.19 245 PHE B N 1
ATOM 5778 C CA . PHE B 1 245 ? -10.242 42.656 -1.033 1 90.19 245 PHE B CA 1
ATOM 5779 C C . PHE B 1 245 ? -8.875 43.062 -1.577 1 90.19 245 PHE B C 1
ATOM 5781 O O . PHE B 1 245 ? -8.219 42.281 -2.26 1 90.19 245 PHE B O 1
ATOM 5788 N N . LYS B 1 246 ? -8.438 44.312 -1.296 1 83.94 246 LYS B N 1
ATOM 5789 C CA . LYS B 1 246 ? -7.148 44.875 -1.699 1 83.94 246 LYS B CA 1
ATOM 5790 C C . LYS B 1 246 ? -6.93 44.719 -3.203 1 83.94 246 LYS B C 1
ATOM 5792 O O . LYS B 1 246 ? -5.875 44.25 -3.641 1 83.94 246 LYS B O 1
ATOM 5797 N N . GLY B 1 247 ? -7.953 44.844 -3.975 1 84.69 247 GLY B N 1
ATOM 5798 C CA . GLY B 1 247 ? -7.887 44.875 -5.426 1 84.69 247 GLY B CA 1
ATOM 5799 C C . GLY B 1 247 ? -7.957 43.5 -6.062 1 84.69 247 GLY B C 1
ATOM 5800 O O . GLY B 1 247 ? -7.75 43.344 -7.27 1 84.69 247 GLY B O 1
ATOM 5801 N N . LYS B 1 248 ? -8.195 42.531 -5.223 1 89.62 248 LYS B N 1
ATOM 5802 C CA . LYS B 1 248 ? -8.281 41.188 -5.746 1 89.62 248 LYS B CA 1
ATOM 5803 C C . LYS B 1 248 ? -9.625 40.531 -5.402 1 89.62 248 LYS B C 1
ATOM 5805 O O . LYS B 1 248 ? -10.219 40.875 -4.367 1 89.62 248 LYS B O 1
ATOM 5810 N N . THR B 1 249 ? -10.094 39.75 -6.289 1 92.62 249 THR B N 1
ATOM 5811 C CA . THR B 1 249 ? -11.266 38.938 -5.988 1 92.62 249 THR B CA 1
ATOM 5812 C C . THR B 1 249 ? -10.852 37.625 -5.312 1 92.62 249 THR B C 1
ATOM 5814 O O . THR B 1 249 ? -10.125 36.844 -5.895 1 92.62 249 THR B O 1
ATOM 5817 N N . LEU B 1 250 ? -11.273 37.469 -4.109 1 95.12 250 LEU B N 1
ATOM 5818 C CA . LEU B 1 250 ? -10.875 36.344 -3.295 1 95.12 250 LEU B CA 1
ATOM 5819 C C . LEU B 1 250 ? -12.094 35.531 -2.824 1 95.12 250 LEU B C 1
ATOM 5821 O O . LEU B 1 250 ? -13.227 35.969 -3.023 1 95.12 250 LEU B O 1
ATOM 5825 N N . VAL B 1 251 ? -11.82 34.406 -2.273 1 95.88 251 VAL B N 1
ATOM 5826 C CA . VAL B 1 251 ? -12.859 33.531 -1.753 1 95.88 251 VAL B CA 1
ATOM 5827 C C . VAL B 1 251 ? -12.617 33.25 -0.268 1 95.88 251 VAL B C 1
ATOM 5829 O O . VAL B 1 251 ? -11.477 33.125 0.169 1 95.88 251 VAL B O 1
ATOM 5832 N N . VAL B 1 252 ? -13.711 33.156 0.52 1 96.12 252 VAL B N 1
ATOM 5833 C CA . VAL B 1 252 ? -13.609 32.844 1.941 1 96.12 252 VAL B CA 1
ATOM 5834 C C . VAL B 1 252 ? -13.234 31.375 2.119 1 96.12 252 VAL B C 1
ATOM 5836 O O . VAL B 1 252 ? -13.977 30.5 1.689 1 96.12 252 VAL B O 1
ATOM 5839 N N . SER B 1 253 ? -12.164 31.141 2.768 1 96.44 253 SER B N 1
ATOM 5840 C CA . SER B 1 253 ? -11.703 29.781 2.959 1 96.44 253 SER B CA 1
ATOM 5841 C C . SER B 1 253 ? -11.984 29.297 4.379 1 96.44 253 SER B C 1
ATOM 5843 O O . SER B 1 253 ? -12.195 28.094 4.602 1 96.44 253 SER B O 1
ATOM 5845 N N . GLU B 1 254 ? -11.906 30.172 5.297 1 97.69 254 GLU B N 1
ATOM 5846 C CA . GLU B 1 254 ? -12.195 29.859 6.695 1 97.69 254 GLU B CA 1
ATOM 5847 C C . GLU B 1 254 ? -13.031 30.969 7.34 1 97.69 254 GLU B C 1
ATOM 5849 O O . GLU B 1 254 ? -12.922 32.125 6.957 1 97.69 254 GLU B O 1
ATOM 5854 N N . VAL B 1 255 ? -13.82 30.531 8.297 1 97 255 VAL B N 1
ATOM 5855 C CA . VAL B 1 255 ? -14.688 31.453 9.016 1 97 255 VAL B CA 1
ATOM 5856 C C . VAL B 1 255 ? -14.461 31.328 10.516 1 97 255 VAL B C 1
ATOM 5858 O O . VAL B 1 255 ? -14.531 30.219 11.062 1 97 255 VAL B O 1
ATOM 5861 N N . TYR B 1 256 ? -14.195 32.406 11.109 1 96.56 256 TYR B N 1
ATOM 5862 C CA . TYR B 1 256 ? -14.094 32.5 12.562 1 96.56 256 TYR B CA 1
ATOM 5863 C C . TYR B 1 256 ? -15.016 33.594 13.109 1 96.56 256 TYR B C 1
ATOM 5865 O O . TYR B 1 256 ? -14.844 34.781 12.812 1 96.56 256 TYR B O 1
ATOM 5873 N N . THR B 1 257 ? -16 33.188 13.852 1 95.56 257 THR B N 1
ATOM 5874 C CA . THR B 1 257 ? -16.891 34.125 14.539 1 95.56 257 THR B CA 1
ATOM 5875 C C . THR B 1 257 ? -16.672 34.062 16.047 1 95.56 257 THR B C 1
ATOM 5877 O O . THR B 1 257 ? -16.703 33 16.656 1 95.56 257 THR B O 1
ATOM 5880 N N . GLU B 1 258 ? -16.422 35.188 16.562 1 93.94 258 GLU B N 1
ATOM 5881 C CA . GLU B 1 258 ? -16.156 35.25 17.984 1 93.94 258 GLU B CA 1
ATOM 5882 C C . GLU B 1 258 ? -16.891 36.406 18.656 1 93.94 258 GLU B C 1
ATOM 5884 O O . GLU B 1 258 ? -16.984 37.5 18.078 1 93.94 258 GLU B O 1
ATOM 5889 N N . MET B 1 259 ? -17.531 36.094 19.719 1 91.19 259 MET B N 1
ATOM 5890 C CA . MET B 1 259 ? -18.094 37.125 20.594 1 91.19 259 MET B CA 1
ATOM 5891 C C . MET B 1 259 ? -17.312 37.188 21.906 1 91.19 259 MET B C 1
ATOM 5893 O O . MET B 1 259 ? -17.219 36.219 22.641 1 91.19 259 MET B O 1
ATOM 5897 N N . LYS B 1 260 ? -16.641 38.312 22 1 78.88 260 LYS B N 1
ATOM 5898 C CA . LYS B 1 260 ? -15.969 38.625 23.25 1 78.88 260 LYS B CA 1
ATOM 5899 C C . LYS B 1 260 ? -16.312 40.031 23.75 1 78.88 260 LYS B C 1
ATOM 5901 O O . LYS B 1 260 ? -16.297 40.969 22.969 1 78.88 260 LYS B O 1
ATOM 5906 N N . ASN B 1 261 ? -16.578 40.188 24.984 1 79.75 261 ASN B N 1
ATOM 5907 C CA . ASN B 1 261 ? -16.922 41.469 25.625 1 79.75 261 ASN B CA 1
ATOM 5908 C C . ASN B 1 261 ? -18.094 42.156 24.922 1 79.75 261 ASN B C 1
ATOM 5910 O O . ASN B 1 261 ? -18.016 43.344 24.594 1 79.75 261 ASN B O 1
ATOM 5914 N N . SER B 1 262 ? -19.094 41.312 24.484 1 79 262 SER B N 1
ATOM 5915 C CA . SER B 1 262 ? -20.375 41.75 23.938 1 79 262 SER B CA 1
ATOM 5916 C C . SER B 1 262 ? -20.219 42.281 22.516 1 79 262 SER B C 1
ATOM 5918 O O . SER B 1 262 ? -21.094 43 22.016 1 79 262 SER B O 1
ATOM 5920 N N . LEU B 1 263 ? -19.078 42 21.969 1 83.12 263 LEU B N 1
ATOM 5921 C CA . LEU B 1 263 ? -18.875 42.406 20.578 1 83.12 263 LEU B CA 1
ATOM 5922 C C . LEU B 1 263 ? -18.719 41.156 19.688 1 83.12 263 LEU B C 1
ATOM 5924 O O . LEU B 1 263 ? -17.906 40.281 19.984 1 83.12 263 LEU B O 1
ATOM 5928 N N . LEU B 1 264 ? -19.562 41.125 18.688 1 87.62 264 LEU B N 1
ATOM 5929 C CA . LEU B 1 264 ? -19.5 40.031 17.734 1 87.62 264 LEU B CA 1
ATOM 5930 C C . LEU B 1 264 ? -18.578 40.375 16.562 1 87.62 264 LEU B C 1
ATOM 5932 O O . LEU B 1 264 ? -18.734 41.438 15.945 1 87.62 264 LEU B O 1
ATOM 5936 N N . LYS B 1 265 ? -17.578 39.594 16.391 1 88 265 LYS B N 1
ATOM 5937 C CA . LYS B 1 265 ? -16.641 39.812 15.305 1 88 265 LYS B CA 1
ATOM 5938 C C . LYS B 1 265 ? -16.562 38.594 14.375 1 88 265 LYS B C 1
ATOM 5940 O O . LYS B 1 265 ? -16.609 37.469 14.836 1 88 265 LYS B O 1
ATOM 5945 N N . HIS B 1 266 ? -16.531 38.875 13.133 1 91.81 266 HIS B N 1
ATOM 5946 C CA . HIS B 1 266 ? -16.312 37.844 12.125 1 91.81 266 HIS B CA 1
ATOM 5947 C C . HIS B 1 266 ? -14.945 38 11.477 1 91.81 266 HIS B C 1
ATOM 5949 O O . HIS B 1 266 ? -14.633 39.062 10.914 1 91.81 266 HIS B O 1
ATOM 5955 N N . ARG B 1 267 ? -14.125 37.062 11.609 1 93.69 267 ARG B N 1
ATOM 5956 C CA . ARG B 1 267 ? -12.828 37 10.961 1 93.69 267 ARG B CA 1
ATOM 5957 C C . ARG B 1 267 ? -12.812 35.938 9.852 1 93.69 267 ARG B C 1
ATOM 5959 O O . ARG B 1 267 ? -13.227 34.812 10.07 1 93.69 267 ARG B O 1
ATOM 5966 N N . TYR B 1 268 ? -12.391 36.375 8.734 1 95.06 268 TYR B N 1
ATOM 5967 C CA . TYR B 1 268 ? -12.391 35.469 7.578 1 95.06 268 TYR B CA 1
ATOM 5968 C C . TYR B 1 268 ? -10.977 35.312 7.02 1 95.06 268 TYR B C 1
ATOM 5970 O O . TYR B 1 268 ? -10.211 36.281 6.973 1 95.06 268 TYR B O 1
ATOM 5978 N N . ILE B 1 269 ? -10.609 34.125 6.633 1 96.62 269 ILE B N 1
ATOM 5979 C CA . ILE B 1 269 ? -9.414 33.875 5.84 1 96.62 269 ILE B CA 1
ATOM 5980 C C . ILE B 1 269 ? -9.781 33.812 4.359 1 96.62 269 ILE B C 1
ATOM 5982 O O . ILE B 1 269 ? -10.672 33.062 3.963 1 96.62 269 ILE B O 1
ATOM 5986 N N . LEU B 1 270 ? -9.141 34.656 3.574 1 95.62 270 LEU B N 1
ATOM 5987 C CA . LEU B 1 270 ? -9.438 34.781 2.152 1 95.62 270 LEU B CA 1
ATOM 5988 C C . LEU B 1 270 ? -8.273 34.312 1.305 1 95.62 270 LEU B C 1
ATOM 5990 O O . LEU B 1 270 ? -7.109 34.5 1.658 1 95.62 270 LEU B O 1
ATOM 5994 N N . CYS B 1 271 ? -8.586 33.688 0.232 1 95.5 271 CYS B N 1
ATOM 5995 C CA . CYS B 1 271 ? -7.57 33.25 -0.72 1 95.5 271 CYS B CA 1
ATOM 5996 C C . CYS B 1 271 ? -8.141 33.156 -2.131 1 95.5 271 CYS B C 1
ATOM 5998 O O . CYS B 1 271 ? -9.328 33.438 -2.34 1 95.5 271 CYS B O 1
ATOM 6000 N N . SER B 1 272 ? -7.242 32.969 -3.068 1 93.69 272 SER B N 1
ATOM 6001 C CA . SER B 1 272 ? -7.723 32.75 -4.43 1 93.69 272 SER B CA 1
ATOM 6002 C C . SER B 1 272 ? -8.523 31.453 -4.527 1 93.69 272 SER B C 1
ATOM 6004 O O . SER B 1 272 ? -8.461 30.609 -3.629 1 93.69 272 SER B O 1
ATOM 6006 N N . LYS B 1 273 ? -9.258 31.328 -5.52 1 91.94 273 LYS B N 1
ATOM 6007 C CA . LYS B 1 273 ? -10.023 30.094 -5.727 1 91.94 273 LYS B CA 1
ATOM 6008 C C . LYS B 1 273 ? -9.102 28.875 -5.77 1 91.94 273 LYS B C 1
ATOM 6010 O O . LYS B 1 273 ? -9.414 27.844 -5.176 1 91.94 273 LYS B O 1
ATOM 6015 N N . LYS B 1 274 ? -7.961 29 -6.383 1 92.56 274 LYS B N 1
ATOM 6016 C CA . LYS B 1 274 ? -6.992 27.906 -6.492 1 92.56 274 LYS B CA 1
ATOM 6017 C C . LYS B 1 274 ? -6.305 27.656 -5.152 1 92.56 274 LYS B C 1
ATOM 6019 O O . LYS B 1 274 ? -5.73 26.578 -4.938 1 92.56 274 LYS B O 1
ATOM 6024 N N . GLY B 1 275 ? -6.352 28.656 -4.324 1 92.81 275 GLY B N 1
ATOM 6025 C CA . GLY B 1 275 ? -5.785 28.5 -2.994 1 92.81 275 GLY B CA 1
ATOM 6026 C C . GLY B 1 275 ? -6.562 27.516 -2.139 1 92.81 275 GLY B C 1
ATOM 6027 O O . GLY B 1 275 ? -6.059 27.047 -1.112 1 92.81 275 GLY B O 1
ATOM 6028 N N . MET B 1 276 ? -7.746 27.125 -2.574 1 93.5 276 MET B N 1
ATOM 6029 C CA . MET B 1 276 ? -8.602 26.203 -1.843 1 93.5 276 MET B CA 1
ATOM 6030 C C . MET B 1 276 ? -8.289 24.766 -2.23 1 93.5 276 MET B C 1
ATOM 6032 O O . MET B 1 276 ? -8.867 23.828 -1.669 1 93.5 276 MET B O 1
ATOM 6036 N N . THR B 1 277 ? -7.375 24.609 -3.113 1 92.75 277 THR B N 1
ATOM 6037 C CA . THR B 1 277 ? -7.043 23.297 -3.635 1 92.75 277 THR B CA 1
ATOM 6038 C C . THR B 1 277 ? -6.512 22.391 -2.525 1 92.75 277 THR B C 1
ATOM 6040 O O . THR B 1 277 ? -5.754 22.844 -1.662 1 92.75 277 THR B O 1
ATOM 6043 N N . GLN B 1 278 ? -6.961 21.141 -2.562 1 93.06 278 GLN B N 1
ATOM 6044 C CA . GLN B 1 278 ? -6.527 20.141 -1.595 1 93.06 278 GLN B CA 1
ATOM 6045 C C . GLN B 1 278 ? -5.66 19.062 -2.26 1 93.06 278 GLN B C 1
ATOM 6047 O O . GLN B 1 278 ? -5.855 18.75 -3.432 1 93.06 278 GLN B O 1
ATOM 6052 N N . ASN B 1 279 ? -4.719 18.484 -1.522 1 92.81 279 ASN B N 1
ATOM 6053 C CA . ASN B 1 279 ? -3.932 17.344 -1.998 1 92.81 279 ASN B CA 1
ATOM 6054 C C . ASN B 1 279 ? -4.746 16.062 -1.995 1 92.81 279 ASN B C 1
ATOM 6056 O O . ASN B 1 279 ? -5.672 15.906 -1.197 1 92.81 279 ASN B O 1
ATOM 6060 N N . THR B 1 280 ? -4.332 15.18 -2.873 1 93.94 280 THR B N 1
ATOM 6061 C CA . THR B 1 280 ? -4.996 13.883 -2.922 1 93.94 280 THR B CA 1
ATOM 6062 C C . THR B 1 280 ? -4.672 13.062 -1.677 1 93.94 280 THR B C 1
ATOM 6064 O O . THR B 1 280 ? -3.52 13.008 -1.241 1 93.94 280 THR B O 1
ATOM 6067 N N . VAL B 1 281 ? -5.746 12.508 -1.156 1 94.75 281 VAL B N 1
ATOM 6068 C CA . VAL B 1 281 ? -5.598 11.703 0.051 1 94.75 281 VAL B CA 1
ATOM 6069 C C . VAL B 1 281 ? -5.855 10.234 -0.273 1 94.75 281 VAL B C 1
ATOM 6071 O O . VAL B 1 281 ? -6.848 9.898 -0.921 1 94.75 281 VAL B O 1
ATOM 6074 N N . TYR B 1 282 ? -4.953 9.336 0.188 1 93.94 282 TYR B N 1
ATOM 6075 C CA . TYR B 1 282 ? -5.105 7.895 0.013 1 93.94 282 TYR B CA 1
ATOM 6076 C C . TYR B 1 282 ? -5.363 7.207 1.349 1 93.94 282 TYR B C 1
ATOM 6078 O O . TYR B 1 282 ? -4.961 7.711 2.4 1 93.94 282 TYR B O 1
ATOM 6086 N N . HIS B 1 283 ? -6.055 6.152 1.264 1 94.38 283 HIS B N 1
ATOM 6087 C CA . HIS B 1 283 ? -6.301 5.371 2.471 1 94.38 283 HIS B CA 1
ATOM 6088 C C . HIS B 1 283 ? -5.156 4.402 2.746 1 94.38 283 HIS B C 1
ATOM 6090 O O . HIS B 1 283 ? -5.109 3.311 2.176 1 94.38 283 HIS B O 1
ATOM 6096 N N . GLN B 1 284 ? -4.375 4.68 3.74 1 91.38 284 GLN B N 1
ATOM 6097 C CA . GLN B 1 284 ? -3.205 3.859 4.031 1 91.38 284 GLN B CA 1
ATOM 6098 C C . GLN B 1 284 ? -3.607 2.527 4.66 1 91.38 284 GLN B C 1
ATOM 6100 O O . GLN B 1 284 ? -2.863 1.549 4.582 1 91.38 284 GLN B O 1
ATOM 6105 N N . GLY B 1 285 ? -4.738 2.459 5.152 1 93.38 285 GLY B N 1
ATOM 6106 C CA . GLY B 1 285 ? -5.199 1.293 5.887 1 93.38 285 GLY B CA 1
ATOM 6107 C C . GLY B 1 285 ? -5.457 0.091 5 1 93.38 285 GLY B C 1
ATOM 6108 O O . GLY B 1 285 ? -5.562 -1.037 5.488 1 93.38 285 GLY B O 1
ATOM 6109 N N . ILE B 1 286 ? -5.516 0.292 3.715 1 95 286 ILE B N 1
ATOM 6110 C CA . ILE B 1 286 ? -5.836 -0.827 2.834 1 95 286 ILE B CA 1
ATOM 6111 C C . ILE B 1 286 ? -4.547 -1.516 2.385 1 95 286 ILE B C 1
ATOM 6113 O O . ILE B 1 286 ? -4.586 -2.611 1.821 1 95 286 ILE B O 1
ATOM 6117 N N . THR B 1 287 ? -3.453 -0.872 2.654 1 94.12 287 THR B N 1
ATOM 6118 C CA . THR B 1 287 ? -2.178 -1.386 2.164 1 94.12 287 THR B CA 1
ATOM 6119 C C . THR B 1 287 ? -1.843 -2.719 2.826 1 94.12 287 THR B C 1
ATOM 6121 O O . THR B 1 287 ? -1.755 -2.807 4.051 1 94.12 287 THR B O 1
ATOM 6124 N N . GLY B 1 288 ? -1.709 -3.773 1.995 1 94.19 288 GLY B N 1
ATOM 6125 C CA . GLY B 1 288 ? -1.238 -5.059 2.486 1 94.19 288 GLY B CA 1
ATOM 6126 C C . GLY B 1 288 ? -2.357 -5.953 2.982 1 94.19 288 GLY B C 1
ATOM 6127 O O . GLY B 1 288 ? -2.121 -7.109 3.35 1 94.19 288 GLY B O 1
ATOM 6128 N N . ILE B 1 289 ? -3.561 -5.508 2.949 1 94.56 289 ILE B N 1
ATOM 6129 C CA . ILE B 1 289 ? -4.656 -6.336 3.441 1 94.56 289 ILE B CA 1
ATOM 6130 C C . ILE B 1 289 ? -5.207 -7.195 2.303 1 94.56 289 ILE B C 1
ATOM 6132 O O . ILE B 1 289 ? -4.836 -7.008 1.142 1 94.56 289 ILE B O 1
ATOM 6136 N N . SER B 1 290 ? -6.008 -8.109 2.645 1 96.25 290 SER B N 1
ATOM 6137 C CA . SER B 1 290 ? -6.773 -8.883 1.674 1 96.25 290 SER B CA 1
ATOM 6138 C C . SER B 1 290 ? -8.203 -9.109 2.152 1 96.25 290 SER B C 1
ATOM 6140 O O . SER B 1 290 ? -8.445 -9.234 3.354 1 96.25 290 SER B O 1
ATOM 6142 N N . LEU B 1 291 ? -9.109 -9.102 1.243 1 97.31 291 LEU B N 1
ATOM 6143 C CA . LEU B 1 291 ? -10.531 -9.297 1.519 1 97.31 291 LEU B CA 1
ATOM 6144 C C . LEU B 1 291 ? -11.062 -10.531 0.793 1 97.31 291 LEU B C 1
ATOM 6146 O O . LEU B 1 291 ? -10.789 -10.719 -0.394 1 97.31 291 LEU B O 1
ATOM 6150 N N . GLN B 1 292 ? -11.805 -11.328 1.532 1 97.62 292 GLN B N 1
ATOM 6151 C CA . GLN B 1 292 ? -12.383 -12.531 0.947 1 97.62 292 GLN B CA 1
ATOM 6152 C C . GLN B 1 292 ? -13.625 -12.211 0.126 1 97.62 292 GLN B C 1
ATOM 6154 O O . GLN B 1 292 ? -14.344 -11.25 0.428 1 97.62 292 GLN B O 1
ATOM 6159 N N . GLY B 1 293 ? -13.852 -12.953 -0.909 1 98 293 GLY B N 1
ATOM 6160 C CA . GLY B 1 293 ? -15.062 -12.859 -1.703 1 98 293 GLY B CA 1
ATOM 6161 C C . GLY B 1 293 ? -15.305 -14.078 -2.576 1 98 293 GLY B C 1
ATOM 6162 O O . GLY B 1 293 ? -14.438 -14.945 -2.689 1 98 293 GLY B O 1
ATOM 6163 N N . LYS B 1 294 ? -16.516 -14.117 -3.143 1 98.12 294 LYS B N 1
ATOM 6164 C CA . LYS B 1 294 ? -16.922 -15.227 -3.99 1 98.12 294 LYS B CA 1
ATOM 6165 C C . LYS B 1 294 ? -16.828 -14.859 -5.469 1 98.12 294 LYS B C 1
ATOM 6167 O O . LYS B 1 294 ? -17.234 -13.773 -5.875 1 98.12 294 LYS B O 1
ATOM 6172 N N . VAL B 1 295 ? -16.234 -15.758 -6.309 1 98.38 295 VAL B N 1
ATOM 6173 C CA . VAL B 1 295 ? -16.062 -15.531 -7.742 1 98.38 295 VAL B CA 1
ATOM 6174 C C . VAL B 1 295 ? -17.422 -15.594 -8.43 1 98.38 295 VAL B C 1
ATOM 6176 O O . VAL B 1 295 ? -18.141 -16.594 -8.305 1 98.38 295 VAL B O 1
ATOM 6179 N N . ILE B 1 296 ? -17.734 -14.578 -9.281 1 98.62 296 ILE B N 1
ATOM 6180 C CA . ILE B 1 296 ? -19.047 -14.547 -9.906 1 98.62 296 ILE B CA 1
ATOM 6181 C C . ILE B 1 296 ? -18.891 -14.5 -11.43 1 98.62 296 ILE B C 1
ATOM 6183 O O . ILE B 1 296 ? -19.875 -14.703 -12.164 1 98.62 296 ILE B O 1
ATOM 6187 N N . ALA B 1 297 ? -17.719 -14.258 -11.891 1 98.38 297 ALA B N 1
ATOM 6188 C CA . ALA B 1 297 ? -17.406 -14.344 -13.32 1 98.38 297 ALA B CA 1
ATOM 6189 C C . ALA B 1 297 ? -15.914 -14.578 -13.539 1 98.38 297 ALA B C 1
ATOM 6191 O O . ALA B 1 297 ? -15.086 -14.188 -12.719 1 98.38 297 ALA B O 1
ATOM 6192 N N . VAL B 1 298 ? -15.594 -15.219 -14.586 1 97.69 298 VAL B N 1
ATOM 6193 C CA . VAL B 1 298 ? -14.211 -15.492 -14.961 1 97.69 298 VAL B CA 1
ATOM 6194 C C . VAL B 1 298 ? -14.031 -15.25 -16.453 1 97.69 298 VAL B C 1
ATOM 6196 O O . VAL B 1 298 ? -14.836 -15.703 -17.266 1 97.69 298 VAL B O 1
ATOM 6199 N N . GLU B 1 299 ? -13.023 -14.5 -16.812 1 96.38 299 GLU B N 1
ATOM 6200 C CA . GLU B 1 299 ? -12.656 -14.242 -18.203 1 96.38 299 GLU B CA 1
ATOM 6201 C C . GLU B 1 299 ? -11.148 -14.102 -18.359 1 96.38 299 GLU B C 1
ATOM 6203 O O . GLU B 1 299 ? -10.523 -13.281 -17.688 1 96.38 299 GLU B O 1
ATOM 6208 N N . LYS B 1 300 ? -10.586 -14.961 -19.234 1 94.81 300 LYS B N 1
ATOM 6209 C CA . LYS B 1 300 ? -9.133 -14.984 -19.406 1 94.81 300 LYS B CA 1
ATOM 6210 C C . LYS B 1 300 ? -8.422 -15.117 -18.062 1 94.81 300 LYS B C 1
ATOM 6212 O O . LYS B 1 300 ? -8.688 -16.047 -17.297 1 94.81 300 LYS B O 1
ATOM 6217 N N . ASP B 1 301 ? -7.68 -14.133 -17.703 1 94.81 301 ASP B N 1
ATOM 6218 C CA . ASP B 1 301 ? -6.938 -14.203 -16.453 1 94.81 301 ASP B CA 1
ATOM 6219 C C . ASP B 1 301 ? -7.492 -13.211 -15.43 1 94.81 301 ASP B C 1
ATOM 6221 O O . ASP B 1 301 ? -6.746 -12.688 -14.594 1 94.81 301 ASP B O 1
ATOM 6225 N N . ASN B 1 302 ? -8.781 -12.914 -15.562 1 97.19 302 ASN B N 1
ATOM 6226 C CA . ASN B 1 302 ? -9.445 -11.992 -14.648 1 97.19 302 ASN B CA 1
ATOM 6227 C C . ASN B 1 302 ? -10.656 -12.641 -13.984 1 97.19 302 ASN B C 1
ATOM 6229 O O . ASN B 1 302 ? -11.227 -13.594 -14.523 1 97.19 302 ASN B O 1
ATOM 6233 N N . VAL B 1 303 ? -10.992 -12.078 -12.852 1 97.81 303 VAL B N 1
ATOM 6234 C CA . VAL B 1 303 ? -12.172 -12.57 -12.148 1 97.81 303 VAL B CA 1
ATOM 6235 C C . VAL B 1 303 ? -12.992 -11.391 -11.625 1 97.81 303 VAL B C 1
ATOM 6237 O O . VAL B 1 303 ? -12.43 -10.344 -11.289 1 97.81 303 VAL B O 1
ATOM 6240 N N . LYS B 1 304 ? -14.297 -11.531 -11.648 1 98.62 304 LYS B N 1
ATOM 6241 C CA . LYS B 1 304 ? -15.188 -10.664 -10.883 1 98.62 304 LYS B CA 1
ATOM 6242 C C . LYS B 1 304 ? -15.57 -11.305 -9.547 1 98.62 304 LYS B C 1
ATOM 6244 O O . LYS B 1 304 ? -15.836 -12.5 -9.484 1 98.62 304 LYS B O 1
ATOM 6249 N N . VAL B 1 305 ? -15.57 -10.523 -8.516 1 98.56 305 VAL B N 1
ATOM 6250 C CA . VAL B 1 305 ? -15.711 -11.094 -7.18 1 98.56 305 VAL B CA 1
ATOM 6251 C C . VAL B 1 305 ? -16.781 -10.344 -6.406 1 98.56 305 VAL B C 1
ATOM 6253 O O . VAL B 1 305 ? -16.828 -9.109 -6.43 1 98.56 305 VAL B O 1
ATOM 6256 N N . HIS B 1 306 ? -17.688 -11.047 -5.812 1 98.69 306 HIS B N 1
ATOM 6257 C CA . HIS B 1 306 ? -18.578 -10.516 -4.781 1 98.69 306 HIS B CA 1
ATOM 6258 C C . HIS B 1 306 ? -17.891 -10.539 -3.414 1 98.69 306 HIS B C 1
ATOM 6260 O O . HIS B 1 306 ? -17.844 -11.586 -2.76 1 98.69 306 HIS B O 1
ATOM 6266 N N . LEU B 1 307 ? -17.469 -9.406 -2.967 1 98.56 307 LEU B N 1
ATOM 6267 C CA . LEU B 1 307 ? -16.734 -9.328 -1.706 1 98.56 307 LEU B CA 1
ATOM 6268 C C . LEU B 1 307 ? -17.672 -9.523 -0.521 1 98.56 307 LEU B C 1
ATOM 6270 O O . LEU B 1 307 ? -18.812 -9.039 -0.535 1 98.56 307 LEU B O 1
ATOM 6274 N N . ASP B 1 308 ? -17.188 -10.109 0.544 1 97.56 308 ASP B N 1
ATOM 6275 C CA . ASP B 1 308 ? -17.969 -10.406 1.737 1 97.56 308 ASP B CA 1
ATOM 6276 C C . ASP B 1 308 ? -18.438 -9.117 2.416 1 97.56 308 ASP B C 1
ATOM 6278 O O . ASP B 1 308 ? -19.469 -9.109 3.1 1 97.56 308 ASP B O 1
ATOM 6282 N N . ILE B 1 309 ? -17.75 -8.062 2.219 1 97.56 309 ILE B N 1
ATOM 6283 C CA . ILE B 1 309 ? -18.078 -6.805 2.885 1 97.56 309 ILE B CA 1
ATOM 6284 C C . ILE B 1 309 ? -19.297 -6.176 2.225 1 97.56 309 ILE B C 1
ATOM 6286 O O . ILE B 1 309 ? -19.906 -5.242 2.771 1 97.56 309 ILE B O 1
ATOM 6290 N N . ASP B 1 310 ? -19.672 -6.641 1.036 1 98.12 310 ASP B N 1
ATOM 6291 C CA . ASP B 1 310 ? -20.828 -6.109 0.31 1 98.12 310 ASP B CA 1
ATOM 6292 C C . ASP B 1 310 ? -22.031 -7.023 0.463 1 98.12 310 ASP B C 1
ATOM 6294 O O . ASP B 1 310 ? -21.922 -8.242 0.356 1 98.12 310 ASP B O 1
ATOM 6298 N N . LYS B 1 311 ? -23.172 -6.441 0.626 1 96.25 311 LYS B N 1
ATOM 6299 C CA . LYS B 1 311 ? -24.406 -7.219 0.758 1 96.25 311 LYS B CA 1
ATOM 6300 C C . LYS B 1 311 ? -24.781 -7.863 -0.57 1 96.25 311 LYS B C 1
ATOM 6302 O O . LYS B 1 311 ? -25.234 -9.016 -0.601 1 96.25 311 LYS B O 1
ATOM 6307 N N . GLU B 1 312 ? -24.641 -7.141 -1.646 1 97 312 GLU B N 1
ATOM 6308 C CA . GLU B 1 312 ? -24.984 -7.609 -2.988 1 97 312 GLU B CA 1
ATOM 6309 C C . GLU B 1 312 ? -23.953 -7.129 -4.012 1 97 312 GLU B C 1
ATOM 6311 O O . GLU B 1 312 ? -23.219 -6.168 -3.764 1 97 312 GLU B O 1
ATOM 6316 N N . GLN B 1 313 ? -23.875 -7.879 -5.109 1 97.62 313 GLN B N 1
ATOM 6317 C CA . GLN B 1 313 ? -22.984 -7.516 -6.203 1 97.62 313 GLN B CA 1
ATOM 6318 C C . GLN B 1 313 ? -23.484 -8.07 -7.531 1 97.62 313 GLN B C 1
ATOM 6320 O O . GLN B 1 313 ? -23.547 -9.289 -7.719 1 97.62 313 GLN B O 1
ATOM 6325 N N . SER B 1 314 ? -23.891 -7.219 -8.422 1 97.38 314 SER B N 1
ATOM 6326 C CA . SER B 1 314 ? -24.281 -7.668 -9.758 1 97.38 314 SER B CA 1
ATOM 6327 C C . SER B 1 314 ? -23.047 -7.922 -10.625 1 97.38 314 SER B C 1
ATOM 6329 O O . SER B 1 314 ? -22.062 -7.191 -10.539 1 97.38 314 SER B O 1
ATOM 6331 N N . ILE B 1 315 ? -23.094 -8.859 -11.547 1 97.94 315 ILE B N 1
ATOM 6332 C CA . ILE B 1 315 ? -21.984 -9.219 -12.43 1 97.94 315 ILE B CA 1
ATOM 6333 C C . ILE B 1 315 ? -21.688 -8.055 -13.367 1 97.94 315 ILE B C 1
ATOM 6335 O O . ILE B 1 315 ? -20.516 -7.707 -13.586 1 97.94 315 ILE B O 1
ATOM 6339 N N . ALA B 1 316 ? -22.703 -7.426 -13.844 1 97.38 316 ALA B N 1
ATOM 6340 C CA . ALA B 1 316 ? -22.562 -6.359 -14.836 1 97.38 316 ALA B CA 1
ATOM 6341 C C . ALA B 1 316 ? -21.812 -5.164 -14.258 1 97.38 316 ALA B C 1
ATOM 6343 O O . ALA B 1 316 ? -21.125 -4.445 -14.984 1 97.38 316 ALA B O 1
ATOM 6344 N N . LYS B 1 317 ? -21.906 -4.98 -13.016 1 97.5 317 LYS B N 1
ATOM 6345 C CA . LYS B 1 317 ? -21.328 -3.793 -12.391 1 97.5 317 LYS B CA 1
ATOM 6346 C C . LYS B 1 317 ? -20.078 -4.145 -11.586 1 97.5 317 LYS B C 1
ATOM 6348 O O . LYS B 1 317 ? -19.531 -3.293 -10.883 1 97.5 317 LYS B O 1
ATOM 6353 N N . ALA B 1 318 ? -19.641 -5.391 -11.648 1 98.38 318 ALA B N 1
ATOM 6354 C CA . ALA B 1 318 ? -18.484 -5.836 -10.875 1 98.38 318 ALA B CA 1
ATOM 6355 C C . ALA B 1 318 ? -17.188 -5.488 -11.586 1 98.38 318 ALA B C 1
ATOM 6357 O O . ALA B 1 318 ? -17.156 -5.379 -12.812 1 98.38 318 ALA B O 1
ATOM 6358 N N . TRP B 1 319 ? -16.188 -5.25 -10.836 1 98.38 319 TRP B N 1
ATOM 6359 C CA . TRP B 1 319 ? -14.852 -4.918 -11.312 1 98.38 319 TRP B CA 1
ATOM 6360 C C . TRP B 1 319 ? -14.078 -6.18 -11.688 1 98.38 319 TRP B C 1
ATOM 6362 O O . TRP B 1 319 ? -14.188 -7.207 -11.016 1 98.38 319 TRP B O 1
ATOM 6372 N N . TRP B 1 320 ? -13.281 -6.18 -12.797 1 98 320 TRP B N 1
ATOM 6373 C CA . TRP B 1 320 ? -12.406 -7.277 -13.18 1 98 320 TRP B CA 1
ATOM 6374 C C . TRP B 1 320 ? -11.07 -7.191 -12.453 1 98 320 TRP B C 1
ATOM 6376 O O . TRP B 1 320 ? -10.273 -6.281 -12.695 1 98 320 TRP B O 1
ATOM 6386 N N . PHE B 1 321 ? -10.797 -8.102 -11.586 1 98.06 321 PHE B N 1
ATOM 6387 C CA . PHE B 1 321 ? -9.516 -8.203 -10.898 1 98.06 321 PHE B CA 1
ATOM 6388 C C . PHE B 1 321 ? -8.57 -9.141 -11.633 1 98.06 321 PHE B C 1
ATOM 6390 O O . PHE B 1 321 ? -8.953 -10.258 -11.984 1 98.06 321 PHE B O 1
ATOM 6397 N N . PRO B 1 322 ? -7.32 -8.703 -11.891 1 97.06 322 PRO B N 1
ATOM 6398 C CA . PRO B 1 322 ? -6.355 -9.68 -12.391 1 97.06 322 PRO B CA 1
ATOM 6399 C C . PRO B 1 322 ? -6.082 -10.805 -11.398 1 97.06 322 PRO B C 1
ATOM 6401 O O . PRO B 1 322 ? -6.023 -10.57 -10.188 1 97.06 322 PRO B O 1
ATOM 6404 N N . TYR B 1 323 ? -5.973 -11.984 -11.914 1 96.31 323 TYR B N 1
ATOM 6405 C CA . TYR B 1 323 ? -5.734 -13.141 -11.055 1 96.31 323 TYR B CA 1
ATOM 6406 C C . TYR B 1 323 ? -4.254 -13.508 -11.031 1 96.31 323 TYR B C 1
ATOM 6408 O O . TYR B 1 323 ? -3.631 -13.664 -12.086 1 96.31 323 TYR B O 1
ATOM 6416 N N . SER B 1 324 ? -3.746 -13.586 -9.82 1 94.44 324 SER B N 1
ATOM 6417 C CA . SER B 1 324 ? -2.34 -13.922 -9.633 1 94.44 324 SER B CA 1
ATOM 6418 C C . SER B 1 324 ? -2.111 -15.43 -9.727 1 94.44 324 SER B C 1
ATOM 6420 O O . SER B 1 324 ? -2.916 -16.219 -9.227 1 94.44 324 SER B O 1
ATOM 6422 N N . THR B 1 325 ? -1.004 -15.812 -10.391 1 92.31 325 THR B N 1
ATOM 6423 C CA . THR B 1 325 ? -0.649 -17.219 -10.555 1 92.31 325 THR B CA 1
ATOM 6424 C C . THR B 1 325 ? 0.81 -17.453 -10.172 1 92.31 325 THR B C 1
ATOM 6426 O O . THR B 1 325 ? 1.596 -16.5 -10.086 1 92.31 325 THR B O 1
ATOM 6429 N N . ALA B 1 326 ? 1.174 -18.719 -9.938 1 86.81 326 ALA B N 1
ATOM 6430 C CA . ALA B 1 326 ? 2.512 -19.047 -9.461 1 86.81 326 ALA B CA 1
ATOM 6431 C C . ALA B 1 326 ? 3.521 -19.047 -10.602 1 86.81 326 ALA B C 1
ATOM 6433 O O . ALA B 1 326 ? 4.719 -18.859 -10.383 1 86.81 326 ALA B O 1
ATOM 6434 N N . TYR B 1 327 ? 3.037 -19.25 -11.758 1 92 327 TYR B N 1
ATOM 6435 C CA . TYR B 1 327 ? 3.92 -19.406 -12.906 1 92 327 TYR B CA 1
ATOM 6436 C C . TYR B 1 327 ? 3.236 -18.938 -14.188 1 92 327 TYR B C 1
ATOM 6438 O O . TYR B 1 327 ? 2.189 -19.469 -14.562 1 92 327 TYR B O 1
ATOM 6446 N N . THR B 1 328 ? 3.828 -17.922 -14.859 1 91.62 328 THR B N 1
ATOM 6447 C CA . THR B 1 328 ? 3.135 -17.344 -16 1 91.62 328 THR B CA 1
ATOM 6448 C C . THR B 1 328 ? 3.785 -17.781 -17.312 1 91.62 328 THR B C 1
ATOM 6450 O O . THR B 1 328 ? 3.131 -17.812 -18.359 1 91.62 328 THR B O 1
ATOM 6453 N N . ALA B 1 329 ? 5.145 -18 -17.219 1 91.62 329 ALA B N 1
ATOM 6454 C CA . ALA B 1 329 ? 5.82 -18.203 -18.5 1 91.62 329 ALA B CA 1
ATOM 6455 C C . ALA B 1 329 ? 5.242 -17.281 -19.578 1 91.62 329 ALA B C 1
ATOM 6457 O O . ALA B 1 329 ? 4.66 -17.75 -20.547 1 91.62 329 ALA B O 1
ATOM 6458 N N . GLU B 1 330 ? 5.465 -16.062 -19.516 1 91.94 330 GLU B N 1
ATOM 6459 C CA . GLU B 1 330 ? 4.816 -15.055 -20.344 1 91.94 330 GLU B CA 1
ATOM 6460 C C . GLU B 1 330 ? 4.77 -15.484 -21.812 1 91.94 330 GLU B C 1
ATOM 6462 O O . GLU B 1 330 ? 5.797 -15.836 -22.391 1 91.94 330 GLU B O 1
ATOM 6467 N N . GLY B 1 331 ? 3.604 -15.5 -22.297 1 89.56 331 GLY B N 1
ATOM 6468 C CA . GLY B 1 331 ? 3.404 -15.844 -23.688 1 89.56 331 GLY B CA 1
ATOM 6469 C C . GLY B 1 331 ? 3.225 -17.328 -23.922 1 89.56 331 GLY B C 1
ATOM 6470 O O . GLY B 1 331 ? 2.973 -17.766 -25.047 1 89.56 331 GLY B O 1
ATOM 6471 N N . HIS B 1 332 ? 3.363 -18.156 -22.828 1 91.75 332 HIS B N 1
ATOM 6472 C CA . HIS B 1 332 ? 3.287 -19.609 -22.984 1 91.75 332 HIS B CA 1
ATOM 6473 C C . HIS B 1 332 ? 2.344 -20.219 -21.953 1 91.75 332 HIS B C 1
ATOM 6475 O O . HIS B 1 332 ? 2.51 -21.375 -21.562 1 91.75 332 HIS B O 1
ATOM 6481 N N . SER B 1 333 ? 1.412 -19.438 -21.375 1 91.19 333 SER B N 1
ATOM 6482 C CA . SER B 1 333 ? 0.299 -19.797 -20.5 1 91.19 333 SER B CA 1
ATOM 6483 C C . SER B 1 333 ? 0.781 -20.094 -19.094 1 91.19 333 SER B C 1
ATOM 6485 O O . SER B 1 333 ? 0.142 -19.703 -18.109 1 91.19 333 SER B O 1
ATOM 6487 N N . GLY B 1 334 ? 2.006 -20.828 -19.031 1 93.88 334 GLY B N 1
ATOM 6488 C CA . GLY B 1 334 ? 2.443 -21.172 -17.688 1 93.88 334 GLY B CA 1
ATOM 6489 C C . GLY B 1 334 ? 1.424 -22 -16.922 1 93.88 334 GLY B C 1
ATOM 6490 O O . GLY B 1 334 ? 0.878 -22.969 -17.453 1 93.88 334 GLY B O 1
ATOM 6491 N N . TRP B 1 335 ? 1.28 -21.75 -15.711 1 94.31 335 TRP B N 1
ATOM 6492 C CA . TRP B 1 335 ? 0.227 -22.344 -14.898 1 94.31 335 TRP B CA 1
ATOM 6493 C C . TRP B 1 335 ? -1.074 -21.547 -15.031 1 94.31 335 TRP B C 1
ATOM 6495 O O . TRP B 1 335 ? -1.272 -20.547 -14.359 1 94.31 335 TRP B O 1
ATOM 6505 N N . TYR B 1 336 ? -1.929 -21.969 -15.93 1 95.31 336 TYR B N 1
ATOM 6506 C CA . TYR B 1 336 ? -3.229 -21.344 -16.141 1 95.31 336 TYR B CA 1
ATOM 6507 C C . TYR B 1 336 ? -4.344 -22.172 -15.516 1 95.31 336 TYR B C 1
ATOM 6509 O O . TYR B 1 336 ? -4.91 -23.062 -16.156 1 95.31 336 TYR B O 1
ATOM 6517 N N . CYS B 1 337 ? -4.609 -21.859 -14.289 1 94.62 337 CYS B N 1
ATOM 6518 C CA . CYS B 1 337 ? -5.617 -22.531 -13.477 1 94.62 337 CYS B CA 1
ATOM 6519 C C . CYS B 1 337 ? -6.52 -21.531 -12.773 1 94.62 337 CYS B C 1
ATOM 6521 O O . CYS B 1 337 ? -6.352 -21.266 -11.586 1 94.62 337 CYS B O 1
ATOM 6523 N N . MET B 1 338 ? -7.492 -21.047 -13.477 1 95.5 338 MET B N 1
ATOM 6524 C CA . MET B 1 338 ? -8.383 -20.016 -12.977 1 95.5 338 MET B CA 1
ATOM 6525 C C . MET B 1 338 ? -9.406 -20.594 -12 1 95.5 338 MET B C 1
ATOM 6527 O O . MET B 1 338 ? -9.781 -21.75 -12.117 1 95.5 338 MET B O 1
ATOM 6531 N N . PRO B 1 339 ? -9.836 -19.812 -11.141 1 96.06 339 PRO B N 1
ATOM 6532 C CA . PRO B 1 339 ? -10.883 -20.266 -10.219 1 96.06 339 PRO B CA 1
ATOM 6533 C C . PRO B 1 339 ? -12.203 -20.562 -10.93 1 96.06 339 PRO B C 1
ATOM 6535 O O . PRO B 1 339 ? -12.43 -20.078 -12.047 1 96.06 339 PRO B O 1
ATOM 6538 N N . GLU B 1 340 ? -13.016 -21.391 -10.266 1 96.19 340 GLU B N 1
ATOM 6539 C CA . GLU B 1 340 ? -14.359 -21.703 -10.742 1 96.19 340 GLU B CA 1
ATOM 6540 C C . GLU B 1 340 ? -15.383 -20.719 -10.172 1 96.19 340 GLU B C 1
ATOM 6542 O O . GLU B 1 340 ? -15.117 -20.047 -9.172 1 96.19 340 GLU B O 1
ATOM 6547 N N . LEU B 1 341 ? -16.562 -20.641 -10.906 1 96.75 341 LEU B N 1
ATOM 6548 C CA . LEU B 1 341 ? -17.656 -19.875 -10.336 1 96.75 341 LEU B CA 1
ATOM 6549 C C . LEU B 1 341 ? -18.031 -20.391 -8.953 1 96.75 341 LEU B C 1
ATOM 6551 O O . LEU B 1 341 ? -18.062 -21.609 -8.727 1 96.75 341 LEU B O 1
ATOM 6555 N N . ASN B 1 342 ? -18.172 -19.484 -7.953 1 96.06 342 ASN B N 1
ATOM 6556 C CA . ASN B 1 342 ? -18.594 -19.766 -6.586 1 96.06 342 ASN B CA 1
ATOM 6557 C C . ASN B 1 342 ? -17.406 -20.188 -5.711 1 96.06 342 ASN B C 1
ATOM 6559 O O . ASN B 1 342 ? -17.594 -20.5 -4.531 1 96.06 342 ASN B O 1
ATOM 6563 N N . ASP B 1 343 ? -16.234 -20.234 -6.312 1 96.5 343 ASP B N 1
ATOM 6564 C CA . ASP B 1 343 ? -15.055 -20.359 -5.469 1 96.5 343 ASP B CA 1
ATOM 6565 C C . ASP B 1 343 ? -14.828 -19.094 -4.656 1 96.5 343 ASP B C 1
ATOM 6567 O O . ASP B 1 343 ? -15.336 -18.016 -5.004 1 96.5 343 ASP B O 1
ATOM 6571 N N . TYR B 1 344 ? -14.094 -19.266 -3.564 1 97.25 344 TYR B N 1
ATOM 6572 C CA . TYR B 1 344 ? -13.711 -18.109 -2.768 1 97.25 344 TYR B CA 1
ATOM 6573 C C . TYR B 1 344 ? -12.25 -17.734 -3.016 1 97.25 344 TYR B C 1
ATOM 6575 O O . TYR B 1 344 ? -11.391 -18.609 -3.105 1 97.25 344 TYR B O 1
ATOM 6583 N N . VAL B 1 345 ? -12.016 -16.469 -3.23 1 97.44 345 VAL B N 1
ATOM 6584 C CA . VAL B 1 345 ? -10.664 -15.938 -3.42 1 97.44 345 VAL B CA 1
ATOM 6585 C C . VAL B 1 345 ? -10.461 -14.727 -2.518 1 97.44 345 VAL B C 1
ATOM 6587 O O . VAL B 1 345 ? -11.383 -14.289 -1.828 1 97.44 345 VAL B O 1
ATOM 6590 N N . ARG B 1 346 ? -9.25 -14.234 -2.471 1 97.5 346 ARG B N 1
ATOM 6591 C CA . ARG B 1 346 ? -8.922 -13.031 -1.708 1 97.5 346 ARG B CA 1
ATOM 6592 C C . ARG B 1 346 ? -8.453 -11.906 -2.627 1 97.5 346 ARG B C 1
ATOM 6594 O O . ARG B 1 346 ? -7.691 -12.141 -3.568 1 97.5 346 ARG B O 1
ATOM 6601 N N . ILE B 1 347 ? -9.008 -10.742 -2.412 1 98 347 ILE B N 1
ATOM 6602 C CA . ILE B 1 347 ? -8.539 -9.555 -3.117 1 98 347 ILE B CA 1
ATOM 6603 C C . ILE B 1 347 ? -7.477 -8.844 -2.283 1 98 347 ILE B C 1
ATOM 6605 O O . ILE B 1 347 ? -7.781 -8.281 -1.227 1 98 347 ILE B O 1
ATOM 6609 N N . TYR B 1 348 ? -6.27 -8.883 -2.762 1 97.25 348 TYR B N 1
ATOM 6610 C CA . TYR B 1 348 ? -5.09 -8.336 -2.098 1 97.25 348 TYR B CA 1
ATOM 6611 C C . TYR B 1 348 ? -4.762 -6.945 -2.621 1 97.25 348 TYR B C 1
ATOM 6613 O O . TYR B 1 348 ? -4.824 -6.695 -3.826 1 97.25 348 TYR B O 1
ATOM 6621 N N . PHE B 1 349 ? -4.457 -5.977 -1.69 1 97.44 349 PHE B N 1
ATOM 6622 C CA . PHE B 1 349 ? -4.07 -4.617 -2.037 1 97.44 349 PHE B CA 1
ATOM 6623 C C . PHE B 1 349 ? -2.572 -4.414 -1.841 1 97.44 349 PHE B C 1
ATOM 6625 O O . PHE B 1 349 ? -2.115 -4.172 -0.721 1 97.44 349 PHE B O 1
ATOM 6632 N N . PRO B 1 350 ? -1.835 -4.348 -2.928 1 96 350 PRO B N 1
ATOM 6633 C CA . PRO B 1 350 ? -0.377 -4.262 -2.824 1 96 350 PRO B CA 1
ATOM 6634 C C . PRO B 1 350 ? 0.1 -2.883 -2.369 1 96 350 PRO B C 1
ATOM 6636 O O . PRO B 1 350 ? 1.25 -2.73 -1.951 1 96 350 PRO B O 1
ATOM 6639 N N . SER B 1 351 ? -0.695 -1.853 -2.553 1 95.12 351 SER B N 1
ATOM 6640 C CA . SER B 1 351 ? -0.402 -0.477 -2.164 1 95.12 351 SER B CA 1
ATOM 6641 C C . SER B 1 351 ? -1.671 0.265 -1.756 1 95.12 351 SER B C 1
ATOM 6643 O O . SER B 1 351 ? -2.738 -0.341 -1.633 1 95.12 351 SER B O 1
ATOM 6645 N N . HIS B 1 352 ? -1.479 1.529 -1.535 1 93.88 352 HIS B N 1
ATOM 6646 C CA . HIS B 1 352 ? -2.631 2.338 -1.148 1 93.88 352 HIS B CA 1
ATOM 6647 C C . HIS B 1 352 ? -3.49 2.688 -2.359 1 93.88 352 HIS B C 1
ATOM 6649 O O . HIS B 1 352 ? -4.555 3.289 -2.215 1 93.88 352 HIS B O 1
ATOM 6655 N N . ARG B 1 353 ? -3.082 2.293 -3.545 1 94.94 353 ARG B N 1
ATOM 6656 C CA . ARG B 1 353 ? -3.883 2.49 -4.75 1 94.94 353 ARG B CA 1
ATOM 6657 C C . ARG B 1 353 ? -4.887 1.357 -4.93 1 94.94 353 ARG B C 1
ATOM 6659 O O . ARG B 1 353 ? -4.508 0.221 -5.223 1 94.94 353 ARG B O 1
ATOM 6666 N N . GLU B 1 354 ? -6.082 1.71 -4.875 1 96.88 354 GLU B N 1
ATOM 6667 C CA . GLU B 1 354 ? -7.156 0.721 -4.852 1 96.88 354 GLU B CA 1
ATOM 6668 C C . GLU B 1 354 ? -7.23 -0.04 -6.172 1 96.88 354 GLU B C 1
ATOM 6670 O O . GLU B 1 354 ? -7.547 -1.231 -6.191 1 96.88 354 GLU B O 1
ATOM 6675 N N . GLU B 1 355 ? -6.918 0.603 -7.262 1 95.12 355 GLU B N 1
ATOM 6676 C CA . GLU B 1 355 ? -7.051 0.014 -8.594 1 95.12 355 GLU B CA 1
ATOM 6677 C C . GLU B 1 355 ? -5.984 -1.048 -8.836 1 95.12 355 GLU B C 1
ATOM 6679 O O . GLU B 1 355 ? -6.07 -1.816 -9.797 1 95.12 355 GLU B O 1
ATOM 6684 N N . GLU B 1 356 ? -4.996 -1.152 -8.008 1 95.69 356 GLU B N 1
ATOM 6685 C CA . GLU B 1 356 ? -3.91 -2.115 -8.172 1 95.69 356 GLU B CA 1
ATOM 6686 C C . GLU B 1 356 ? -4.254 -3.449 -7.512 1 95.69 356 GLU B C 1
ATOM 6688 O O . GLU B 1 356 ? -3.461 -4.391 -7.555 1 95.69 356 GLU B O 1
ATOM 6693 N N . ALA B 1 357 ? -5.441 -3.564 -6.945 1 97.25 357 ALA B N 1
ATOM 6694 C CA . ALA B 1 357 ? -5.867 -4.777 -6.25 1 97.25 357 ALA B CA 1
ATOM 6695 C C . ALA B 1 357 ? -5.844 -5.98 -7.188 1 97.25 357 ALA B C 1
ATOM 6697 O O . ALA B 1 357 ? -6.188 -5.867 -8.367 1 97.25 357 ALA B O 1
ATOM 6698 N N . ILE B 1 358 ? -5.438 -7.133 -6.648 1 97.19 358 ILE B N 1
ATOM 6699 C CA . ILE B 1 358 ? -5.371 -8.367 -7.43 1 97.19 358 ILE B CA 1
ATOM 6700 C C . ILE B 1 358 ? -6.027 -9.508 -6.656 1 97.19 358 ILE B C 1
ATOM 6702 O O . ILE B 1 358 ? -6.09 -9.477 -5.426 1 97.19 358 ILE B O 1
ATOM 6706 N N . ALA B 1 359 ? -6.551 -10.453 -7.395 1 97.5 359 ALA B N 1
ATOM 6707 C CA . ALA B 1 359 ? -7.105 -11.656 -6.773 1 97.5 359 ALA B CA 1
ATOM 6708 C C . ALA B 1 359 ? -6.02 -12.703 -6.551 1 97.5 359 ALA B C 1
ATOM 6710 O O . ALA B 1 359 ? -5.23 -12.992 -7.453 1 97.5 359 ALA B O 1
ATOM 6711 N N . ILE B 1 360 ? -5.98 -13.242 -5.266 1 94.5 360 ILE B N 1
ATOM 6712 C CA . ILE B 1 360 ? -4.949 -14.234 -4.965 1 94.5 360 ILE B CA 1
ATOM 6713 C C . ILE B 1 360 ? -5.578 -15.438 -4.273 1 94.5 360 ILE B C 1
ATOM 6715 O O . ILE B 1 360 ? -6.492 -15.289 -3.457 1 94.5 360 ILE B O 1
ATOM 6719 N N . GLY B 1 361 ? -5.137 -16.578 -4.527 1 86.38 361 GLY B N 1
ATOM 6720 C CA . GLY B 1 361 ? -5.344 -17.844 -3.857 1 86.38 361 GLY B CA 1
ATOM 6721 C C . GLY B 1 361 ? -6.762 -18.031 -3.35 1 86.38 361 GLY B C 1
ATOM 6722 O O . GLY B 1 361 ? -7.629 -17.188 -3.6 1 86.38 361 GLY B O 1
ATOM 6723 N N . SER B 1 362 ? -6.969 -19.203 -2.865 1 84.69 362 SER B N 1
ATOM 6724 C CA . SER B 1 362 ? -8.273 -19.625 -2.352 1 84.69 362 SER B CA 1
ATOM 6725 C C . SER B 1 362 ? -8.125 -20.422 -1.057 1 84.69 362 SER B C 1
ATOM 6727 O O . SER B 1 362 ? -7.121 -21.109 -0.853 1 84.69 362 SER B O 1
ATOM 6729 N N . VAL B 1 363 ? -9.008 -20.109 -0.156 1 87.81 363 VAL B N 1
ATOM 6730 C CA . VAL B 1 363 ? -9.164 -20.953 1.014 1 87.81 363 VAL B CA 1
ATOM 6731 C C . VAL B 1 363 ? -10.477 -21.75 0.904 1 87.81 363 VAL B C 1
ATOM 6733 O O . VAL B 1 363 ? -11.547 -21.156 0.757 1 87.81 363 VAL B O 1
ATOM 6736 N N . ARG B 1 364 ? -10.266 -22.984 0.941 1 91.75 364 ARG B N 1
ATOM 6737 C CA . ARG B 1 364 ? -11.414 -23.875 0.781 1 91.75 364 ARG B CA 1
ATOM 6738 C C . ARG B 1 364 ? -12.477 -23.594 1.834 1 91.75 364 ARG B C 1
ATOM 6740 O O . ARG B 1 364 ? -12.164 -23.391 3.008 1 91.75 364 ARG B O 1
ATOM 6747 N N . LYS B 1 365 ? -13.719 -23.547 1.395 1 91.69 365 LYS B N 1
ATOM 6748 C CA . LYS B 1 365 ? -14.82 -23.344 2.332 1 91.69 365 LYS B CA 1
ATOM 6749 C C . LYS B 1 365 ? -15.57 -24.656 2.582 1 91.69 365 LYS B C 1
ATOM 6751 O O . LYS B 1 365 ? -16.047 -24.906 3.693 1 91.69 365 LYS B O 1
ATOM 6756 N N . ASP B 1 366 ? -15.688 -25.453 1.55 1 92.25 366 ASP B N 1
ATOM 6757 C CA . ASP B 1 366 ? -16.297 -26.781 1.701 1 92.25 366 ASP B CA 1
ATOM 6758 C C . ASP B 1 366 ? -15.258 -27.797 2.154 1 92.25 366 ASP B C 1
ATOM 6760 O O . ASP B 1 366 ? -14.539 -28.375 1.332 1 92.25 366 ASP B O 1
ATOM 6764 N N . SER B 1 367 ? -15.258 -28.156 3.389 1 90.75 367 SER B N 1
ATOM 6765 C CA . SER B 1 367 ? -14.258 -29.062 3.953 1 90.75 367 SER B CA 1
ATOM 6766 C C . SER B 1 367 ? -14.844 -30.438 4.211 1 90.75 367 SER B C 1
ATOM 6768 O O . SER B 1 367 ? -14.227 -31.266 4.898 1 90.75 367 SER B O 1
ATOM 6770 N N . GLU B 1 368 ? -15.984 -30.609 3.684 1 94.19 368 GLU B N 1
ATOM 6771 C CA . GLU B 1 368 ? -16.609 -31.922 3.861 1 94.19 368 GLU B CA 1
ATOM 6772 C C . GLU B 1 368 ? -15.961 -32.969 2.945 1 94.19 368 GLU B C 1
ATOM 6774 O O . GLU B 1 368 ? -15.766 -32.719 1.756 1 94.19 368 GLU B O 1
ATOM 6779 N N . ILE B 1 369 ? -15.633 -34.062 3.52 1 92.88 369 ILE B N 1
ATOM 6780 C CA . ILE B 1 369 ? -15.055 -35.156 2.744 1 92.88 369 ILE B CA 1
ATOM 6781 C C . ILE B 1 369 ? -16.156 -35.875 1.966 1 92.88 369 ILE B C 1
ATOM 6783 O O . ILE B 1 369 ? -17.156 -36.312 2.547 1 92.88 369 ILE B O 1
ATOM 6787 N N . LYS B 1 370 ? -16.234 -35.969 0.72 1 88.31 370 LYS B N 1
ATOM 6788 C CA . LYS B 1 370 ? -17.156 -36.656 -0.179 1 88.31 370 LYS B CA 1
ATOM 6789 C C . LYS B 1 370 ? -16.406 -37.438 -1.259 1 88.31 370 LYS B C 1
ATOM 6791 O O . LYS B 1 370 ? -15.172 -37.469 -1.269 1 88.31 370 LYS B O 1
ATOM 6796 N N . GLU B 1 371 ? -17.062 -38.062 -2.152 1 88.06 371 GLU B N 1
ATOM 6797 C CA . GLU B 1 371 ? -16.469 -38.875 -3.225 1 88.06 371 GLU B CA 1
ATOM 6798 C C . GLU B 1 371 ? -15.602 -38 -4.133 1 88.06 371 GLU B C 1
ATOM 6800 O O . GLU B 1 371 ? -14.5 -38.406 -4.52 1 88.06 371 GLU B O 1
ATOM 6805 N N . LYS B 1 372 ? -16.062 -36.875 -4.414 1 89.81 372 LYS B N 1
ATOM 6806 C CA . LYS B 1 372 ? -15.336 -36 -5.316 1 89.81 372 LYS B CA 1
ATOM 6807 C C . LYS B 1 372 ? -14.508 -34.969 -4.535 1 89.81 372 LYS B C 1
ATOM 6809 O O . LYS B 1 372 ? -13.555 -34.406 -5.074 1 89.81 372 LYS B O 1
ATOM 6814 N N . ASN B 1 373 ? -14.797 -34.656 -3.33 1 93.25 373 ASN B N 1
ATOM 6815 C CA . ASN B 1 373 ? -14.047 -33.781 -2.445 1 93.25 373 ASN B CA 1
ATOM 6816 C C . ASN B 1 373 ? -13.086 -34.562 -1.552 1 93.25 373 ASN B C 1
ATOM 6818 O O . ASN B 1 373 ? -13.359 -34.75 -0.368 1 93.25 373 ASN B O 1
ATOM 6822 N N . LYS B 1 374 ? -11.961 -34.844 -2.037 1 93.62 374 LYS B N 1
ATOM 6823 C CA . LYS B 1 374 ? -11.039 -35.812 -1.446 1 93.62 374 LYS B CA 1
ATOM 6824 C C . LYS B 1 374 ? -10.031 -35.125 -0.532 1 93.62 374 LYS B C 1
ATOM 6826 O O . LYS B 1 374 ? -8.898 -34.844 -0.939 1 93.62 374 LYS B O 1
ATOM 6831 N N . LEU B 1 375 ? -10.391 -34.969 0.72 1 94.19 375 LEU B N 1
ATOM 6832 C CA . LEU B 1 375 ? -9.602 -34.188 1.672 1 94.19 375 LEU B CA 1
ATOM 6833 C C . LEU B 1 375 ? -9.242 -35.031 2.891 1 94.19 375 LEU B C 1
ATOM 6835 O O . LEU B 1 375 ? -8.727 -34.531 3.883 1 94.19 375 LEU B O 1
ATOM 6839 N N . GLY B 1 376 ? -9.438 -36.219 2.857 1 93.75 376 GLY B N 1
ATOM 6840 C CA . GLY B 1 376 ? -9.383 -37.031 4.055 1 93.75 376 GLY B CA 1
ATOM 6841 C C . GLY B 1 376 ? -7.965 -37.438 4.441 1 93.75 376 GLY B C 1
ATOM 6842 O O . GLY B 1 376 ? -7.691 -37.719 5.609 1 93.75 376 GLY B O 1
ATOM 6843 N N . ASN B 1 377 ? -7.078 -37.562 3.467 1 95.75 377 ASN B N 1
ATOM 6844 C CA . ASN B 1 377 ? -5.711 -38 3.742 1 95.75 377 ASN B CA 1
ATOM 6845 C C . ASN B 1 377 ? -4.688 -37 3.213 1 95.75 377 ASN B C 1
ATOM 6847 O O . ASN B 1 377 ? -4.441 -36.938 2.006 1 95.75 377 ASN B O 1
ATOM 6851 N N . PRO B 1 378 ? -4.023 -36.312 4.102 1 94.69 378 PRO B N 1
ATOM 6852 C CA . PRO B 1 378 ? -3.086 -35.281 3.672 1 94.69 378 PRO B CA 1
ATOM 6853 C C . PRO B 1 378 ? -1.844 -35.844 2.99 1 94.69 378 PRO B C 1
ATOM 6855 O O . PRO B 1 378 ? -1.081 -35.094 2.365 1 94.69 378 PRO B O 1
ATOM 6858 N N . ASP B 1 379 ? -1.58 -37.125 3.096 1 95.75 379 ASP B N 1
ATOM 6859 C CA . ASP B 1 379 ? -0.424 -37.719 2.443 1 95.75 379 ASP B CA 1
ATOM 6860 C C . ASP B 1 379 ? -0.678 -37.938 0.951 1 95.75 379 ASP B C 1
ATOM 6862 O O . ASP B 1 379 ? 0.251 -38.219 0.189 1 95.75 379 ASP B O 1
ATOM 6866 N N . ILE B 1 380 ? -1.866 -37.875 0.542 1 96.5 380 ILE B N 1
ATOM 6867 C CA . ILE B 1 380 ? -2.227 -38 -0.867 1 96.5 380 ILE B CA 1
ATOM 6868 C C . ILE B 1 380 ? -2.369 -36.594 -1.468 1 96.5 380 ILE B C 1
ATOM 6870 O O . ILE B 1 380 ? -3.004 -35.719 -0.875 1 96.5 380 ILE B O 1
ATOM 6874 N N . LYS B 1 381 ? -1.697 -36.312 -2.547 1 96.25 381 LYS B N 1
ATOM 6875 C CA . LYS B 1 381 ? -1.796 -35.062 -3.254 1 96.25 381 LYS B CA 1
ATOM 6876 C C . LYS B 1 381 ? -2.656 -35.188 -4.508 1 96.25 381 LYS B C 1
ATOM 6878 O O . LYS B 1 381 ? -2.555 -36.188 -5.234 1 96.25 381 LYS B O 1
ATOM 6883 N N . TYR B 1 382 ? -3.492 -34.156 -4.672 1 96.12 382 TYR B N 1
ATOM 6884 C CA . TYR B 1 382 ? -4.406 -34.219 -5.805 1 96.12 382 TYR B CA 1
ATOM 6885 C C . TYR B 1 382 ? -4.301 -32.938 -6.645 1 96.12 382 TYR B C 1
ATOM 6887 O O . TYR B 1 382 ? -4.109 -31.859 -6.105 1 96.12 382 TYR B O 1
ATOM 6895 N N . PHE B 1 383 ? -4.348 -33.062 -7.934 1 96.5 383 PHE B N 1
ATOM 6896 C CA . PHE B 1 383 ? -4.832 -32.031 -8.852 1 96.5 383 PHE B CA 1
ATOM 6897 C C . PHE B 1 383 ? -6.074 -32.531 -9.594 1 96.5 383 PHE B C 1
ATOM 6899 O O . PHE B 1 383 ? -5.992 -33.406 -10.438 1 96.5 383 PHE B O 1
ATOM 6906 N N . ARG B 1 384 ? -7.191 -31.984 -9.203 1 96.5 384 ARG B N 1
ATOM 6907 C CA . ARG B 1 384 ? -8.461 -32.438 -9.773 1 96.5 384 ARG B CA 1
ATOM 6908 C C . ARG B 1 384 ? -9.305 -31.234 -10.211 1 96.5 384 ARG B C 1
ATOM 6910 O O . ARG B 1 384 ? -9.461 -30.266 -9.469 1 96.5 384 ARG B O 1
ATOM 6917 N N . THR B 1 385 ? -9.82 -31.281 -11.461 1 96.38 385 THR B N 1
ATOM 6918 C CA . THR B 1 385 ? -10.617 -30.172 -11.984 1 96.38 385 THR B CA 1
ATOM 6919 C C . THR B 1 385 ? -12.094 -30.391 -11.68 1 96.38 385 THR B C 1
ATOM 6921 O O . THR B 1 385 ? -12.492 -31.453 -11.195 1 96.38 385 THR B O 1
ATOM 6924 N N . ALA B 1 386 ? -12.898 -29.344 -11.977 1 94.19 386 ALA B N 1
ATOM 6925 C CA . ALA B 1 386 ? -14.336 -29.375 -11.719 1 94.19 386 ALA B CA 1
ATOM 6926 C C . ALA B 1 386 ? -15.031 -30.438 -12.57 1 94.19 386 ALA B C 1
ATOM 6928 O O . ALA B 1 386 ? -16.094 -30.938 -12.203 1 94.19 386 ALA B O 1
ATOM 6929 N N . PHE B 1 387 ? -14.375 -30.859 -13.641 1 94.5 387 PHE B N 1
ATOM 6930 C CA . PHE B 1 387 ? -14.992 -31.797 -14.57 1 94.5 387 PHE B CA 1
ATOM 6931 C C . PHE B 1 387 ? -14.484 -33.219 -14.336 1 94.5 387 PHE B C 1
ATOM 6933 O O . PHE B 1 387 ? -14.742 -34.125 -15.141 1 94.5 387 PHE B O 1
ATOM 6940 N N . GLY B 1 388 ? -13.648 -33.344 -13.336 1 95.25 388 GLY B N 1
ATOM 6941 C CA . GLY B 1 388 ? -13.32 -34.688 -12.883 1 95.25 388 GLY B CA 1
ATOM 6942 C C . GLY B 1 388 ? -12 -35.219 -13.438 1 95.25 388 GLY B C 1
ATOM 6943 O O . GLY B 1 388 ? -11.625 -36.375 -13.203 1 95.25 388 GLY B O 1
ATOM 6944 N N . LYS B 1 389 ? -11.344 -34.5 -14.281 1 97.69 389 LYS B N 1
ATOM 6945 C CA . LYS B 1 389 ? -9.984 -34.875 -14.68 1 97.69 389 LYS B CA 1
ATOM 6946 C C . LYS B 1 389 ? -9.031 -34.812 -13.484 1 97.69 389 LYS B C 1
ATOM 6948 O O . LYS B 1 389 ? -9.016 -33.812 -12.75 1 97.69 389 LYS B O 1
ATOM 6953 N N . GLU B 1 390 ? -8.156 -35.844 -13.281 1 97.38 390 GLU B N 1
ATOM 6954 C CA . GLU B 1 390 ? -7.453 -35.906 -12.008 1 97.38 390 GLU B CA 1
ATOM 6955 C C . GLU B 1 390 ? -6.043 -36.469 -12.18 1 97.38 390 GLU B C 1
ATOM 6957 O O . GLU B 1 390 ? -5.836 -37.375 -12.969 1 97.38 390 GLU B O 1
ATOM 6962 N N . LEU B 1 391 ? -5.121 -35.906 -11.547 1 97.69 391 LEU B N 1
ATOM 6963 C CA . LEU B 1 391 ? -3.789 -36.406 -11.258 1 97.69 391 LEU B CA 1
ATOM 6964 C C . LEU B 1 391 ? -3.613 -36.688 -9.766 1 97.69 391 LEU B C 1
ATOM 6966 O O . LEU B 1 391 ? -3.66 -35.75 -8.961 1 97.69 391 LEU B O 1
ATOM 6970 N N . MET B 1 392 ? -3.393 -37.906 -9.344 1 97.88 392 MET B N 1
ATOM 6971 C CA . MET B 1 392 ? -3.322 -38.281 -7.934 1 97.88 392 MET B CA 1
ATOM 6972 C C . MET B 1 392 ? -1.964 -38.906 -7.598 1 97.88 392 MET B C 1
ATOM 6974 O O . MET B 1 392 ? -1.461 -39.75 -8.336 1 97.88 392 MET B O 1
ATOM 6978 N N . PHE B 1 393 ? -1.334 -38.438 -6.52 1 97.62 393 PHE B N 1
ATOM 6979 C CA . PHE B 1 393 ? -0.088 -38.969 -5.977 1 97.62 393 PHE B CA 1
ATOM 6980 C C . PHE B 1 393 ? -0.302 -39.531 -4.578 1 97.62 393 PHE B C 1
ATOM 6982 O O . PHE B 1 393 ? -0.531 -38.781 -3.629 1 97.62 393 PHE B O 1
ATOM 6989 N N . SER B 1 394 ? -0.243 -40.781 -4.473 1 97.5 394 SER B N 1
ATOM 6990 C CA . SER B 1 394 ? -0.298 -41.406 -3.168 1 97.5 394 SER B CA 1
ATOM 6991 C C . SER B 1 394 ? 1.047 -42.031 -2.801 1 97.5 394 SER B C 1
ATOM 6993 O O . SER B 1 394 ? 1.968 -42.062 -3.619 1 97.5 394 SER B O 1
ATOM 6995 N N . PRO B 1 395 ? 1.173 -42.406 -1.584 1 97 395 PRO B N 1
ATOM 6996 C CA . PRO B 1 395 ? 2.449 -43.031 -1.194 1 97 395 PRO B CA 1
ATOM 6997 C C . PRO B 1 395 ? 2.828 -44.219 -2.072 1 97 395 PRO B C 1
ATOM 6999 O O . PRO B 1 395 ? 4.016 -44.469 -2.271 1 97 395 PRO B O 1
ATOM 7002 N N . GLU B 1 396 ? 1.844 -44.812 -2.795 1 97.81 396 GLU B N 1
ATOM 7003 C CA . GLU B 1 396 ? 2.146 -46.062 -3.469 1 97.81 396 GLU B CA 1
ATOM 7004 C C . GLU B 1 396 ? 1.97 -45.938 -4.98 1 97.81 396 GLU B C 1
ATOM 7006 O O . GLU B 1 396 ? 2.438 -46.781 -5.738 1 97.81 396 GLU B O 1
ATOM 7011 N N . GLU B 1 397 ? 1.258 -44.969 -5.418 1 97.88 397 GLU B N 1
ATOM 7012 C CA . GLU B 1 397 ? 0.982 -44.969 -6.852 1 97.88 397 GLU B CA 1
ATOM 7013 C C . GLU B 1 397 ? 0.689 -43.562 -7.348 1 97.88 397 GLU B C 1
ATOM 7015 O O . GLU B 1 397 ? 0.432 -42.656 -6.551 1 97.88 397 GLU B O 1
ATOM 7020 N N . ILE B 1 398 ? 0.806 -43.375 -8.664 1 98.31 398 ILE B N 1
ATOM 7021 C CA . ILE B 1 398 ? 0.307 -42.25 -9.438 1 98.31 398 ILE B CA 1
ATOM 7022 C C . ILE B 1 398 ? -0.841 -42.688 -10.336 1 98.31 398 ILE B C 1
ATOM 7024 O O . ILE B 1 398 ? -0.749 -43.719 -11 1 98.31 398 ILE B O 1
ATOM 7028 N N . VAL B 1 399 ? -1.896 -41.906 -10.273 1 98.25 399 VAL B N 1
ATOM 7029 C CA . VAL B 1 399 ? -3.02 -42.25 -11.141 1 98.25 399 VAL B CA 1
ATOM 7030 C C . VAL B 1 399 ? -3.436 -41 -11.938 1 98.25 399 VAL B C 1
ATOM 7032 O O . VAL B 1 399 ? -3.66 -39.938 -11.367 1 98.25 399 VAL B O 1
ATOM 7035 N N . ILE B 1 400 ? -3.434 -41.125 -13.258 1 98.44 400 ILE B N 1
ATOM 7036 C CA . ILE B 1 400 ? -3.979 -40.125 -14.156 1 98.44 400 ILE B CA 1
ATOM 7037 C C . ILE B 1 400 ? -5.363 -40.562 -14.633 1 98.44 400 ILE B C 1
ATOM 7039 O O . ILE B 1 400 ? -5.504 -41.562 -15.305 1 98.44 400 ILE B O 1
ATOM 7043 N N . THR B 1 401 ? -6.348 -39.75 -14.352 1 98 401 THR B N 1
ATOM 7044 C CA . THR B 1 401 ? -7.719 -40.188 -14.609 1 98 401 THR B CA 1
ATOM 7045 C C . THR B 1 401 ? -8.414 -39.219 -15.57 1 98 401 THR B C 1
ATOM 7047 O O . THR B 1 401 ? -8.609 -38.062 -15.242 1 98 401 THR B O 1
ATOM 7050 N N . GLY B 1 402 ? -8.812 -39.719 -16.719 1 97.69 402 GLY B N 1
ATOM 7051 C CA . GLY B 1 402 ? -9.625 -38.938 -17.641 1 97.69 402 GLY B CA 1
ATOM 7052 C C . GLY B 1 402 ? -11.102 -38.969 -17.312 1 97.69 402 GLY B C 1
ATOM 7053 O O . GLY B 1 402 ? -11.812 -38 -17.547 1 97.69 402 GLY B O 1
ATOM 7054 N N . LYS B 1 403 ? -11.539 -40.031 -16.922 1 97.19 403 LYS B N 1
ATOM 7055 C CA . LYS B 1 403 ? -12.898 -40.25 -16.438 1 97.19 403 LYS B CA 1
ATOM 7056 C C . LYS B 1 403 ? -12.93 -41.25 -15.281 1 97.19 403 LYS B C 1
ATOM 7058 O O . LYS B 1 403 ? -12.43 -42.375 -15.406 1 97.19 403 LYS B O 1
ATOM 7063 N N . ASP B 1 404 ? -13.625 -40.844 -14.242 1 95.12 404 ASP B N 1
ATOM 7064 C CA . ASP B 1 404 ? -13.633 -41.656 -13.023 1 95.12 404 ASP B CA 1
ATOM 7065 C C . ASP B 1 404 ? -14.078 -43.094 -13.305 1 95.12 404 ASP B C 1
ATOM 7067 O O . ASP B 1 404 ? -15.172 -43.312 -13.82 1 95.12 404 ASP B O 1
ATOM 7071 N N . GLY B 1 405 ? -13.195 -44 -12.953 1 93.75 405 GLY B N 1
ATOM 7072 C CA . GLY B 1 405 ? -13.5 -45.438 -13.008 1 93.75 405 GLY B CA 1
ATOM 7073 C C . GLY B 1 405 ? -13.57 -45.969 -14.43 1 93.75 405 GLY B C 1
ATOM 7074 O O . GLY B 1 405 ? -13.734 -47.156 -14.633 1 93.75 405 GLY B O 1
ATOM 7075 N N . GLU B 1 406 ? -13.383 -45.219 -15.477 1 97.06 406 GLU B N 1
ATOM 7076 C CA . GLU B 1 406 ? -13.625 -45.656 -16.844 1 97.06 406 GLU B CA 1
ATOM 7077 C C . GLU B 1 406 ? -12.375 -45.5 -17.703 1 97.06 406 GLU B C 1
ATOM 7079 O O . GLU B 1 406 ? -12.141 -46.281 -18.625 1 97.06 406 GLU B O 1
ATOM 7084 N N . ILE B 1 407 ? -11.664 -44.5 -17.531 1 98.25 407 ILE B N 1
ATOM 7085 C CA . ILE B 1 407 ? -10.477 -44.188 -18.328 1 98.25 407 ILE B CA 1
ATOM 7086 C C . ILE B 1 407 ? -9.352 -43.688 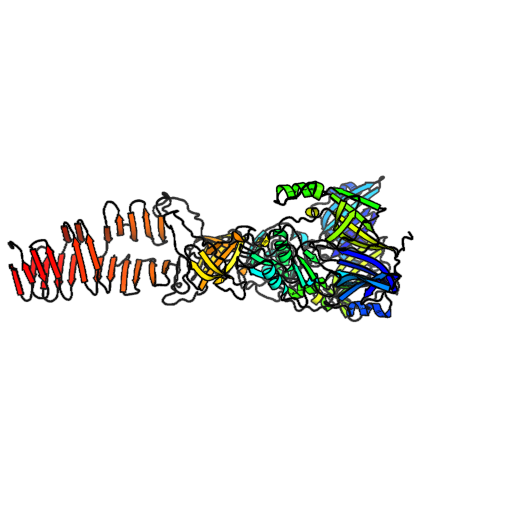-17.422 1 98.25 407 ILE B C 1
ATOM 7088 O O . ILE B 1 407 ? -9.453 -42.625 -16.828 1 98.25 407 ILE B O 1
ATOM 7092 N N . PHE B 1 408 ? -8.227 -44.438 -17.25 1 98.31 408 PHE B N 1
ATOM 7093 C CA . PHE B 1 408 ? -7.133 -44 -16.391 1 98.31 408 PHE B CA 1
ATOM 7094 C C . PHE B 1 408 ? -5.848 -44.75 -16.719 1 98.31 408 PHE B C 1
ATOM 7096 O O . PHE B 1 408 ? -5.879 -45.781 -17.391 1 98.31 408 PHE B O 1
ATOM 7103 N N . ILE B 1 409 ? -4.762 -44.25 -16.359 1 98.38 409 ILE B N 1
ATOM 7104 C CA . ILE B 1 409 ? -3.432 -44.844 -16.328 1 98.38 409 ILE B CA 1
ATOM 7105 C C . ILE B 1 409 ? -2.914 -44.875 -14.898 1 98.38 409 ILE B C 1
ATOM 7107 O O . ILE B 1 409 ? -2.916 -43.844 -14.203 1 98.38 409 ILE B O 1
ATOM 7111 N N . LYS B 1 410 ? -2.48 -46.031 -14.461 1 98.19 410 LYS B N 1
ATOM 7112 C CA . LYS B 1 410 ? -2.037 -46.25 -13.078 1 98.19 410 LYS B CA 1
ATOM 7113 C C . LYS B 1 410 ? -0.606 -46.781 -13.039 1 98.19 410 LYS B C 1
ATOM 7115 O O . LYS B 1 410 ? -0.271 -47.719 -13.727 1 98.19 410 LYS B O 1
ATOM 7120 N N . LEU B 1 411 ? 0.177 -46.062 -12.32 1 98.31 411 LEU B N 1
ATOM 7121 C CA . LEU B 1 411 ? 1.529 -46.5 -12 1 98.31 411 LEU B CA 1
ATOM 7122 C C . LEU B 1 411 ? 1.643 -46.875 -10.523 1 98.31 411 LEU B C 1
ATOM 7124 O O . LEU B 1 411 ? 1.651 -46 -9.656 1 98.31 411 LEU B O 1
ATOM 7128 N N . ASN B 1 412 ? 1.785 -48.125 -10.289 1 98.12 412 ASN B N 1
ATOM 7129 C CA . ASN B 1 412 ? 1.756 -48.656 -8.922 1 98.12 412 ASN B CA 1
ATOM 7130 C C . ASN B 1 412 ? 3.039 -49.406 -8.578 1 98.12 412 ASN B C 1
ATOM 7132 O O . ASN B 1 412 ? 3.549 -50.156 -9.391 1 98.12 412 ASN B O 1
ATOM 7136 N N . GLU B 1 413 ? 3.553 -49.156 -7.422 1 97.12 413 GLU B N 1
ATOM 7137 C CA . GLU B 1 413 ? 4.832 -49.719 -7.02 1 97.12 413 GLU B CA 1
ATOM 7138 C C . GLU B 1 413 ? 4.742 -51.25 -6.91 1 97.12 413 GLU B C 1
ATOM 7140 O O . GLU B 1 413 ? 5.734 -51.938 -7.125 1 97.12 413 GLU B O 1
ATOM 7145 N N . LYS B 1 414 ? 3.619 -51.719 -6.617 1 96.56 414 LYS B N 1
ATOM 7146 C CA . LYS B 1 414 ? 3.475 -53.156 -6.391 1 96.56 414 LYS B CA 1
ATOM 7147 C C . LYS B 1 414 ? 2.971 -53.844 -7.645 1 96.56 414 LYS B C 1
ATOM 7149 O O . LYS B 1 414 ? 3.41 -54.969 -7.957 1 96.56 414 LYS B O 1
ATOM 7154 N N . ASP B 1 415 ? 2.037 -53.25 -8.383 1 95.69 415 ASP B N 1
ATOM 7155 C CA . ASP B 1 415 ? 1.312 -53.938 -9.445 1 95.69 415 ASP B CA 1
ATOM 7156 C C . ASP B 1 415 ? 1.826 -53.531 -10.82 1 95.69 415 ASP B C 1
ATOM 7158 O O . ASP B 1 415 ? 1.445 -54.094 -11.836 1 95.69 415 ASP B O 1
ATOM 7162 N N . GLY B 1 416 ? 2.713 -52.531 -10.93 1 96.88 416 GLY B N 1
ATOM 7163 C CA . GLY B 1 416 ? 3.238 -52.062 -12.203 1 96.88 416 GLY B CA 1
ATOM 7164 C C . GLY B 1 416 ? 2.377 -51 -12.844 1 96.88 416 GLY B C 1
ATOM 7165 O O . GLY B 1 416 ? 1.938 -50.062 -12.172 1 96.88 416 GLY B O 1
ATOM 7166 N N . ILE B 1 417 ? 2.252 -51.094 -14.281 1 97.88 417 ILE B N 1
ATOM 7167 C CA . ILE B 1 417 ? 1.55 -50.062 -15.031 1 97.88 417 ILE B CA 1
ATOM 7168 C C . ILE B 1 417 ? 0.246 -50.625 -15.594 1 97.88 417 ILE B C 1
ATOM 7170 O O . ILE B 1 417 ? 0.224 -51.75 -16.141 1 97.88 417 ILE B O 1
ATOM 7174 N N . GLN B 1 418 ? -0.79 -49.969 -15.391 1 97.81 418 GLN B N 1
ATOM 7175 C CA . GLN B 1 418 ? -2.08 -50.344 -15.961 1 97.81 418 GLN B CA 1
ATOM 7176 C C . GLN B 1 418 ? -2.658 -49.188 -16.812 1 97.81 418 GLN B C 1
ATOM 7178 O O . GLN B 1 418 ? -2.76 -48.062 -16.344 1 97.81 418 GLN B O 1
ATOM 7183 N N . ILE B 1 419 ? -2.908 -49.438 -18.062 1 98 419 ILE B N 1
ATOM 7184 C CA . ILE B 1 419 ? -3.65 -48.531 -18.953 1 98 419 ILE B CA 1
ATOM 7185 C C . ILE B 1 419 ? -5.047 -49.094 -19.203 1 98 419 ILE B C 1
ATOM 7187 O O . ILE B 1 419 ? -5.191 -50.188 -19.797 1 98 419 ILE B O 1
ATOM 7191 N N . PHE B 1 420 ? -6.012 -48.406 -18.734 1 98 420 PHE B N 1
ATOM 7192 C CA . PHE B 1 420 ? -7.359 -48.969 -18.75 1 98 420 PHE B CA 1
ATOM 7193 C C . PHE B 1 420 ? -8.336 -48 -19.391 1 98 420 PHE B C 1
ATOM 7195 O O . PHE B 1 420 ? -8.328 -46.812 -19.078 1 98 420 PHE B O 1
ATOM 7202 N N . SER B 1 421 ? -9.211 -48.469 -20.297 1 98.12 421 SER B N 1
ATOM 7203 C CA . SER B 1 421 ? -10.25 -47.656 -20.906 1 98.12 421 SER B CA 1
ATOM 7204 C C . SER B 1 421 ? -11.5 -48.469 -21.219 1 98.12 421 SER B C 1
ATOM 7206 O O . SER B 1 421 ? -11.406 -49.594 -21.703 1 98.12 421 SER B O 1
ATOM 7208 N N . LYS B 1 422 ? -12.648 -47.938 -20.859 1 96.94 422 LYS B N 1
ATOM 7209 C CA . LYS B 1 422 ? -13.906 -48.531 -21.297 1 96.94 422 LYS B CA 1
ATOM 7210 C C . LYS B 1 422 ? -14.188 -48.219 -22.766 1 96.94 422 LYS B C 1
ATOM 7212 O O . LYS B 1 422 ? -15.172 -48.719 -23.312 1 96.94 422 LYS B O 1
ATOM 7217 N N . LYS B 1 423 ? -13.352 -47.406 -23.328 1 96.88 423 LYS B N 1
ATOM 7218 C CA . LYS B 1 423 ? -13.375 -47.062 -24.75 1 96.88 423 LYS B CA 1
ATOM 7219 C C . LYS B 1 423 ? -12.117 -47.594 -25.453 1 96.88 423 LYS B C 1
ATOM 7221 O O . LYS B 1 423 ? -11.383 -48.406 -24.891 1 96.88 423 LYS B O 1
ATOM 7226 N N . ASN B 1 424 ? -11.891 -47.125 -26.688 1 96.75 424 ASN B N 1
ATOM 7227 C CA . ASN B 1 424 ? -10.766 -47.625 -27.469 1 96.75 424 ASN B CA 1
ATOM 7228 C C . ASN B 1 424 ? -9.43 -47.156 -26.906 1 96.75 424 ASN B C 1
ATOM 7230 O O . ASN B 1 424 ? -9.359 -46.125 -26.266 1 96.75 424 ASN B O 1
ATOM 7234 N N . ILE B 1 425 ? -8.398 -47.969 -27.031 1 97.75 425 ILE B N 1
ATOM 7235 C CA . ILE B 1 425 ? -7.008 -47.562 -26.828 1 97.75 425 ILE B CA 1
ATOM 7236 C C . ILE B 1 425 ? -6.254 -47.625 -28.156 1 97.75 425 ILE B C 1
ATOM 7238 O O . ILE B 1 425 ? -6.246 -48.656 -28.828 1 97.75 425 ILE B O 1
ATOM 7242 N N . LYS B 1 426 ? -5.785 -46.562 -28.547 1 97.5 426 LYS B N 1
ATOM 7243 C CA . LYS B 1 426 ? -5.027 -46.469 -29.797 1 97.5 426 LYS B CA 1
ATOM 7244 C C . LYS B 1 426 ? -3.562 -46.125 -29.531 1 97.5 426 LYS B C 1
ATOM 7246 O O . LYS B 1 426 ? -3.258 -45.094 -28.906 1 97.5 426 LYS B O 1
ATOM 7251 N N . ILE B 1 427 ? -2.664 -47 -29.906 1 97.25 427 ILE B N 1
ATOM 7252 C CA . ILE B 1 427 ? -1.229 -46.75 -29.875 1 97.25 427 ILE B CA 1
ATOM 7253 C C . ILE B 1 427 ? -0.708 -46.594 -31.297 1 97.25 427 ILE B C 1
ATOM 7255 O O . ILE B 1 427 ? -0.705 -47.531 -32.094 1 97.25 427 ILE B O 1
ATOM 7259 N N . ILE B 1 428 ? -0.308 -45.406 -31.672 1 97.38 428 ILE B N 1
ATOM 7260 C CA . ILE B 1 428 ? 0.022 -45.062 -33.062 1 97.38 428 ILE B CA 1
ATOM 7261 C C . ILE B 1 428 ? 1.416 -44.438 -33.125 1 97.38 428 ILE B C 1
ATOM 7263 O O . ILE B 1 428 ? 1.695 -43.469 -32.469 1 97.38 428 ILE B O 1
ATOM 7267 N N . SER B 1 429 ? 2.332 -45 -33.906 1 97.25 429 SER B N 1
ATOM 7268 C CA . SER B 1 429 ? 3.65 -44.438 -34.156 1 97.25 429 SER B CA 1
ATOM 7269 C C . SER B 1 429 ? 3.873 -44.219 -35.656 1 97.25 429 SER B C 1
ATOM 7271 O O . SER B 1 429 ? 3.441 -45.031 -36.469 1 97.25 429 SER B O 1
ATOM 7273 N N . GLN B 1 430 ? 4.523 -43.125 -36.031 1 96 430 GLN B N 1
ATOM 7274 C CA . GLN B 1 430 ? 4.918 -42.906 -37.406 1 96 430 GLN B CA 1
ATOM 7275 C C . GLN B 1 430 ? 6.305 -43.5 -37.688 1 96 430 GLN B C 1
ATOM 7277 O O . GLN B 1 430 ? 6.844 -43.344 -38.781 1 96 430 GLN B O 1
ATOM 7282 N N . ALA B 1 431 ? 6.789 -44.156 -36.656 1 96.88 431 ALA B N 1
ATOM 7283 C CA . ALA B 1 431 ? 8.031 -44.906 -36.75 1 96.88 431 ALA B CA 1
ATOM 7284 C C . ALA B 1 431 ? 7.816 -46.344 -36.312 1 96.88 431 ALA B C 1
ATOM 7286 O O . ALA B 1 431 ? 6.957 -47.062 -36.875 1 96.88 431 ALA B O 1
ATOM 7287 N N . ASP B 1 432 ? 8.547 -46.844 -35.281 1 95.88 432 ASP B N 1
ATOM 7288 C CA . ASP B 1 432 ? 8.406 -48.219 -34.844 1 95.88 432 ASP B CA 1
ATOM 7289 C C . ASP B 1 432 ? 7.707 -48.312 -33.5 1 95.88 432 ASP B C 1
ATOM 7291 O O . ASP B 1 432 ? 7.766 -47.375 -32.688 1 95.88 432 ASP B O 1
ATOM 7295 N N . ILE B 1 433 ? 6.973 -49.438 -33.312 1 95.81 433 ILE B N 1
ATOM 7296 C CA . ILE B 1 433 ? 6.48 -49.812 -32 1 95.81 433 ILE B CA 1
ATOM 7297 C C . ILE B 1 433 ? 7.188 -51.094 -31.547 1 95.81 433 ILE B C 1
ATOM 7299 O O . ILE B 1 433 ? 7.188 -52.094 -32.25 1 95.81 433 ILE B O 1
ATOM 7303 N N . THR B 1 434 ? 7.84 -51 -30.5 1 96 434 THR B N 1
ATOM 7304 C CA . THR B 1 434 ? 8.484 -52.156 -29.922 1 96 434 THR B CA 1
ATOM 7305 C C . THR B 1 434 ? 7.84 -52.531 -28.594 1 96 434 THR B C 1
ATOM 7307 O O . THR B 1 434 ? 7.746 -51.688 -27.688 1 96 434 THR B O 1
ATOM 7310 N N . MET B 1 435 ? 7.32 -53.812 -28.516 1 95.38 435 MET B N 1
ATOM 7311 C CA . MET B 1 435 ? 6.809 -54.375 -27.266 1 95.38 435 MET B CA 1
ATOM 7312 C C . MET B 1 435 ? 7.668 -55.562 -26.828 1 95.38 435 MET B C 1
ATOM 7314 O O . MET B 1 435 ? 7.734 -56.562 -27.516 1 95.38 435 MET B O 1
ATOM 7318 N N . SER B 1 436 ? 8.328 -55.438 -25.672 1 96 436 SER B N 1
ATOM 7319 C CA . SER B 1 436 ? 9.258 -56.469 -25.219 1 96 436 SER B CA 1
ATOM 7320 C C . SER B 1 436 ? 9.023 -56.812 -23.75 1 96 436 SER B C 1
ATOM 7322 O O . SER B 1 436 ? 9.039 -55.938 -22.891 1 96 436 SER B O 1
ATOM 7324 N N . ALA B 1 437 ? 8.781 -58.125 -23.422 1 95.94 437 ALA B N 1
ATOM 7325 C CA . ALA B 1 437 ? 8.633 -58.625 -22.062 1 95.94 437 ALA B CA 1
ATOM 7326 C C . ALA B 1 437 ? 9.719 -59.656 -21.734 1 95.94 437 ALA B C 1
ATOM 7328 O O . ALA B 1 437 ? 10.078 -60.469 -22.594 1 95.94 437 ALA B O 1
ATOM 7329 N N . GLU B 1 438 ? 10.234 -59.656 -20.5 1 95.25 438 GLU B N 1
ATOM 7330 C CA . GLU B 1 438 ? 11.242 -60.656 -20.125 1 95.25 438 GLU B CA 1
ATOM 7331 C C . GLU B 1 438 ? 10.602 -62 -19.859 1 95.25 438 GLU B C 1
ATOM 7333 O O . GLU B 1 438 ? 11.258 -63.031 -19.953 1 95.25 438 GLU B O 1
ATOM 7338 N N . LYS B 1 439 ? 9.336 -61.969 -19.516 1 95.5 439 LYS B N 1
ATOM 7339 C CA . LYS B 1 439 ? 8.695 -63.25 -19.203 1 95.5 439 LYS B CA 1
ATOM 7340 C C . LYS B 1 439 ? 7.648 -63.625 -20.25 1 95.5 439 LYS B C 1
ATOM 7342 O O . LYS B 1 439 ? 7.914 -64.438 -21.141 1 95.5 439 LYS B O 1
ATOM 7347 N N . LYS B 1 440 ? 6.453 -62.969 -20.188 1 95.75 440 LYS B N 1
ATOM 7348 C CA . LYS B 1 440 ? 5.395 -63.375 -21.109 1 95.75 440 LYS B CA 1
ATOM 7349 C C . LYS B 1 440 ? 4.676 -62.156 -21.688 1 95.75 440 LYS B C 1
ATOM 7351 O O . LYS B 1 440 ? 4.566 -61.125 -21.031 1 95.75 440 LYS B O 1
ATOM 7356 N N . ILE B 1 441 ? 4.242 -62.281 -22.984 1 95.25 441 ILE B N 1
ATOM 7357 C CA . ILE B 1 441 ? 3.271 -61.375 -23.609 1 95.25 441 ILE B CA 1
ATOM 7358 C C . ILE B 1 441 ? 1.973 -62.125 -23.891 1 95.25 441 ILE B C 1
ATOM 7360 O O . ILE B 1 441 ? 1.982 -63.156 -24.547 1 95.25 441 ILE B O 1
ATOM 7364 N N . SER B 1 442 ? 0.967 -61.656 -23.297 1 96 442 SER B N 1
ATOM 7365 C CA . SER B 1 442 ? -0.341 -62.25 -23.531 1 96 442 SER B CA 1
ATOM 7366 C C . SER B 1 442 ? -1.289 -61.281 -24.219 1 96 442 SER B C 1
ATOM 7368 O O . SER B 1 442 ? -1.54 -60.188 -23.688 1 96 442 SER B O 1
ATOM 7370 N N . ILE B 1 443 ? -1.824 -61.688 -25.453 1 95.5 443 ILE B N 1
ATOM 7371 C CA . ILE B 1 443 ? -2.799 -60.875 -26.188 1 95.5 443 ILE B CA 1
ATOM 7372 C C . ILE B 1 443 ? -4.125 -61.625 -26.266 1 95.5 443 ILE B C 1
ATOM 7374 O O . ILE B 1 443 ? -4.184 -62.75 -26.781 1 95.5 443 ILE B O 1
ATOM 7378 N N . SER B 1 444 ? -5.137 -61 -25.672 1 96.25 444 SER B N 1
ATOM 7379 C CA . SER B 1 444 ? -6.434 -61.656 -25.641 1 96.25 444 SER B CA 1
ATOM 7380 C C . SER B 1 444 ? -7.562 -60.719 -26.016 1 96.25 444 SER B C 1
ATOM 7382 O O . SER B 1 444 ? -7.578 -59.562 -25.578 1 96.25 444 SER B O 1
ATOM 7384 N N . ALA B 1 445 ? -8.547 -61.156 -26.938 1 95.88 445 ALA B N 1
ATOM 7385 C CA . ALA B 1 445 ? -9.75 -60.406 -27.297 1 95.88 445 ALA B CA 1
ATOM 7386 C C . ALA B 1 445 ? -10.969 -61.312 -27.297 1 95.88 445 ALA B C 1
ATOM 7388 O O . ALA B 1 445 ? -10.883 -62.5 -27.656 1 95.88 445 ALA B O 1
ATOM 7389 N N . LYS B 1 446 ? -12.055 -60.75 -26.891 1 95.31 446 LYS B N 1
ATOM 7390 C CA . LYS B 1 446 ? -13.258 -61.562 -26.812 1 95.31 446 LYS B CA 1
ATOM 7391 C C . LYS B 1 446 ? -13.812 -61.875 -28.188 1 95.31 446 LYS B C 1
ATOM 7393 O O . LYS B 1 446 ? -14.266 -63 -28.453 1 95.31 446 LYS B O 1
ATOM 7398 N N . ASP B 1 447 ? -13.734 -60.938 -29.125 1 95.69 447 ASP B N 1
ATOM 7399 C CA . ASP B 1 447 ? -14.398 -61.125 -30.406 1 95.69 447 ASP B CA 1
ATOM 7400 C C . ASP B 1 447 ? -13.398 -61.469 -31.5 1 95.69 447 ASP B C 1
ATOM 7402 O O . ASP B 1 447 ? -13.617 -62.406 -32.281 1 95.69 447 ASP B O 1
ATOM 7406 N N . GLU B 1 448 ? -12.43 -60.594 -31.594 1 96.19 448 GLU B N 1
ATOM 7407 C CA . GLU B 1 448 ? -11.57 -60.781 -32.75 1 96.19 448 GLU B CA 1
ATOM 7408 C C . GLU B 1 448 ? -10.18 -60.188 -32.531 1 96.19 448 GLU B C 1
ATOM 7410 O O . GLU B 1 448 ? -10.047 -59.156 -31.875 1 96.19 448 GLU B O 1
ATOM 7415 N N . ILE B 1 449 ? -9.047 -60.875 -33.031 1 96.19 449 ILE B N 1
ATOM 7416 C CA . ILE B 1 449 ? -7.691 -60.344 -33.125 1 96.19 449 ILE B CA 1
ATOM 7417 C C . ILE B 1 449 ? -7.266 -60.312 -34.594 1 96.19 449 ILE B C 1
ATOM 7419 O O . ILE B 1 449 ? -7.293 -61.344 -35.281 1 96.19 449 ILE B O 1
ATOM 7423 N N . ASN B 1 450 ? -6.945 -59.188 -35.062 1 96.25 450 ASN B N 1
ATOM 7424 C CA . ASN B 1 450 ? -6.496 -59 -36.438 1 96.25 450 ASN B CA 1
ATOM 7425 C C . ASN B 1 450 ? -5.09 -58.406 -36.5 1 96.25 450 ASN B C 1
ATOM 7427 O O . ASN B 1 450 ? -4.848 -57.312 -35.969 1 96.25 450 ASN B O 1
ATOM 7431 N N . ILE B 1 451 ? -4.141 -59.094 -37.156 1 95.56 451 ILE B N 1
ATOM 7432 C CA . ILE B 1 451 ? -2.779 -58.625 -37.375 1 95.56 451 ILE B CA 1
ATOM 7433 C C . ILE B 1 451 ? -2.531 -58.469 -38.875 1 95.56 451 ILE B C 1
ATOM 7435 O O . ILE B 1 451 ? -2.637 -59.438 -39.625 1 95.56 451 ILE B O 1
ATOM 7439 N N . THR B 1 452 ? -2.203 -57.25 -39.281 1 95.25 452 THR B N 1
ATOM 7440 C CA . THR B 1 452 ? -2.109 -57.031 -40.719 1 95.25 452 THR B CA 1
ATOM 7441 C C . THR B 1 452 ? -0.858 -56.219 -41.031 1 95.25 452 THR B C 1
ATOM 7443 O O . THR B 1 452 ? -0.531 -55.25 -40.344 1 95.25 452 THR B O 1
ATOM 7446 N N . CYS B 1 453 ? -0.192 -56.562 -42.125 1 95.38 453 CYS B N 1
ATOM 7447 C CA . CYS B 1 453 ? 0.943 -55.844 -42.688 1 95.38 453 CYS B CA 1
ATOM 7448 C C . CYS B 1 453 ? 1.055 -56.125 -44.188 1 95.38 453 CYS B C 1
ATOM 7450 O O . CYS B 1 453 ? 1.332 -57.25 -44.594 1 95.38 453 CYS B O 1
ATOM 7452 N N . LYS B 1 454 ? 0.925 -55.094 -44.969 1 93.38 454 LYS B N 1
ATOM 7453 C CA . LYS B 1 454 ? 0.921 -55.25 -46.438 1 93.38 454 LYS B CA 1
ATOM 7454 C C . LYS B 1 454 ? -0.017 -56.375 -46.844 1 93.38 454 LYS B C 1
ATOM 7456 O O . LYS B 1 454 ? -1.19 -56.375 -46.469 1 93.38 454 LYS B O 1
ATOM 7461 N N . GLU B 1 455 ? 0.491 -57.406 -47.562 1 92 455 GLU B N 1
ATOM 7462 C CA . GLU B 1 455 ? -0.383 -58.469 -48.031 1 92 455 GLU B CA 1
ATOM 7463 C C . GLU B 1 455 ? -0.523 -59.594 -46.969 1 92 455 GLU B C 1
ATOM 7465 O O . GLU B 1 455 ? -1.381 -60.469 -47.094 1 92 455 GLU B O 1
ATOM 7470 N N . SER B 1 456 ? 0.187 -59.469 -45.938 1 93.31 456 SER B N 1
ATOM 7471 C CA . SER B 1 456 ? 0.131 -60.469 -44.875 1 93.31 456 SER B CA 1
ATOM 7472 C C . SER B 1 456 ? -0.986 -60.156 -43.875 1 93.31 456 SER B C 1
ATOM 7474 O O . SER B 1 456 ? -1.215 -59 -43.531 1 93.31 456 SER B O 1
ATOM 7476 N N . SER B 1 457 ? -1.746 -61.25 -43.406 1 94.69 457 SER B N 1
ATOM 7477 C CA . SER B 1 457 ? -2.791 -61.062 -42.406 1 94.69 457 SER B CA 1
ATOM 7478 C C . SER B 1 457 ? -3.004 -62.312 -41.562 1 94.69 457 SER B C 1
ATOM 7480 O O . SER B 1 457 ? -2.895 -63.406 -42.062 1 94.69 457 SER B O 1
ATOM 7482 N N . ILE B 1 458 ? -3.174 -62.156 -40.344 1 94.44 458 ILE B N 1
ATOM 7483 C CA . ILE B 1 458 ? -3.615 -63.188 -39.406 1 94.44 458 ILE B CA 1
ATOM 7484 C C . ILE B 1 458 ? -4.91 -62.75 -38.719 1 94.44 458 ILE B C 1
ATOM 7486 O O . ILE B 1 458 ? -4.953 -61.688 -38.062 1 94.44 458 ILE B O 1
ATOM 7490 N N . LYS B 1 459 ? -5.961 -63.469 -38.938 1 94.81 459 LYS B N 1
ATOM 7491 C CA . LYS B 1 459 ? -7.262 -63.188 -38.344 1 94.81 459 LYS B CA 1
ATOM 7492 C C . LYS B 1 459 ? -7.699 -64.312 -37.406 1 94.81 459 LYS B C 1
ATOM 7494 O O . LYS B 1 459 ? -7.73 -65.5 -37.812 1 94.81 459 LYS B O 1
ATOM 7499 N N . MET B 1 460 ? -8.023 -63.969 -36.219 1 95 460 MET B N 1
ATOM 7500 C CA . MET B 1 460 ? -8.453 -64.938 -35.219 1 95 460 MET B CA 1
ATOM 7501 C C . MET B 1 460 ? -9.82 -64.562 -34.656 1 95 460 MET B C 1
ATOM 7503 O O . MET B 1 460 ? -9.961 -63.562 -33.969 1 95 460 MET B O 1
ATOM 7507 N N . ASN B 1 461 ? -10.922 -65.25 -34.875 1 94.38 461 ASN B N 1
ATOM 7508 C CA . ASN B 1 461 ? -12.273 -65.062 -34.406 1 94.38 461 ASN B CA 1
ATOM 7509 C C . ASN B 1 461 ? -13.031 -66.375 -34.219 1 94.38 461 ASN B C 1
ATOM 7511 O O . ASN B 1 461 ? -14.219 -66.438 -34.531 1 94.38 461 ASN B O 1
ATOM 7515 N N . GLY B 1 462 ? -12.43 -67.312 -33.812 1 91.31 462 GLY B N 1
ATOM 7516 C CA . GLY B 1 462 ? -12.914 -68.688 -33.75 1 91.31 462 GLY B CA 1
ATOM 7517 C C . GLY B 1 462 ? -12.281 -69.562 -34.812 1 91.31 462 GLY B C 1
ATOM 7518 O O . GLY B 1 462 ? -12.016 -70.75 -34.562 1 91.31 462 GLY B O 1
ATOM 7519 N N . ILE B 1 463 ? -12.086 -68.938 -35.969 1 92.12 463 ILE B N 1
ATOM 7520 C CA . ILE B 1 463 ? -11.297 -69.5 -37.031 1 92.12 463 ILE B CA 1
ATOM 7521 C C . ILE B 1 463 ? -10.016 -68.688 -37.25 1 92.12 463 ILE B C 1
ATOM 7523 O O . ILE B 1 463 ? -10.055 -67.438 -37.281 1 92.12 463 ILE B O 1
ATOM 7527 N N . THR B 1 464 ? -8.859 -69.438 -37.312 1 92.19 464 THR B N 1
ATOM 7528 C CA . THR B 1 464 ? -7.59 -68.75 -37.562 1 92.19 464 THR B CA 1
ATOM 7529 C C . THR B 1 464 ? -7.246 -68.75 -39.062 1 92.19 464 THR B C 1
ATOM 7531 O O . THR B 1 464 ? -7.074 -69.812 -39.656 1 92.19 464 THR B O 1
ATOM 7534 N N . ASN B 1 465 ? -7.223 -67.625 -39.594 1 91.44 465 ASN B N 1
ATOM 7535 C CA . ASN B 1 465 ? -6.828 -67.438 -41 1 91.44 465 ASN B CA 1
ATOM 7536 C C . ASN B 1 465 ? -5.484 -66.75 -41.125 1 91.44 465 ASN B C 1
ATOM 7538 O O . ASN B 1 465 ? -5.32 -65.625 -40.625 1 91.44 465 ASN B O 1
ATOM 7542 N N . ILE B 1 466 ? -4.453 -67.438 -41.688 1 92.25 466 ILE B N 1
ATOM 7543 C CA . ILE B 1 466 ? -3.137 -66.875 -41.969 1 92.25 466 ILE B CA 1
ATOM 7544 C C . ILE B 1 466 ? -2.926 -66.688 -43.469 1 92.25 466 ILE B C 1
ATOM 7546 O O . ILE B 1 466 ? -2.977 -67.688 -44.219 1 92.25 466 ILE B O 1
ATOM 7550 N N . SER B 1 467 ? -2.754 -65.5 -43.875 1 90.12 467 SER B N 1
ATOM 7551 C CA . SER B 1 467 ? -2.619 -65.25 -45.312 1 90.12 467 SER B CA 1
ATOM 7552 C C . SER B 1 467 ? -1.397 -64.438 -45.625 1 90.12 467 SER B C 1
ATOM 7554 O O . SER B 1 467 ? -0.866 -63.75 -44.719 1 90.12 467 SER B O 1
ATOM 7556 N N . GLY B 1 468 ? -0.812 -64.438 -46.844 1 87.81 468 GLY B N 1
ATOM 7557 C CA . GLY B 1 468 ? 0.281 -63.688 -47.406 1 87.81 468 GLY B CA 1
ATOM 7558 C C . GLY B 1 468 ? 0.53 -64 -48.875 1 87.81 468 GLY B C 1
ATOM 7559 O O . GLY B 1 468 ? -0.067 -64.938 -49.406 1 87.81 468 GLY B O 1
ATOM 7560 N N . LYS B 1 469 ? 1.263 -63.094 -49.562 1 88.75 469 LYS B N 1
ATOM 7561 C CA . LYS B 1 469 ? 1.65 -63.469 -50.938 1 88.75 469 LYS B CA 1
ATOM 7562 C C . LYS B 1 469 ? 2.184 -64.875 -50.969 1 88.75 469 LYS B C 1
ATOM 7564 O O . LYS B 1 469 ? 1.892 -65.625 -51.906 1 88.75 469 LYS B O 1
ATOM 7569 N N . GLU B 1 470 ? 3.018 -65.125 -50.031 1 89.31 470 GLU B N 1
ATOM 7570 C CA . GLU B 1 470 ? 3.521 -66.438 -49.719 1 89.31 470 GLU B CA 1
ATOM 7571 C C . GLU B 1 470 ? 3.529 -66.75 -48.219 1 89.31 470 GLU B C 1
ATOM 7573 O O . GLU B 1 470 ? 3.805 -65.812 -47.438 1 89.31 470 GLU B O 1
ATOM 7578 N N . VAL B 1 471 ? 3.121 -67.938 -47.812 1 90.25 471 VAL B N 1
ATOM 7579 C CA . VAL B 1 471 ? 3.156 -68.375 -46.406 1 90.25 471 VAL B CA 1
ATOM 7580 C C . VAL B 1 471 ? 4.152 -69.5 -46.219 1 90.25 471 VAL B C 1
ATOM 7582 O O . VAL B 1 471 ? 3.955 -70.625 -46.75 1 90.25 471 VAL B O 1
ATOM 7585 N N . LYS B 1 472 ? 5.141 -69.188 -45.5 1 87.75 472 LYS B N 1
ATOM 7586 C CA . LYS B 1 472 ? 6.176 -70.188 -45.25 1 87.75 472 LYS B CA 1
ATOM 7587 C C . LYS B 1 472 ? 6.172 -70.625 -43.812 1 87.75 472 LYS B C 1
ATOM 7589 O O . LYS B 1 472 ? 6.156 -69.812 -42.906 1 87.75 472 LYS B O 1
ATOM 7594 N N . THR B 1 473 ? 6.094 -72 -43.594 1 87.69 473 THR B N 1
ATOM 7595 C CA . THR B 1 473 ? 6.207 -72.562 -42.25 1 87.69 473 THR B CA 1
ATOM 7596 C C . THR B 1 473 ? 7.445 -73.438 -42.156 1 87.69 473 THR B C 1
ATOM 7598 O O . THR B 1 473 ? 7.602 -74.375 -42.906 1 87.69 473 THR B O 1
ATOM 7601 N N . ASN B 1 474 ? 8.406 -73.188 -41.312 1 81.69 474 ASN B N 1
ATOM 7602 C CA . ASN B 1 474 ? 9.664 -73.938 -41.219 1 81.69 474 ASN B CA 1
ATOM 7603 C C . ASN B 1 474 ? 9.961 -74.312 -39.781 1 81.69 474 ASN B C 1
ATOM 7605 O O . ASN B 1 474 ? 9.734 -73.562 -38.844 1 81.69 474 ASN B O 1
#

Secondary structure (DSSP, 8-state):
-------GGGEEEES---SEEEEEEEEEETTS--EEEEEEEE-TTTHHHHHHH--TT-EEEEEEE-TT--EEEEEEEEEEEEEEEEETTEEEEEEEEEEGGGGGGSSEEEEEE--TT-BHHHHHHHHHTTSTT-EEEESS-TT-B--S-EEEEEEEHHHHHHHHHHTTT--EEE-TTSSS-EEEES-----EEEE---SSEEEEE-HHHHHHHHHH------GGGGEEEEEEESS---TT-EEEETTEEEEEEEEEEEEETTEEEEEEEEE-GGGG-------GGGTT-EEEEEEEEEETTEEEEEETT-S---STT--EEEBP-S---TTS--S--PPPTT-EEEEE-SSS-GGG-EEE-EE-S-----SS---S-TTSEEEE-TT--EEEE-SSEEEEEEETTTEEEEEETTTEEEEEESS-EEEEESS-EEEEESSEEEEEESS-EEEEETTEEEEESSSEEEE-S-----/-------GGGEEEES---SEEEEEEEEEETTS--EEEEEEEE-TTTHHHHHHH--TT-EEEEEEE-TT--EEEEEEEEEEEEEEEEETTEEEEEEEEEEGGGGGGSSEEEEEE--TT-BHHHHHHHHHTTSTT-EEEESS-TT-B--S-EEEEEEEHHHHHHHHHHTTT--EEE-TTSSS-EEEES-----EEEE---SSEEEEEEHHHHHHHHHH------GGGGEEEEEEESS---TT-EEEETTEEEEEEEEEEEEETTEEEEEEEEE-GGGG-------GGGTT-EEEEEEEEEETTEEEEEETT-S---STT--EEEBEES--TTTS-EEE-PPPTT-EEEEE-SSS-GGG-EEE----S-----SS---S-TTSEEEE-TTS-EEEE-SSEEEEEEETTTEEEEEETTTEEEEEESS-EEEEESS-EEEEESS-EEEEESSEEEEEETTEEEEESSSEEEE-SSEEE-

Sequence (948 aa):
MSLSVIAYNNLQIAPYKLTNLLELKITKKMNDHARLYFTGIVSEELKDSYVEMTEVQTKIQVSQIDKQANCTPLFAGIVSRIEIKAVRDIYYMEVEAVSHTYQLDVKRKSRSFQYKDMSYSALLQEVVSGYPGIDVMDMASNGTKLEKFTIQYQETDWQFLKRMASRFHTGLIPASSFDKPKFYFGVPEGGYSGRLEDFHYSIRKELANFRISSENDTGDIGESDFIYYEAETDKVLDIGSEVDFKGKTLVVSEVYTEMKNSLLKHRYILCSKKGMTQNTVYHQGITGISLQGKVIAVEKDNVKVHLDIDKEQSIAKAWWFPYSTAYTAEGHSGWYCMPELNDYVRIYFPSHREEEAIAIGSVRKDSEIKEKNKLGNPDIKYFRTAFGKELMFSPEEIVITGKDGEIFIKLNEKDGIQIFSKKNIKIISQADITMSAEKKISISAKDEINITCKESSIKMNGITNISGKEVKTNMSLSVIAYNNLQIAPYKLTNLLELKITKKMNDHARLYFTGIVSEELKDSYVEMTEVQTKIQVSQIDKQANCTPLFAGIVSRIEIKAVRDIYYMEVEAVSHTYQLDVKRKSRSFQYKDMSYSALLQEVVSGYPGIDVMDMASNGTKLEKFTIQYQETDWQFLKRMASRFHTGLIPASSFDKPKFYFGVPEGGYSGRLEDFHYSIRKELANFRISSENDTGDIGESDFIYYEAETDKVLDIGSEVDFKGKTLVVSEVYTEMKNSLLKHRYILCSKKGMTQNTVYHQGITGISLQGKVIAVEKDNVKVHLDIDKEQSIAKAWWFPYSTAYTAEGHSGWYCMPELNDYVRIYFPSHREEEAIAIGSVRKDSEIKEKNKLGNPDIKYFRTAFGKELMFSPEEIVITGKDGEIFIKLNEKDGIQIFSKKNIKIISQADITMSAEKKISISAKDEINITCKESSIKMNGITNISGKEVKTN

Radius of gyration: 41.3 Å; Cα contacts (8 Å, |Δi|>4): 2281; chains: 2; bounding box: 73×134×95 Å

Organism: NCBI:txid267746

Foldseek 3Di:
DPPPFQFLVFKDKPDDDAPFWAKWKWKWFFLFWIKIKTKGWHDPVCQVVVVVVADQADKMWMWTQDPVRDTHTDFIFHWPDWDWDADPNIIMIITMTTAQLCVQFDDFAKDKFFFQQAWVVNVVCVLCVVFPPEEEAEDFRVRPGNNFIDIRDRGGSSVRLQLVLCVRQAGKTFPGRDNHTYIYSGADQADAPEADDAPDKDKDFDVVVVVVCVVPHPDPDDRQQRIKMKGKDPDDDGFNHWYDYPNDIWTFRMWMWMDHPRGIIIMTIIGHSRNNGHHRDFDFVQAFDKFKFFFADDDDQWTFTHTPSDPDDDPNRTHTAGEDDPFDDVVPCTDPDDDDGGFMWIWTHNGSPSRNIHTYDGDDPPPDDDPQNHDPDPQKDWDADPVGFIWIDHPFWTKGDPDPPAFIWIAGNVPGIDGGHPDDDDDDDPDDDDDDDPPDDDDDDDAWDWDDDDAWIWIDGPDTDTDHPDDDDD/DPPPQQFQVFKDKPPDDAPFWAKWKWKWFFLDWIKIKTKGWHAPVCQVVVVVVADQADKMWMWTQDPVRDTHTDFIFHWDDWDWDADPNIIMIITMTTAQLCVQFDDFAKDKQFFQQAWVVNVVCVLCVVFPPEEEAEPFRVRPGNNFIDIRDRGGSSVRLQLVLLVRQAGKTFPGRDNHTYIYSGADQADAPEADDADDKDKDFDQVVVVVCVVPHPDPDDRQQRIKMKGKDPDDDDFNHWYHYPNDIWTFRMWMWMDHPRGIIIMTIIGHSSNNGHHRDFDQVQAFDKFKFFFADDDQQWTFTHTPSDPDDDPNRTHTAGEDDPFCVDPPRTDPDDDDGGFMWIWTHNGSDSRNIHTYDGDDDDPDDDPQNHNDDPQKDWDADPVGFIWIDHPFKTKGDPDPPAFIWIAGNVPGIDGGHVDDDDDDDPDDDDDDDPPDDDDDDDAWDWDDDDQWIWIDGPDTDTDHVDDDDD

Solvent-accessible surface area (backbone atoms only — not comparable to full-atom values): 50022 Å² total; per-residue (Å²): 130,81,77,77,76,53,42,64,89,26,58,46,55,42,83,59,76,62,78,41,83,57,39,37,40,38,41,38,39,67,68,37,68,30,36,38,38,38,32,27,33,40,53,83,88,46,53,70,51,50,64,70,66,55,44,74,79,34,61,36,39,34,29,37,41,48,98,84,67,47,74,45,64,71,35,16,24,28,44,33,33,42,33,41,36,38,56,92,89,38,38,38,37,39,42,33,30,32,18,43,54,49,70,37,59,47,45,61,38,51,40,72,46,36,37,35,78,40,29,47,66,57,50,50,50,61,72,48,65,83,44,84,75,53,46,76,47,77,59,61,57,86,74,38,51,59,70,41,48,41,70,42,70,76,32,22,58,44,58,45,50,37,32,59,29,8,75,73,32,24,33,30,32,61,43,33,60,37,96,41,29,29,33,26,40,20,69,53,87,42,63,78,73,46,71,59,78,60,89,58,70,48,78,49,70,48,62,70,60,45,53,53,44,64,73,73,38,84,68,93,68,55,76,74,28,36,35,38,34,36,39,46,44,87,68,88,78,53,70,26,28,27,33,34,47,95,91,36,77,28,23,30,54,30,42,38,35,38,31,54,89,47,36,64,43,33,36,34,35,29,22,36,73,64,37,61,54,35,69,71,55,73,55,66,82,46,35,39,23,43,43,53,23,33,28,71,44,73,56,94,64,28,34,24,57,42,42,70,66,38,95,74,69,59,75,90,42,41,39,76,26,48,52,64,63,96,39,76,34,88,98,66,67,48,57,79,67,75,72,44,80,69,22,44,34,25,42,34,20,82,40,50,52,57,68,64,35,29,32,42,45,18,55,76,80,66,81,63,72,50,93,57,14,68,41,78,50,54,75,40,33,36,44,22,43,83,85,50,39,30,43,36,39,38,73,53,29,34,38,43,32,68,33,86,96,43,28,37,38,36,30,30,66,83,66,15,34,38,39,39,26,64,42,72,44,77,47,77,34,87,41,65,43,76,46,78,33,85,43,62,45,78,47,74,38,83,67,60,45,80,49,75,54,94,72,33,36,37,39,26,56,20,45,23,38,40,37,26,94,73,77,87,80,134,130,83,76,75,75,55,41,62,89,25,58,46,54,42,82,58,76,63,78,40,82,56,38,36,40,37,41,39,39,67,69,38,68,30,36,38,39,36,33,28,33,38,51,83,86,47,53,69,48,50,66,71,66,54,48,86,79,33,62,36,38,34,28,38,41,47,97,84,68,47,74,43,65,71,35,16,26,28,50,75,45,76,45,77,44,78,56,96,91,38,38,37,36,39,40,34,30,32,19,43,55,50,71,38,58,67,60,65,39,51,41,70,45,35,38,36,78,40,29,48,68,56,51,51,49,61,71,46,64,84,44,84,75,51,44,77,45,77,59,61,57,87,74,39,49,58,69,41,48,42,72,41,70,74,33,20,59,45,58,45,48,38,34,58,28,8,76,72,32,25,33,31,31,58,42,35,60,38,96,39,29,27,32,27,42,20,69,52,86,41,64,79,73,46,72,60,81,63,82,51,37,31,44,32,39,42,35,50,60,45,51,38,44,63,62,68,38,84,67,94,68,56,75,75,30,34,36,36,34,36,42,51,44,86,68,89,77,52,69,26,27,24,32,32,47,95,91,35,76,27,23,29,54,28,42,38,36,38,30,53,89,47,35,62,43,31,37,34,34,28,20,37,76,64,38,61,54,35,70,70,54,72,56,67,82,48,37,37,40,66,42,55,22,34,29,71,43,72,53,48,64,27,33,22,57,41,40,67,65,37,94,73,69,59,74,91,42,41,40,77,27,47,42,49,29,70,28,39,29,71,58,21,35,9,46,33,71,59,80,53,80,69,37,43,35,25,42,32,19,38,41,52,50,57,65,65,34,29,32,41,66,65,64,87,78,81,82,63,71,50,93,85,40,80,69,83,52,86,77,45,48,76,49,69,52,97,62,50,32,33,43,38,40,43,95,57,34,39,37,42,30,30,29,85,97,41,26,39,38,36,43,32,80,84,82,42,75,45,80,46,48,83,44,50,74,43,81,50,49,74,54,47,77,45,80,47,47,69,66,43,74,44,81,47,47,68,52,28,41,37,39,40,14,72,58,11,34,39,37,39,58,93,55,80,46,79,46,30,82,43,74,43,78,78

pLDDT: mean 92.48, std 8.74, range [26.88, 98.75]